Protein AF-0000000086664940 (afdb_homodimer)

Foldseek 3Di:
DDQDADQVLFLDHPLGLLVLLLLLLLLLLLQCCVVVVDPLVLSLLLLQLSVVLVVQCPDPPRDRDNFPVVNVVSSCVRRNPSSCSSCVFAARQLSNLQSLLLRLLSLLLLLLVLLLVLLVLLLVVLVVQLQQWFFDDDPLHTAAIATPSLVSLVLSVLSLVLLVLSVVLSLLSQAGLTQLHQAAGHPDPGDQASSSQLQLGNYHDDGNRCSRWPSLLPSLLSLLVSLLSLLVSLLVVLVVQVSQLVDPQRQKDFADDDQQWDADPVDRVDTHRNLSVVLNVLSVVLNVLSVVLVVQSPPDDTPDCRNRDSNSSSCNSVSSSVSSVSSSVRSVGMDGHSVSSQVVLFQRLSLLVLQLVCLCPPQVPDNVLSNVLSVVQNVVCVVVVHTLQGRDPVVSQVSSCVSCVVVVNNVVPGDHDDPVRSNLSSDSSSVQCPDDDASGSHPVNSVVSSVVSVVSSVVSVVVSVVSVVSSVVSNVVSVVSSVVSND/DDQDDDQVLFLDHPLGLLVLLLLLLLLLLLQCCVVVVDPLVLSLLLLQLSVVLVVQCPDPPRDRDNFPVVNVVSSCVRRNPSSCSSCVFAASQLSNLQSLLLRLLSLLLLLLVLLLVLLVLLLVVLVVQLQQWFFDDDPLATAAIATPSLVSLVLSVLSLVLLVLSVVLSLLSQAGLTQLHQAAGHPDPGDQASSSQLQLGNYHDDGNNCSRWPSLLPSLLSVLVSLLSLLVSLLVVLVVQVSQLPDPQRQKDFADDDQQWDADPVDRVDTHRNLSVVLNVLSVVLNVLSVVLVVQSPPDDTPDCRNRDSNSSSCNSVSSSVSSVSSSVRSVGMDGHSVSSQVVLFQRLSLLVLQLVCLCPPQVPDNVLSNVLSVVQNVVCVVVVHTLQGRDPVVSQVSSCVSCVVVVNNPVPGDHDDPVRSNLSSDSSSVQCPDDDASGSHPVNSVVSSVVSVVSSVVSVVVSVVSVVSSVVSNVVSVVSSVVSND

Nearest PDB structures (foldseek):
  9ggj-assembly2_H  TM=8.806E-01  e=4.555E-21  Arabidopsis thaliana
  1tju-assembly1_A  TM=8.911E-01  e=1.627E-20  Anas platyrhynchos
  6ien-assembly1_A  TM=8.997E-01  e=6.925E-20  Mycobacterium tuberculosis H37Rv
  1dcn-assembly1_C  TM=9.033E-01  e=3.080E-19  Anas platyrhynchos
  1dcn-assembly1_B  TM=9.247E-01  e=1.863E-18  Anas platyrhynchos

pLDDT: mean 93.89, std 5.26, range [55.12, 98.94]

Organism: Colletotrichum gloeosporioides (NCBI:txid474922)

Radius of gyration: 33.63 Å; Cα contacts (8 Å, |Δi|>4): 1618; chains: 2; bounding box: 68×109×70 Å

Sequence (974 aa):
MGYAVNPEDLPVPGRDTYFWLGEINKASTVINSDEGLLELDVARRIAHGLQKMLESGNQPNAPRPSLVITFEPLLIEAAGVEATLLHAGRSSQDMLTTASTTITRDAVLKLASQLHATTRRLLILAETHKSTLVPNYTNGVAAQPNTYGHYLLGHIAGFHRDAERLQQFYARLDRCAMGTTVLNGTSWPLNRERMAKYLGFPAPVDNAYDAAQISAAEWPVEIGSIVSQIALHASAYIQDVMVQYAQPKPWILLQEGGENTYVSSAMPQKRNPGLLIRTRAEASRVISLGVGRAIQGHNLPPGMFDAKDLGDNLAVVNGATGVLGDLHRILDALVIDGERSLKELDLDWTASQELADILMREHKVPFRVGHHFASEVVRYAKSNDLYPSNFSYAEASRVFAETLAHTNLANEGYRFLSEQEFREALDPAGIIKRRATSGGPQPQEMERMISCSQRTLDHLECWVQERKSHIENHLGELNAAFQTLLQMGYAVNPEDLPVPGRDTYFWLGEINKASTVINSDEGLLELDVARRIAHGLQKMLESGNQPNAPRPSLVITFEPLLIEAAGVEATLLHAGRSSQDMLTTASTTITRDAVLKLASQLHATTRRLLILAETHKSTLVPNYTNGVAAQPNTYGHYLLGHIAGFHRDAERLQQFYARLDRCAMGTTVLNGTSWPLNRERMAKYLGFPAPVDNAYDAAQISAAEWPVEIGSIVSQIALHASAYIQDVMVQYAQPKPWILLQEGGENTYVSSAMPQKRNPGLLIRTRAEASRVISLGVGRAIQGHNLPPGMFDAKDLGDNLAVVNGATGVLGDLHRILDALVIDGERSLKELDLDWTASQELADILMREHKVPFRVGHHFASEVVRYAKSNDLYPSNFSYAEASRVFAETLAHTNLANEGYRFLSEQEFREALDPAGIIKRRATSGGPQPQEMERMISCSQRTLDHLECWVQERKSHIENHLGELNAAFQTLLQ

Solvent-accessible surface area (backbone atoms only — not comparable to full-atom values): 49029 Å² total; per-residue (Å²): 130,47,53,60,65,61,71,88,70,44,66,48,80,81,57,45,41,38,46,40,53,49,51,52,49,46,47,48,46,44,51,31,31,76,72,65,78,30,58,62,72,58,36,28,45,30,44,45,11,44,51,53,46,56,57,51,40,69,39,86,89,38,77,67,46,48,42,59,82,61,38,46,59,53,39,28,71,50,30,34,73,69,39,52,61,71,48,66,49,52,34,65,52,13,50,49,47,32,34,50,44,55,43,49,51,42,34,51,51,51,30,51,49,42,50,48,54,31,48,48,51,48,50,52,50,19,61,73,27,45,78,34,47,27,66,37,47,46,70,86,36,78,48,36,66,40,24,48,9,44,55,42,49,16,56,46,53,53,53,52,52,50,51,51,49,50,54,57,47,46,63,71,59,51,44,25,26,51,48,14,13,77,45,49,27,21,60,47,75,56,62,37,60,61,52,13,38,35,74,35,23,90,36,47,43,59,42,14,39,15,34,61,30,44,52,49,52,42,51,52,31,55,53,17,45,54,41,24,50,53,28,43,56,52,26,16,54,49,37,50,49,52,57,29,70,76,41,95,77,51,31,46,47,67,46,80,47,80,74,37,22,45,77,44,95,87,41,87,86,47,69,43,56,45,42,60,53,52,37,42,52,48,24,52,49,27,32,51,50,11,54,43,37,48,60,56,44,52,77,40,38,65,33,52,64,85,47,50,38,44,48,63,50,45,49,32,51,51,40,38,34,48,38,38,52,47,48,37,51,50,66,71,34,54,39,75,38,52,69,52,22,45,52,51,45,35,66,60,55,31,36,41,65,46,48,18,48,46,36,26,74,76,48,66,37,54,53,68,56,22,46,48,31,33,50,49,51,52,52,53,25,62,76,65,76,46,34,60,87,71,51,52,61,68,56,50,51,49,49,45,52,50,44,28,48,75,70,72,43,61,84,71,72,75,63,78,75,52,67,68,54,49,53,45,37,53,30,59,70,50,48,42,61,45,37,48,17,81,35,15,51,18,67,71,41,40,54,52,53,51,53,51,50,50,54,54,50,52,51,51,53,52,51,50,52,50,54,55,48,47,33,52,53,21,42,50,51,40,51,55,56,41,50,61,43,66,105,130,44,55,61,65,59,71,87,71,45,66,47,81,79,57,46,42,37,46,41,52,49,50,51,49,46,46,47,45,44,52,32,30,75,72,64,78,30,58,62,71,58,35,28,45,30,44,48,13,45,51,52,46,56,58,51,40,70,39,88,90,38,77,67,47,50,43,60,83,62,39,46,60,52,41,28,73,50,28,33,73,71,40,52,62,70,49,66,48,52,33,63,52,12,50,50,48,32,33,49,45,53,43,48,51,44,34,52,51,50,30,50,50,40,50,49,55,32,48,49,51,48,50,53,50,17,62,73,26,46,78,35,47,29,66,37,48,46,70,85,36,76,47,36,67,39,25,48,9,44,54,42,50,15,54,45,52,54,53,50,51,49,51,51,50,50,56,57,49,45,64,72,58,50,43,25,26,52,48,14,13,78,43,48,26,23,61,47,75,57,63,37,62,62,52,12,40,36,74,36,23,90,36,46,43,58,43,15,41,15,34,62,30,42,52,50,52,43,50,50,32,54,53,18,45,55,39,26,51,53,28,43,57,52,27,17,54,49,38,49,50,52,56,30,68,74,42,97,76,53,31,46,49,68,46,80,49,79,76,37,22,46,76,44,93,87,40,85,87,45,71,43,56,46,42,60,52,52,38,43,52,49,23,51,49,27,33,52,50,11,55,43,38,48,60,58,45,52,78,39,38,66,35,54,66,86,47,51,39,44,47,63,50,46,49,32,51,52,38,38,34,49,36,39,52,47,48,38,51,50,65,72,35,54,40,75,37,51,70,51,22,45,52,52,44,36,66,61,55,31,37,40,64,45,47,19,48,47,37,26,74,77,48,67,36,55,53,68,56,23,46,48,34,33,51,48,51,53,51,51,26,62,76,64,76,46,33,61,86,69,50,54,61,69,55,50,51,49,50,44,53,50,42,29,48,74,72,73,43,63,83,71,71,74,64,78,73,53,66,68,53,50,54,44,38,53,30,59,70,49,49,41,61,47,36,47,18,82,35,16,49,16,67,71,41,40,54,50,50,51,53,52,50,50,54,54,51,52,50,50,53,52,52,50,52,49,54,54,47,46,32,52,52,22,42,49,51,40,51,55,56,41,50,60,43,65,104

InterPro domains:
  IPR000362 Fumarate lyase family [PR00149] (86-104)
  IPR000362 Fumarate lyase family [PR00149] (131-149)
  IPR000362 Fumarate lyase family [PR00149] (263-279)
  IPR008948 L-Aspartase-like [SSF48557] (17-457)
  IPR009049 Argininosuccinate lyase [PTHR43814] (26-457)
  IPR022761 Fumarate lyase, N-terminal [PF00206] (84-286)
  IPR024083 Fumarase/histidase, N-terminal [G3DSA:1.10.275.10] (25-215)
  IPR029419 Argininosuccinate lyase, C-terminal [PF14698] (353-432)

Structure (mmCIF, N/CA/C/O backbone):
data_AF-0000000086664940-model_v1
#
loop_
_entity.id
_entity.type
_entity.pdbx_description
1 polymer Arginosuccinase
#
loop_
_atom_site.group_PDB
_atom_site.id
_atom_site.type_symbol
_atom_site.label_atom_id
_atom_site.label_alt_id
_atom_site.label_comp_id
_atom_site.label_asym_id
_atom_site.label_entity_id
_atom_site.label_seq_id
_atom_site.pdbx_PDB_ins_code
_atom_site.Cartn_x
_atom_site.Cartn_y
_atom_site.Cartn_z
_atom_site.occupancy
_atom_site.B_iso_or_equiv
_atom_site.auth_seq_id
_atom_site.auth_comp_id
_atom_site.auth_asym_id
_atom_site.auth_atom_id
_atom_site.pdbx_PDB_model_num
ATOM 1 N N . MET A 1 1 ? -5.586 -25.734 3.449 1 55.19 1 MET A N 1
ATOM 2 C CA . MET A 1 1 ? -5.5 -24.688 2.432 1 55.19 1 MET A CA 1
ATOM 3 C C . MET A 1 1 ? -6.844 -24.5 1.74 1 55.19 1 MET A C 1
ATOM 5 O O . MET A 1 1 ? -7.242 -25.297 0.898 1 55.19 1 MET A O 1
ATOM 9 N N . GLY A 1 2 ? -7.703 -23.734 2.357 1 68.69 2 GLY A N 1
ATOM 10 C CA . GLY A 1 2 ? -9.094 -23.984 2.004 1 68.69 2 GLY A CA 1
ATOM 11 C C . GLY A 1 2 ? -9.633 -23 0.987 1 68.69 2 GLY A C 1
ATOM 12 O O . GLY A 1 2 ? -9.305 -21.812 1.036 1 68.69 2 GLY A O 1
ATOM 13 N N . TYR A 1 3 ? -9.953 -23.422 -0.184 1 80.94 3 TYR A N 1
ATOM 14 C CA . TYR A 1 3 ? -10.625 -22.703 -1.26 1 80.94 3 TYR A CA 1
ATOM 15 C C . TYR A 1 3 ? -12.141 -22.734 -1.084 1 80.94 3 TYR A C 1
ATOM 17 O O . TYR A 1 3 ? -12.883 -22.203 -1.913 1 80.94 3 TYR A O 1
ATOM 25 N N . ALA A 1 4 ? -12.531 -23.359 -0.006 1 79.62 4 ALA A N 1
ATOM 26 C CA . ALA A 1 4 ? -13.945 -23.344 0.353 1 79.62 4 ALA A CA 1
ATOM 27 C C . ALA A 1 4 ? -14.297 -22.062 1.115 1 79.62 4 ALA A C 1
ATOM 29 O O . ALA A 1 4 ? -13.562 -21.656 2.016 1 79.62 4 ALA A O 1
ATOM 30 N N . VAL A 1 5 ? -15.328 -21.453 0.595 1 88.06 5 VAL A N 1
ATOM 31 C CA . VAL A 1 5 ? -15.773 -20.203 1.203 1 88.06 5 VAL A CA 1
ATOM 32 C C . VAL A 1 5 ? -17.25 -20.328 1.602 1 88.06 5 VAL A C 1
ATOM 34 O O . VAL A 1 5 ? -18.062 -20.859 0.843 1 88.06 5 VAL A O 1
ATOM 37 N N . ASN A 1 6 ? -17.562 -19.922 2.844 1 87.81 6 ASN A N 1
ATOM 38 C CA . ASN A 1 6 ? -18.953 -19.828 3.238 1 87.81 6 ASN A CA 1
ATOM 39 C C . ASN A 1 6 ? -19.75 -18.938 2.291 1 87.81 6 ASN A C 1
ATOM 41 O O . ASN A 1 6 ? -19.297 -17.844 1.937 1 87.81 6 ASN A O 1
ATOM 45 N N . PRO A 1 7 ? -20.906 -19.484 1.831 1 89.56 7 PRO A N 1
ATOM 46 C CA . PRO A 1 7 ? -21.703 -18.719 0.875 1 89.56 7 PRO A CA 1
ATOM 47 C C . PRO A 1 7 ? -21.953 -17.281 1.331 1 89.56 7 PRO A C 1
ATOM 49 O O . PRO A 1 7 ? -22 -16.375 0.506 1 89.56 7 PRO A O 1
ATOM 52 N N . GLU A 1 8 ? -22.109 -17.094 2.557 1 91.06 8 GLU A N 1
ATOM 53 C CA . GLU A 1 8 ? -22.406 -15.766 3.088 1 91.06 8 GLU A CA 1
ATOM 54 C C . GLU A 1 8 ? -21.203 -14.836 2.955 1 91.06 8 GLU A C 1
ATOM 56 O O . GLU A 1 8 ? -21.344 -13.609 3.004 1 91.06 8 GLU A O 1
ATOM 61 N N . ASP A 1 9 ? -20.031 -15.367 2.805 1 94.06 9 ASP A N 1
ATOM 62 C CA . ASP A 1 9 ? -18.812 -14.586 2.746 1 94.06 9 ASP A CA 1
ATOM 63 C C . ASP A 1 9 ? -18.438 -14.258 1.304 1 94.06 9 ASP A C 1
ATOM 65 O O . ASP A 1 9 ? -17.5 -13.484 1.059 1 94.06 9 ASP A O 1
ATOM 69 N N . LEU A 1 10 ? -19.172 -14.812 0.319 1 95.88 10 LEU A N 1
ATOM 70 C CA . LEU A 1 10 ? -18.875 -14.555 -1.088 1 95.88 10 LEU A CA 1
ATOM 71 C C . LEU A 1 10 ? -19.25 -13.117 -1.459 1 95.88 10 LEU A C 1
ATOM 73 O O . LEU A 1 10 ? -20.312 -12.633 -1.091 1 95.88 10 LEU A O 1
ATOM 77 N N . PRO A 1 11 ? -18.328 -12.398 -2.17 1 96.44 11 PRO A N 1
ATOM 78 C CA . PRO A 1 11 ? -18.641 -11.023 -2.572 1 96.44 11 PRO A CA 1
ATOM 79 C C . PRO A 1 11 ? -19.797 -10.945 -3.566 1 96.44 11 PRO A C 1
ATOM 81 O O . PRO A 1 11 ? -20.547 -9.961 -3.574 1 96.44 11 PRO A O 1
ATOM 84 N N . VAL A 1 12 ? -19.875 -11.805 -4.496 1 96.31 12 VAL A N 1
ATOM 85 C CA . VAL A 1 12 ? -20.984 -11.961 -5.418 1 96.31 12 VAL A CA 1
ATOM 86 C C . VAL A 1 12 ? -21.656 -13.312 -5.188 1 96.31 12 VAL A C 1
ATOM 88 O O . VAL A 1 12 ? -21.031 -14.359 -5.359 1 96.31 12 VAL A O 1
ATOM 91 N N . PRO A 1 13 ? -22.891 -13.328 -4.766 1 94.75 13 PRO A N 1
ATOM 92 C CA . PRO A 1 13 ? -23.578 -14.586 -4.488 1 94.75 13 PRO A CA 1
ATOM 93 C C . PRO A 1 13 ? -23.5 -15.57 -5.652 1 94.75 13 PRO A C 1
ATOM 95 O O . PRO A 1 13 ? -23.734 -15.195 -6.801 1 94.75 13 PRO A O 1
ATOM 98 N N . GLY A 1 14 ? -23.125 -16.812 -5.301 1 93.19 14 GLY A N 1
ATOM 99 C CA . GLY A 1 14 ? -23.094 -17.891 -6.289 1 93.19 14 GLY A CA 1
ATOM 100 C C . GLY A 1 14 ? -21.766 -18 -7.008 1 93.19 14 GLY A C 1
ATOM 101 O O . GLY A 1 14 ? -21.484 -19.031 -7.629 1 93.19 14 GLY A O 1
ATOM 102 N N . ARG A 1 15 ? -20.938 -16.969 -7.008 1 96.19 15 ARG A N 1
ATOM 103 C CA . ARG A 1 15 ? -19.656 -17.031 -7.684 1 96.19 15 ARG A CA 1
ATOM 104 C C . ARG A 1 15 ? -18.578 -17.594 -6.766 1 96.19 15 ARG A C 1
ATOM 106 O O . ARG A 1 15 ? -17.594 -16.922 -6.449 1 96.19 15 ARG A O 1
ATOM 113 N N . ASP A 1 16 ? -18.781 -18.797 -6.336 1 96.44 16 ASP A N 1
ATOM 114 C CA . ASP A 1 16 ? -17.797 -19.5 -5.52 1 96.44 16 ASP A CA 1
ATOM 115 C C . ASP A 1 16 ? -16.766 -20.188 -6.391 1 96.44 16 ASP A C 1
ATOM 117 O O . ASP A 1 16 ? -16.703 -19.969 -7.602 1 96.44 16 ASP A O 1
ATOM 121 N N . THR A 1 17 ? -15.836 -20.938 -5.742 1 97 17 THR A N 1
ATOM 122 C CA . THR A 1 17 ? -14.773 -21.625 -6.461 1 97 17 THR A CA 1
ATOM 123 C C . THR A 1 17 ? -15.352 -22.609 -7.477 1 97 17 THR A C 1
ATOM 125 O O . THR A 1 17 ? -14.812 -22.75 -8.578 1 97 17 THR A O 1
ATOM 128 N N . TYR A 1 18 ? -16.422 -23.266 -7.129 1 96.56 18 TYR A N 1
ATOM 129 C CA . TYR A 1 18 ? -17.109 -24.188 -8.039 1 96.56 18 TYR A CA 1
ATOM 130 C C . TYR A 1 18 ? -17.531 -23.469 -9.312 1 96.56 18 TYR A C 1
ATOM 132 O O . TYR A 1 18 ? -17.344 -23.984 -10.414 1 96.56 18 TYR A O 1
ATOM 140 N N . PHE A 1 19 ? -18.172 -22.328 -9.148 1 96.88 19 PHE A N 1
ATOM 141 C CA . PHE A 1 19 ? -18.594 -21.516 -10.281 1 96.88 19 PHE A CA 1
ATOM 142 C C . PHE A 1 19 ? -17.422 -21.219 -11.203 1 96.88 19 PHE A C 1
ATOM 144 O O . PHE A 1 19 ? -17.516 -21.406 -12.414 1 96.88 19 PHE A O 1
ATOM 151 N N . TRP A 1 20 ? -16.312 -20.75 -10.641 1 98.06 20 TRP A N 1
ATOM 152 C CA . TRP A 1 20 ? -15.188 -20.297 -11.461 1 98.06 20 TRP A CA 1
ATOM 153 C C . TRP A 1 20 ? -14.469 -21.484 -12.086 1 98.06 20 TRP A C 1
ATOM 155 O O . TRP A 1 20 ? -13.953 -21.391 -13.203 1 98.06 20 TRP A O 1
ATOM 165 N N . LEU A 1 21 ? -14.367 -22.594 -11.359 1 97.69 21 LEU A N 1
ATOM 166 C CA . LEU A 1 21 ? -13.859 -23.797 -12 1 97.69 21 LEU A CA 1
ATOM 167 C C . LEU A 1 21 ? -14.719 -24.172 -13.203 1 97.69 21 LEU A C 1
ATOM 169 O O . LEU A 1 21 ? -14.195 -24.625 -14.227 1 97.69 21 LEU A O 1
ATOM 173 N N . GLY A 1 22 ? -16.047 -24.031 -13.047 1 97.81 22 GLY A N 1
ATOM 174 C CA . GLY A 1 22 ? -16.938 -24.234 -14.18 1 97.81 22 GLY A CA 1
ATOM 175 C C . GLY A 1 22 ? -16.625 -23.328 -15.352 1 97.81 22 GLY A C 1
ATOM 176 O O . GLY A 1 22 ? -16.531 -23.781 -16.5 1 97.81 22 GLY A O 1
ATOM 177 N N . GLU A 1 23 ? -16.453 -22 -15.086 1 98.56 23 GLU A N 1
ATOM 178 C CA . GLU A 1 23 ? -16.141 -21.031 -16.141 1 98.56 23 GLU A CA 1
ATOM 179 C C . GLU A 1 23 ? -14.805 -21.359 -16.797 1 98.56 23 GLU A C 1
ATOM 181 O O . GLU A 1 23 ? -14.672 -21.234 -18.016 1 98.56 23 GLU A O 1
ATOM 186 N N . ILE A 1 24 ? -13.82 -21.719 -16.031 1 98.44 24 ILE A N 1
ATOM 187 C CA . ILE A 1 24 ? -12.508 -22.078 -16.562 1 98.44 24 ILE A CA 1
ATOM 188 C C . ILE A 1 24 ? -12.648 -23.281 -17.5 1 98.44 24 ILE A C 1
ATOM 190 O O . ILE A 1 24 ? -12.047 -23.312 -18.578 1 98.44 24 ILE A O 1
ATOM 194 N N . ASN A 1 25 ? -13.414 -24.281 -17.109 1 98.06 25 ASN A N 1
ATOM 195 C CA . ASN A 1 25 ? -13.617 -25.469 -17.938 1 98.06 25 ASN A CA 1
ATOM 196 C C . ASN A 1 25 ? -14.398 -25.125 -19.203 1 98.06 25 ASN A C 1
ATOM 198 O O . ASN A 1 25 ? -14.109 -25.656 -20.281 1 98.06 25 ASN A O 1
ATOM 202 N N . LYS A 1 26 ? -15.461 -24.281 -19.078 1 98.5 26 LYS A N 1
ATOM 203 C CA . LYS A 1 26 ? -16.141 -23.797 -20.266 1 98.5 26 LYS A CA 1
ATOM 204 C C . LYS A 1 26 ? -15.164 -23.141 -21.234 1 98.5 26 LYS A C 1
ATOM 206 O O . LYS A 1 26 ? -15.156 -23.438 -22.422 1 98.5 26 LYS A O 1
ATOM 211 N N . ALA A 1 27 ? -14.352 -22.219 -20.719 1 98.56 27 ALA A N 1
ATOM 212 C CA . ALA A 1 27 ? -13.383 -21.484 -21.531 1 98.56 27 ALA A CA 1
ATOM 213 C C . ALA A 1 27 ? -12.398 -22.453 -22.203 1 98.56 27 ALA A C 1
ATOM 215 O O . ALA A 1 27 ? -12.094 -22.312 -23.391 1 98.56 27 ALA A O 1
ATOM 216 N N . SER A 1 28 ? -11.898 -23.391 -21.438 1 97.81 28 SER A N 1
ATOM 217 C CA . SER A 1 28 ? -10.969 -24.375 -21.969 1 97.81 28 SER A CA 1
ATOM 218 C C . SER A 1 28 ? -11.602 -25.172 -23.094 1 97.81 28 SER A C 1
ATOM 220 O O . SER A 1 28 ? -10.961 -25.438 -24.125 1 97.81 28 SER A O 1
ATOM 222 N N . THR A 1 29 ? -12.828 -25.609 -22.891 1 97.88 29 THR A N 1
ATOM 223 C CA . THR A 1 29 ? -13.523 -26.406 -23.906 1 97.88 29 THR A CA 1
ATOM 224 C C . THR A 1 29 ? -13.672 -25.609 -25.203 1 97.88 29 THR A C 1
ATOM 226 O O . THR A 1 29 ? -13.398 -26.141 -26.281 1 97.88 29 THR A O 1
ATOM 229 N N . VAL A 1 30 ? -14.094 -24.375 -25.078 1 98.25 30 VAL A N 1
ATOM 230 C CA . VAL A 1 30 ? -14.297 -23.516 -26.234 1 98.25 30 VAL A CA 1
ATOM 231 C C . VAL A 1 30 ? -12.961 -23.266 -26.938 1 98.25 30 VAL A C 1
ATOM 233 O O . VAL A 1 30 ? -12.836 -23.5 -28.141 1 98.25 30 VAL A O 1
ATOM 236 N N . ILE A 1 31 ? -11.977 -22.812 -26.234 1 97.75 31 ILE A N 1
ATOM 237 C CA . ILE A 1 31 ? -10.695 -22.391 -26.797 1 97.75 31 ILE A CA 1
ATOM 238 C C . ILE A 1 31 ? -9.992 -23.594 -27.422 1 97.75 31 ILE A C 1
ATOM 240 O O . ILE A 1 31 ? -9.508 -23.516 -28.547 1 97.75 31 ILE A O 1
ATOM 244 N N . ASN A 1 32 ? -9.938 -24.734 -26.672 1 95.5 32 ASN A N 1
ATOM 245 C CA . ASN A 1 32 ? -9.227 -25.906 -27.172 1 95.5 32 ASN A CA 1
ATOM 246 C C . ASN A 1 32 ? -9.914 -26.484 -28.406 1 95.5 32 ASN A C 1
ATOM 248 O O . ASN A 1 32 ? -9.25 -27.031 -29.297 1 95.5 32 ASN A O 1
ATOM 252 N N . SER A 1 33 ? -11.219 -26.453 -28.438 1 96.06 33 SER A N 1
ATOM 253 C CA . SER A 1 33 ? -11.938 -26.891 -29.641 1 96.06 33 SER A CA 1
ATOM 254 C C . SER A 1 33 ? -11.648 -25.984 -30.828 1 96.06 33 SER A C 1
ATOM 256 O O . SER A 1 33 ? -11.328 -26.469 -31.922 1 96.06 33 SER A O 1
ATOM 258 N N . ASP A 1 34 ? -11.727 -24.688 -30.641 1 96.5 34 ASP A N 1
ATOM 259 C CA . ASP A 1 34 ? -11.492 -23.703 -31.688 1 96.5 34 ASP A CA 1
ATOM 260 C C . ASP A 1 34 ? -10.078 -23.828 -32.25 1 96.5 34 ASP A C 1
ATOM 262 O O . ASP A 1 34 ? -9.852 -23.609 -33.438 1 96.5 34 ASP A O 1
ATOM 266 N N . GLU A 1 35 ? -9.148 -24.141 -31.391 1 94.56 35 GLU A N 1
ATOM 267 C CA . GLU A 1 35 ? -7.738 -24.125 -31.781 1 94.56 35 GLU A CA 1
ATOM 268 C C . GLU A 1 35 ? -7.266 -25.516 -32.188 1 94.56 35 GLU A C 1
ATOM 270 O O . GLU A 1 35 ? -6.082 -25.703 -32.5 1 94.56 35 GLU A O 1
ATOM 275 N N . GLY A 1 36 ? -8.148 -26.5 -32.156 1 91.38 36 GLY A N 1
ATOM 276 C CA . GLY A 1 36 ? -7.867 -27.828 -32.719 1 91.38 36 GLY A CA 1
ATOM 277 C C . GLY A 1 36 ? -7.195 -28.75 -31.703 1 91.38 36 GLY A C 1
ATOM 278 O O . GLY A 1 36 ? -6.711 -29.828 -32.094 1 91.38 36 GLY A O 1
ATOM 279 N N . LEU A 1 37 ? -7.102 -28.359 -30.453 1 89.81 37 LEU A N 1
ATOM 280 C CA . LEU A 1 37 ? -6.508 -29.203 -29.422 1 89.81 37 LEU A CA 1
ATOM 281 C C . LEU A 1 37 ? -7.504 -30.25 -28.922 1 89.81 37 LEU A C 1
ATOM 283 O O . LEU A 1 37 ? -7.109 -31.25 -28.328 1 89.81 37 LEU A O 1
ATOM 287 N N . LEU A 1 38 ? -8.758 -30.016 -29.125 1 90.94 38 LEU A N 1
ATOM 288 C CA . LEU A 1 38 ? -9.867 -30.891 -28.781 1 90.94 38 LEU A CA 1
ATOM 289 C C . LEU A 1 38 ? -10.797 -31.078 -29.984 1 90.94 38 LEU A C 1
ATOM 291 O O . LEU A 1 38 ? -11.281 -30.094 -30.547 1 90.94 38 LEU A O 1
ATOM 295 N N . GLU A 1 39 ? -10.961 -32.406 -30.359 1 91.94 39 GLU A N 1
ATOM 296 C CA . GLU A 1 39 ? -11.867 -32.656 -31.484 1 91.94 39 GLU A CA 1
ATOM 297 C C . GLU A 1 39 ? -13.266 -32.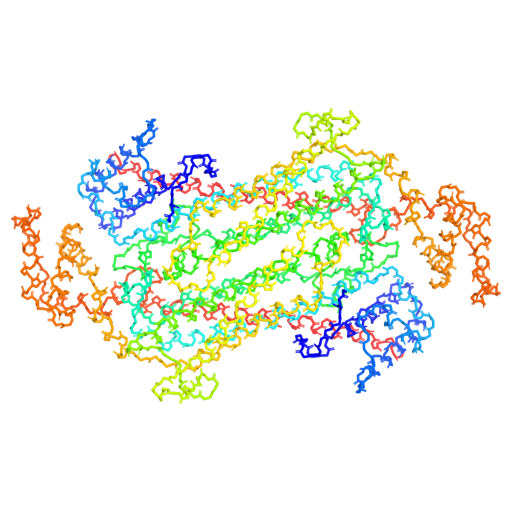125 -31.188 1 91.94 39 GLU A C 1
ATOM 299 O O . GLU A 1 39 ? -13.758 -32.219 -30.062 1 91.94 39 GLU A O 1
ATOM 304 N N . LEU A 1 40 ? -13.898 -31.656 -32.281 1 95.5 40 LEU A N 1
ATOM 305 C CA . LEU A 1 40 ? -15.164 -30.938 -32.125 1 95.5 40 LEU A CA 1
ATOM 306 C C . LEU A 1 40 ? -16.219 -31.844 -31.5 1 95.5 40 LEU A C 1
ATOM 308 O O . LEU A 1 40 ? -16.969 -31.422 -30.609 1 95.5 40 LEU A O 1
ATOM 312 N N . ASP A 1 41 ? -16.312 -33.031 -31.984 1 94.81 41 ASP A N 1
ATOM 313 C CA . ASP A 1 41 ? -17.328 -33.969 -31.484 1 94.81 41 ASP A CA 1
ATOM 314 C C . ASP A 1 41 ? -17.109 -34.281 -30.016 1 94.81 41 ASP A C 1
ATOM 316 O O . ASP A 1 41 ? -18.062 -34.375 -29.234 1 94.81 41 ASP A O 1
ATOM 320 N N . VAL A 1 42 ? -15.883 -34.469 -29.656 1 93.5 42 VAL A N 1
ATOM 321 C CA . VAL A 1 42 ? -15.516 -34.719 -28.266 1 93.5 42 VAL A CA 1
ATOM 322 C C . VAL A 1 42 ? -15.844 -33.469 -27.422 1 93.5 42 VAL A C 1
ATOM 324 O O . VAL A 1 42 ? -16.406 -33.594 -26.344 1 93.5 42 VAL A O 1
ATOM 327 N N . ALA A 1 43 ? -15.531 -32.312 -27.938 1 96.69 43 ALA A N 1
ATOM 328 C CA . ALA A 1 43 ? -15.797 -31.062 -27.234 1 96.69 43 ALA A CA 1
ATOM 329 C C . ALA A 1 43 ? -17.281 -30.891 -26.953 1 96.69 43 ALA A C 1
ATOM 331 O O . ALA A 1 43 ? -17.656 -30.422 -25.875 1 96.69 43 ALA A O 1
ATOM 332 N N . ARG A 1 44 ? -18.094 -31.219 -27.922 1 97.56 44 ARG A N 1
ATOM 333 C CA . ARG A 1 44 ? -19.547 -31.094 -27.75 1 97.56 44 ARG A CA 1
ATOM 334 C C . ARG A 1 44 ? -20.047 -32.031 -26.656 1 97.56 44 ARG A C 1
ATOM 336 O O . ARG A 1 44 ? -20.891 -31.641 -25.844 1 97.56 44 ARG A O 1
ATOM 343 N N . ARG A 1 45 ? -19.562 -33.219 -26.609 1 95.94 45 ARG A N 1
ATOM 344 C CA . ARG A 1 45 ? -19.953 -34.156 -25.562 1 95.94 45 ARG A CA 1
ATOM 345 C C . ARG A 1 45 ? -19.531 -33.656 -24.188 1 95.94 45 ARG A C 1
ATOM 347 O O . ARG A 1 45 ? -20.328 -33.688 -23.234 1 95.94 45 ARG A O 1
ATOM 354 N N . ILE A 1 46 ? -18.312 -33.188 -24.094 1 96.56 46 ILE A N 1
ATOM 355 C CA . ILE A 1 46 ? -17.812 -32.656 -22.844 1 96.56 46 ILE A CA 1
ATOM 356 C C . ILE A 1 46 ? -18.672 -31.453 -22.422 1 96.56 46 ILE A C 1
ATOM 358 O O . ILE A 1 46 ? -19.031 -31.328 -21.25 1 96.56 46 ILE A O 1
ATOM 362 N N . ALA A 1 47 ? -18.984 -30.594 -23.375 1 98.25 47 ALA A N 1
ATOM 363 C CA . ALA A 1 47 ? -19.781 -29.406 -23.094 1 98.25 47 ALA A CA 1
ATOM 364 C C . ALA A 1 47 ? -21.141 -29.781 -22.516 1 98.25 47 ALA A C 1
ATOM 366 O O . ALA A 1 47 ? -21.609 -29.156 -21.562 1 98.25 47 ALA A O 1
ATOM 367 N N . HIS A 1 48 ? -21.812 -30.766 -23.172 1 98 48 HIS A N 1
ATOM 368 C CA . HIS A 1 48 ? -23.109 -31.203 -22.672 1 98 48 HIS A CA 1
ATOM 369 C C . HIS A 1 48 ? -23 -31.75 -21.25 1 98 48 HIS A C 1
ATOM 371 O O . HIS A 1 48 ? -23.844 -31.438 -20.406 1 98 48 HIS A O 1
ATOM 377 N N . GLY A 1 49 ? -22.031 -32.562 -21.031 1 97.56 49 GLY A N 1
ATOM 378 C CA . GLY A 1 49 ? -21.828 -33.094 -19.688 1 97.56 49 GLY A CA 1
ATOM 379 C C . GLY A 1 49 ? -21.531 -32 -18.672 1 97.56 49 GLY A C 1
ATOM 380 O O . GLY A 1 49 ? -22.047 -32.031 -17.547 1 97.56 49 GLY A O 1
ATOM 381 N N . LEU A 1 50 ? -20.656 -31.062 -19.016 1 97.56 50 LEU A N 1
ATOM 382 C CA . LEU A 1 50 ? -20.312 -29.938 -18.141 1 97.56 50 LEU A CA 1
ATOM 383 C C . LEU A 1 50 ? -21.547 -29.125 -17.797 1 97.56 50 LEU A C 1
ATOM 385 O O . LEU A 1 50 ? -21.75 -28.766 -16.641 1 97.56 50 LEU A O 1
ATOM 389 N N . GLN A 1 51 ? -22.312 -28.797 -18.812 1 97.44 51 GLN A N 1
ATOM 390 C CA . GLN A 1 51 ? -23.547 -28.047 -18.594 1 97.44 51 GLN A CA 1
ATOM 391 C C . GLN A 1 51 ? -24.469 -28.766 -17.609 1 97.44 51 GLN A C 1
ATOM 393 O O . GLN A 1 51 ? -25 -28.156 -16.688 1 97.44 51 GLN A O 1
ATOM 398 N N . LYS A 1 52 ? -24.656 -30.047 -17.859 1 96.31 52 LYS A N 1
ATOM 399 C CA . LYS A 1 52 ? -25.5 -30.844 -16.969 1 96.31 52 LYS A CA 1
ATOM 400 C C . LYS A 1 52 ? -24.984 -30.812 -15.539 1 96.31 52 LYS A C 1
ATOM 402 O O . LYS A 1 52 ? -25.766 -30.672 -14.594 1 96.31 52 LYS A O 1
ATOM 407 N N . MET A 1 53 ? -23.719 -31.016 -15.391 1 95.88 53 MET A N 1
ATOM 408 C CA . MET A 1 53 ? -23.094 -31.016 -14.07 1 95.88 53 MET A CA 1
ATOM 409 C C . MET A 1 53 ? -23.312 -29.672 -13.375 1 95.88 53 MET A C 1
ATOM 411 O O . MET A 1 53 ? -23.688 -29.625 -12.203 1 95.88 53 MET A O 1
ATOM 415 N N . LEU A 1 54 ? -23.047 -28.578 -14.055 1 96.06 54 LEU A N 1
ATOM 416 C CA . LEU A 1 54 ? -23.156 -27.234 -13.484 1 96.06 54 LEU A CA 1
ATOM 417 C C . LEU A 1 54 ? -24.594 -26.938 -13.094 1 96.06 54 LEU A C 1
ATOM 419 O O . LEU A 1 54 ? -24.844 -26.312 -12.055 1 96.06 54 LEU A O 1
ATOM 423 N N . GLU A 1 55 ? -25.547 -27.312 -13.914 1 94.38 55 GLU A N 1
ATOM 424 C CA . GLU A 1 55 ? -26.969 -27.141 -13.594 1 94.38 55 GLU A CA 1
ATOM 425 C C . GLU A 1 55 ? -27.344 -27.922 -12.352 1 94.38 55 GLU A C 1
ATOM 427 O O . GLU A 1 55 ? -28.125 -27.453 -11.516 1 94.38 55 GLU A O 1
ATOM 432 N N . SER A 1 56 ? -26.844 -29.094 -12.25 1 92.12 56 SER A N 1
ATOM 433 C CA . SER A 1 56 ? -27.125 -29.922 -11.086 1 92.12 56 SER A CA 1
ATOM 434 C C . SER A 1 56 ? -26.578 -29.281 -9.812 1 92.12 56 SER A C 1
ATOM 436 O O . SER A 1 56 ? -27.156 -29.453 -8.727 1 92.12 56 SER A O 1
ATOM 438 N N . GLY A 1 57 ? -25.469 -28.656 -9.938 1 90.81 57 GLY A N 1
ATOM 439 C CA . GLY A 1 57 ? -24.859 -27.969 -8.797 1 90.81 57 GLY A CA 1
ATOM 440 C C . GLY A 1 57 ? -25.703 -26.828 -8.266 1 90.81 57 GLY A C 1
ATOM 441 O O . GLY A 1 57 ? -25.5 -26.359 -7.148 1 90.81 57 GLY A O 1
ATOM 442 N N . ASN A 1 58 ? -26.625 -26.391 -9.023 1 90.44 58 ASN A N 1
ATOM 443 C CA . ASN A 1 58 ? -27.5 -25.297 -8.625 1 90.44 58 ASN A CA 1
ATOM 444 C C . ASN A 1 58 ? -28.672 -25.797 -7.789 1 90.44 58 ASN A C 1
ATOM 446 O O . ASN A 1 58 ? -29.422 -24.984 -7.223 1 90.44 58 ASN A O 1
ATOM 450 N N . GLN A 1 59 ? -28.812 -27.062 -7.68 1 91.38 59 GLN A N 1
ATOM 451 C CA . GLN A 1 59 ? -29.891 -27.625 -6.875 1 91.38 59 GLN A CA 1
ATOM 452 C C . GLN A 1 59 ? -29.594 -27.516 -5.387 1 91.38 59 GLN A C 1
ATOM 454 O O . GLN A 1 59 ? -28.422 -27.469 -4.988 1 91.38 59 GLN A O 1
ATOM 459 N N . PRO A 1 60 ? -30.672 -27.484 -4.621 1 90 60 PRO A N 1
ATOM 460 C CA . PRO A 1 60 ? -30.453 -27.391 -3.176 1 90 60 PRO A CA 1
ATOM 461 C C . PRO A 1 60 ? -29.594 -28.531 -2.631 1 90 60 PRO A C 1
ATOM 463 O O . PRO A 1 60 ? -29.812 -29.703 -2.99 1 90 60 PRO A O 1
ATOM 466 N N . ASN A 1 61 ? -28.672 -28.281 -1.869 1 87 61 ASN A N 1
ATOM 467 C CA . ASN A 1 61 ? -27.812 -29.219 -1.15 1 87 61 ASN A CA 1
ATOM 468 C C . ASN A 1 61 ? -26.922 -30 -2.105 1 87 61 ASN A C 1
ATOM 470 O O . ASN A 1 61 ? -26.344 -31.031 -1.722 1 87 61 ASN A O 1
ATOM 474 N N . ALA A 1 62 ? -26.891 -29.609 -3.352 1 90.69 62 ALA A N 1
ATOM 475 C CA . ALA A 1 62 ? -26 -30.281 -4.297 1 90.69 62 ALA A CA 1
ATOM 476 C C . ALA A 1 62 ? -24.547 -30.016 -3.959 1 90.69 62 ALA A C 1
ATOM 478 O O . ALA A 1 62 ? -24.203 -28.938 -3.475 1 90.69 62 ALA A O 1
ATOM 479 N N . PRO A 1 63 ? -23.703 -31.047 -4.172 1 90.38 63 PRO A N 1
ATOM 480 C CA . PRO A 1 63 ? -22.281 -30.828 -3.93 1 90.38 63 PRO A CA 1
ATOM 481 C C . PRO A 1 63 ? -21.672 -29.766 -4.848 1 90.38 63 PRO A C 1
ATOM 483 O O . PRO A 1 63 ? -22 -29.734 -6.039 1 90.38 63 PRO A O 1
ATOM 486 N N . ARG A 1 64 ? -20.906 -28.875 -4.32 1 92.19 64 ARG A N 1
ATOM 487 C CA . ARG A 1 64 ? -20.156 -27.859 -5.039 1 92.19 64 ARG A CA 1
ATOM 488 C C . ARG A 1 64 ? -18.672 -27.891 -4.637 1 92.19 64 ARG A C 1
ATOM 490 O O . ARG A 1 64 ? -18.234 -27.078 -3.828 1 92.19 64 ARG A O 1
ATOM 497 N N . PRO A 1 65 ? -17.969 -28.797 -5.191 1 92.81 65 PRO A N 1
ATOM 498 C CA . PRO A 1 65 ? -16.562 -28.953 -4.785 1 92.81 65 PRO A CA 1
ATOM 499 C C . PRO A 1 65 ? -15.734 -27.703 -5.031 1 92.81 65 PRO A C 1
ATOM 501 O O . PRO A 1 65 ? -15.93 -27.016 -6.039 1 92.81 65 PRO A O 1
ATOM 504 N N . SER A 1 66 ? -14.773 -27.438 -4.125 1 93.44 66 SER A N 1
ATOM 505 C CA . SER A 1 66 ? -13.93 -26.266 -4.219 1 93.44 66 SER A CA 1
ATOM 506 C C . SER A 1 66 ? -12.508 -26.625 -4.648 1 93.44 66 SER A C 1
ATOM 508 O O . SER A 1 66 ? -11.617 -25.781 -4.648 1 93.44 66 SER A O 1
ATOM 510 N N . LEU A 1 67 ? -12.258 -27.797 -4.902 1 93.81 67 LEU A N 1
ATOM 511 C CA . LEU A 1 67 ? -10.961 -28.266 -5.379 1 93.81 67 LEU A CA 1
ATOM 512 C C . LEU A 1 67 ? -11.094 -28.906 -6.754 1 93.81 67 LEU A C 1
ATOM 514 O O . LEU A 1 67 ? -12.141 -29.469 -7.082 1 93.81 67 LEU A O 1
ATOM 518 N N . VAL A 1 68 ? -10 -28.812 -7.535 1 92.56 68 VAL A N 1
ATOM 519 C CA . VAL A 1 68 ? -9.977 -29.406 -8.875 1 92.56 68 VAL A CA 1
ATOM 520 C C . VAL A 1 68 ? -10.125 -30.922 -8.781 1 92.56 68 VAL A C 1
ATOM 522 O O . VAL A 1 68 ? -10.875 -31.516 -9.555 1 92.56 68 VAL A O 1
ATOM 525 N N . ILE A 1 69 ? -9.469 -31.531 -7.844 1 88.44 69 ILE A N 1
ATOM 526 C CA . ILE A 1 69 ? -9.406 -32.969 -7.703 1 88.44 69 ILE A CA 1
ATOM 527 C C . ILE A 1 69 ? -10.781 -33.531 -7.32 1 88.44 69 ILE A C 1
ATOM 529 O O . ILE A 1 69 ? -11.086 -34.688 -7.566 1 88.44 69 ILE A O 1
ATOM 533 N N . THR A 1 70 ? -11.648 -32.75 -6.676 1 91.56 70 THR A N 1
ATOM 534 C CA . THR A 1 70 ? -12.992 -33.188 -6.32 1 91.56 70 THR A CA 1
ATOM 535 C C . THR A 1 70 ? -14 -32.75 -7.383 1 91.56 70 THR A C 1
ATOM 537 O O . THR A 1 70 ? -15.086 -33.344 -7.484 1 91.56 70 THR A O 1
ATOM 540 N N . PHE A 1 71 ? -13.68 -31.781 -8.188 1 94.06 71 PHE A N 1
ATOM 541 C CA . PHE A 1 71 ? -14.508 -31.312 -9.297 1 94.06 71 PHE A CA 1
ATOM 542 C C . PHE A 1 71 ? -14.445 -32.312 -10.461 1 94.06 71 PHE A C 1
ATOM 544 O O . PHE A 1 71 ? -15.469 -32.625 -11.062 1 94.06 71 PHE A O 1
ATOM 551 N N . GLU A 1 72 ? -13.32 -32.812 -10.742 1 90.94 72 GLU A N 1
ATOM 552 C CA . GLU A 1 72 ? -13.047 -33.594 -11.945 1 90.94 72 GLU A CA 1
ATOM 553 C C . GLU A 1 72 ? -13.859 -34.875 -11.961 1 90.94 72 GLU A C 1
ATOM 555 O O . GLU A 1 72 ? -14.422 -35.25 -12.992 1 90.94 72 GLU A O 1
ATOM 560 N N . PRO A 1 73 ? -13.891 -35.656 -10.828 1 89.94 73 PRO A N 1
ATOM 561 C CA . PRO A 1 73 ? -14.695 -36.875 -10.836 1 89.94 73 PRO A CA 1
ATOM 562 C C . PRO A 1 73 ? -16.156 -36.625 -11.188 1 89.94 73 PRO A C 1
ATOM 564 O O . PRO A 1 73 ? -16.781 -37.438 -11.852 1 89.94 73 PRO A O 1
ATOM 567 N N . LEU A 1 74 ? -16.688 -35.531 -10.727 1 93.81 74 LEU A N 1
ATOM 568 C CA . LEU A 1 74 ? -18.062 -35.188 -11.07 1 93.81 74 LEU A CA 1
ATOM 569 C C . LEU A 1 74 ? -18.203 -34.906 -12.555 1 93.81 74 LEU A C 1
ATOM 571 O O . LEU A 1 74 ? -19.203 -35.281 -13.18 1 93.81 74 LEU A O 1
ATOM 575 N N . LEU A 1 75 ? -17.25 -34.219 -13.125 1 93.94 75 LEU A N 1
ATOM 576 C CA . LEU A 1 75 ? -17.266 -33.906 -14.547 1 93.94 75 LEU A CA 1
ATOM 577 C C . LEU A 1 75 ? -17.156 -35.188 -15.375 1 93.94 75 LEU A C 1
ATOM 579 O O . LEU A 1 75 ? -17.828 -35.344 -16.391 1 93.94 75 LEU A O 1
ATOM 583 N N . ILE A 1 76 ? -16.281 -36.094 -14.93 1 91.38 76 ILE A N 1
ATOM 584 C CA . ILE A 1 76 ? -16.109 -37.375 -15.609 1 91.38 76 ILE A CA 1
ATOM 585 C C . ILE A 1 76 ? -17.438 -38.125 -15.578 1 91.38 76 ILE A C 1
ATOM 587 O O . ILE A 1 76 ? -17.828 -38.75 -16.578 1 91.38 76 ILE A O 1
ATOM 591 N N . GLU A 1 77 ? -18.078 -38.156 -14.453 1 92.81 77 GLU A N 1
ATOM 592 C CA . GLU A 1 77 ? -19.359 -38.844 -14.312 1 92.81 77 GLU A CA 1
ATOM 593 C C . GLU A 1 77 ? -20.391 -38.281 -15.281 1 92.81 77 GLU A C 1
ATOM 595 O O . GLU A 1 77 ? -21.156 -39.031 -15.883 1 92.81 77 GLU A O 1
ATOM 600 N N . ALA A 1 78 ? -20.391 -37.031 -15.469 1 94.19 78 ALA A N 1
ATOM 601 C CA . ALA A 1 78 ? -21.406 -36.375 -16.266 1 94.19 78 ALA A CA 1
ATOM 602 C C . ALA A 1 78 ? -21.062 -36.406 -17.75 1 94.19 78 ALA A C 1
ATOM 604 O O . ALA A 1 78 ? -21.953 -36.5 -18.609 1 94.19 78 ALA A O 1
ATOM 605 N N . ALA A 1 79 ? -19.797 -36.312 -18.125 1 93.56 79 ALA A N 1
ATOM 606 C CA . ALA A 1 79 ? -19.391 -36.094 -19.516 1 93.56 79 ALA A CA 1
ATOM 607 C C . ALA A 1 79 ? -18.609 -37.281 -20.047 1 93.56 79 ALA A C 1
ATOM 609 O O . ALA A 1 79 ? -18.328 -37.344 -21.234 1 93.56 79 ALA A O 1
ATOM 610 N N . GLY A 1 80 ? -18.328 -38.219 -19.188 1 88.62 80 GLY A N 1
ATOM 611 C CA . GLY A 1 80 ? -17.484 -39.344 -19.594 1 88.62 80 GLY A CA 1
ATOM 612 C C . GLY A 1 80 ? -16.016 -39.094 -19.375 1 88.62 80 GLY A C 1
ATOM 613 O O . GLY A 1 80 ? -15.594 -37.969 -19.156 1 88.62 80 GLY A O 1
ATOM 614 N N . VAL A 1 81 ? -15.219 -40.062 -19.5 1 85.88 81 VAL A N 1
ATOM 615 C CA . VAL A 1 81 ? -13.789 -40.094 -19.188 1 85.88 81 VAL A CA 1
ATOM 616 C C . VAL A 1 81 ? -13.055 -39.156 -20.141 1 85.88 81 VAL A C 1
ATOM 618 O O . VAL A 1 81 ? -11.992 -38.625 -19.797 1 85.88 81 VAL A O 1
ATOM 621 N N . GLU A 1 82 ? -13.617 -38.875 -21.297 1 85.94 82 GLU A N 1
ATOM 622 C CA . GLU A 1 82 ? -12.992 -38 -22.281 1 85.94 82 GLU A CA 1
ATOM 623 C C . GLU A 1 82 ? -12.867 -36.562 -21.734 1 85.94 82 GLU A C 1
ATOM 625 O O . GLU A 1 82 ? -12.039 -35.781 -22.203 1 85.94 82 GLU A O 1
ATOM 630 N N . ALA A 1 83 ? -13.664 -36.25 -20.703 1 90.88 83 ALA A N 1
ATOM 631 C CA . ALA A 1 83 ? -13.602 -34.938 -20.094 1 90.88 83 ALA A CA 1
ATOM 632 C C . ALA A 1 83 ? -12.203 -34.656 -19.547 1 90.88 83 ALA A C 1
ATOM 634 O O . ALA A 1 83 ? -11.812 -33.5 -19.406 1 90.88 83 ALA A O 1
ATOM 635 N N . THR A 1 84 ? -11.445 -35.688 -19.266 1 86.94 84 THR A N 1
ATOM 636 C CA . THR A 1 84 ? -10.109 -35.531 -18.719 1 86.94 84 THR A CA 1
ATOM 637 C C . THR A 1 84 ? -9.156 -34.906 -19.734 1 86.94 84 THR A C 1
ATOM 639 O O . THR A 1 84 ? -8.086 -34.438 -19.375 1 86.94 84 THR A O 1
ATOM 642 N N . LEU A 1 85 ? -9.523 -34.906 -21.016 1 86.88 85 LEU A N 1
ATOM 643 C CA . LEU A 1 85 ? -8.727 -34.281 -22.062 1 86.88 85 LEU A CA 1
ATOM 644 C C . LEU A 1 85 ? -8.609 -32.781 -21.812 1 86.88 85 LEU A C 1
ATOM 646 O O . LEU A 1 85 ? -7.66 -32.125 -22.281 1 86.88 85 LEU A O 1
ATOM 650 N N . LEU A 1 86 ? -9.539 -32.219 -21.078 1 90.31 86 LEU A N 1
ATOM 651 C CA . LEU A 1 86 ? -9.5 -30.797 -20.766 1 90.31 86 LEU A CA 1
ATOM 652 C C . LEU A 1 86 ? -8.336 -30.469 -19.828 1 90.31 86 LEU A C 1
ATOM 654 O O . LEU A 1 86 ? -7.965 -29.297 -19.672 1 90.31 86 LEU A O 1
ATOM 658 N N . HIS A 1 87 ? -7.801 -31.438 -19.234 1 85.62 87 HIS A N 1
ATOM 659 C CA . HIS A 1 87 ? -6.734 -31.234 -18.25 1 85.62 87 HIS A CA 1
ATOM 660 C C . HIS A 1 87 ? -5.402 -30.953 -18.953 1 85.62 87 HIS A C 1
ATOM 662 O O . HIS A 1 87 ? -4.426 -30.578 -18.297 1 85.62 87 HIS A O 1
ATOM 668 N N . ALA A 1 88 ? -5.387 -31.109 -20.25 1 82.06 88 ALA A N 1
ATOM 669 C CA . ALA A 1 88 ? -4.152 -30.906 -21 1 82.06 88 ALA A CA 1
ATOM 670 C C . ALA A 1 88 ? -3.568 -29.516 -20.734 1 82.06 88 ALA A C 1
ATOM 672 O O . ALA A 1 88 ? -4.227 -28.5 -20.969 1 82.06 88 ALA A O 1
ATOM 673 N N . GLY A 1 89 ? -2.363 -29.547 -20.25 1 85.75 89 GLY A N 1
ATOM 674 C CA . GLY A 1 89 ? -1.609 -28.328 -20.062 1 85.75 89 GLY A CA 1
ATOM 675 C C . GLY A 1 89 ? -2.111 -27.484 -18.891 1 85.75 89 GLY A C 1
ATOM 676 O O . GLY A 1 89 ? -1.829 -26.281 -18.812 1 85.75 89 GLY A O 1
ATOM 677 N N . ARG A 1 90 ? -2.939 -28 -18.109 1 89.88 90 ARG A N 1
ATOM 678 C CA . ARG A 1 90 ? -3.461 -27.266 -16.953 1 89.88 90 ARG A CA 1
ATOM 679 C C . ARG A 1 90 ? -3.057 -27.953 -15.648 1 89.88 90 ARG A C 1
ATOM 681 O O . ARG A 1 90 ? -2.627 -29.109 -15.648 1 89.88 90 ARG A O 1
ATOM 688 N N . SER A 1 91 ? -3.039 -27.234 -14.625 1 91.06 91 SER A N 1
ATOM 689 C CA . SER A 1 91 ? -2.807 -27.781 -13.281 1 91.06 91 SER A CA 1
ATOM 690 C C . SER A 1 91 ? -3.787 -27.188 -12.273 1 91.06 91 SER A C 1
ATOM 692 O O . SER A 1 91 ? -4.41 -26.156 -12.539 1 91.06 91 SER A O 1
ATOM 694 N N . SER A 1 92 ? -3.939 -28 -11.109 1 92.12 92 SER A N 1
ATOM 695 C CA . SER A 1 92 ? -4.746 -27.438 -10.031 1 92.12 92 SER A CA 1
ATOM 696 C C . SER A 1 92 ? -4.207 -26.094 -9.57 1 92.12 92 SER A C 1
ATOM 698 O O . SER A 1 92 ? -4.973 -25.234 -9.125 1 92.12 92 SER A O 1
ATOM 700 N N . GLN A 1 93 ? -2.922 -25.828 -9.727 1 91.69 93 GLN A N 1
ATOM 701 C CA . GLN A 1 93 ? -2.297 -24.609 -9.211 1 91.69 93 GLN A CA 1
ATOM 702 C C . GLN A 1 93 ? -2.746 -23.391 -10 1 91.69 93 GLN A C 1
ATOM 704 O O . GLN A 1 93 ? -3.201 -22.406 -9.414 1 91.69 93 GLN A O 1
ATOM 709 N N . ASP A 1 94 ? -2.541 -23.375 -11.289 1 95.31 94 ASP A N 1
ATOM 710 C CA . ASP A 1 94 ? -2.949 -22.203 -12.055 1 95.31 94 ASP A CA 1
ATOM 711 C C . ASP A 1 94 ? -4.469 -22.031 -12.023 1 95.31 94 ASP A C 1
ATOM 713 O O . ASP A 1 94 ? -4.969 -20.906 -11.984 1 95.31 94 ASP A O 1
ATOM 717 N N . MET A 1 95 ? -5.246 -23.156 -12 1 96.62 95 MET A N 1
ATOM 718 C CA . MET A 1 95 ? -6.703 -23.078 -11.969 1 96.62 95 MET A CA 1
ATOM 719 C C . MET A 1 95 ? -7.184 -22.453 -10.656 1 96.62 95 MET A C 1
ATOM 721 O O . MET A 1 95 ? -8.016 -21.547 -10.664 1 96.62 95 MET A O 1
ATOM 725 N N . LEU A 1 96 ? -6.695 -23 -9.547 1 96.12 96 LEU A N 1
ATOM 726 C CA . LEU A 1 96 ? -7.152 -22.516 -8.25 1 96.12 96 LEU A CA 1
ATOM 727 C C . LEU A 1 96 ? -6.629 -21.109 -7.973 1 96.12 96 LEU A C 1
ATOM 729 O O . LEU A 1 96 ? -7.309 -20.312 -7.324 1 96.12 96 LEU A O 1
ATOM 733 N N . THR A 1 97 ? -5.383 -20.766 -8.406 1 96.62 97 THR A N 1
ATOM 734 C CA . THR A 1 97 ? -4.891 -19.391 -8.32 1 96.62 97 THR A CA 1
ATOM 735 C C . THR A 1 97 ? -5.82 -18.438 -9.062 1 96.62 97 THR A C 1
ATOM 737 O O . THR A 1 97 ? -6.152 -17.359 -8.555 1 96.62 97 THR A O 1
ATOM 740 N N . THR A 1 98 ? -6.195 -18.797 -10.273 1 98 98 THR A N 1
ATOM 741 C CA . THR A 1 98 ? -7.102 -17.984 -11.07 1 98 98 THR A CA 1
ATOM 742 C C . THR A 1 98 ? -8.445 -17.812 -10.367 1 98 98 THR A C 1
ATOM 744 O O . THR A 1 98 ? -8.969 -16.703 -10.266 1 98 98 THR A O 1
ATOM 747 N N . ALA A 1 99 ? -9.039 -18.922 -9.898 1 97.69 99 ALA A N 1
ATOM 748 C CA . ALA A 1 99 ? -10.312 -18.859 -9.188 1 97.69 99 ALA A CA 1
ATOM 749 C C . ALA A 1 99 ? -10.219 -17.922 -7.988 1 97.69 99 ALA A C 1
ATOM 751 O O . ALA A 1 99 ? -11.109 -17.109 -7.762 1 97.69 99 ALA A O 1
ATOM 752 N N . SER A 1 100 ? -9.172 -18.125 -7.227 1 97.12 100 SER A N 1
ATOM 753 C CA . SER A 1 100 ? -8.961 -17.281 -6.055 1 97.12 100 SER A CA 1
ATOM 754 C C . SER A 1 100 ? -8.875 -15.805 -6.445 1 97.12 100 SER A C 1
ATOM 756 O O . SER A 1 100 ? -9.438 -14.945 -5.758 1 97.12 100 SER A O 1
ATOM 758 N N . THR A 1 101 ? -8.148 -15.5 -7.5 1 98.12 101 THR A N 1
ATOM 759 C CA . THR A 1 101 ? -7.969 -14.125 -7.969 1 98.12 101 THR A CA 1
ATOM 760 C C . THR A 1 101 ? -9.305 -13.523 -8.391 1 98.12 101 THR A C 1
ATOM 762 O O . THR A 1 101 ? -9.602 -12.367 -8.07 1 98.12 101 THR A O 1
ATOM 765 N N . THR A 1 102 ? -10.109 -14.273 -9.109 1 98.5 102 THR A N 1
ATOM 766 C CA . THR A 1 102 ? -11.398 -13.781 -9.594 1 98.5 102 THR A CA 1
ATOM 767 C C . THR A 1 102 ? -12.32 -13.453 -8.422 1 98.5 102 THR A C 1
ATOM 769 O O . THR A 1 102 ? -13.016 -12.43 -8.438 1 98.5 102 THR A O 1
ATOM 772 N N . ILE A 1 103 ? -12.375 -14.312 -7.422 1 98.12 103 ILE A N 1
ATOM 773 C CA . ILE A 1 103 ? -13.234 -14.094 -6.262 1 98.12 103 ILE A CA 1
ATOM 774 C C . ILE A 1 103 ? -12.75 -12.883 -5.477 1 98.12 103 ILE A C 1
ATOM 776 O O . ILE A 1 103 ? -13.547 -12.062 -5.031 1 98.12 103 ILE A O 1
ATOM 780 N N . THR A 1 104 ? -11.453 -12.781 -5.32 1 97.94 104 THR A N 1
ATOM 781 C CA . THR A 1 104 ? -10.875 -11.641 -4.617 1 97.94 104 THR A CA 1
ATOM 782 C C . THR A 1 104 ? -11.148 -10.344 -5.375 1 97.94 104 THR A C 1
ATOM 784 O O . THR A 1 104 ? -11.43 -9.312 -4.762 1 97.94 104 THR A O 1
ATOM 787 N N . ARG A 1 105 ? -10.961 -10.422 -6.699 1 98.19 105 ARG A N 1
ATOM 788 C CA . ARG A 1 105 ? -11.289 -9.281 -7.551 1 98.19 105 ARG A CA 1
ATOM 789 C C . ARG A 1 105 ? -12.711 -8.789 -7.289 1 98.19 105 ARG A C 1
ATOM 791 O O . ARG A 1 105 ? -12.938 -7.586 -7.156 1 98.19 105 ARG A O 1
ATOM 798 N N . ASP A 1 106 ? -13.648 -9.656 -7.246 1 98.56 106 ASP A N 1
ATOM 799 C CA . ASP A 1 106 ? -15.031 -9.328 -6.938 1 98.56 106 ASP A CA 1
ATOM 800 C C . ASP A 1 106 ? -15.141 -8.672 -5.562 1 98.56 106 ASP A C 1
ATOM 802 O O . ASP A 1 106 ? -15.914 -7.719 -5.383 1 98.56 106 ASP A O 1
ATOM 806 N N . ALA A 1 107 ? -14.469 -9.227 -4.613 1 98.69 107 ALA A N 1
ATOM 807 C CA . ALA A 1 107 ? -14.492 -8.68 -3.26 1 98.69 107 ALA A CA 1
ATOM 808 C C . ALA A 1 107 ? -13.969 -7.246 -3.236 1 98.69 107 ALA A C 1
ATOM 810 O O . ALA A 1 107 ? -14.5 -6.391 -2.521 1 98.69 107 ALA A O 1
ATOM 811 N N . VAL A 1 108 ? -12.891 -6.965 -3.979 1 98.81 108 VAL A N 1
ATOM 812 C CA . VAL A 1 108 ? -12.289 -5.641 -4.043 1 98.81 108 VAL A CA 1
ATOM 813 C C . VAL A 1 108 ? -13.281 -4.648 -4.645 1 98.81 108 VAL A C 1
ATOM 815 O O . VAL A 1 108 ? -13.391 -3.51 -4.18 1 98.81 108 VAL A O 1
ATOM 818 N N . LEU A 1 109 ? -13.961 -5.027 -5.676 1 98.88 109 LEU A N 1
ATOM 819 C CA . LEU A 1 109 ? -14.953 -4.156 -6.301 1 98.88 109 LEU A CA 1
ATOM 820 C C . LEU A 1 109 ? -16.094 -3.867 -5.34 1 98.88 109 LEU A C 1
ATOM 822 O O . LEU A 1 109 ? -16.625 -2.75 -5.305 1 98.88 109 LEU A O 1
ATOM 826 N N . LYS A 1 110 ? -16.531 -4.898 -4.586 1 98.81 110 LYS A N 1
ATOM 827 C CA . LYS A 1 110 ? -17.547 -4.691 -3.562 1 98.81 110 LYS A CA 1
ATOM 828 C C . LYS A 1 110 ? -17.062 -3.697 -2.508 1 98.81 110 LYS A C 1
ATOM 830 O O . LYS A 1 110 ? -17.828 -2.82 -2.084 1 98.81 110 LYS A O 1
ATOM 835 N N . LEU A 1 111 ? -15.852 -3.879 -2.074 1 98.88 111 LEU A N 1
ATOM 836 C CA . LEU A 1 111 ? -15.25 -2.959 -1.115 1 98.88 111 LEU A CA 1
ATOM 837 C C . LEU A 1 111 ? -15.219 -1.54 -1.671 1 98.88 111 LEU A C 1
ATOM 839 O O . LEU A 1 111 ? -15.531 -0.583 -0.96 1 98.88 111 LEU A O 1
ATOM 843 N N . ALA A 1 112 ? -14.789 -1.348 -2.947 1 98.94 112 ALA A N 1
ATOM 844 C CA . ALA A 1 112 ? -14.742 -0.035 -3.586 1 98.94 112 ALA A CA 1
ATOM 845 C C . ALA A 1 112 ? -16.125 0.614 -3.617 1 98.94 112 ALA A C 1
ATOM 847 O O . ALA A 1 112 ? -16.25 1.824 -3.418 1 98.94 112 ALA A O 1
ATOM 848 N N . SER A 1 113 ? -17.125 -0.165 -3.893 1 98.88 113 SER A N 1
ATOM 849 C CA . SER A 1 113 ? -18.5 0.337 -3.898 1 98.88 113 SER A CA 1
ATOM 850 C C . SER A 1 113 ? -18.906 0.846 -2.52 1 98.88 113 SER A C 1
ATOM 852 O O . SER A 1 113 ? -19.547 1.896 -2.402 1 98.88 113 SER A O 1
ATOM 854 N N . GLN A 1 114 ? -18.594 0.038 -1.53 1 98.88 114 GLN A N 1
ATOM 855 C CA . GLN A 1 114 ? -18.938 0.458 -0.174 1 98.88 114 GLN A CA 1
ATOM 856 C C . GLN A 1 114 ? -18.156 1.705 0.225 1 98.88 114 GLN A C 1
ATOM 858 O O . GLN A 1 114 ? -18.672 2.582 0.915 1 98.88 114 GLN A O 1
ATOM 863 N N . LEU A 1 115 ? -16.859 1.756 -0.128 1 98.94 115 LEU A N 1
ATOM 864 C CA . LEU A 1 115 ? -16.047 2.945 0.101 1 98.94 115 LEU A CA 1
ATOM 865 C C . LEU A 1 115 ? -16.672 4.172 -0.545 1 98.94 115 LEU A C 1
ATOM 867 O O . LEU A 1 115 ? -16.734 5.242 0.065 1 98.94 115 LEU A O 1
ATOM 871 N N . HIS A 1 116 ? -17.141 4.035 -1.759 1 98.88 116 HIS A N 1
ATOM 872 C CA . HIS A 1 116 ? -17.844 5.102 -2.465 1 98.88 116 HIS A CA 1
ATOM 873 C C . HIS A 1 116 ? -19.062 5.562 -1.689 1 98.88 116 HIS A C 1
ATOM 875 O O . HIS A 1 116 ? -19.25 6.762 -1.465 1 98.88 116 HIS A O 1
ATOM 881 N N . ALA A 1 117 ? -19.906 4.633 -1.32 1 98.88 117 ALA A N 1
ATOM 882 C CA . ALA A 1 117 ? -21.156 4.957 -0.637 1 98.88 117 ALA A CA 1
ATOM 883 C C . ALA A 1 117 ? -20.891 5.695 0.672 1 98.88 117 ALA A C 1
ATOM 885 O O . ALA A 1 117 ? -21.562 6.672 0.989 1 98.88 117 ALA A O 1
ATOM 886 N N . THR A 1 118 ? -19.938 5.184 1.438 1 98.94 118 THR A N 1
ATOM 887 C CA . THR A 1 118 ? -19.609 5.793 2.723 1 98.94 118 THR A CA 1
ATOM 888 C C . THR A 1 118 ? -19.016 7.184 2.525 1 98.94 118 THR A C 1
ATOM 890 O O . THR A 1 118 ? -19.359 8.125 3.238 1 98.94 118 THR A O 1
ATOM 893 N N . THR A 1 119 ? -18.078 7.367 1.551 1 98.94 119 THR A N 1
ATOM 894 C CA . THR A 1 119 ? -17.469 8.664 1.276 1 98.94 119 THR A CA 1
ATOM 895 C C . THR A 1 119 ? -18.5 9.656 0.779 1 98.94 119 THR A C 1
ATOM 897 O O . THR A 1 119 ? -18.453 10.844 1.118 1 98.94 119 THR A O 1
ATOM 900 N N . ARG A 1 120 ? -19.391 9.188 -0.038 1 98.81 120 ARG A N 1
ATOM 901 C CA . ARG A 1 120 ? -20.484 10.039 -0.505 1 98.81 120 ARG A CA 1
ATOM 902 C C . ARG A 1 120 ? -21.328 10.539 0.664 1 98.81 120 ARG A C 1
ATOM 904 O O . ARG A 1 120 ? -21.719 11.711 0.689 1 98.81 120 ARG A O 1
ATOM 911 N N . ARG A 1 121 ? -21.625 9.656 1.585 1 98.88 121 ARG A N 1
ATOM 912 C CA . ARG A 1 121 ? -22.391 10.086 2.76 1 98.88 121 ARG A CA 1
ATOM 913 C C . ARG A 1 121 ? -21.625 11.141 3.547 1 98.88 121 ARG A C 1
ATOM 915 O O . ARG A 1 121 ? -22.219 12.109 4.031 1 98.88 121 ARG A O 1
ATOM 922 N N . LEU A 1 122 ? -20.328 10.977 3.738 1 98.88 122 LEU A N 1
ATOM 923 C CA . LEU A 1 122 ? -19.469 11.984 4.367 1 98.88 122 LEU A CA 1
ATOM 924 C C . LEU A 1 122 ? -19.578 13.312 3.637 1 98.88 122 LEU A C 1
ATOM 926 O O . LEU A 1 122 ? -19.656 14.367 4.27 1 98.88 122 LEU A O 1
ATOM 930 N N . LEU A 1 123 ? -19.516 13.25 2.299 1 98.81 123 LEU A N 1
ATOM 931 C CA . LEU A 1 123 ? -19.562 14.469 1.497 1 98.81 123 LEU A CA 1
ATOM 932 C C . LEU A 1 123 ? -20.891 15.188 1.679 1 98.81 123 LEU A C 1
ATOM 934 O O . LEU A 1 123 ? -20.938 16.422 1.756 1 98.81 123 LEU A O 1
ATOM 938 N N . ILE A 1 124 ? -22.016 14.469 1.692 1 98.75 124 ILE A N 1
ATOM 939 C CA . ILE A 1 124 ? -23.328 15.062 1.936 1 98.75 124 ILE A CA 1
ATOM 940 C C . ILE A 1 124 ? -23.328 15.766 3.291 1 98.75 124 ILE A C 1
ATOM 942 O O . ILE A 1 124 ? -23.844 16.891 3.416 1 98.75 124 ILE A O 1
ATOM 946 N N . LEU A 1 125 ? -22.781 15.102 4.309 1 98.69 125 LEU A N 1
ATOM 947 C CA . LEU A 1 125 ? -22.688 15.711 5.629 1 98.69 125 LEU A CA 1
ATOM 948 C C . LEU A 1 125 ? -21.812 16.953 5.594 1 98.69 125 LEU A C 1
ATOM 950 O O . LEU A 1 125 ? -22.094 17.953 6.273 1 98.69 125 LEU A O 1
ATOM 954 N N . ALA A 1 126 ? -20.672 16.859 4.883 1 98.62 126 ALA A N 1
ATOM 955 C CA . ALA A 1 126 ? -19.781 18.016 4.754 1 98.62 126 ALA A CA 1
ATOM 956 C C . ALA A 1 126 ? -20.516 19.219 4.16 1 98.62 126 ALA A C 1
ATOM 958 O O . ALA A 1 126 ? -20.328 20.344 4.602 1 98.62 126 ALA A O 1
ATOM 959 N N . GLU A 1 127 ? -21.312 18.953 3.146 1 98.12 127 GLU A N 1
ATOM 960 C CA . GLU A 1 127 ? -22.109 20 2.527 1 98.12 127 GLU A CA 1
ATOM 961 C C . GLU A 1 127 ? -23.156 20.547 3.496 1 98.12 127 GLU A C 1
ATOM 963 O O . GLU A 1 127 ? -23.391 21.75 3.568 1 98.12 127 GLU A O 1
ATOM 968 N N . THR A 1 128 ? -23.828 19.672 4.184 1 97.94 128 THR A N 1
ATOM 969 C CA . THR A 1 128 ? -24.859 20.031 5.145 1 97.94 128 THR A CA 1
ATOM 970 C C . THR A 1 128 ? -24.297 20.922 6.242 1 97.94 128 THR A C 1
ATOM 972 O O . THR A 1 128 ? -24.938 21.875 6.684 1 97.94 128 THR A O 1
ATOM 975 N N . HIS A 1 129 ? -23.109 20.656 6.688 1 97.75 129 HIS A N 1
ATOM 976 C CA . HIS A 1 129 ? -22.516 21.344 7.828 1 97.75 129 HIS A CA 1
ATOM 977 C C . HIS A 1 129 ? -21.359 22.25 7.383 1 97.75 129 HIS A C 1
ATOM 979 O O . HIS A 1 129 ? -20.391 22.422 8.109 1 97.75 129 HIS A O 1
ATOM 985 N N . LYS A 1 130 ? -21.438 22.75 6.148 1 96.38 130 LYS A N 1
ATOM 986 C CA . LYS A 1 130 ? -20.359 23.547 5.578 1 96.38 130 LYS A CA 1
ATOM 987 C C . LYS A 1 130 ? -20.141 24.828 6.383 1 96.38 130 LYS A C 1
ATOM 989 O O . LYS A 1 130 ? -19.062 25.406 6.359 1 96.38 130 LYS A O 1
ATOM 994 N N . SER A 1 131 ? -21.203 25.234 7.184 1 95.12 131 SER A N 1
ATOM 995 C CA . SER A 1 131 ? -21.109 26.469 7.938 1 95.12 131 SER A CA 1
ATOM 996 C C . SER A 1 131 ? -21.25 26.234 9.438 1 95.12 131 SER A C 1
ATOM 998 O O . SER A 1 131 ? -21.359 27.172 10.219 1 95.12 131 SER A O 1
ATOM 1000 N N . THR A 1 132 ? -21.344 24.953 9.836 1 97.25 132 THR A N 1
ATOM 1001 C CA . THR A 1 132 ? -21.438 24.641 11.258 1 97.25 132 THR A CA 1
ATOM 1002 C C . THR A 1 132 ? -20.078 24.797 11.938 1 97.25 132 THR A C 1
ATOM 1004 O O . THR A 1 132 ? -19.141 24.078 11.625 1 97.25 132 THR A O 1
ATOM 1007 N N . LEU A 1 133 ? -20.047 25.766 12.875 1 96.81 133 LEU A N 1
ATOM 1008 C CA . LEU A 1 133 ? -18.781 26.062 13.531 1 96.81 133 LEU A CA 1
ATOM 1009 C C . LEU A 1 133 ? -18.484 25.062 14.641 1 96.81 133 LEU A C 1
ATOM 1011 O O . LEU A 1 133 ? -19.359 24.766 15.461 1 96.81 133 LEU A O 1
ATOM 1015 N N . VAL A 1 134 ? -17.297 24.469 14.617 1 96.06 134 VAL A N 1
ATOM 1016 C CA . VAL A 1 134 ? -16.875 23.5 15.617 1 96.06 134 VAL A CA 1
ATOM 1017 C C . VAL A 1 134 ? -15.422 23.75 16 1 96.06 134 VAL A C 1
ATOM 1019 O O . VAL A 1 134 ? -14.68 24.391 15.258 1 96.06 134 VAL A O 1
ATOM 1022 N N . PRO A 1 135 ? -15.07 23.328 17.25 1 93.56 135 PRO A N 1
ATOM 1023 C CA . PRO A 1 135 ? -13.648 23.359 17.594 1 93.56 135 PRO A CA 1
ATOM 1024 C C . PRO A 1 135 ? -12.867 22.219 16.953 1 93.56 135 PRO A C 1
ATOM 1026 O O . PRO A 1 135 ? -13.367 21.094 16.859 1 93.56 135 PRO A O 1
ATOM 1029 N N . ASN A 1 136 ? -11.703 22.484 16.406 1 92.62 136 ASN A N 1
ATOM 1030 C CA . ASN A 1 136 ? -10.734 21.453 16.047 1 92.62 136 ASN A CA 1
ATOM 1031 C C . ASN A 1 136 ? -9.656 21.297 17.125 1 92.62 136 ASN A C 1
ATOM 1033 O O . ASN A 1 136 ? -9.391 22.234 17.875 1 92.62 136 ASN A O 1
ATOM 1037 N N . TYR A 1 137 ? -9.078 20.156 17.156 1 90.12 137 TYR A N 1
ATOM 1038 C CA . TYR A 1 137 ? -8.188 19.812 18.266 1 90.12 137 TYR A CA 1
ATOM 1039 C C . TYR A 1 137 ? -6.816 19.406 17.75 1 90.12 137 TYR A C 1
ATOM 1041 O O . TYR A 1 137 ? -6.695 18.828 16.672 1 90.12 137 TYR A O 1
ATOM 1049 N N . THR A 1 138 ? -5.77 19.766 18.359 1 89.12 138 THR A N 1
ATOM 1050 C CA . THR A 1 138 ? -4.426 19.219 18.234 1 89.12 138 THR A CA 1
ATOM 1051 C C . THR A 1 138 ? -3.961 18.641 19.578 1 89.12 138 THR A C 1
ATOM 1053 O O . THR A 1 138 ? -4.141 19.266 20.625 1 89.12 138 THR A O 1
ATOM 1056 N N . ASN A 1 139 ? -3.369 17.375 19.547 1 87.75 139 ASN A N 1
ATOM 1057 C CA . ASN A 1 139 ? -2.916 16.688 20.75 1 87.75 139 ASN A CA 1
ATOM 1058 C C . ASN A 1 139 ? -4.039 16.547 21.766 1 87.75 139 ASN A C 1
ATOM 1060 O O . ASN A 1 139 ? -3.795 16.547 22.969 1 87.75 139 ASN A O 1
ATOM 1064 N N . GLY A 1 140 ? -5.293 16.547 21.328 1 85.25 140 GLY A N 1
ATOM 1065 C CA . GLY A 1 140 ? -6.453 16.359 22.188 1 85.25 140 GLY A CA 1
ATOM 1066 C C . GLY A 1 140 ? -6.945 17.641 22.828 1 85.25 140 GLY A C 1
ATOM 1067 O O . GLY A 1 140 ? -7.895 17.625 23.609 1 85.25 140 GLY A O 1
ATOM 1068 N N . VAL A 1 141 ? -6.309 18.734 22.531 1 86.69 141 VAL A N 1
ATOM 1069 C CA . VAL A 1 141 ? -6.656 20.031 23.109 1 86.69 141 VAL A CA 1
ATOM 1070 C C . VAL A 1 141 ? -7.277 20.938 22.031 1 86.69 141 VAL A C 1
ATOM 1072 O O . VAL A 1 141 ? -6.793 20.984 20.906 1 86.69 141 VAL A O 1
ATOM 1075 N N . ALA A 1 142 ? -8.336 21.609 22.422 1 87.12 142 ALA A N 1
ATOM 1076 C CA . ALA A 1 142 ? -8.961 22.516 21.469 1 87.12 142 ALA A CA 1
ATOM 1077 C C . ALA A 1 142 ? -7.945 23.531 20.938 1 87.12 142 ALA A C 1
ATOM 1079 O O . ALA A 1 142 ? -7.184 24.125 21.703 1 87.12 142 ALA A O 1
ATOM 1080 N N . ALA A 1 143 ? -7.977 23.703 19.609 1 89.75 143 ALA A N 1
ATOM 1081 C CA . ALA A 1 143 ? -6.93 24.516 19 1 89.75 143 ALA A CA 1
ATOM 1082 C C . ALA A 1 143 ? -7.523 25.719 18.266 1 89.75 143 ALA A C 1
ATOM 1084 O O . ALA A 1 143 ? -7.223 26.859 18.609 1 89.75 143 ALA A O 1
ATOM 1085 N N . GLN A 1 144 ? -8.297 25.5 17.281 1 91.88 144 GLN A N 1
ATOM 1086 C CA . GLN A 1 144 ? -8.828 26.562 16.438 1 91.88 144 GLN A CA 1
ATOM 1087 C C . GLN A 1 144 ? -10.281 26.281 16.047 1 91.88 144 GLN A C 1
ATOM 1089 O O . GLN A 1 144 ? -10.703 25.125 16.016 1 91.88 144 GLN A O 1
ATOM 1094 N N . PRO A 1 145 ? -11.062 27.484 15.836 1 93.69 145 PRO A N 1
ATOM 1095 C CA . PRO A 1 145 ? -12.367 27.25 15.227 1 93.69 145 PRO A CA 1
ATOM 1096 C C . PRO A 1 145 ? -12.266 26.766 13.781 1 93.69 145 PRO A C 1
ATOM 1098 O O . PRO A 1 145 ? -11.359 27.172 13.055 1 93.69 145 PRO A O 1
ATOM 1101 N N . ASN A 1 146 ? -13.109 25.906 13.406 1 95.88 146 ASN A N 1
ATOM 1102 C CA . ASN A 1 146 ? -13.281 25.375 12.062 1 95.88 146 ASN A CA 1
ATOM 1103 C C . ASN A 1 146 ? -14.758 25.141 11.734 1 95.88 146 ASN A C 1
ATOM 1105 O O . ASN A 1 146 ? -15.633 25.438 12.547 1 95.88 146 ASN A O 1
ATOM 1109 N N . THR A 1 147 ? -15.039 24.875 10.484 1 97.19 147 THR A N 1
ATOM 1110 C CA . THR A 1 147 ? -16.359 24.312 10.203 1 97.19 147 THR A CA 1
ATOM 1111 C C . THR A 1 147 ? -16.312 22.797 10.188 1 97.19 147 THR A C 1
ATOM 1113 O O . THR A 1 147 ? -15.289 22.203 9.82 1 97.19 147 THR A O 1
ATOM 1116 N N . TYR A 1 148 ? -17.438 22.219 10.648 1 98.12 148 TYR A N 1
ATOM 1117 C CA . TYR A 1 148 ? -17.516 20.766 10.641 1 98.12 148 TYR A CA 1
ATOM 1118 C C . TYR A 1 148 ? -17.375 20.219 9.219 1 98.12 148 TYR A C 1
ATOM 1120 O O . TYR A 1 148 ? -16.797 19.156 9.008 1 98.12 148 TYR A O 1
ATOM 1128 N N . GLY A 1 149 ? -17.969 20.969 8.297 1 98.31 149 GLY A N 1
ATOM 1129 C CA . GLY A 1 149 ? -17.828 20.578 6.906 1 98.31 149 GLY A CA 1
ATOM 1130 C C . GLY A 1 149 ? -16.375 20.484 6.461 1 98.31 149 GLY A C 1
ATOM 1131 O O . GLY A 1 149 ? -15.992 19.531 5.785 1 98.31 149 GLY A O 1
ATOM 1132 N N . HIS A 1 150 ? -15.562 21.516 6.738 1 98.44 150 HIS A N 1
ATOM 1133 C CA . HIS A 1 150 ? -14.148 21.531 6.371 1 98.44 150 HIS A CA 1
ATOM 1134 C C . HIS A 1 150 ? -13.406 20.359 7.02 1 98.44 150 HIS A C 1
ATOM 1136 O O . HIS A 1 150 ? -12.57 19.719 6.379 1 98.44 150 HIS A O 1
ATOM 1142 N N . TYR A 1 151 ? -13.68 20.125 8.281 1 97.94 151 TYR A N 1
ATOM 1143 C CA . TYR A 1 151 ? -13.141 18.969 9.008 1 97.94 151 TYR A CA 1
ATOM 1144 C C . TYR A 1 151 ? -13.438 17.672 8.273 1 97.94 151 TYR A C 1
ATOM 1146 O O . TYR A 1 151 ? -12.539 16.859 8.062 1 97.94 151 TYR A O 1
ATOM 1154 N N . LEU A 1 152 ? -14.664 17.469 7.895 1 98.69 152 LEU A N 1
ATOM 1155 C CA . LEU A 1 152 ? -15.07 16.25 7.211 1 98.69 152 LEU A CA 1
ATOM 1156 C C . LEU A 1 152 ? -14.367 16.125 5.863 1 98.69 152 LEU A C 1
ATOM 1158 O O . LEU A 1 152 ? -14.016 15.016 5.441 1 98.69 152 LEU A O 1
ATOM 1162 N N . LEU A 1 153 ? -14.203 17.266 5.172 1 98.56 153 LEU A N 1
ATOM 1163 C CA . LEU A 1 153 ? -13.492 17.234 3.898 1 98.56 153 LEU A CA 1
ATOM 1164 C C . LEU A 1 153 ? -12.062 16.734 4.09 1 98.56 153 LEU A C 1
ATOM 1166 O O . LEU A 1 153 ? -11.5 16.094 3.195 1 98.56 153 LEU A O 1
ATOM 1170 N N . GLY A 1 154 ? -11.414 17.031 5.188 1 98.19 154 GLY A N 1
ATOM 1171 C CA . GLY A 1 154 ? -10.125 16.453 5.504 1 98.19 154 GLY A CA 1
ATOM 1172 C C . GLY A 1 154 ? -10.148 14.938 5.551 1 98.19 154 GLY A C 1
ATOM 1173 O O . GLY A 1 154 ? -9.281 14.273 4.977 1 98.19 154 GLY A O 1
ATOM 1174 N N . HIS A 1 155 ? -11.094 14.32 6.27 1 98.31 155 HIS A N 1
ATOM 1175 C CA . HIS A 1 155 ? -11.266 12.867 6.324 1 98.31 155 HIS A CA 1
ATOM 1176 C C . HIS A 1 155 ? -11.531 12.297 4.938 1 98.31 155 HIS A C 1
ATOM 1178 O O . HIS A 1 155 ? -11.008 11.234 4.59 1 98.31 155 HIS A O 1
ATOM 1184 N N . ILE A 1 156 ? -12.422 13.023 4.211 1 98.75 156 ILE A N 1
ATOM 1185 C CA . ILE A 1 156 ? -12.789 12.594 2.865 1 98.75 156 ILE A CA 1
ATOM 1186 C C . ILE A 1 156 ? -11.531 12.477 2.004 1 98.75 156 ILE A C 1
ATOM 1188 O O . ILE A 1 156 ? -11.398 11.547 1.208 1 98.75 156 ILE A O 1
ATOM 1192 N N . ALA A 1 157 ? -10.617 13.43 2.115 1 98.56 157 ALA A N 1
ATOM 1193 C CA . ALA A 1 157 ? -9.359 13.367 1.378 1 98.56 157 ALA A CA 1
ATOM 1194 C C . ALA A 1 157 ? -8.625 12.055 1.648 1 98.56 157 ALA A C 1
ATOM 1196 O O . ALA A 1 157 ? -8.055 11.453 0.734 1 98.56 157 ALA A O 1
ATOM 1197 N N . GLY A 1 158 ? -8.547 11.602 2.912 1 98.31 158 GLY A N 1
ATOM 1198 C CA . GLY A 1 158 ? -7.969 10.312 3.248 1 98.31 158 GLY A CA 1
ATOM 1199 C C . GLY A 1 158 ? -8.648 9.148 2.551 1 98.31 158 GLY A C 1
ATOM 1200 O O . GLY A 1 158 ? -7.98 8.258 2.016 1 98.31 158 GLY A O 1
ATOM 1201 N N . PHE A 1 159 ? -9.992 9.133 2.541 1 98.81 159 PHE A N 1
ATOM 1202 C CA . PHE A 1 159 ? -10.75 8.062 1.905 1 98.81 159 PHE A CA 1
ATOM 1203 C C . PHE A 1 159 ? -10.57 8.094 0.392 1 98.81 159 PHE A C 1
ATOM 1205 O O . PHE A 1 159 ? -10.57 7.051 -0.262 1 98.81 159 PHE A O 1
ATOM 1212 N N . HIS A 1 160 ? -10.461 9.367 -0.2 1 98.75 160 HIS A N 1
ATOM 1213 C CA . HIS A 1 160 ? -10.148 9.461 -1.621 1 98.75 160 HIS A CA 1
ATOM 1214 C C . HIS A 1 160 ? -8.82 8.789 -1.938 1 98.75 160 HIS A C 1
ATOM 1216 O O . HIS A 1 160 ? -8.688 8.109 -2.961 1 98.75 160 HIS A O 1
ATOM 1222 N N . ARG A 1 161 ? -7.797 8.992 -1.153 1 98.69 161 ARG A N 1
ATOM 1223 C CA . ARG A 1 161 ? -6.516 8.328 -1.371 1 98.69 161 ARG A CA 1
ATOM 1224 C C . ARG A 1 161 ? -6.652 6.816 -1.215 1 98.69 161 ARG A C 1
ATOM 1226 O O . ARG A 1 161 ? -5.969 6.055 -1.899 1 98.69 161 ARG A O 1
ATOM 1233 N N . ASP A 1 162 ? -7.512 6.301 -0.254 1 98.75 162 ASP A N 1
ATOM 1234 C CA . ASP A 1 162 ? -7.805 4.875 -0.165 1 98.75 162 ASP A CA 1
ATOM 1235 C C . ASP A 1 162 ? -8.367 4.344 -1.483 1 98.75 162 ASP A C 1
ATOM 1237 O O . ASP A 1 162 ? -8.016 3.248 -1.919 1 98.75 162 ASP A O 1
ATOM 1241 N N . ALA A 1 163 ? -9.312 5.117 -2.045 1 98.75 163 ALA A N 1
ATOM 1242 C CA . ALA A 1 163 ? -9.891 4.727 -3.33 1 98.75 163 ALA A CA 1
ATOM 1243 C C . ALA A 1 163 ? -8.812 4.641 -4.41 1 98.75 163 ALA A C 1
ATOM 1245 O O . ALA A 1 163 ? -8.82 3.723 -5.234 1 98.75 163 ALA A O 1
ATOM 1246 N N . GLU A 1 164 ? -7.957 5.617 -4.438 1 98.5 164 GLU A N 1
ATOM 1247 C CA . GLU A 1 164 ? -6.844 5.605 -5.383 1 98.5 164 GLU A CA 1
ATOM 1248 C C . GLU A 1 164 ? -5.992 4.352 -5.215 1 98.5 164 GLU A C 1
ATOM 1250 O O . GLU A 1 164 ? -5.637 3.701 -6.199 1 98.5 164 GLU A O 1
ATOM 1255 N N . ARG A 1 165 ? -5.617 4.004 -4.023 1 98.56 165 ARG A N 1
ATOM 1256 C CA . ARG A 1 165 ? -4.824 2.812 -3.734 1 98.56 165 ARG A CA 1
ATOM 1257 C C . ARG A 1 165 ? -5.551 1.551 -4.191 1 98.56 165 ARG A C 1
ATOM 1259 O O . ARG A 1 165 ? -4.926 0.629 -4.723 1 98.56 165 ARG A O 1
ATOM 1266 N N . LEU A 1 166 ? -6.871 1.462 -3.922 1 98.56 166 LEU A N 1
ATOM 1267 C CA . LEU A 1 166 ? -7.652 0.298 -4.328 1 98.56 166 LEU A CA 1
ATOM 1268 C C . LEU A 1 166 ? -7.621 0.123 -5.844 1 98.56 166 LEU A C 1
ATOM 1270 O O . LEU A 1 166 ? -7.484 -0.998 -6.34 1 98.56 166 LEU A O 1
ATOM 1274 N N . GLN A 1 167 ? -7.781 1.209 -6.562 1 98.69 167 GLN A N 1
ATOM 1275 C CA . GLN A 1 167 ? -7.758 1.146 -8.016 1 98.69 167 GLN A CA 1
ATOM 1276 C C . GLN A 1 167 ? -6.398 0.679 -8.531 1 98.69 167 GLN A C 1
ATOM 1278 O O . GLN A 1 167 ? -6.32 -0.121 -9.461 1 98.69 167 GLN A O 1
ATOM 1283 N N . GLN A 1 168 ? -5.367 1.222 -7.988 1 98.69 168 GLN A N 1
ATOM 1284 C CA . GLN A 1 168 ? -4.012 0.858 -8.383 1 98.69 168 GLN A CA 1
ATOM 1285 C C . GLN A 1 168 ? -3.715 -0.604 -8.062 1 98.69 168 GLN A C 1
ATOM 1287 O O . GLN A 1 168 ? -3.113 -1.313 -8.867 1 98.69 168 GLN A O 1
ATOM 1292 N N . PHE A 1 169 ? -4.117 -1.064 -6.84 1 98.62 169 PHE A N 1
ATOM 1293 C CA . PHE A 1 169 ? -3.994 -2.467 -6.457 1 98.62 169 PHE A CA 1
ATOM 1294 C C . PHE A 1 169 ? -4.777 -3.359 -7.41 1 98.62 169 PHE A C 1
ATOM 1296 O O . PHE A 1 169 ? -4.285 -4.41 -7.832 1 98.62 169 PHE A O 1
ATOM 1303 N N . TYR A 1 170 ? -6.016 -2.961 -7.699 1 98.75 170 TYR A N 1
ATOM 1304 C CA . TYR A 1 170 ? -6.875 -3.734 -8.586 1 98.75 170 TYR A CA 1
ATOM 1305 C C . TYR A 1 170 ? -6.176 -4.016 -9.914 1 98.75 170 TYR A C 1
ATOM 1307 O O . TYR A 1 170 ? -6.246 -5.129 -10.438 1 98.75 170 TYR A O 1
ATOM 1315 N N . ALA A 1 171 ? -5.527 -3.062 -10.484 1 98.25 171 ALA A N 1
ATOM 1316 C CA . ALA A 1 171 ? -4.844 -3.221 -11.766 1 98.25 171 ALA A CA 1
ATOM 1317 C C . ALA A 1 171 ? -3.771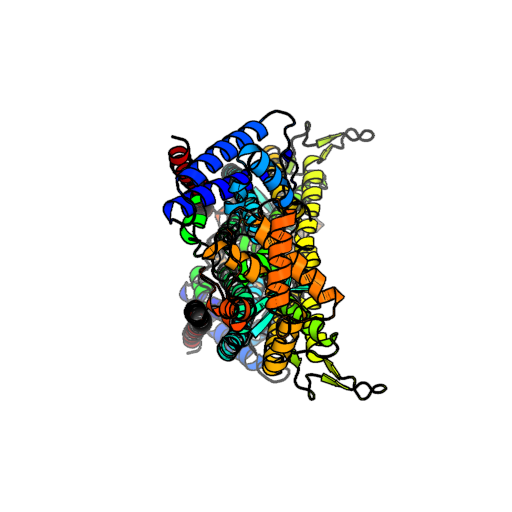 -4.305 -11.68 1 98.25 171 ALA A C 1
ATOM 1319 O O . ALA A 1 171 ? -3.553 -5.043 -12.648 1 98.25 171 ALA A O 1
ATOM 1320 N N . ARG A 1 172 ? -3.037 -4.426 -10.586 1 97.81 172 ARG A N 1
ATOM 1321 C CA . ARG A 1 172 ? -1.993 -5.426 -10.398 1 97.81 172 ARG A CA 1
ATOM 1322 C C . ARG A 1 172 ? -2.596 -6.801 -10.125 1 97.81 172 ARG A C 1
ATOM 1324 O O . ARG A 1 172 ? -2.031 -7.82 -10.531 1 97.81 172 ARG A O 1
ATOM 1331 N N . LEU A 1 173 ? -3.727 -6.816 -9.398 1 98.06 173 LEU A N 1
ATOM 1332 C CA . LEU A 1 173 ? -4.426 -8.047 -9.047 1 98.06 173 LEU A CA 1
ATOM 1333 C C . LEU A 1 173 ? -5.066 -8.68 -10.281 1 98.06 173 LEU A C 1
ATOM 1335 O O . LEU A 1 173 ? -5.047 -9.898 -10.438 1 98.06 173 LEU A O 1
ATOM 1339 N N . ASP A 1 174 ? -5.637 -7.848 -11.141 1 98.31 174 ASP A N 1
ATOM 1340 C CA . ASP A 1 174 ? -6.562 -8.258 -12.195 1 98.31 174 ASP A CA 1
ATOM 1341 C C . ASP A 1 174 ? -5.809 -8.805 -13.406 1 98.31 174 ASP A C 1
ATOM 1343 O O . ASP A 1 174 ? -5.961 -8.289 -14.516 1 98.31 174 ASP A O 1
ATOM 1347 N N . ARG A 1 175 ? -5.098 -9.945 -13.227 1 98.25 175 ARG A N 1
ATOM 1348 C CA . ARG A 1 175 ? -4.359 -10.672 -14.258 1 98.25 175 ARG A CA 1
ATOM 1349 C C . ARG A 1 175 ? -4.582 -12.172 -14.125 1 98.25 175 ARG A C 1
ATOM 1351 O O . ARG A 1 175 ? -4.719 -12.695 -13.016 1 98.25 175 ARG A O 1
ATOM 1358 N N . CYS A 1 176 ? -4.559 -12.859 -15.219 1 98.5 176 CYS A N 1
ATOM 1359 C CA . CYS A 1 176 ? -4.961 -14.266 -15.258 1 98.5 176 CYS A CA 1
ATOM 1360 C C . CYS A 1 176 ? -3.748 -15.18 -15.148 1 98.5 176 CYS A C 1
ATOM 1362 O O . CYS A 1 176 ? -2.799 -15.062 -15.922 1 98.5 176 CYS A O 1
ATOM 1364 N N . ALA A 1 177 ? -3.793 -16.109 -14.266 1 97.75 177 ALA A N 1
ATOM 1365 C CA . ALA A 1 177 ? -2.695 -17.047 -14.055 1 97.75 177 ALA A CA 1
ATOM 1366 C C . ALA A 1 177 ? -2.846 -18.266 -14.961 1 97.75 177 ALA A C 1
ATOM 1368 O O . ALA A 1 177 ? -1.904 -19.047 -15.117 1 97.75 177 ALA A O 1
ATOM 1369 N N . MET A 1 178 ? -3.986 -18.469 -15.57 1 97.5 178 MET A N 1
ATOM 1370 C CA . MET A 1 178 ? -4.281 -19.688 -16.312 1 97.5 178 MET A CA 1
ATOM 1371 C C . MET A 1 178 ? -3.256 -19.922 -17.422 1 97.5 178 MET A C 1
ATOM 1373 O O . MET A 1 178 ? -2.85 -18.984 -18.094 1 97.5 178 MET A O 1
ATOM 1377 N N . GLY A 1 179 ? -2.936 -21.172 -17.594 1 95.25 179 GLY A N 1
ATOM 1378 C CA . GLY A 1 179 ? -2.029 -21.562 -18.656 1 95.25 179 GLY A CA 1
ATOM 1379 C C . GLY A 1 179 ? -0.58 -21.625 -18.219 1 95.25 179 GLY A C 1
ATOM 1380 O O . GLY A 1 179 ? 0.295 -22.031 -18.984 1 95.25 179 GLY A O 1
ATOM 1381 N N . THR A 1 180 ? -0.315 -21.25 -16.984 1 94.25 180 THR A N 1
ATOM 1382 C CA . THR A 1 180 ? 1.042 -21.328 -16.453 1 94.25 180 THR A CA 1
ATOM 1383 C C . THR A 1 180 ? 1.311 -22.703 -15.852 1 94.25 180 THR A C 1
ATOM 1385 O O . THR A 1 180 ? 2.457 -23.047 -15.547 1 94.25 180 THR A O 1
ATOM 1388 N N . THR A 1 181 ? 0.26 -23.484 -15.727 1 91.5 181 THR A N 1
ATOM 1389 C CA . THR A 1 181 ? 0.313 -24.844 -15.203 1 91.5 181 THR A CA 1
ATOM 1390 C C . THR A 1 181 ? 0.873 -24.844 -13.781 1 91.5 181 THR A C 1
ATOM 1392 O O . THR A 1 181 ? 0.338 -24.172 -12.891 1 91.5 181 THR A O 1
ATOM 1395 N N . VAL A 1 182 ? 2.027 -25.422 -13.531 1 85.38 182 VAL A N 1
ATOM 1396 C CA . VAL A 1 182 ? 2.523 -25.5 -12.156 1 85.38 182 VAL A CA 1
ATOM 1397 C C . VAL A 1 182 ? 3.488 -24.359 -11.891 1 85.38 182 VAL A C 1
ATOM 1399 O O . VAL A 1 182 ? 3.279 -23.562 -10.961 1 85.38 182 VAL A O 1
ATOM 1402 N N . LEU A 1 183 ? 4.457 -24.203 -12.688 1 90.56 183 LEU A N 1
ATOM 1403 C CA . LEU A 1 183 ? 5.527 -23.266 -12.375 1 90.56 183 LEU A CA 1
ATOM 1404 C C . LEU A 1 183 ? 5.98 -22.516 -13.625 1 90.56 183 LEU A C 1
ATOM 1406 O O . LEU A 1 183 ? 6.355 -21.344 -13.555 1 90.56 183 LEU A O 1
ATOM 1410 N N . ASN A 1 184 ? 6.02 -23.172 -14.695 1 90.62 184 ASN A N 1
ATOM 1411 C CA . ASN A 1 184 ? 6.75 -22.562 -15.797 1 90.62 184 ASN A CA 1
ATOM 1412 C C . ASN A 1 184 ? 6.109 -22.891 -17.141 1 90.62 184 ASN A C 1
ATOM 1414 O O . ASN A 1 184 ? 6.805 -22.984 -18.156 1 90.62 184 ASN A O 1
ATOM 1418 N N . GLY A 1 185 ? 4.844 -23.078 -17.203 1 90.75 185 GLY A N 1
ATOM 1419 C CA . GLY A 1 185 ? 4.113 -23.25 -18.438 1 90.75 185 GLY A CA 1
ATOM 1420 C C . GLY A 1 185 ? 4.027 -24.703 -18.891 1 90.75 185 GLY A C 1
ATOM 1421 O O . GLY A 1 185 ? 4.176 -25.609 -18.062 1 90.75 185 GLY A O 1
ATOM 1422 N N . THR A 1 186 ? 3.646 -24.922 -20.125 1 90.56 186 THR A N 1
ATOM 1423 C CA . THR A 1 186 ? 3.412 -26.25 -20.656 1 90.56 186 THR A CA 1
ATOM 1424 C C . THR A 1 186 ? 3.785 -26.312 -22.141 1 90.56 186 THR A C 1
ATOM 1426 O O . THR A 1 186 ? 3.984 -25.281 -22.781 1 90.56 186 THR A O 1
ATOM 1429 N N . SER A 1 187 ? 3.998 -27.609 -22.594 1 89.06 187 SER A N 1
ATOM 1430 C CA . SER A 1 187 ? 4.285 -27.828 -24 1 89.06 187 SER A CA 1
ATOM 1431 C C . SER A 1 187 ? 3.018 -27.75 -24.844 1 89.06 187 SER A C 1
ATOM 1433 O O . SER A 1 187 ? 3.084 -27.688 -26.078 1 89.06 187 SER A O 1
ATOM 1435 N N . TRP A 1 188 ? 1.891 -27.766 -24.219 1 90.12 188 TRP A N 1
ATOM 1436 C CA . TRP A 1 188 ? 0.639 -27.547 -24.938 1 90.12 188 TRP A CA 1
ATOM 1437 C C . TRP A 1 188 ? 0.502 -26.094 -25.344 1 90.12 188 TRP A C 1
ATOM 1439 O O . TRP A 1 188 ? 0.743 -25.188 -24.547 1 90.12 188 TRP A O 1
ATOM 1449 N N . PRO A 1 189 ? 0.175 -25.859 -26.609 1 90.94 189 PRO A N 1
ATOM 1450 C CA . PRO A 1 189 ? 0.066 -24.469 -27.078 1 90.94 189 PRO A CA 1
ATOM 1451 C C . PRO A 1 189 ? -1.235 -23.797 -26.641 1 90.94 189 PRO A C 1
ATOM 1453 O O . PRO A 1 189 ? -2.035 -23.391 -27.484 1 90.94 189 PRO A O 1
ATOM 1456 N N . LEU A 1 190 ? -1.403 -23.641 -25.375 1 94 190 LEU A N 1
ATOM 1457 C CA . LEU A 1 190 ? -2.617 -23.047 -24.828 1 94 190 LEU A CA 1
ATOM 1458 C C . LEU A 1 190 ? -2.672 -21.547 -25.109 1 94 190 LEU A C 1
ATOM 1460 O O . LEU A 1 190 ? -1.648 -20.859 -25.047 1 94 190 LEU A O 1
ATOM 1464 N N . ASN A 1 191 ? -3.791 -21 -25.516 1 97 191 ASN A N 1
ATOM 1465 C CA . ASN A 1 191 ? -4.02 -19.594 -25.766 1 97 191 ASN A CA 1
ATOM 1466 C C . ASN A 1 191 ? -4.336 -18.828 -24.469 1 97 191 ASN A C 1
ATOM 1468 O O . ASN A 1 191 ? -5.504 -18.594 -24.156 1 97 191 ASN A O 1
ATOM 1472 N N . ARG A 1 192 ? -3.307 -18.328 -23.812 1 97.69 192 ARG A N 1
ATOM 1473 C CA . ARG A 1 192 ? -3.459 -17.672 -22.5 1 97.69 192 ARG A CA 1
ATOM 1474 C C . ARG A 1 192 ? -4.219 -16.359 -22.641 1 97.69 192 ARG A C 1
ATOM 1476 O O . ARG A 1 192 ? -4.98 -15.984 -21.75 1 97.69 192 ARG A O 1
ATOM 1483 N N . GLU A 1 193 ? -3.977 -15.602 -23.75 1 98 193 GLU A N 1
ATOM 1484 C CA . GLU A 1 193 ? -4.625 -14.312 -23.953 1 98 193 GLU A CA 1
ATOM 1485 C C . GLU A 1 193 ? -6.141 -14.469 -24.062 1 98 193 GLU A C 1
ATOM 1487 O O . GLU A 1 193 ? -6.895 -13.719 -23.438 1 98 193 GLU A O 1
ATOM 1492 N N . ARG A 1 194 ? -6.574 -15.383 -24.891 1 98.25 194 ARG A N 1
ATOM 1493 C CA . ARG A 1 194 ? -8 -15.617 -25.047 1 98.25 194 ARG A CA 1
ATOM 1494 C C . ARG A 1 194 ? -8.633 -16.109 -23.75 1 98.25 194 ARG A C 1
ATOM 1496 O O . ARG A 1 194 ? -9.758 -15.734 -23.422 1 98.25 194 ARG A O 1
ATOM 1503 N N . MET A 1 195 ? -7.945 -17.062 -23.047 1 98.31 195 MET A N 1
ATOM 1504 C CA . MET A 1 195 ? -8.391 -17.531 -21.734 1 98.31 195 MET A CA 1
ATOM 1505 C C . MET A 1 195 ? -8.609 -16.359 -20.797 1 98.31 195 MET A C 1
ATOM 1507 O O . MET A 1 195 ? -9.656 -16.25 -20.141 1 98.31 195 MET A O 1
ATOM 1511 N N . ALA A 1 196 ? -7.641 -15.438 -20.672 1 98.69 196 ALA A N 1
ATOM 1512 C CA . ALA A 1 196 ? -7.746 -14.25 -19.828 1 98.69 196 ALA A CA 1
ATOM 1513 C C . ALA A 1 196 ? -8.961 -13.406 -20.203 1 98.69 196 ALA A C 1
ATOM 1515 O O . ALA A 1 196 ? -9.75 -13.016 -19.344 1 98.69 196 ALA A O 1
ATOM 1516 N N . LYS A 1 197 ? -9.094 -13.164 -21.469 1 98.56 197 LYS A N 1
ATOM 1517 C CA . LYS A 1 197 ? -10.195 -12.344 -21.969 1 98.56 197 LYS A CA 1
ATOM 1518 C C . LYS A 1 197 ? -11.547 -12.945 -21.578 1 98.56 197 LYS A C 1
ATOM 1520 O O . LYS A 1 197 ? -12.422 -12.242 -21.078 1 98.56 197 LYS A O 1
ATOM 1525 N N . TYR A 1 198 ? -11.758 -14.227 -21.812 1 98.75 198 TYR A N 1
ATOM 1526 C CA . TYR A 1 198 ? -13.023 -14.898 -21.531 1 98.75 198 TYR A CA 1
ATOM 1527 C C . TYR A 1 198 ? -13.375 -14.789 -20.062 1 98.75 198 TYR A C 1
ATOM 1529 O O . TYR A 1 198 ? -14.547 -14.656 -19.703 1 98.75 198 TYR A O 1
ATOM 1537 N N . LEU A 1 199 ? -12.359 -14.859 -19.234 1 98.81 199 LEU A N 1
ATOM 1538 C CA . LEU A 1 199 ? -12.609 -14.859 -17.797 1 98.81 199 LEU A CA 1
ATOM 1539 C C . LEU A 1 199 ? -12.656 -13.438 -17.25 1 98.81 199 LEU A C 1
ATOM 1541 O O . LEU A 1 199 ? -12.688 -13.242 -16.031 1 98.81 199 LEU A O 1
ATOM 1545 N N . GLY A 1 200 ? -12.633 -12.445 -18.094 1 98.69 200 GLY A N 1
ATOM 1546 C CA . GLY A 1 200 ? -12.828 -11.055 -17.703 1 98.69 200 GLY A CA 1
ATOM 1547 C C . GLY A 1 200 ? -11.547 -10.383 -17.25 1 98.69 200 GLY A C 1
ATOM 1548 O O . GLY A 1 200 ? -11.602 -9.367 -16.547 1 98.69 200 GLY A O 1
ATOM 1549 N N . PHE A 1 201 ? -10.398 -10.953 -17.469 1 98.75 201 PHE A N 1
ATOM 1550 C CA . PHE A 1 201 ? -9.117 -10.312 -17.188 1 98.75 201 PHE A CA 1
ATOM 1551 C C . PHE A 1 201 ? -8.633 -9.516 -18.391 1 98.75 201 PHE A C 1
ATOM 1553 O O . PHE A 1 201 ? -8.836 -9.93 -19.547 1 98.75 201 PHE A O 1
ATOM 1560 N N . PRO A 1 202 ? -7.941 -8.336 -18.125 1 98.06 202 PRO A N 1
ATOM 1561 C CA . PRO A 1 202 ? -7.402 -7.586 -19.266 1 98.06 202 PRO A CA 1
ATOM 1562 C C . PRO A 1 202 ? -6.172 -8.25 -19.875 1 98.06 202 PRO A C 1
ATOM 1564 O O . PRO A 1 202 ? -5.836 -7.98 -21.047 1 98.06 202 PRO A O 1
ATOM 1567 N N . ALA A 1 203 ? -5.418 -9.094 -19.156 1 97.88 203 ALA A N 1
ATOM 1568 C CA . ALA A 1 203 ? -4.191 -9.727 -19.625 1 97.88 203 ALA A CA 1
ATOM 1569 C C . ALA A 1 203 ? -3.807 -10.898 -18.719 1 97.88 203 ALA A C 1
ATOM 1571 O O . ALA A 1 203 ? -4.27 -11 -17.578 1 97.88 203 ALA A O 1
ATOM 1572 N N . PRO A 1 204 ? -2.955 -11.844 -19.266 1 98.06 204 PRO A N 1
ATOM 1573 C CA . PRO A 1 204 ? -2.342 -12.844 -18.375 1 98.06 204 PRO A CA 1
ATOM 1574 C C . PRO A 1 204 ? -1.2 -12.273 -17.547 1 98.06 204 PRO A C 1
ATOM 1576 O O . PRO A 1 204 ? -0.676 -11.203 -17.859 1 98.06 204 PRO A O 1
ATOM 1579 N N . VAL A 1 205 ? -0.878 -12.891 -16.344 1 97.81 205 VAL A N 1
ATOM 1580 C CA . VAL A 1 205 ? 0.401 -12.633 -15.695 1 97.81 205 VAL A CA 1
ATOM 1581 C C . VAL A 1 205 ? 1.545 -13.023 -16.625 1 97.81 205 VAL A C 1
ATOM 1583 O O . VAL A 1 205 ? 1.576 -14.148 -17.141 1 97.81 205 VAL A O 1
ATOM 1586 N N . ASP A 1 206 ? 2.447 -12.234 -16.828 1 96.5 206 ASP A N 1
ATOM 1587 C CA . ASP A 1 206 ? 3.426 -12.406 -17.906 1 96.5 206 ASP A CA 1
ATOM 1588 C C . ASP A 1 206 ? 4.355 -13.578 -17.625 1 96.5 206 ASP A C 1
ATOM 1590 O O . ASP A 1 206 ? 4.391 -14.555 -18.375 1 96.5 206 ASP A O 1
ATOM 1594 N N . ASN A 1 207 ? 5.121 -13.523 -16.5 1 97.31 207 ASN A N 1
ATOM 1595 C CA . ASN A 1 207 ? 6.016 -14.609 -16.141 1 97.31 207 ASN A CA 1
ATOM 1596 C C . ASN A 1 207 ? 5.258 -15.766 -15.484 1 97.31 207 ASN A C 1
ATOM 1598 O O . ASN A 1 207 ? 4.527 -15.562 -14.516 1 97.31 207 ASN A O 1
ATOM 1602 N N . ALA A 1 208 ? 5.441 -16.953 -16.078 1 96 208 ALA A N 1
ATOM 1603 C CA . ALA A 1 208 ? 4.688 -18.109 -15.602 1 96 208 ALA A CA 1
ATOM 1604 C C . ALA A 1 208 ? 5.023 -18.438 -14.148 1 96 208 ALA A C 1
ATOM 1606 O O . ALA A 1 208 ? 4.145 -18.828 -13.375 1 96 208 ALA A O 1
ATOM 1607 N N . TYR A 1 209 ? 6.266 -18.344 -13.742 1 95.75 209 TYR A N 1
ATOM 1608 C CA . TYR A 1 209 ? 6.668 -18.625 -12.367 1 95.75 209 TYR A CA 1
ATOM 1609 C C . TYR A 1 209 ? 6.062 -17.609 -11.406 1 95.75 209 TYR A C 1
ATOM 1611 O O . TYR A 1 209 ? 5.621 -17.969 -10.312 1 95.75 209 TYR A O 1
ATOM 1619 N N . ASP A 1 210 ? 6.027 -16.406 -11.766 1 96.56 210 ASP A N 1
ATOM 1620 C CA . ASP A 1 210 ? 5.477 -15.305 -10.977 1 96.56 210 ASP A CA 1
ATOM 1621 C C . ASP A 1 210 ? 3.996 -15.531 -10.672 1 96.56 210 ASP A C 1
ATOM 1623 O O . ASP A 1 210 ? 3.539 -15.281 -9.555 1 96.56 210 ASP A O 1
ATOM 1627 N N . ALA A 1 211 ? 3.291 -16.016 -11.617 1 95.38 211 ALA A N 1
ATOM 1628 C CA . ALA A 1 211 ? 1.83 -16.031 -11.625 1 95.38 211 ALA A CA 1
ATOM 1629 C C . ALA A 1 211 ? 1.285 -16.688 -10.359 1 95.38 211 ALA A C 1
ATOM 1631 O O . ALA A 1 211 ? 0.436 -16.109 -9.672 1 95.38 211 ALA A O 1
ATOM 1632 N N . ALA A 1 212 ? 1.792 -17.859 -10.031 1 92.31 212 ALA A N 1
ATOM 1633 C CA . ALA A 1 212 ? 1.232 -18.578 -8.898 1 92.31 212 ALA A CA 1
ATOM 1634 C C . ALA A 1 212 ? 2.184 -18.547 -7.703 1 92.31 212 ALA A C 1
ATOM 1636 O O . ALA A 1 212 ? 1.792 -18.875 -6.582 1 92.31 212 ALA A O 1
ATOM 1637 N N . GLN A 1 213 ? 3.432 -18.109 -7.902 1 93.44 213 GLN A N 1
ATOM 1638 C CA . GLN A 1 213 ? 4.41 -18.25 -6.824 1 93.44 213 GLN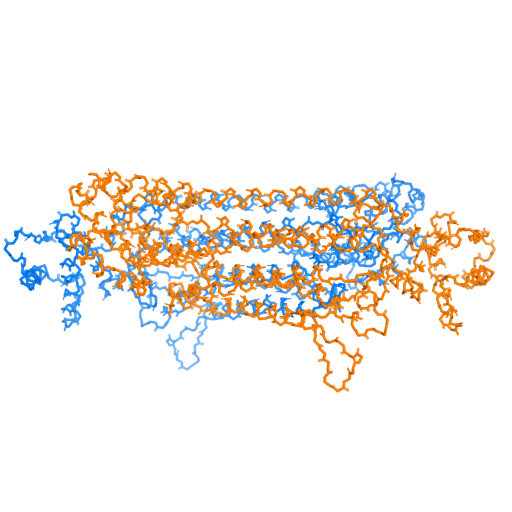 A CA 1
ATOM 1639 C C . GLN A 1 213 ? 4.68 -16.906 -6.16 1 93.44 213 GLN A C 1
ATOM 1641 O O . GLN A 1 213 ? 4.742 -16.812 -4.934 1 93.44 213 GLN A O 1
ATOM 1646 N N . ILE A 1 214 ? 4.93 -15.883 -6.934 1 95.19 214 ILE A N 1
ATOM 1647 C CA . ILE A 1 214 ? 5.348 -14.602 -6.375 1 95.19 214 ILE A CA 1
ATOM 1648 C C . ILE A 1 214 ? 4.133 -13.688 -6.207 1 95.19 214 ILE A C 1
ATOM 1650 O O . ILE A 1 214 ? 3.795 -13.297 -5.09 1 95.19 214 ILE A O 1
ATOM 1654 N N . SER A 1 215 ? 3.428 -13.406 -7.281 1 95.38 215 SER A N 1
ATOM 1655 C CA . SER A 1 215 ? 2.293 -12.492 -7.246 1 95.38 215 SER A CA 1
ATOM 1656 C C . SER A 1 215 ? 1.199 -13 -6.312 1 95.38 215 SER A C 1
ATOM 1658 O O . SER A 1 215 ? 0.586 -12.219 -5.582 1 95.38 215 SER A O 1
ATOM 1660 N N . ALA A 1 216 ? 0.979 -14.281 -6.328 1 92.62 216 ALA A N 1
ATOM 1661 C CA . ALA A 1 216 ? -0.094 -14.875 -5.535 1 92.62 216 ALA A CA 1
ATOM 1662 C C . ALA A 1 216 ? 0.209 -14.781 -4.043 1 92.62 216 ALA A C 1
ATOM 1664 O O . ALA A 1 216 ? -0.704 -14.812 -3.213 1 92.62 216 ALA A O 1
ATOM 1665 N N . ALA A 1 217 ? 1.444 -14.719 -3.678 1 92.62 217 ALA A N 1
ATOM 1666 C CA . ALA A 1 217 ? 1.837 -14.555 -2.281 1 92.62 217 ALA A CA 1
ATOM 1667 C C . ALA A 1 217 ? 1.936 -13.078 -1.906 1 92.62 217 ALA A C 1
ATOM 1669 O O . ALA A 1 217 ? 1.902 -12.727 -0.725 1 92.62 217 ALA A O 1
ATOM 1670 N N . GLU A 1 218 ? 1.984 -12.281 -2.854 1 94.62 218 GLU A N 1
ATOM 1671 C CA . GLU A 1 218 ? 2.23 -10.852 -2.723 1 94.62 218 GLU A CA 1
ATOM 1672 C C . GLU A 1 218 ? 0.934 -10.086 -2.465 1 94.62 218 GLU A C 1
ATOM 1674 O O . GLU A 1 218 ? 0.869 -9.242 -1.565 1 94.62 218 GLU A O 1
ATOM 1679 N N . TRP A 1 219 ? -0.066 -10.273 -3.238 1 95.44 219 TRP A N 1
ATOM 1680 C CA . TRP A 1 219 ? -1.224 -9.383 -3.256 1 95.44 219 TRP A CA 1
ATOM 1681 C C . TRP A 1 219 ? -1.988 -9.461 -1.938 1 95.44 219 TRP A C 1
ATOM 1683 O O . TRP A 1 219 ? -2.582 -8.469 -1.499 1 95.44 219 TRP A O 1
ATOM 1693 N N . PRO A 1 220 ? -2 -10.68 -1.153 1 95.75 220 PRO A N 1
ATOM 1694 C CA . PRO A 1 220 ? -2.648 -10.672 0.16 1 95.75 220 PRO A CA 1
ATOM 1695 C C . PRO A 1 220 ? -2.043 -9.641 1.11 1 95.75 220 PRO A C 1
ATOM 1697 O O . PRO A 1 220 ? -2.766 -9.023 1.895 1 95.75 220 PRO A O 1
ATOM 1700 N N . VAL A 1 221 ? -0.752 -9.477 1.029 1 96.44 221 VAL A N 1
ATOM 1701 C CA . VAL A 1 221 ? -0.05 -8.523 1.884 1 96.44 221 VAL A CA 1
ATOM 1702 C C . VAL A 1 221 ? -0.421 -7.098 1.483 1 96.44 221 VAL A C 1
ATOM 1704 O O . VAL A 1 221 ? -0.677 -6.25 2.342 1 96.44 221 VAL A O 1
ATOM 1707 N N . GLU A 1 222 ? -0.438 -6.797 0.209 1 97.5 222 GLU A N 1
ATOM 1708 C CA . GLU A 1 222 ? -0.772 -5.465 -0.282 1 97.5 222 GLU A CA 1
ATOM 1709 C C . GLU A 1 222 ? -2.199 -5.078 0.094 1 97.5 222 GLU A C 1
ATOM 1711 O O . GLU A 1 222 ? -2.438 -3.988 0.616 1 97.5 222 GLU A O 1
ATOM 1716 N N . ILE A 1 223 ? -3.197 -5.949 -0.194 1 97.94 223 ILE A N 1
ATOM 1717 C CA . ILE A 1 223 ? -4.582 -5.633 0.14 1 97.94 223 ILE A CA 1
ATOM 1718 C C . ILE A 1 223 ? -4.742 -5.551 1.656 1 97.94 223 ILE A C 1
ATOM 1720 O O . ILE A 1 223 ? -5.527 -4.746 2.162 1 97.94 223 ILE A O 1
ATOM 1724 N N . GLY A 1 224 ? -4.023 -6.391 2.395 1 97.62 224 GLY A N 1
ATOM 1725 C CA . GLY A 1 224 ? -4.02 -6.281 3.844 1 97.62 224 GLY A CA 1
ATOM 1726 C C . GLY A 1 224 ? -3.619 -4.902 4.34 1 97.62 224 GLY A C 1
ATOM 1727 O O . GLY A 1 224 ? -4.199 -4.391 5.297 1 97.62 224 GLY A O 1
ATOM 1728 N N . SER A 1 225 ? -2.676 -4.316 3.74 1 97.31 225 SER A N 1
ATOM 1729 C CA . SER A 1 225 ? -2.215 -2.98 4.098 1 97.31 225 SER A CA 1
ATOM 1730 C C . SER A 1 225 ? -3.254 -1.923 3.742 1 97.31 225 SER A C 1
ATOM 1732 O O . SER A 1 225 ? -3.49 -0.991 4.516 1 97.31 225 SER A O 1
ATOM 1734 N N . ILE A 1 226 ? -3.83 -1.99 2.584 1 98.25 226 ILE A N 1
ATOM 1735 C CA . ILE A 1 226 ? -4.812 -1.018 2.119 1 98.25 226 ILE A CA 1
ATOM 1736 C C . ILE A 1 226 ? -6.023 -1.023 3.047 1 98.25 226 ILE A C 1
ATOM 1738 O O . ILE A 1 226 ? -6.512 0.035 3.451 1 98.25 226 ILE A O 1
ATOM 1742 N N . VAL A 1 227 ? -6.52 -2.232 3.41 1 98.25 227 VAL A N 1
ATOM 1743 C CA . VAL A 1 227 ? -7.703 -2.312 4.258 1 98.25 227 VAL A CA 1
ATOM 1744 C C . VAL A 1 227 ? -7.359 -1.827 5.668 1 98.25 227 VAL A C 1
ATOM 1746 O O . VAL A 1 227 ? -8.211 -1.248 6.352 1 98.25 227 VAL A O 1
ATOM 1749 N N . SER A 1 228 ? -6.129 -2.09 6.113 1 97.44 228 SER A N 1
ATOM 1750 C CA . SER A 1 228 ? -5.691 -1.541 7.395 1 97.44 228 SER A CA 1
ATOM 1751 C C . SER A 1 228 ? -5.773 -0.018 7.398 1 97.44 228 SER A C 1
ATOM 1753 O O . SER A 1 228 ? -6.191 0.583 8.391 1 97.44 228 SER A O 1
ATOM 1755 N N . GLN A 1 229 ? -5.324 0.624 6.297 1 97.62 229 GLN A N 1
ATOM 1756 C CA . GLN A 1 229 ? -5.422 2.074 6.164 1 97.62 229 GLN A CA 1
ATOM 1757 C C . GLN A 1 229 ? -6.871 2.539 6.273 1 97.62 229 GLN A C 1
ATOM 1759 O O . GLN A 1 229 ? -7.16 3.527 6.949 1 97.62 229 GLN A O 1
ATOM 1764 N N . ILE A 1 230 ? -7.715 1.846 5.582 1 98.56 230 ILE A N 1
ATOM 1765 C CA . ILE A 1 230 ? -9.141 2.174 5.613 1 98.56 230 ILE A CA 1
ATOM 1766 C C . ILE A 1 230 ? -9.656 2.088 7.047 1 98.56 230 ILE A C 1
ATOM 1768 O O . ILE A 1 230 ? -10.352 2.99 7.516 1 98.56 230 ILE A O 1
ATOM 1772 N N . ALA A 1 231 ? -9.305 0.981 7.715 1 98.38 231 ALA A N 1
ATOM 1773 C CA . ALA A 1 231 ? -9.719 0.78 9.102 1 98.38 231 ALA A CA 1
ATOM 1774 C C . ALA A 1 231 ? -9.172 1.881 10.008 1 98.38 231 ALA A C 1
ATOM 1776 O O . ALA A 1 231 ? -9.852 2.342 10.922 1 98.38 231 ALA A O 1
ATOM 1777 N N . LEU A 1 232 ? -7.965 2.295 9.773 1 97.88 232 LEU A N 1
ATOM 1778 C CA . LEU A 1 232 ? -7.348 3.361 10.555 1 97.88 232 LEU A CA 1
ATOM 1779 C C . LEU A 1 232 ? -8.07 4.684 10.336 1 97.88 232 LEU A C 1
ATOM 1781 O O . LEU A 1 232 ? -8.281 5.449 11.281 1 97.88 232 LEU A O 1
ATOM 1785 N N . HIS A 1 233 ? -8.391 5.027 9.109 1 97.94 233 HIS A N 1
ATOM 1786 C CA . HIS A 1 233 ? -9.156 6.234 8.836 1 97.94 233 HIS A CA 1
ATOM 1787 C C . HIS A 1 233 ? -10.492 6.215 9.578 1 97.94 233 HIS A C 1
ATOM 1789 O O . HIS A 1 233 ? -10.883 7.215 10.18 1 97.94 233 HIS A O 1
ATOM 1795 N N . ALA A 1 234 ? -11.18 5.047 9.492 1 98.06 234 ALA A N 1
ATOM 1796 C CA . ALA A 1 234 ? -12.453 4.91 10.18 1 98.06 234 ALA A CA 1
ATOM 1797 C C . ALA A 1 234 ? -12.281 5.059 11.688 1 98.06 234 ALA A C 1
ATOM 1799 O O . ALA A 1 234 ? -13.055 5.766 12.344 1 98.06 234 ALA A O 1
ATOM 1800 N N . SER A 1 235 ? -11.32 4.398 12.234 1 96.5 235 SER A N 1
ATOM 1801 C CA . SER A 1 235 ? -11.125 4.41 13.68 1 96.5 235 SER A CA 1
ATOM 1802 C C . SER A 1 235 ? -10.703 5.789 14.172 1 96.5 235 SER A C 1
ATOM 1804 O O . SER A 1 235 ? -11.055 6.191 15.281 1 96.5 235 SER A O 1
ATOM 1806 N N . ALA A 1 236 ? -9.883 6.492 13.391 1 96.38 236 ALA A N 1
ATOM 1807 C CA . ALA A 1 236 ? -9.492 7.852 13.766 1 96.38 236 ALA A CA 1
ATOM 1808 C C . ALA A 1 236 ? -10.719 8.75 13.914 1 96.38 236 ALA A C 1
ATOM 1810 O O . ALA A 1 236 ? -10.805 9.539 14.859 1 96.38 236 ALA A O 1
ATOM 1811 N N . TYR A 1 237 ? -11.602 8.672 12.977 1 97.75 237 TYR A N 1
ATOM 1812 C CA . TYR A 1 237 ? -12.836 9.438 13.07 1 97.75 237 TYR A CA 1
ATOM 1813 C C . TYR A 1 237 ? -13.641 9.039 14.305 1 97.75 237 TYR A C 1
ATOM 1815 O O . TYR A 1 237 ? -14.125 9.898 15.039 1 97.75 237 TYR A O 1
ATOM 1823 N N . ILE A 1 238 ? -13.797 7.75 14.5 1 97.25 238 ILE A N 1
ATOM 1824 C CA . ILE A 1 238 ? -14.562 7.219 15.625 1 97.25 238 ILE A CA 1
ATOM 1825 C C . ILE A 1 238 ? -13.961 7.715 16.938 1 97.25 238 ILE A C 1
ATOM 1827 O O . ILE A 1 238 ? -14.688 8.102 17.859 1 97.25 238 ILE A O 1
ATOM 1831 N N . GLN A 1 239 ? -12.664 7.707 17.031 1 95.12 239 GLN A N 1
ATOM 1832 C CA . GLN A 1 239 ? -12 8.125 18.25 1 95.12 239 GLN A CA 1
ATOM 1833 C C . GLN A 1 239 ? -12.305 9.586 18.578 1 95.12 239 GLN A C 1
ATOM 1835 O O . GLN A 1 239 ? -12.422 9.961 19.734 1 95.12 239 GLN A O 1
ATOM 1840 N N . ASP A 1 240 ? -12.336 10.367 17.531 1 94.38 240 ASP A N 1
ATOM 1841 C CA . ASP A 1 240 ? -12.656 11.766 17.75 1 94.38 240 ASP A CA 1
ATOM 1842 C C . ASP A 1 240 ? -14.07 11.922 18.328 1 94.38 240 ASP A C 1
ATOM 1844 O O . ASP A 1 240 ? -14.289 12.719 19.234 1 94.38 240 ASP A O 1
ATOM 1848 N N . VAL A 1 241 ? -14.992 11.18 17.812 1 95.62 241 VAL A N 1
ATOM 1849 C CA . VAL A 1 241 ? -16.359 11.211 18.312 1 95.62 241 VAL A CA 1
ATOM 1850 C C . VAL A 1 241 ? -16.406 10.664 19.734 1 95.62 241 VAL A C 1
ATOM 1852 O O . VAL A 1 241 ? -17.125 11.195 20.594 1 95.62 241 VAL A O 1
ATOM 1855 N N . MET A 1 242 ? -15.664 9.648 20.016 1 94.38 242 MET A N 1
ATOM 1856 C CA . MET A 1 242 ? -15.656 9.008 21.328 1 94.38 242 MET A CA 1
ATOM 1857 C C . MET A 1 242 ? -15.18 9.977 22.406 1 94.38 242 MET A C 1
ATOM 1859 O O . MET A 1 242 ? -15.641 9.914 23.547 1 94.38 242 MET A O 1
ATOM 1863 N N . VAL A 1 243 ? -14.258 10.852 22.062 1 92.31 243 VAL A N 1
ATOM 1864 C CA . VAL A 1 243 ? -13.758 11.844 23.016 1 92.31 243 VAL A CA 1
ATOM 1865 C C . VAL A 1 243 ? -14.914 12.727 23.484 1 92.31 243 VAL A C 1
ATOM 1867 O O . VAL A 1 243 ? -14.961 13.125 24.656 1 92.31 243 VAL A O 1
ATOM 1870 N N . GLN A 1 244 ? -15.859 13.016 22.609 1 92.94 244 GLN A N 1
ATOM 1871 C CA . GLN A 1 244 ? -17 13.852 22.953 1 92.94 244 GLN A CA 1
ATOM 1872 C C . GLN A 1 244 ? -17.906 13.156 23.953 1 92.94 244 GLN A C 1
ATOM 1874 O O . GLN A 1 244 ? -18.531 13.805 24.797 1 92.94 244 GLN A O 1
ATOM 1879 N N . TYR A 1 245 ? -18.047 11.859 23.938 1 91.38 245 TYR A N 1
ATOM 1880 C CA . TYR A 1 245 ? -18.875 11.102 24.875 1 91.38 245 TYR A CA 1
ATOM 1881 C C . TYR A 1 245 ? -18.344 11.234 26.297 1 91.38 245 TYR A C 1
ATOM 1883 O O . TYR A 1 245 ? -19.078 11.039 27.266 1 91.38 245 TYR A O 1
ATOM 1891 N N . ALA A 1 246 ? -17.125 11.523 26.422 1 89.5 246 ALA A N 1
ATOM 1892 C CA . ALA A 1 246 ? -16.516 11.648 27.734 1 89.5 246 ALA A CA 1
ATOM 1893 C C . ALA A 1 246 ? -16.672 13.07 28.281 1 89.5 246 ALA A C 1
ATOM 1895 O O . ALA A 1 246 ? -16.312 13.344 29.422 1 89.5 246 ALA A O 1
ATOM 1896 N N . GLN A 1 247 ? -17.234 13.969 27.516 1 89.56 247 GLN A N 1
ATOM 1897 C CA . GLN A 1 247 ? -17.438 15.352 27.938 1 89.56 247 GLN A CA 1
ATOM 1898 C C . GLN A 1 247 ? -18.781 15.523 28.625 1 89.56 247 GLN A C 1
ATOM 1900 O O . GLN A 1 247 ? -19.75 14.844 28.281 1 89.56 247 GLN A O 1
ATOM 1905 N N . PRO A 1 248 ? -18.875 16.438 29.625 1 88.88 248 PRO A N 1
ATOM 1906 C CA . PRO A 1 248 ? -20.156 16.672 30.312 1 88.88 248 PRO A CA 1
ATOM 1907 C C . PRO A 1 248 ? -21.234 17.203 29.359 1 88.88 248 PRO A C 1
ATOM 1909 O O . PRO A 1 248 ? -22.406 16.875 29.516 1 88.88 248 PRO A O 1
ATOM 1912 N N . LYS A 1 249 ? -20.891 18 28.422 1 91.62 249 LYS A N 1
ATOM 1913 C CA . LYS A 1 249 ? -21.812 18.547 27.453 1 91.62 249 LYS A CA 1
ATOM 1914 C C . LYS A 1 249 ? -21.297 18.391 26.031 1 91.62 249 LYS A C 1
ATOM 1916 O O . LYS A 1 249 ? -20.875 19.375 25.406 1 91.62 249 LYS A O 1
ATOM 1921 N N . PRO A 1 250 ? -21.453 17.234 25.484 1 94.12 250 PRO A N 1
ATOM 1922 C CA . PRO A 1 250 ? -20.938 16.969 24.141 1 94.12 250 PRO A CA 1
ATOM 1923 C C . PRO A 1 250 ? -21.75 17.672 23.047 1 94.12 250 PRO A C 1
ATOM 1925 O O . PRO A 1 250 ? -22.938 17.906 23.219 1 94.12 250 PRO A O 1
ATOM 1928 N N . TRP A 1 251 ? -21.078 18.047 21.984 1 96.25 251 TRP A N 1
ATOM 1929 C CA . TRP A 1 251 ? -21.781 18.688 20.875 1 96.25 251 TRP A CA 1
ATOM 1930 C C . TRP A 1 251 ? -22 17.703 19.734 1 96.25 251 TRP A C 1
ATOM 1932 O O . TRP A 1 251 ? -22.703 18.016 18.766 1 96.25 251 TRP A O 1
ATOM 1942 N N . ILE A 1 252 ? -21.453 16.562 19.734 1 97 252 ILE A N 1
ATOM 1943 C CA . ILE A 1 252 ? -21.672 15.508 18.75 1 97 252 ILE A CA 1
ATOM 1944 C C . ILE A 1 252 ? -21.859 14.172 19.453 1 97 252 ILE A C 1
ATOM 1946 O O . ILE A 1 252 ? -21.094 13.805 20.344 1 97 252 ILE A O 1
ATOM 1950 N N . LEU A 1 253 ? -22.922 13.539 19.172 1 96.56 253 LEU A N 1
ATOM 1951 C CA . LEU A 1 253 ? -23.281 12.219 19.703 1 96.56 253 LEU A CA 1
ATOM 1952 C C . LEU A 1 253 ? -24.062 11.422 18.672 1 96.56 253 LEU A C 1
ATOM 1954 O O . LEU A 1 253 ? -24.344 11.914 17.578 1 96.56 253 LEU A O 1
ATOM 1958 N N . LEU A 1 254 ? -24.312 10.117 19.016 1 97.25 254 LEU A N 1
ATOM 1959 C CA . LEU A 1 254 ? -25.219 9.328 18.188 1 97.25 254 LEU A CA 1
ATOM 1960 C C . LEU A 1 254 ? -26.672 9.492 18.672 1 97.25 254 LEU A C 1
ATOM 1962 O O . LEU A 1 254 ? -26.906 9.641 19.859 1 97.25 254 LEU A O 1
ATOM 1966 N N . GLN A 1 255 ? -27.578 9.508 17.656 1 96.88 255 GLN A N 1
ATOM 1967 C CA . GLN A 1 255 ? -28.984 9.391 18.031 1 96.88 255 GLN A CA 1
ATOM 1968 C C . GLN A 1 255 ? -29.203 8.203 18.969 1 96.88 255 GLN A C 1
ATOM 1970 O O . GLN A 1 255 ? -28.672 7.117 18.734 1 96.88 255 GLN A O 1
ATOM 1975 N N . GLU A 1 256 ? -29.984 8.422 19.953 1 93.81 256 GLU A N 1
ATOM 1976 C CA . GLU A 1 256 ? -30.203 7.367 20.938 1 93.81 256 GLU A CA 1
ATOM 1977 C C . GLU A 1 256 ? -31.172 6.309 20.406 1 93.81 256 GLU A C 1
ATOM 1979 O O . GLU A 1 256 ? -32.094 6.629 19.672 1 93.81 256 GLU A O 1
ATOM 1984 N N . GLY A 1 257 ? -30.969 5.062 20.938 1 90.5 257 GLY A N 1
ATOM 1985 C CA . GLY A 1 257 ? -31.891 3.975 20.656 1 90.5 257 GLY A CA 1
ATOM 1986 C C . GLY A 1 257 ? -31.484 3.139 19.469 1 90.5 257 GLY A C 1
ATOM 1987 O O . GLY A 1 257 ? -30.484 3.43 18.812 1 90.5 257 GLY A O 1
ATOM 1988 N N . GLY A 1 258 ? -32.219 2.006 19.281 1 91.94 258 GLY A N 1
ATOM 1989 C CA . GLY A 1 258 ? -31.891 1.059 18.234 1 91.94 258 GLY A CA 1
ATOM 1990 C C . GLY A 1 258 ? -30.531 0.413 18.391 1 91.94 258 GLY A C 1
ATOM 1991 O O . GLY A 1 258 ? -30.172 -0.034 19.484 1 91.94 258 GLY A O 1
ATOM 1992 N N . GLU A 1 259 ? -29.812 0.329 17.281 1 92.19 259 GLU A N 1
ATOM 1993 C CA . GLU A 1 259 ? -28.5 -0.291 17.312 1 92.19 259 GLU A CA 1
ATOM 1994 C C . GLU A 1 259 ? -27.406 0.737 17.609 1 92.19 259 GLU A C 1
ATOM 1996 O O . GLU A 1 259 ? -26.234 0.383 17.781 1 92.19 259 GLU A O 1
ATOM 2001 N N . ASN A 1 260 ? -27.812 1.904 17.797 1 95.75 260 ASN A N 1
ATOM 2002 C CA . ASN A 1 260 ? -26.828 2.975 18 1 95.75 260 ASN A CA 1
ATOM 2003 C C . ASN A 1 260 ? -26.281 2.975 19.422 1 95.75 260 ASN A C 1
ATOM 2005 O O . ASN A 1 260 ? -25.078 3.104 19.625 1 95.75 260 ASN A O 1
ATOM 2009 N N . THR A 1 261 ? -27.203 2.957 20.344 1 93.75 261 THR A N 1
ATOM 2010 C CA . THR A 1 261 ? -26.844 3.008 21.75 1 93.75 261 THR A CA 1
ATOM 2011 C C . THR A 1 261 ? -27.609 1.96 22.547 1 93.75 261 THR A C 1
ATOM 2013 O O . THR A 1 261 ? -28.578 1.391 22.047 1 93.75 261 THR A O 1
ATOM 2016 N N . TYR A 1 262 ? -27.078 1.605 23.688 1 90 262 TYR A N 1
ATOM 2017 C CA . TYR A 1 262 ? -27.812 0.763 24.625 1 90 262 TYR A CA 1
ATOM 2018 C C . TYR A 1 262 ? -27.734 1.32 26.031 1 90 262 TYR A C 1
ATOM 2020 O O . TYR A 1 262 ? -26.797 2.066 26.359 1 90 262 TYR A O 1
ATOM 2028 N N . VAL A 1 263 ? -28.719 1.007 26.875 1 84.88 263 VAL A N 1
ATOM 2029 C CA . VAL A 1 263 ? -28.891 1.576 28.219 1 84.88 263 VAL A CA 1
ATOM 2030 C C . VAL A 1 263 ? -28.078 0.769 29.219 1 84.88 263 VAL A C 1
ATOM 2032 O O . VAL A 1 263 ? -27.781 -0.408 29 1 84.88 263 VAL A O 1
ATOM 2035 N N . SER A 1 264 ? -27.562 1.553 30.25 1 78.12 264 SER A N 1
ATOM 2036 C CA . SER A 1 264 ? -27.016 0.88 31.422 1 78.12 264 SER A CA 1
ATOM 2037 C C . SER A 1 264 ? -28.125 0.428 32.375 1 78.12 264 SER A C 1
ATOM 2039 O O . SER A 1 264 ? -29.109 1.141 32.562 1 78.12 264 SER A O 1
ATOM 2041 N N . SER A 1 265 ? -27.984 -0.771 32.875 1 77.56 265 SER A N 1
ATOM 2042 C CA . SER A 1 265 ? -28.984 -1.298 33.812 1 77.56 265 SER A CA 1
ATOM 2043 C C . SER A 1 265 ? -28.969 -0.548 35.125 1 77.56 265 SER A C 1
ATOM 2045 O O . SER A 1 265 ? -29.984 -0.434 35.812 1 77.56 265 SER A O 1
ATOM 2047 N N . ALA A 1 266 ? -27.859 -0.04 35.562 1 77.75 266 ALA A N 1
ATOM 2048 C CA . ALA A 1 266 ? -27.672 0.547 36.875 1 77.75 266 ALA A CA 1
ATOM 2049 C C . ALA A 1 266 ? -27.781 2.068 36.812 1 77.75 266 ALA A C 1
ATOM 2051 O O . ALA A 1 266 ? -28.125 2.709 37.812 1 77.75 266 ALA A O 1
ATOM 2052 N N . MET A 1 267 ? -27.438 2.717 35.719 1 82.81 267 MET A N 1
ATOM 2053 C CA . MET A 1 267 ? -27.359 4.168 35.594 1 82.81 267 MET A CA 1
ATOM 2054 C C . MET A 1 267 ? -28.266 4.684 34.5 1 82.81 267 MET A C 1
ATOM 2056 O O . MET A 1 267 ? -27.875 4.773 33.312 1 82.81 267 MET A O 1
ATOM 2060 N N . PRO A 1 268 ? -29.438 5.184 34.844 1 77.5 268 PRO A N 1
ATOM 2061 C CA . PRO A 1 268 ? -30.484 5.508 33.844 1 77.5 268 PRO A CA 1
ATOM 2062 C C . PRO A 1 268 ? -30.047 6.605 32.875 1 77.5 268 PRO A C 1
ATOM 2064 O O . PRO A 1 268 ? -30.578 6.691 31.781 1 77.5 268 PRO A O 1
ATOM 2067 N N . GLN A 1 269 ? -29.125 7.496 33.281 1 78.44 269 GLN A N 1
ATOM 2068 C CA . GLN A 1 269 ? -28.719 8.617 32.438 1 78.44 269 GLN A CA 1
ATOM 2069 C C . GLN A 1 269 ? -27.688 8.18 31.406 1 78.44 269 GLN A C 1
ATOM 2071 O O . GLN A 1 269 ? -27.422 8.898 30.438 1 78.44 269 GLN A O 1
ATOM 2076 N N . LYS A 1 270 ? -27.094 7.047 31.75 1 84.75 270 LYS A N 1
ATOM 2077 C CA . LYS A 1 270 ? -25.953 6.645 30.938 1 84.75 270 LYS A CA 1
ATOM 2078 C C . LYS A 1 270 ? -26.391 5.91 29.688 1 84.75 270 LYS A C 1
ATOM 2080 O O . LYS A 1 270 ? -27.156 4.949 29.766 1 84.75 270 LYS A O 1
ATOM 2085 N N . ARG A 1 271 ? -26.109 6.398 28.422 1 86.81 271 ARG A N 1
ATOM 2086 C CA . ARG A 1 271 ? -26.297 5.75 27.141 1 86.81 271 ARG A CA 1
ATOM 2087 C C . ARG A 1 271 ? -24.969 5.363 26.516 1 86.81 271 ARG A C 1
ATOM 2089 O O . ARG A 1 271 ? -24.156 6.227 26.156 1 86.81 271 ARG A O 1
ATOM 2096 N N . ASN A 1 272 ? -24.734 4.055 26.391 1 91 272 ASN A N 1
ATOM 2097 C CA . ASN A 1 272 ? -23.484 3.555 25.844 1 91 272 ASN A CA 1
ATOM 2098 C C . ASN A 1 272 ? -23.5 3.525 24.328 1 91 272 ASN A C 1
ATOM 2100 O O . ASN A 1 272 ? -24.438 3.004 23.719 1 91 272 ASN A O 1
ATOM 2104 N N . PRO A 1 273 ? -22.516 4.117 23.641 1 95.19 273 PRO A N 1
ATOM 2105 C CA . PRO A 1 273 ? -22.516 4.152 22.172 1 95.19 273 PRO A CA 1
ATOM 2106 C C . PRO A 1 273 ? -22.078 2.83 21.547 1 95.19 273 PRO A C 1
ATOM 2108 O O . PRO A 1 273 ? -20.969 2.736 21 1 95.19 273 PRO A O 1
ATOM 2111 N N . GLY A 1 274 ? -22.969 1.859 21.578 1 94.19 274 GLY A N 1
ATOM 2112 C CA . GLY A 1 274 ? -22.688 0.501 21.141 1 94.19 274 GLY A CA 1
ATOM 2113 C C . GLY A 1 274 ? -22.188 0.423 19.719 1 94.19 274 GLY A C 1
ATOM 2114 O O . GLY A 1 274 ? -21.266 -0.346 19.422 1 94.19 274 GLY A O 1
ATOM 2115 N N . LEU A 1 275 ? -22.781 1.144 18.797 1 96.81 275 LEU A N 1
ATOM 2116 C CA . LEU A 1 275 ? -22.391 1.131 17.391 1 96.81 275 LEU A CA 1
ATOM 2117 C C . LEU A 1 275 ? -20.953 1.591 17.219 1 96.81 275 LEU A C 1
ATOM 2119 O O . LEU A 1 275 ? -20.203 1.015 16.422 1 96.81 275 LEU A O 1
ATOM 2123 N N . LEU A 1 276 ? -20.5 2.688 17.922 1 97.25 276 LEU A N 1
ATOM 2124 C CA . LEU A 1 276 ? -19.125 3.154 17.859 1 97.25 276 LEU A CA 1
ATOM 2125 C C . LEU A 1 276 ? -18.172 2.082 18.391 1 97.25 276 LEU A C 1
ATOM 2127 O O . LEU A 1 276 ? -17.125 1.822 17.781 1 97.25 276 LEU A O 1
ATOM 2131 N N . ILE A 1 277 ? -18.531 1.5 19.5 1 95.06 277 ILE A N 1
ATOM 2132 C CA . ILE A 1 277 ? -17.688 0.511 20.156 1 95.06 277 ILE A CA 1
ATOM 2133 C C . ILE A 1 277 ? -17.5 -0.701 19.25 1 95.06 277 ILE A C 1
ATOM 2135 O O . ILE A 1 277 ? -16.375 -1.163 19.031 1 95.06 277 ILE A O 1
ATOM 2139 N N . ARG A 1 278 ? -18.578 -1.176 18.734 1 95.88 278 ARG A N 1
ATOM 2140 C CA . ARG A 1 278 ? -18.516 -2.367 17.891 1 95.88 278 ARG A CA 1
ATOM 2141 C C . ARG A 1 278 ? -17.734 -2.084 16.609 1 95.88 278 ARG A C 1
ATOM 2143 O O . ARG A 1 278 ? -17 -2.936 16.125 1 95.88 278 ARG A O 1
ATOM 2150 N N . THR A 1 279 ? -17.984 -0.963 15.992 1 97.56 279 THR A N 1
ATOM 2151 C CA . THR A 1 279 ? -17.266 -0.609 14.773 1 97.56 279 THR A CA 1
ATOM 2152 C C . THR A 1 279 ? -15.773 -0.477 15.031 1 97.56 279 THR A C 1
ATOM 2154 O O . THR A 1 279 ? -14.953 -0.939 14.234 1 97.56 279 THR A O 1
ATOM 2157 N N . ARG A 1 280 ? -15.383 0.198 16.109 1 96.31 280 ARG A N 1
ATOM 2158 C CA . ARG A 1 280 ? -13.984 0.334 16.5 1 96.31 280 ARG A CA 1
ATOM 2159 C C . ARG A 1 280 ? -13.344 -1.031 16.734 1 96.31 280 ARG A C 1
ATOM 2161 O O . ARG A 1 280 ? -12.211 -1.267 16.312 1 96.31 280 ARG A O 1
ATOM 2168 N N . ALA A 1 281 ? -14.055 -1.89 17.469 1 95.31 281 ALA A N 1
ATOM 2169 C CA . ALA A 1 281 ? -13.57 -3.248 17.703 1 95.31 281 ALA A CA 1
ATOM 2170 C C . ALA A 1 281 ? -13.336 -3.984 16.391 1 95.31 281 ALA A C 1
ATOM 2172 O O . ALA A 1 281 ? -12.32 -4.664 16.219 1 95.31 281 ALA A O 1
ATOM 2173 N N . GLU A 1 282 ? -14.281 -3.904 15.531 1 96.62 282 GLU A N 1
ATOM 2174 C CA . GLU A 1 282 ? -14.141 -4.555 14.234 1 96.62 282 GLU A CA 1
ATOM 2175 C C . GLU A 1 282 ? -12.984 -3.965 13.438 1 96.62 282 GLU A C 1
ATOM 2177 O O . GLU A 1 282 ? -12.258 -4.691 12.758 1 96.62 282 GLU A O 1
ATOM 2182 N N . ALA A 1 283 ? -12.836 -2.646 13.422 1 97.56 283 ALA A N 1
ATOM 2183 C CA . ALA A 1 283 ? -11.695 -2.006 12.766 1 97.56 283 ALA A CA 1
ATOM 2184 C C . ALA A 1 283 ? -10.375 -2.568 13.281 1 97.56 283 ALA A C 1
ATOM 2186 O O . ALA A 1 283 ? -9.469 -2.848 12.492 1 97.56 283 ALA A O 1
ATOM 2187 N N . SER A 1 284 ? -10.266 -2.721 14.547 1 96.5 284 SER A N 1
ATOM 2188 C CA . SER A 1 284 ? -9.07 -3.303 15.141 1 96.5 284 SER A CA 1
ATOM 2189 C C . SER A 1 284 ? -8.836 -4.727 14.648 1 96.5 284 SER A C 1
ATOM 2191 O O . SER A 1 284 ? -7.703 -5.125 14.383 1 96.5 284 SER A O 1
ATOM 2193 N N . ARG A 1 285 ? -9.891 -5.461 14.656 1 95.81 285 ARG A N 1
ATOM 2194 C CA . ARG A 1 285 ? -9.797 -6.828 14.148 1 95.81 285 ARG A CA 1
ATOM 2195 C C . ARG A 1 285 ? -9.297 -6.848 12.711 1 95.81 285 ARG A C 1
ATOM 2197 O O . ARG A 1 285 ? -8.445 -7.66 12.352 1 95.81 285 ARG A O 1
ATOM 2204 N N . VAL A 1 286 ? -9.82 -6.02 11.867 1 97.12 286 VAL A N 1
ATOM 2205 C CA . VAL A 1 286 ? -9.438 -5.941 10.461 1 97.12 286 VAL A CA 1
ATOM 2206 C C . VAL A 1 286 ? -7.945 -5.617 10.352 1 97.12 286 VAL A C 1
ATOM 2208 O O . VAL A 1 286 ? -7.234 -6.207 9.539 1 97.12 286 VAL A O 1
ATOM 2211 N N . ILE A 1 287 ? -7.43 -4.617 11.109 1 96.75 287 ILE A N 1
ATOM 2212 C CA . ILE A 1 287 ? -6.012 -4.273 11.117 1 96.75 287 ILE A CA 1
ATOM 2213 C C . ILE A 1 287 ? -5.184 -5.504 11.477 1 96.75 287 ILE A C 1
ATOM 2215 O O . ILE A 1 287 ? -4.18 -5.801 10.828 1 96.75 287 ILE A O 1
ATOM 2219 N N . SER A 1 288 ? -5.641 -6.211 12.492 1 95.38 288 SER A N 1
ATOM 2220 C CA . SER A 1 288 ? -4.938 -7.414 12.922 1 95.38 288 SER A CA 1
ATOM 2221 C C . SER A 1 288 ? -4.895 -8.453 11.812 1 95.38 288 SER A C 1
ATOM 2223 O O . SER A 1 288 ? -3.854 -9.062 11.562 1 95.38 288 SER A O 1
ATOM 2225 N N . LEU A 1 289 ? -6.02 -8.672 11.195 1 94.94 289 LEU A N 1
ATOM 2226 C CA . LEU A 1 289 ? -6.074 -9.609 10.086 1 94.94 289 LEU A CA 1
ATOM 2227 C C . LEU A 1 289 ? -5.168 -9.156 8.945 1 94.94 289 LEU A C 1
ATOM 2229 O O . LEU A 1 289 ? -4.48 -9.977 8.328 1 94.94 289 LEU A O 1
ATOM 2233 N N . GLY A 1 290 ? -5.184 -7.844 8.609 1 95.88 290 GLY A N 1
ATOM 2234 C CA . GLY A 1 290 ? -4.355 -7.297 7.547 1 95.88 290 GLY A CA 1
ATOM 2235 C C . GLY A 1 290 ? -2.871 -7.484 7.789 1 95.88 290 GLY A C 1
ATOM 2236 O O . GLY A 1 290 ? -2.152 -7.984 6.922 1 95.88 290 GLY A O 1
ATOM 2237 N N . VAL A 1 291 ? -2.396 -7.113 8.984 1 94.25 291 VAL A N 1
ATOM 2238 C CA . VAL A 1 291 ? -1.002 -7.277 9.383 1 94.25 291 VAL A CA 1
ATOM 2239 C C . VAL A 1 291 ? -0.637 -8.758 9.398 1 94.25 291 VAL A C 1
ATOM 2241 O O . VAL A 1 291 ? 0.49 -9.133 9.062 1 94.25 291 VAL A O 1
ATOM 2244 N N . GLY A 1 292 ? -1.576 -9.523 9.766 1 94.88 292 GLY A N 1
ATOM 2245 C CA . GLY A 1 292 ? -1.372 -10.961 9.828 1 94.88 292 GLY A CA 1
ATOM 2246 C C . GLY A 1 292 ? -0.97 -11.57 8.5 1 94.88 292 GLY A C 1
ATOM 2247 O O . GLY A 1 292 ? -0.25 -12.57 8.453 1 94.88 292 GLY A O 1
ATOM 2248 N N . ARG A 1 293 ? -1.397 -10.984 7.367 1 95 293 ARG A N 1
ATOM 2249 C CA . ARG A 1 293 ? -1.028 -11.5 6.055 1 95 293 ARG A CA 1
ATOM 2250 C C . ARG A 1 293 ? 0.477 -11.406 5.832 1 95 293 ARG A C 1
ATOM 2252 O O . ARG A 1 293 ? 1.078 -12.297 5.227 1 95 293 ARG A O 1
ATOM 2259 N N . ALA A 1 294 ? 1.118 -10.273 6.211 1 94.69 294 ALA A N 1
ATOM 2260 C CA . ALA A 1 294 ? 2.564 -10.109 6.09 1 94.69 294 ALA A CA 1
ATOM 2261 C C . ALA A 1 294 ? 3.305 -11.102 6.984 1 94.69 294 ALA A C 1
ATOM 2263 O O . ALA A 1 294 ? 4.297 -11.703 6.562 1 94.69 294 ALA A O 1
ATOM 2264 N N . ILE A 1 295 ? 2.855 -11.312 8.172 1 92.81 295 ILE A N 1
ATOM 2265 C CA . ILE A 1 295 ? 3.492 -12.203 9.141 1 92.81 295 ILE A CA 1
ATOM 2266 C C . ILE A 1 295 ? 3.436 -13.641 8.633 1 92.81 295 ILE A C 1
ATOM 2268 O O . ILE A 1 295 ? 4.422 -14.375 8.719 1 92.81 295 ILE A O 1
ATOM 2272 N N . GLN A 1 296 ? 2.326 -13.984 8.055 1 91.19 296 GLN A N 1
ATOM 2273 C CA . GLN A 1 296 ? 2.154 -15.344 7.559 1 91.19 296 GLN A CA 1
ATOM 2274 C C . GLN A 1 296 ? 3.1 -15.625 6.398 1 91.19 296 GLN A C 1
ATOM 2276 O O . GLN A 1 296 ? 3.555 -16.766 6.223 1 91.19 296 GLN A O 1
ATOM 2281 N N . GLY A 1 297 ? 3.346 -14.609 5.555 1 91.5 297 GLY A N 1
ATOM 2282 C CA . GLY A 1 297 ? 4.23 -14.773 4.414 1 91.5 297 GLY A CA 1
ATOM 2283 C C . GLY A 1 297 ? 5.699 -14.664 4.777 1 91.5 297 GLY A C 1
ATOM 2284 O O . GLY A 1 297 ? 6.57 -14.891 3.938 1 91.5 297 GLY A O 1
ATOM 2285 N N . HIS A 1 298 ? 5.996 -14.359 6.047 1 91.69 298 HIS A N 1
ATOM 2286 C CA . HIS A 1 298 ? 7.348 -14.062 6.512 1 91.69 298 HIS A CA 1
ATOM 2287 C C . HIS A 1 298 ? 8.219 -15.312 6.527 1 91.69 298 HIS A C 1
ATOM 2289 O O . HIS A 1 298 ? 7.82 -16.344 7.09 1 91.69 298 HIS A O 1
ATOM 2295 N N . ASN A 1 299 ? 9.406 -15.203 5.836 1 89 299 ASN A N 1
ATOM 2296 C CA . ASN A 1 299 ? 10.469 -16.203 5.789 1 89 299 ASN A CA 1
ATOM 2297 C C . ASN A 1 299 ? 9.977 -17.516 5.188 1 89 299 ASN A C 1
ATOM 2299 O O . ASN A 1 299 ? 10.297 -18.594 5.688 1 89 299 ASN A O 1
ATOM 2303 N N . LEU A 1 300 ? 9.055 -17.422 4.188 1 91.19 300 LEU A N 1
ATOM 2304 C CA . LEU A 1 300 ? 8.656 -18.562 3.381 1 91.19 300 LEU A CA 1
ATOM 2305 C C . LEU A 1 300 ? 9.383 -18.578 2.041 1 91.19 300 LEU A C 1
ATOM 2307 O O . LEU A 1 300 ? 9.508 -17.531 1.392 1 91.19 300 LEU A O 1
ATOM 2311 N N . PRO A 1 301 ? 9.938 -19.734 1.683 1 90.12 301 PRO A N 1
ATOM 2312 C CA . PRO A 1 301 ? 10.422 -19.797 0.301 1 90.12 301 PRO A CA 1
ATOM 2313 C C . PRO A 1 301 ? 9.297 -19.719 -0.723 1 90.12 301 PRO A C 1
ATOM 2315 O O . PRO A 1 301 ? 8.156 -20.078 -0.421 1 90.12 301 PRO A O 1
ATOM 2318 N N . PRO A 1 302 ? 9.625 -19.219 -1.974 1 89.19 302 PRO A N 1
ATOM 2319 C CA . PRO A 1 302 ? 8.586 -19.234 -3.002 1 89.19 302 PRO A CA 1
ATOM 2320 C C . PRO A 1 302 ? 8 -20.625 -3.23 1 89.19 302 PRO A C 1
ATOM 2322 O O . PRO A 1 302 ? 8.727 -21.625 -3.166 1 89.19 302 PRO A O 1
ATOM 2325 N N . GLY A 1 303 ? 6.766 -20.672 -3.549 1 86.06 303 GLY A N 1
ATOM 2326 C CA . GLY A 1 303 ? 6.133 -21.938 -3.869 1 86.06 303 GLY A CA 1
ATOM 2327 C C . GLY A 1 303 ? 5.336 -22.516 -2.715 1 86.06 303 GLY A C 1
ATOM 2328 O O . GLY A 1 303 ? 4.602 -23.484 -2.889 1 86.06 303 GLY A O 1
ATOM 2329 N N . MET A 1 304 ? 5.543 -21.922 -1.582 1 87.19 304 MET A N 1
ATOM 2330 C CA . MET A 1 304 ? 4.758 -22.359 -0.429 1 87.19 304 MET A CA 1
ATOM 2331 C C . MET A 1 304 ? 3.344 -21.781 -0.489 1 87.19 304 MET A C 1
ATOM 2333 O O . MET A 1 304 ? 3.141 -20.656 -0.951 1 87.19 304 MET A O 1
ATOM 2337 N N . PHE A 1 305 ? 2.416 -22.578 0.012 1 84.69 305 PHE A N 1
ATOM 2338 C CA . PHE A 1 305 ? 1.019 -22.172 -0.09 1 84.69 305 PHE A CA 1
ATOM 2339 C C . PHE A 1 305 ? 0.521 -21.594 1.232 1 84.69 305 PHE A C 1
ATOM 2341 O O . PHE A 1 305 ? -0.591 -21.078 1.308 1 84.69 305 PHE A O 1
ATOM 2348 N N . ASP A 1 306 ? 1.206 -21.516 2.33 1 86.44 306 ASP A N 1
ATOM 2349 C CA . ASP A 1 306 ? 0.826 -21.188 3.699 1 86.44 306 ASP A CA 1
ATOM 2350 C C . ASP A 1 306 ? 0.124 -19.828 3.76 1 86.44 306 ASP A C 1
ATOM 2352 O O . ASP A 1 306 ? -0.798 -19.641 4.555 1 86.44 306 ASP A O 1
ATOM 2356 N N . ALA A 1 307 ? 0.558 -18.984 2.916 1 88.81 307 ALA A N 1
ATOM 2357 C CA . ALA A 1 307 ? 0.148 -17.594 3.062 1 88.81 307 ALA A CA 1
ATOM 2358 C C . ALA A 1 307 ? -0.909 -17.219 2.027 1 88.81 307 ALA A C 1
ATOM 2360 O O . ALA A 1 307 ? -1.165 -16.031 1.792 1 88.81 307 ALA A O 1
ATOM 2361 N N . LYS A 1 308 ? -1.606 -18.172 1.474 1 90.75 308 LYS A N 1
ATOM 2362 C CA . LYS A 1 308 ? -2.439 -17.875 0.316 1 90.75 308 LYS A CA 1
ATOM 2363 C C . LYS A 1 308 ? -3.895 -18.266 0.565 1 90.75 308 LYS A C 1
ATOM 2365 O O . LYS A 1 308 ? -4.699 -18.297 -0.366 1 90.75 308 LYS A O 1
ATOM 2370 N N . ASP A 1 309 ? -4.301 -18.562 1.721 1 92.38 309 ASP A N 1
ATOM 2371 C CA . ASP A 1 309 ? -5.633 -19.062 2.029 1 92.38 309 ASP A CA 1
ATOM 2372 C C . ASP A 1 309 ? -6.711 -18.078 1.599 1 92.38 309 ASP A C 1
ATOM 2374 O O . ASP A 1 309 ? -6.699 -16.922 2.023 1 92.38 309 ASP A O 1
ATOM 2378 N N . LEU A 1 310 ? -7.672 -18.562 0.782 1 94.81 310 LEU A N 1
ATOM 2379 C CA . LEU A 1 310 ? -8.711 -17.703 0.226 1 94.81 310 LEU A CA 1
ATOM 2380 C C . LEU A 1 310 ? -9.648 -17.203 1.322 1 94.81 310 LEU A C 1
ATOM 2382 O O . LEU A 1 310 ? -10.062 -16.047 1.311 1 94.81 310 LEU A O 1
ATOM 2386 N N . GLY A 1 311 ? -10.102 -18.125 2.182 1 93.56 311 GLY A N 1
ATOM 2387 C CA . GLY A 1 311 ? -10.961 -17.719 3.283 1 93.56 311 GLY A CA 1
ATOM 2388 C C . GLY A 1 311 ? -10.375 -16.594 4.113 1 93.56 311 GLY A C 1
ATOM 2389 O O . GLY A 1 311 ? -11.07 -15.625 4.441 1 93.56 311 GLY A O 1
ATOM 2390 N N . ASP A 1 312 ? -9.109 -16.688 4.492 1 93.12 312 ASP A N 1
ATOM 2391 C CA . ASP A 1 312 ? -8.414 -15.656 5.254 1 93.12 312 ASP A CA 1
ATOM 2392 C C . ASP A 1 312 ? -8.367 -14.344 4.473 1 93.12 312 ASP A C 1
ATOM 2394 O O . ASP A 1 312 ? -8.578 -13.266 5.043 1 93.12 312 ASP A O 1
ATOM 2398 N N . ASN A 1 313 ? -8.047 -14.445 3.193 1 95.19 313 ASN A N 1
ATOM 2399 C CA . ASN A 1 313 ? -7.973 -13.25 2.352 1 95.19 313 ASN A CA 1
ATOM 2400 C C . ASN A 1 313 ? -9.32 -12.547 2.254 1 95.19 313 ASN A C 1
ATOM 2402 O O . ASN A 1 313 ? -9.398 -11.32 2.322 1 95.19 313 ASN A O 1
ATOM 2406 N N . LEU A 1 314 ? -10.359 -13.305 2.064 1 96.44 314 LEU A N 1
ATOM 2407 C CA . LEU A 1 314 ? -11.703 -12.734 1.972 1 96.44 314 LEU A CA 1
ATOM 2408 C C . LEU A 1 314 ? -12.117 -12.109 3.297 1 96.44 314 LEU A C 1
ATOM 2410 O O . LEU A 1 314 ? -12.812 -11.086 3.314 1 96.44 314 LEU A O 1
ATOM 2414 N N . ALA A 1 315 ? -11.727 -12.766 4.387 1 96.06 315 ALA A N 1
ATOM 2415 C CA . ALA A 1 315 ? -12.062 -12.219 5.699 1 96.06 315 ALA A CA 1
ATOM 2416 C C . ALA A 1 315 ? -11.5 -10.805 5.863 1 96.06 315 ALA A C 1
ATOM 2418 O O . ALA A 1 315 ? -12.148 -9.945 6.461 1 96.06 315 ALA A O 1
ATOM 2419 N N . VAL A 1 316 ? -10.336 -10.57 5.367 1 96.81 316 VAL A N 1
ATOM 2420 C CA . VAL A 1 316 ? -9.68 -9.266 5.426 1 96.81 316 VAL A CA 1
ATOM 2421 C C . VAL A 1 316 ? -10.5 -8.242 4.652 1 96.81 316 VAL A C 1
ATOM 2423 O O . VAL A 1 316 ? -10.852 -7.184 5.188 1 96.81 316 VAL A O 1
ATOM 2426 N N . VAL A 1 317 ? -10.852 -8.516 3.41 1 98.44 317 VAL A N 1
ATOM 2427 C CA . VAL A 1 317 ? -11.531 -7.582 2.521 1 98.44 317 VAL A CA 1
ATOM 2428 C C . VAL A 1 317 ? -12.969 -7.375 2.992 1 98.44 317 VAL A C 1
ATOM 2430 O O . VAL A 1 317 ? -13.445 -6.238 3.059 1 98.44 317 VAL A O 1
ATOM 2433 N N . ASN A 1 318 ? -13.625 -8.484 3.312 1 98.25 318 ASN A N 1
ATOM 2434 C CA . ASN A 1 318 ? -14.992 -8.398 3.811 1 98.25 318 ASN A CA 1
ATOM 2435 C C . ASN A 1 318 ? -15.062 -7.613 5.121 1 98.25 318 ASN A C 1
ATOM 2437 O O . ASN A 1 318 ? -16.031 -6.891 5.367 1 98.25 318 ASN A O 1
ATOM 2441 N N . GLY A 1 319 ? -14.094 -7.879 5.973 1 98.31 319 GLY A N 1
ATOM 2442 C CA . GLY A 1 319 ? -14.031 -7.117 7.211 1 98.31 319 GLY A CA 1
ATOM 2443 C C . GLY A 1 319 ? -14.008 -5.617 6.992 1 98.31 319 GLY A C 1
ATOM 2444 O O . GLY A 1 319 ? -14.742 -4.879 7.648 1 98.31 319 GLY A O 1
ATOM 2445 N N . ALA A 1 320 ? -13.133 -5.141 6.109 1 98.69 320 ALA A N 1
ATOM 2446 C CA . ALA A 1 320 ? -13.047 -3.715 5.801 1 98.69 320 ALA A CA 1
ATOM 2447 C C . ALA A 1 320 ? -14.367 -3.197 5.238 1 98.69 320 ALA A C 1
ATOM 2449 O O . ALA A 1 320 ? -14.781 -2.074 5.535 1 98.69 320 ALA A O 1
ATOM 2450 N N . THR A 1 321 ? -15.008 -3.975 4.34 1 98.75 321 THR A N 1
ATOM 2451 C CA . THR A 1 321 ? -16.312 -3.621 3.814 1 98.75 321 THR A CA 1
ATOM 2452 C C . THR A 1 321 ? -17.328 -3.428 4.949 1 98.75 321 THR A C 1
ATOM 2454 O O . THR A 1 321 ? -18.109 -2.484 4.926 1 98.75 321 THR A O 1
ATOM 2457 N N . GLY A 1 322 ? -17.281 -4.383 5.867 1 98.56 322 GLY A N 1
ATOM 2458 C CA . GLY A 1 322 ? -18.156 -4.273 7.027 1 98.56 322 GLY A CA 1
ATOM 2459 C C . GLY A 1 322 ? -17.891 -3.025 7.852 1 98.56 322 GLY A C 1
ATOM 2460 O O . GLY A 1 322 ? -18.828 -2.354 8.281 1 98.56 322 GLY A O 1
ATOM 2461 N N . VAL A 1 323 ? -16.641 -2.693 8.133 1 98.75 323 VAL A N 1
ATOM 2462 C CA . VAL A 1 323 ? -16.25 -1.506 8.883 1 98.75 323 VAL A CA 1
ATOM 2463 C C . VAL A 1 323 ? -16.797 -0.258 8.203 1 98.75 323 VAL A C 1
ATOM 2465 O O . VAL A 1 323 ? -17.359 0.621 8.867 1 98.75 323 VAL A O 1
ATOM 2468 N N . LEU A 1 324 ? -16.625 -0.161 6.887 1 98.88 324 LEU A N 1
ATOM 2469 C CA . LEU A 1 324 ? -17.125 0.979 6.137 1 98.88 324 LEU A CA 1
ATOM 2470 C C . LEU A 1 324 ? -18.656 1.042 6.219 1 98.88 324 LEU A C 1
ATOM 2472 O O . LEU A 1 324 ? -19.234 2.129 6.301 1 98.88 324 LEU A O 1
ATOM 2476 N N . GLY A 1 325 ? -19.297 -0.124 6.062 1 98.75 325 GLY A N 1
ATOM 2477 C CA . GLY A 1 325 ? -20.734 -0.159 6.238 1 98.75 325 GLY A CA 1
ATOM 2478 C C . GLY A 1 325 ? -21.188 0.38 7.582 1 98.75 325 GLY A C 1
ATOM 2479 O O . GLY A 1 325 ? -22.141 1.152 7.656 1 98.75 325 GLY A O 1
ATOM 2480 N N . ASP A 1 326 ? -20.562 -0.046 8.625 1 98.56 326 ASP A N 1
ATOM 2481 C CA . ASP A 1 326 ? -20.891 0.417 9.969 1 98.56 326 ASP A CA 1
ATOM 2482 C C . ASP A 1 326 ? -20.578 1.901 10.133 1 98.56 326 ASP A C 1
ATOM 2484 O O . ASP A 1 326 ? -21.297 2.619 10.836 1 98.56 326 ASP A O 1
ATOM 2488 N N . LEU A 1 327 ? -19.422 2.369 9.547 1 98.81 327 LEU A N 1
ATOM 2489 C CA . LEU A 1 327 ? -19.141 3.801 9.562 1 98.81 327 LEU A CA 1
ATOM 2490 C C . LEU A 1 327 ? -20.281 4.582 8.898 1 98.81 327 LEU A C 1
ATOM 2492 O O . LEU A 1 327 ? -20.672 5.641 9.383 1 98.81 327 LEU A O 1
ATOM 2496 N N . HIS A 1 328 ? -20.75 4.094 7.754 1 98.62 328 HIS A N 1
ATOM 2497 C CA . HIS A 1 328 ? -21.906 4.707 7.086 1 98.62 328 HIS A CA 1
ATOM 2498 C C . HIS A 1 328 ? -23.078 4.836 8.039 1 98.62 328 HIS A C 1
ATOM 2500 O O . HIS A 1 328 ? -23.734 5.883 8.094 1 98.62 328 HIS A O 1
ATOM 2506 N N . ARG A 1 329 ? -23.438 3.848 8.82 1 98 329 ARG A N 1
ATOM 2507 C CA . ARG A 1 329 ? -24.516 3.873 9.805 1 98 329 ARG A CA 1
ATOM 2508 C C . ARG A 1 329 ? -24.234 4.895 10.898 1 98 329 ARG A C 1
ATOM 2510 O O . ARG A 1 329 ? -25.156 5.574 11.367 1 98 329 ARG A O 1
ATOM 2517 N N . ILE A 1 330 ? -22.969 4.895 11.344 1 98.56 330 ILE A N 1
ATOM 2518 C CA . ILE A 1 330 ? -22.578 5.891 12.328 1 98.56 330 ILE A CA 1
ATOM 2519 C C . ILE A 1 330 ? -22.875 7.293 11.805 1 98.56 330 ILE A C 1
ATOM 2521 O O . ILE A 1 330 ? -23.484 8.109 12.508 1 98.56 330 ILE A O 1
ATOM 2525 N N . LEU A 1 331 ? -22.469 7.574 10.531 1 98.69 331 LEU A N 1
ATOM 2526 C CA . LEU A 1 331 ? -22.688 8.883 9.922 1 98.69 331 LEU A CA 1
ATOM 2527 C C . LEU A 1 331 ? -24.172 9.203 9.836 1 98.69 331 LEU A C 1
ATOM 2529 O O . LEU A 1 331 ? -24.562 10.359 10.008 1 98.69 331 LEU A O 1
ATOM 2533 N N . ASP A 1 332 ? -25.016 8.234 9.555 1 98.12 332 ASP A N 1
ATOM 2534 C CA . ASP A 1 332 ? -26.453 8.414 9.477 1 98.12 332 ASP A CA 1
ATOM 2535 C C . ASP A 1 332 ? -27.047 8.758 10.844 1 98.12 332 ASP A C 1
ATOM 2537 O O . ASP A 1 332 ? -28.062 9.461 10.93 1 98.12 332 ASP A O 1
ATOM 2541 N N . ALA A 1 333 ? -26.422 8.297 11.875 1 97.94 333 ALA A N 1
ATOM 2542 C CA . ALA A 1 333 ? -27 8.391 13.219 1 97.94 333 ALA A CA 1
ATOM 2543 C C . ALA A 1 333 ? -26.453 9.617 13.953 1 97.94 333 ALA A C 1
ATOM 2545 O O . ALA A 1 333 ? -26.875 9.898 15.078 1 97.94 333 ALA A O 1
ATOM 2546 N N . LEU A 1 334 ? -25.578 10.391 13.422 1 97.94 334 LEU A N 1
ATOM 2547 C CA . LEU A 1 334 ? -24.922 11.5 14.109 1 97.94 334 LEU A CA 1
ATOM 2548 C C . LEU A 1 334 ? -25.922 12.602 14.445 1 97.94 334 LEU A C 1
ATOM 2550 O O . LEU A 1 334 ? -26.797 12.914 13.641 1 97.94 334 LEU A O 1
ATOM 2554 N N . VAL A 1 335 ? -25.875 13.047 15.562 1 97.06 335 VAL A N 1
ATOM 2555 C CA . VAL A 1 335 ? -26.547 14.266 15.992 1 97.06 335 VAL A CA 1
ATOM 2556 C C . VAL A 1 335 ? -25.516 15.336 16.328 1 97.06 335 VAL A C 1
ATOM 2558 O O . VAL A 1 335 ? -24.734 15.18 17.281 1 97.06 335 VAL A O 1
ATOM 2561 N N . ILE A 1 336 ? -25.484 16.422 15.578 1 97.25 336 ILE A N 1
ATOM 2562 C CA . ILE A 1 336 ? -24.531 17.5 15.75 1 97.25 336 ILE A CA 1
ATOM 2563 C C . ILE A 1 336 ? -25.25 18.734 16.281 1 97.25 336 ILE A C 1
ATOM 2565 O O . ILE A 1 336 ? -26.172 19.266 15.641 1 97.25 336 ILE A O 1
ATOM 2569 N N . ASP A 1 337 ? -24.875 19.141 17.453 1 96.94 337 ASP A N 1
ATOM 2570 C CA . ASP A 1 337 ? -25.438 20.328 18.094 1 96.94 337 ASP A CA 1
ATOM 2571 C C . ASP A 1 337 ? -24.562 21.562 17.859 1 96.94 337 ASP A C 1
ATOM 2573 O O . ASP A 1 337 ? -23.672 21.859 18.656 1 96.94 337 ASP A O 1
ATOM 2577 N N . GLY A 1 338 ? -24.906 22.359 16.797 1 96.12 338 GLY A N 1
ATOM 2578 C CA . GLY A 1 338 ? -24.125 23.516 16.406 1 96.12 338 GLY A CA 1
ATOM 2579 C C . GLY A 1 338 ? -24.094 24.609 17.469 1 96.12 338 GLY A C 1
ATOM 2580 O O . GLY A 1 338 ? -23.094 25.312 17.609 1 96.12 338 GLY A O 1
ATOM 2581 N N . GLU A 1 339 ? -25.188 24.75 18.188 1 95.81 339 GLU A N 1
ATOM 2582 C CA . GLU A 1 339 ? -25.234 25.734 19.266 1 95.81 339 GLU A CA 1
ATOM 2583 C C . GLU A 1 339 ? -24.281 25.344 20.406 1 95.81 339 GLU A C 1
ATOM 2585 O O . GLU A 1 339 ? -23.609 26.203 20.969 1 95.81 339 GLU A O 1
ATOM 2590 N N . ARG A 1 340 ? -24.281 24.109 20.703 1 94.94 340 ARG A N 1
ATOM 2591 C CA . ARG A 1 340 ? -23.406 23.641 21.766 1 94.94 340 ARG A CA 1
ATOM 2592 C C . ARG A 1 340 ? -21.938 23.75 21.359 1 94.94 340 ARG A C 1
ATOM 2594 O O . ARG A 1 340 ? -21.078 24.047 22.203 1 94.94 340 ARG A O 1
ATOM 2601 N N . SER A 1 341 ? -21.656 23.344 20.156 1 95.44 341 SER A N 1
ATOM 2602 C CA . SER A 1 341 ? -20.266 23.484 19.719 1 95.44 341 SER A CA 1
ATOM 2603 C C . SER A 1 341 ? -19.797 24.938 19.781 1 95.44 341 SER A C 1
ATOM 2605 O O . SER A 1 341 ? -18.641 25.203 20.094 1 95.44 341 SER A O 1
ATOM 2607 N N . LEU A 1 342 ? -20.656 25.844 19.469 1 93.06 342 LEU A N 1
ATOM 2608 C CA . LEU A 1 342 ? -20.344 27.266 19.562 1 93.06 342 LEU A CA 1
ATOM 2609 C C . LEU A 1 342 ? -20.031 27.656 21 1 93.06 342 LEU A C 1
ATOM 2611 O O . LEU A 1 342 ? -19.141 28.469 21.234 1 93.06 342 LEU A O 1
ATOM 2615 N N . LYS A 1 343 ? -20.75 27.125 21.906 1 92.06 343 LYS A N 1
ATOM 2616 C CA . LYS A 1 343 ? -20.484 27.375 23.312 1 92.06 343 LYS A CA 1
ATOM 2617 C C . LYS A 1 343 ? -19.094 26.859 23.703 1 92.06 343 LYS A C 1
ATOM 2619 O O . LYS A 1 343 ? -18.391 27.5 24.484 1 92.06 343 LYS A O 1
ATOM 2624 N N . GLU A 1 344 ? -18.766 25.734 23.234 1 91.69 344 GLU A N 1
ATOM 2625 C CA . GLU A 1 344 ? -17.422 25.203 23.516 1 91.69 344 GLU A CA 1
ATOM 2626 C C . GLU A 1 344 ? -16.344 26.125 22.938 1 91.69 344 GLU A C 1
ATOM 2628 O O . GLU A 1 344 ? -15.312 26.328 23.578 1 91.69 344 GLU A O 1
ATOM 2633 N N . LEU A 1 345 ? -16.531 26.641 21.75 1 92.75 345 LEU A N 1
ATOM 2634 C CA . LEU A 1 345 ? -15.586 27.562 21.125 1 92.75 345 LEU A CA 1
ATOM 2635 C C . LEU A 1 345 ? -15.414 28.812 21.984 1 92.75 345 LEU A C 1
ATOM 2637 O O . LEU A 1 345 ? -14.336 29.406 22.016 1 92.75 345 LEU A O 1
ATOM 2641 N N . ASP A 1 346 ? -16.438 29.141 22.641 1 90.31 346 ASP A N 1
ATOM 2642 C CA . ASP A 1 346 ? -16.422 30.328 23.484 1 90.31 346 ASP A CA 1
ATOM 2643 C C . ASP A 1 346 ? -15.672 30.047 24.797 1 90.31 346 ASP A C 1
ATOM 2645 O O . ASP A 1 346 ? -15.18 30.984 25.438 1 90.31 346 ASP A O 1
ATOM 2649 N N . LEU A 1 347 ? -15.555 28.859 25.172 1 85 347 LEU A N 1
ATOM 2650 C CA . LEU A 1 347 ? -14.953 28.469 26.453 1 85 347 LEU A CA 1
ATOM 2651 C C . LEU A 1 347 ? -13.43 28.391 26.328 1 85 347 LEU A C 1
ATOM 2653 O O . LEU A 1 347 ? -12.711 28.625 27.297 1 85 347 LEU A O 1
ATOM 2657 N N . ASP A 1 348 ? -12.891 28.078 25.219 1 82.5 348 ASP A N 1
ATOM 2658 C CA . ASP A 1 348 ? -11.5 27.609 25.156 1 82.5 348 ASP A CA 1
ATOM 2659 C C . ASP A 1 348 ? -10.617 28.641 24.469 1 82.5 348 ASP A C 1
ATOM 2661 O O . ASP A 1 348 ? -9.453 28.359 24.156 1 82.5 348 ASP A O 1
ATOM 2665 N N . TRP A 1 349 ? -11.008 29.891 24.375 1 86.75 349 TRP A N 1
ATOM 2666 C CA . TRP A 1 349 ? -10.211 30.984 23.828 1 86.75 349 TRP A CA 1
ATOM 2667 C C . TRP A 1 349 ? -9.492 30.547 22.547 1 86.75 349 TRP A C 1
ATOM 2669 O O . TRP A 1 349 ? -8.312 30.828 22.359 1 86.75 349 TRP A O 1
ATOM 2679 N N . THR A 1 350 ? -10.164 29.75 21.734 1 86.69 350 THR A N 1
ATOM 2680 C CA . THR A 1 350 ? -9.633 29.234 20.484 1 86.69 350 THR A CA 1
ATOM 2681 C C . THR A 1 350 ? -9.383 30.359 19.484 1 86.69 350 THR A C 1
ATOM 2683 O O . THR A 1 350 ? -8.688 30.172 18.484 1 86.69 350 THR A O 1
ATOM 2686 N N . ALA A 1 351 ? -9.789 31.5 19.766 1 85.62 351 ALA A N 1
ATOM 2687 C CA . ALA A 1 351 ? -9.664 32.625 18.859 1 85.62 351 ALA A CA 1
ATOM 2688 C C . ALA A 1 351 ? -8.438 33.469 19.188 1 85.62 351 ALA A C 1
ATOM 2690 O O . ALA A 1 351 ? -8.141 34.469 18.5 1 85.62 351 ALA A O 1
ATOM 2691 N N . SER A 1 352 ? -7.676 33.094 20.172 1 85.38 352 SER A N 1
ATOM 2692 C CA . SER A 1 352 ? -6.59 33.906 20.688 1 85.38 352 SER A CA 1
ATOM 2693 C C . SER A 1 352 ? -5.535 34.156 19.609 1 85.38 352 SER A C 1
ATOM 2695 O O . SER A 1 352 ? -4.969 35.25 19.531 1 85.38 352 SER A O 1
ATOM 2697 N N . GLN A 1 353 ? -5.281 33.188 18.781 1 85.06 353 GLN A N 1
ATOM 2698 C CA . GLN A 1 353 ? -4.305 33.344 17.719 1 85.06 353 GLN A CA 1
ATOM 2699 C C . GLN A 1 353 ? -4.715 34.438 16.75 1 85.06 353 GLN A C 1
ATOM 2701 O O . GLN A 1 353 ? -3.861 35.188 16.234 1 85.06 353 GLN A O 1
ATOM 2706 N N . GLU A 1 354 ? -5.961 34.594 16.516 1 87 354 GLU A N 1
ATOM 2707 C CA . GLU A 1 354 ? -6.465 35.594 15.57 1 87 354 GLU A CA 1
ATOM 2708 C C . GLU A 1 354 ? -6.234 37 16.094 1 87 354 GLU A C 1
ATOM 2710 O O . GLU A 1 354 ? -6.004 37.938 15.32 1 87 354 GLU A O 1
ATOM 2715 N N . LEU A 1 355 ? -6.32 37.156 17.375 1 88.06 355 LEU A N 1
ATOM 2716 C CA . LEU A 1 355 ? -6.027 38.438 17.969 1 88.06 355 LEU A CA 1
ATOM 2717 C C . LEU A 1 355 ? -4.602 38.875 17.656 1 88.06 355 LEU A C 1
ATOM 2719 O O . LEU A 1 355 ? -4.375 40.031 17.266 1 88.06 355 LEU A O 1
ATOM 2723 N N . ALA A 1 356 ? -3.732 37.938 17.828 1 86.75 356 ALA A N 1
ATOM 2724 C CA . ALA A 1 356 ? -2.332 38.25 17.531 1 86.75 356 ALA A CA 1
ATOM 2725 C C . ALA A 1 356 ? -2.135 38.531 16.047 1 86.75 356 ALA A C 1
ATOM 2727 O O . ALA A 1 356 ? -1.41 39.469 15.688 1 86.75 356 ALA A O 1
ATOM 2728 N N . ASP A 1 357 ? -2.787 37.844 15.211 1 87.5 357 ASP A N 1
ATOM 2729 C CA . ASP A 1 357 ? -2.641 37.969 13.766 1 87.5 357 ASP A CA 1
ATOM 2730 C C . ASP A 1 357 ? -3.178 39.312 13.289 1 87.5 357 ASP A C 1
ATOM 2732 O O . ASP A 1 357 ? -2.57 39.969 12.43 1 87.5 357 ASP A O 1
ATOM 2736 N N . ILE A 1 358 ? -4.281 39.719 13.789 1 87.19 358 ILE A N 1
ATOM 2737 C CA . ILE A 1 358 ? -4.902 40.969 13.367 1 87.19 358 ILE A CA 1
ATOM 2738 C C . ILE A 1 358 ? -4.051 42.156 13.82 1 87.19 358 ILE A C 1
ATOM 2740 O O . ILE A 1 358 ? -3.898 43.125 13.094 1 87.19 358 ILE A O 1
ATOM 2744 N N . LEU A 1 359 ? -3.559 42.125 15.047 1 88.69 359 LEU A N 1
ATOM 2745 C CA . LEU A 1 359 ? -2.68 43.156 15.555 1 88.69 359 LEU A CA 1
ATOM 2746 C C . LEU A 1 359 ? -1.452 43.344 14.664 1 88.69 359 LEU A C 1
ATOM 2748 O O . LEU A 1 359 ? -1.022 44.438 14.383 1 88.69 359 LEU A O 1
ATOM 2752 N N . MET A 1 360 ? -0.945 42.188 14.281 1 85.88 360 MET A N 1
ATOM 2753 C CA . MET A 1 360 ? 0.236 42.219 13.422 1 85.88 360 MET A CA 1
ATOM 2754 C C . MET A 1 360 ? -0.117 42.688 12.023 1 85.88 360 MET A C 1
ATOM 2756 O O . MET A 1 360 ? 0.52 43.625 11.5 1 85.88 360 MET A O 1
ATOM 2760 N N . ARG A 1 361 ? -1.105 42.156 11.398 1 84.5 361 ARG A N 1
ATOM 2761 C CA . ARG A 1 361 ? -1.448 42.375 10 1 84.5 361 ARG A CA 1
ATOM 2762 C C . ARG A 1 361 ? -2.021 43.781 9.797 1 84.5 361 ARG A C 1
ATOM 2764 O O . ARG A 1 361 ? -1.661 44.469 8.844 1 84.5 361 ARG A O 1
ATOM 2771 N N . GLU A 1 362 ? -2.906 44.25 10.672 1 85.62 362 GLU A N 1
ATOM 2772 C CA . GLU A 1 362 ? -3.66 45.469 10.453 1 85.62 362 GLU A CA 1
ATOM 2773 C C . GLU A 1 362 ? -3.057 46.625 11.234 1 85.62 362 GLU A C 1
ATOM 2775 O O . GLU A 1 362 ? -3.197 47.781 10.844 1 85.62 362 GLU A O 1
ATOM 2780 N N . HIS A 1 363 ? -2.391 46.375 12.312 1 86.44 363 HIS A N 1
ATOM 2781 C CA . HIS A 1 363 ? -1.892 47.438 13.156 1 86.44 363 HIS A CA 1
ATOM 2782 C C . HIS A 1 363 ? -0.369 47.438 13.242 1 86.44 363 HIS A C 1
ATOM 2784 O O . HIS A 1 363 ? 0.226 48.188 14.016 1 86.44 363 HIS A O 1
ATOM 2790 N N . LYS A 1 364 ? 0.264 46.531 12.555 1 83 364 LYS A N 1
ATOM 2791 C CA . LYS A 1 364 ? 1.712 46.438 12.383 1 83 364 LYS A CA 1
ATOM 2792 C C . LYS A 1 364 ? 2.412 46.219 13.719 1 83 364 LYS A C 1
ATOM 2794 O O . LYS A 1 364 ? 3.564 46.625 13.898 1 83 364 LYS A O 1
ATOM 2799 N N . VAL A 1 365 ? 1.647 45.75 14.68 1 85.62 365 VAL A N 1
ATOM 2800 C CA . VAL A 1 365 ? 2.248 45.375 15.953 1 85.62 365 VAL A CA 1
ATOM 2801 C C . VAL A 1 365 ? 3.199 44.188 15.75 1 85.62 365 VAL A C 1
ATOM 2803 O O . VAL A 1 365 ? 2.875 43.25 15.031 1 85.62 365 VAL A O 1
ATOM 2806 N N . PRO A 1 366 ? 4.395 44.25 16.297 1 79.75 366 PRO A N 1
ATOM 2807 C CA . PRO A 1 366 ? 5.328 43.156 16.141 1 79.75 366 PRO A CA 1
ATOM 2808 C C . PRO A 1 366 ? 4.738 41.812 16.641 1 79.75 366 PRO A C 1
ATOM 2810 O O . PRO A 1 366 ? 4.031 41.781 17.641 1 79.75 366 PRO A O 1
ATOM 2813 N N . PHE A 1 367 ? 5.148 40.719 15.938 1 79.81 367 PHE A N 1
ATOM 2814 C CA . PHE A 1 367 ? 4.594 39.375 16.172 1 79.81 367 PHE A CA 1
ATOM 2815 C C . PHE A 1 367 ? 4.727 38.969 17.625 1 79.81 367 PHE A C 1
ATOM 2817 O O . PHE A 1 367 ? 3.764 38.531 18.25 1 79.81 367 PHE A O 1
ATOM 2824 N N . ARG A 1 368 ? 5.82 39.094 18.219 1 78.69 368 ARG A N 1
ATOM 2825 C CA . ARG A 1 368 ? 6.066 38.656 19.578 1 78.69 368 ARG A CA 1
ATOM 2826 C C . ARG A 1 368 ? 5.203 39.438 20.578 1 78.69 368 ARG A C 1
ATOM 2828 O O . ARG A 1 368 ? 4.773 38.875 21.594 1 78.69 368 ARG A O 1
ATOM 2835 N N . VAL A 1 369 ? 5.047 40.719 20.281 1 83.31 369 VAL A N 1
ATOM 2836 C CA . VAL A 1 369 ? 4.207 41.562 21.141 1 83.31 369 VAL A CA 1
ATOM 2837 C C . VAL A 1 369 ? 2.754 41.094 21.047 1 83.31 369 VAL A C 1
ATOM 2839 O O . VAL A 1 369 ? 2.074 40.938 22.062 1 83.31 369 VAL A O 1
ATOM 2842 N N . GLY A 1 370 ? 2.367 40.938 19.797 1 86.94 370 GLY A N 1
ATOM 2843 C CA . GLY A 1 370 ? 1.015 40.438 19.609 1 86.94 370 GLY A CA 1
ATOM 2844 C C . GLY A 1 370 ? 0.768 39.094 20.281 1 86.94 370 GLY A C 1
ATOM 2845 O O . GLY A 1 370 ? -0.274 38.906 20.906 1 86.94 370 GLY A O 1
ATOM 2846 N N . HIS A 1 371 ? 1.693 38.219 20.125 1 87.62 371 HIS A N 1
ATOM 2847 C CA . HIS A 1 371 ? 1.587 36.875 20.734 1 87.62 371 HIS A CA 1
ATOM 2848 C C . HIS A 1 371 ? 1.595 37 22.266 1 87.62 371 HIS A C 1
ATOM 2850 O O . HIS A 1 371 ? 0.846 36.281 22.938 1 87.62 371 HIS A O 1
ATOM 2856 N N . HIS A 1 372 ? 2.488 37.75 22.766 1 89.25 372 HIS A N 1
ATOM 2857 C CA . HIS A 1 372 ? 2.529 37.969 24.203 1 89.25 372 HIS A CA 1
ATOM 2858 C C . HIS A 1 372 ? 1.217 38.562 24.703 1 89.25 372 HIS A C 1
ATOM 2860 O O . HIS A 1 372 ? 0.7 38.156 25.75 1 89.25 372 HIS A O 1
ATOM 2866 N N . PHE A 1 373 ? 0.746 39.594 24.062 1 92.75 373 PHE A N 1
ATOM 2867 C CA . PHE A 1 373 ? -0.546 40.188 24.391 1 92.75 373 PHE A CA 1
ATOM 2868 C C . PHE A 1 373 ? -1.631 39.125 24.453 1 92.75 373 PHE A C 1
ATOM 2870 O O . PHE A 1 373 ? -2.365 39.031 25.438 1 92.75 373 PHE A O 1
ATOM 2877 N N . ALA A 1 374 ? -1.714 38.312 23.375 1 91.75 374 ALA A N 1
ATOM 2878 C CA . ALA A 1 374 ? -2.723 37.25 23.328 1 91.75 374 ALA A CA 1
ATOM 2879 C C . ALA A 1 374 ? -2.572 36.281 24.5 1 91.75 374 ALA A C 1
ATOM 2881 O O . ALA A 1 374 ? -3.564 35.875 25.094 1 91.75 374 ALA A O 1
ATOM 2882 N N . SER A 1 375 ? -1.371 35.906 24.797 1 92.19 375 SER A N 1
ATOM 2883 C CA . SER A 1 375 ? -1.095 35 25.906 1 92.19 375 SER A CA 1
ATOM 2884 C C . SER A 1 375 ? -1.558 35.625 27.234 1 92.19 375 SER A C 1
ATOM 2886 O O . SER A 1 375 ? -2.086 34.906 28.094 1 92.19 375 SER A O 1
ATOM 2888 N N . GLU A 1 376 ? -1.297 36.844 27.391 1 92.94 376 GLU A N 1
ATOM 2889 C CA . GLU A 1 376 ? -1.684 37.531 28.625 1 92.94 376 GLU A CA 1
ATOM 2890 C C . GLU A 1 376 ? -3.201 37.656 28.734 1 92.94 376 GLU A C 1
ATOM 2892 O O . GLU A 1 376 ? -3.754 37.594 29.844 1 92.94 376 GLU A O 1
ATOM 2897 N N . VAL A 1 377 ? -3.801 37.938 27.672 1 93.56 377 VAL A N 1
ATOM 2898 C CA . VAL A 1 377 ? -5.258 38 27.656 1 93.56 377 VAL A CA 1
ATOM 2899 C C . VAL A 1 377 ? -5.824 36.656 28.141 1 93.56 377 VAL A C 1
ATOM 2901 O O . VAL A 1 377 ? -6.715 36.625 28.984 1 93.56 377 VAL A O 1
ATOM 2904 N N . VAL A 1 378 ? -5.309 35.562 27.578 1 92.62 378 VAL A N 1
ATOM 2905 C CA . VAL A 1 378 ? -5.785 34.219 27.922 1 92.62 378 VAL A CA 1
ATOM 2906 C C . VAL A 1 378 ? -5.516 33.938 29.406 1 92.62 378 VAL A C 1
ATOM 2908 O O . VAL A 1 378 ? -6.371 33.375 30.094 1 92.62 378 VAL A O 1
ATOM 2911 N N . ARG A 1 379 ? -4.352 34.25 29.812 1 92.75 379 ARG A N 1
ATOM 2912 C CA . ARG A 1 379 ? -3.998 34.062 31.219 1 92.75 379 ARG A CA 1
ATOM 2913 C C . ARG A 1 379 ? -4.949 34.812 32.125 1 92.75 379 ARG A C 1
ATOM 2915 O O . ARG A 1 379 ? -5.457 34.25 33.125 1 92.75 379 ARG A O 1
ATOM 2922 N N . TYR A 1 380 ? -5.145 36.062 31.875 1 93.75 380 TYR A N 1
ATOM 2923 C CA . TYR A 1 380 ? -6.047 36.875 32.656 1 93.75 380 TYR A CA 1
ATOM 2924 C C . TYR A 1 380 ? -7.461 36.312 32.656 1 93.75 380 TYR A C 1
ATOM 2926 O O . TYR A 1 380 ? -8.117 36.25 33.688 1 93.75 380 TYR A O 1
ATOM 2934 N N . ALA A 1 381 ? -7.918 36.031 31.484 1 93.81 381 ALA A N 1
ATOM 2935 C CA . ALA A 1 381 ? -9.266 35.5 31.328 1 93.81 381 ALA A CA 1
ATOM 2936 C C . ALA A 1 381 ? -9.461 34.25 32.156 1 93.81 381 ALA A C 1
ATOM 2938 O O . ALA A 1 381 ? -10.484 34.062 32.812 1 93.81 381 ALA A O 1
ATOM 2939 N N . LYS A 1 382 ? -8.539 33.281 32.062 1 90.81 382 LYS A N 1
ATOM 2940 C CA . LYS A 1 382 ? -8.617 32.031 32.781 1 90.81 382 LYS A CA 1
ATOM 2941 C C . LYS A 1 382 ? -8.648 32.25 34.281 1 90.81 382 LYS A C 1
ATOM 2943 O O . LYS A 1 382 ? -9.383 31.594 35.031 1 90.81 382 LYS A O 1
ATOM 2948 N N . SER A 1 383 ? -7.848 33.219 34.75 1 93.69 383 SER A N 1
ATOM 2949 C CA . SER A 1 383 ? -7.754 33.5 36.188 1 93.69 383 SER A CA 1
ATOM 2950 C C . SER A 1 383 ? -9.039 34.156 36.688 1 93.69 383 SER A C 1
ATOM 2952 O O . SER A 1 383 ? -9.32 34.125 37.875 1 93.69 383 SER A O 1
ATOM 2954 N N . ASN A 1 384 ? -9.773 34.719 35.844 1 94.25 384 ASN A N 1
ATOM 2955 C CA . ASN A 1 384 ? -10.969 35.438 36.25 1 94.25 384 ASN A CA 1
ATOM 2956 C C . ASN A 1 384 ? -12.234 34.812 35.688 1 94.25 384 ASN A C 1
ATOM 2958 O O . ASN A 1 384 ? -13.297 35.438 35.688 1 94.25 384 ASN A O 1
ATOM 2962 N N . ASP A 1 385 ? -12.109 33.594 35.125 1 92.75 385 ASP A N 1
ATOM 2963 C CA . ASP A 1 385 ? -13.211 32.812 34.562 1 92.75 385 ASP A CA 1
ATOM 2964 C C . ASP A 1 385 ? -13.977 33.594 33.531 1 92.75 385 ASP A C 1
ATOM 2966 O O . ASP A 1 385 ? -15.195 33.719 33.594 1 92.75 385 ASP A O 1
ATOM 2970 N N . LEU A 1 386 ? -13.242 34.281 32.656 1 93 386 LEU A N 1
ATOM 2971 C CA . LEU A 1 386 ? -13.797 35.062 31.562 1 93 386 LEU A CA 1
ATOM 2972 C C . LEU A 1 386 ? -13.672 34.312 30.25 1 93 386 LEU A C 1
ATOM 2974 O O . LEU A 1 386 ? -12.742 33.5 30.062 1 93 386 LEU A O 1
ATOM 2978 N N . TYR A 1 387 ? -14.641 34.562 29.375 1 92.38 387 TYR A N 1
ATOM 2979 C CA . TYR A 1 387 ? -14.695 33.969 28.047 1 92.38 387 TYR A CA 1
ATOM 2980 C C . TYR A 1 387 ? -14.562 35.031 26.969 1 92.38 387 TYR A C 1
ATOM 2982 O O . TYR A 1 387 ? -14.68 36.219 27.25 1 92.38 387 TYR A O 1
ATOM 2990 N N . PRO A 1 388 ? -14.227 34.562 25.719 1 91 388 PRO A N 1
ATOM 2991 C CA . PRO A 1 388 ? -14.109 35.562 24.625 1 91 388 PRO A CA 1
ATOM 2992 C C . PRO A 1 388 ? -15.352 36.406 24.469 1 91 388 PRO A C 1
ATOM 2994 O O . PRO A 1 388 ? -15.25 37.625 24.25 1 91 388 PRO A O 1
ATOM 2997 N N . SER A 1 389 ? -16.516 35.844 24.641 1 89.44 389 SER A N 1
ATOM 2998 C CA . SER A 1 389 ? -17.766 36.531 24.422 1 89.44 389 SER A CA 1
ATOM 2999 C C . SER A 1 389 ? -18 37.625 25.484 1 89.44 389 SER A C 1
ATOM 3001 O O . SER A 1 389 ? -18.703 38.594 25.234 1 89.44 389 SER A O 1
ATOM 3003 N N . ASN A 1 390 ? -17.438 37.438 26.656 1 90.56 390 ASN A N 1
ATOM 3004 C CA . ASN A 1 390 ? -17.719 38.406 27.703 1 90.56 390 ASN A CA 1
ATOM 3005 C C . ASN A 1 390 ? -16.453 39.094 28.172 1 90.56 390 ASN A C 1
ATOM 3007 O O . ASN A 1 390 ? -16.453 39.75 29.219 1 90.56 390 ASN A O 1
ATOM 3011 N N . PHE A 1 391 ? -15.406 38.969 27.469 1 94.19 391 PHE A N 1
ATOM 3012 C CA . PHE A 1 391 ? -14.164 39.656 27.844 1 94.19 391 PHE A CA 1
ATOM 3013 C C . PHE A 1 391 ? -14.242 41.125 27.516 1 94.19 391 PHE A C 1
ATOM 3015 O O . PHE A 1 391 ? -14.516 41.531 26.391 1 94.19 391 PHE A O 1
ATOM 3022 N N . SER A 1 392 ? -13.992 41.938 28.438 1 94.5 392 SER A N 1
ATOM 3023 C CA . SER A 1 392 ? -14.18 43.375 28.297 1 94.5 392 SER A CA 1
ATOM 3024 C C . SER A 1 392 ? -13.133 43.969 27.375 1 94.5 392 SER A C 1
ATOM 3026 O O . SER A 1 392 ? -11.953 43.656 27.469 1 94.5 392 SER A O 1
ATOM 3028 N N . TYR A 1 393 ? -13.641 44.875 26.469 1 95.94 393 TYR A N 1
ATOM 3029 C CA . TYR A 1 393 ? -12.742 45.625 25.594 1 95.94 393 TYR A CA 1
ATOM 3030 C C . TYR A 1 393 ? -11.773 46.469 26.406 1 95.94 393 TYR A C 1
ATOM 3032 O O . TYR A 1 393 ? -10.594 46.562 26.062 1 95.94 393 TYR A O 1
ATOM 3040 N N . ALA A 1 394 ? -12.289 47.094 27.406 1 95.94 394 ALA A N 1
ATOM 3041 C CA . ALA A 1 394 ? -11.453 47.938 28.266 1 95.94 394 ALA A CA 1
ATOM 3042 C C . ALA A 1 394 ? -10.312 47.125 28.875 1 95.94 394 ALA A C 1
ATOM 3044 O O . ALA A 1 394 ? -9.18 47.625 28.984 1 95.94 394 ALA A O 1
ATOM 3045 N N . GLU A 1 395 ? -10.656 46 29.328 1 95.31 395 GLU A N 1
ATOM 3046 C CA . GLU A 1 395 ? -9.625 45.125 29.891 1 95.31 395 GLU A CA 1
ATOM 3047 C C . GLU A 1 395 ? -8.594 44.719 28.844 1 95.31 395 GLU A C 1
ATOM 3049 O O . GLU A 1 395 ? -7.398 44.656 29.141 1 95.31 395 GLU A O 1
ATOM 3054 N N . ALA A 1 396 ? -9.039 44.344 27.703 1 95.56 396 ALA A N 1
ATOM 3055 C CA . ALA A 1 396 ? -8.133 44 26.609 1 95.56 396 ALA A CA 1
ATOM 3056 C C . ALA A 1 396 ? -7.176 45.156 26.297 1 95.56 396 ALA A C 1
ATOM 3058 O O . ALA A 1 396 ? -5.98 44.938 26.078 1 95.56 396 ALA A O 1
ATOM 3059 N N . SER A 1 397 ? -7.773 46.312 26.234 1 95.38 397 SER A N 1
ATOM 3060 C CA . SER A 1 397 ? -6.977 47.531 25.984 1 95.38 397 SER A CA 1
ATOM 3061 C C . SER A 1 397 ? -5.922 47.719 27.062 1 95.38 397 SER A C 1
ATOM 3063 O O . SER A 1 397 ? -4.789 48.094 26.781 1 95.38 397 SER A O 1
ATOM 3065 N N . ARG A 1 398 ? -6.355 47.531 28.234 1 95.38 398 ARG A N 1
ATOM 3066 C CA . ARG A 1 398 ? -5.43 47.656 29.344 1 95.38 398 ARG A CA 1
ATOM 3067 C C . ARG A 1 398 ? -4.285 46.656 29.219 1 95.38 398 ARG A C 1
ATOM 3069 O O . ARG A 1 398 ? -3.117 47 29.391 1 95.38 398 ARG A O 1
ATOM 3076 N N . VAL A 1 399 ? -4.625 45.375 29.016 1 95.25 399 VAL A N 1
ATOM 3077 C CA . VAL A 1 399 ? -3.623 44.312 28.875 1 95.25 399 VAL A CA 1
ATOM 3078 C C . VAL A 1 399 ? -2.662 44.656 27.75 1 95.25 399 VAL A C 1
ATOM 3080 O O . VAL A 1 399 ? -1.46 44.406 27.844 1 95.25 399 VAL A O 1
ATOM 3083 N N . PHE A 1 400 ? -3.186 45.188 26.625 1 94.94 400 PHE A N 1
ATOM 3084 C CA . PHE A 1 400 ? -2.359 45.562 25.484 1 94.94 400 PHE A CA 1
ATOM 3085 C C . PHE A 1 400 ? -1.356 46.656 25.875 1 94.94 400 PHE A C 1
ATOM 3087 O O . PHE A 1 400 ? -0.168 46.562 25.562 1 94.94 400 PHE A O 1
ATOM 3094 N N . ALA A 1 401 ? -1.835 47.625 26.578 1 93.62 401 ALA A N 1
ATOM 3095 C CA . ALA A 1 401 ? -0.974 48.719 27.047 1 93.62 401 ALA A CA 1
ATOM 3096 C C . ALA A 1 401 ? 0.121 48.188 27.969 1 93.62 401 ALA A C 1
ATOM 3098 O O . ALA A 1 401 ? 1.272 48.625 27.891 1 93.62 401 ALA A O 1
ATOM 3099 N N . GLU A 1 402 ? -0.276 47.375 28.812 1 94.5 402 GLU A N 1
ATOM 3100 C CA . GLU A 1 402 ? 0.684 46.781 29.734 1 94.5 402 GLU A CA 1
ATOM 3101 C C . GLU A 1 402 ? 1.739 45.969 28.984 1 94.5 402 GLU A C 1
ATOM 3103 O O . GLU A 1 402 ? 2.912 45.938 29.375 1 94.5 402 GLU A O 1
ATOM 3108 N N . THR A 1 403 ? 1.275 45.188 28 1 92.5 403 THR A N 1
ATOM 3109 C CA . THR A 1 403 ? 2.191 44.375 27.203 1 92.5 403 THR A CA 1
ATOM 3110 C C . THR A 1 403 ? 3.205 45.25 26.484 1 92.5 403 THR A C 1
ATOM 3112 O O . THR A 1 403 ? 4.391 44.906 26.422 1 92.5 403 THR A O 1
ATOM 3115 N N . LEU A 1 404 ? 2.77 46.375 25.953 1 90.56 404 LEU A N 1
ATOM 3116 C CA . LEU A 1 404 ? 3.668 47.312 25.297 1 90.56 404 LEU A CA 1
ATOM 3117 C C . LEU A 1 404 ? 4.707 47.844 26.281 1 90.56 404 LEU A C 1
ATOM 3119 O O . LEU A 1 404 ? 5.875 48 25.922 1 90.56 404 LEU A O 1
ATOM 3123 N N . ALA A 1 405 ? 4.234 48.156 27.422 1 90.25 405 ALA A N 1
ATOM 3124 C CA . ALA A 1 405 ? 5.133 48.656 28.453 1 90.25 405 ALA A CA 1
ATOM 3125 C C . ALA A 1 405 ? 6.188 47.625 28.828 1 90.25 405 ALA A C 1
ATOM 3127 O O . ALA A 1 405 ? 7.363 47.969 28.984 1 90.25 405 ALA A O 1
ATOM 3128 N N . HIS A 1 406 ? 5.785 46.469 29.016 1 88.81 406 HIS A N 1
ATOM 3129 C CA . HIS A 1 406 ? 6.676 45.375 29.391 1 88.81 406 HIS A CA 1
ATOM 3130 C C . HIS A 1 406 ? 7.727 45.125 28.328 1 88.81 406 HIS A C 1
ATOM 3132 O O . HIS A 1 406 ? 8.836 44.688 28.625 1 88.81 406 HIS A O 1
ATOM 3138 N N . THR A 1 407 ? 7.426 45.281 27.047 1 82 407 THR A N 1
ATOM 3139 C CA . THR A 1 407 ? 8.344 45.031 25.938 1 82 407 THR A CA 1
ATOM 3140 C C . THR A 1 407 ? 9.078 46.281 25.531 1 82 407 THR A C 1
ATOM 3142 O O . THR A 1 407 ? 9.711 46.344 24.469 1 82 407 THR A O 1
ATOM 3145 N N . ASN A 1 408 ? 8.922 47.375 26.328 1 81.75 408 ASN A N 1
ATOM 3146 C CA . ASN A 1 408 ? 9.562 48.656 26.156 1 81.75 408 ASN A CA 1
ATOM 3147 C C . ASN A 1 408 ? 9.203 49.281 24.797 1 81.75 408 ASN A C 1
ATOM 3149 O O . ASN A 1 408 ? 10.07 49.812 24.109 1 81.75 408 ASN A O 1
ATOM 3153 N N . LEU A 1 409 ? 7.965 49.125 24.422 1 83.94 409 LEU A N 1
ATOM 3154 C CA . LEU A 1 409 ? 7.492 49.656 23.156 1 83.94 409 LEU A CA 1
ATOM 3155 C C . LEU A 1 409 ? 6.34 50.656 23.375 1 83.94 409 LEU A C 1
ATOM 3157 O O . LEU A 1 409 ? 5.598 50.969 22.438 1 83.94 409 LEU A O 1
ATOM 3161 N N . ALA A 1 410 ? 6.148 51.188 24.594 1 82.94 410 ALA A N 1
ATOM 3162 C CA . ALA A 1 410 ? 5.016 52.031 24.953 1 82.94 410 ALA A CA 1
ATOM 3163 C C . ALA A 1 410 ? 5.043 53.344 24.188 1 82.94 410 ALA A C 1
ATOM 3165 O O . ALA A 1 410 ? 3.992 53.906 23.891 1 82.94 410 ALA A O 1
ATOM 3166 N N . ASN A 1 411 ? 6.133 53.688 23.828 1 74.88 411 ASN A N 1
ATOM 3167 C CA . ASN A 1 411 ? 6.266 55 23.219 1 74.88 411 ASN A CA 1
ATOM 3168 C C . ASN A 1 411 ? 6.375 54.906 21.688 1 74.88 411 ASN A C 1
ATOM 3170 O O . ASN A 1 411 ? 6.668 55.875 21.016 1 74.88 411 ASN A O 1
ATOM 3174 N N . GLU A 1 412 ? 6.18 53.75 21.125 1 79.44 412 GLU A N 1
ATOM 3175 C CA . GLU A 1 412 ? 6.383 53.531 19.703 1 79.44 412 GLU A CA 1
ATOM 3176 C C . GLU A 1 412 ? 5.105 53.812 18.906 1 79.44 412 GLU A C 1
ATOM 3178 O O . GLU A 1 412 ? 5.102 53.75 17.688 1 79.44 412 GLU A O 1
ATOM 3183 N N . GLY A 1 413 ? 4.035 54.219 19.547 1 84.44 413 GLY A N 1
ATOM 3184 C CA . GLY A 1 413 ? 2.83 54.719 18.906 1 84.44 413 GLY A CA 1
ATOM 3185 C C . GLY A 1 413 ? 1.927 53.594 18.406 1 84.44 413 GLY A C 1
ATOM 3186 O O . GLY A 1 413 ? 1.087 53.812 17.531 1 84.44 413 GLY A O 1
ATOM 3187 N N . TYR A 1 414 ? 2.123 52.375 18.797 1 89.56 414 TYR A N 1
ATOM 3188 C CA . TYR A 1 414 ? 1.23 51.281 18.422 1 89.56 414 TYR A CA 1
ATOM 3189 C C . TYR A 1 414 ? -0.148 51.469 19.047 1 89.56 414 TYR A C 1
ATOM 3191 O O . TYR A 1 414 ? -0.264 51.875 20.203 1 89.56 414 TYR A O 1
ATOM 3199 N N . ARG A 1 415 ? -1.174 51.312 18.203 1 88.88 415 ARG A N 1
ATOM 3200 C CA . ARG A 1 415 ? -2.551 51.438 18.672 1 88.88 415 ARG A CA 1
ATOM 3201 C C . ARG A 1 415 ? -3.232 50.094 18.766 1 88.88 415 ARG A C 1
ATOM 3203 O O . ARG A 1 415 ? -3.002 49.219 17.922 1 88.88 415 ARG A O 1
ATOM 3210 N N . PHE A 1 416 ? -4.031 49.938 19.844 1 92.62 416 PHE A N 1
ATOM 3211 C CA . PHE A 1 416 ? -4.832 48.75 19.984 1 92.62 416 PHE A CA 1
ATOM 3212 C C . PHE A 1 416 ? -5.984 48.719 18.984 1 92.62 416 PHE A C 1
ATOM 3214 O O . PHE A 1 416 ? -6.27 49.75 18.344 1 92.62 416 PHE A O 1
ATOM 3221 N N . LEU A 1 417 ? -6.645 47.594 18.859 1 92.69 417 LEU A N 1
ATOM 3222 C CA . LEU A 1 417 ? -7.809 47.406 18 1 92.69 417 LEU A CA 1
ATOM 3223 C C . LEU A 1 417 ? -8.969 48.281 18.469 1 92.69 417 LEU A C 1
ATOM 3225 O O . LEU A 1 417 ? -9.062 48.625 19.656 1 92.69 417 LEU A O 1
ATOM 3229 N N . SER A 1 418 ? -9.812 48.75 17.438 1 94.38 418 SER A N 1
ATOM 3230 C CA . SER A 1 418 ? -11.102 49.281 17.844 1 94.38 418 SER A CA 1
ATOM 3231 C C . SER A 1 418 ? -11.961 48.25 18.531 1 94.38 418 SER A C 1
ATOM 3233 O O . SER A 1 418 ? -11.688 47.031 18.438 1 94.38 418 SER A O 1
ATOM 3235 N N . GLU A 1 419 ? -12.922 48.719 19.344 1 94.31 419 GLU A N 1
ATOM 3236 C CA . GLU A 1 419 ? -13.797 47.75 20 1 94.31 419 GLU A CA 1
ATOM 3237 C C . GLU A 1 419 ? -14.469 46.844 19 1 94.31 419 GLU A C 1
ATOM 3239 O O . GLU A 1 419 ? -14.617 45.625 19.266 1 94.31 419 GLU A O 1
ATOM 3244 N N . GLN A 1 420 ? -14.898 47.375 17.938 1 93.44 420 GLN A N 1
ATOM 3245 C CA . GLN A 1 420 ? -15.523 46.594 16.891 1 93.44 420 GLN A CA 1
ATOM 3246 C C . GLN A 1 420 ? -14.547 45.562 16.328 1 93.44 420 GLN A C 1
ATOM 3248 O O . GLN A 1 420 ? -14.898 44.375 16.172 1 93.44 420 GLN A O 1
ATOM 3253 N N . GLU A 1 421 ? -13.375 45.906 16.031 1 91.69 421 GLU A N 1
ATOM 3254 C CA . GLU A 1 421 ? -12.344 45 15.531 1 91.69 421 GLU A CA 1
ATOM 3255 C C . GLU A 1 421 ? -12.039 43.906 16.531 1 91.69 421 GLU A C 1
ATOM 3257 O O . GLU A 1 421 ? -11.812 42.75 16.156 1 91.69 421 GLU A O 1
ATOM 3262 N N . PHE A 1 422 ? -11.938 44.312 17.812 1 93.25 422 PHE A N 1
ATOM 3263 C CA . PHE A 1 422 ? -11.664 43.375 18.891 1 93.25 422 PHE A CA 1
ATOM 3264 C C . PHE A 1 422 ? -12.742 42.281 18.969 1 93.25 422 PHE A C 1
ATOM 3266 O O . PHE A 1 422 ? -12.43 41.094 19.047 1 93.25 422 PHE A O 1
ATOM 3273 N N . ARG A 1 423 ? -13.938 42.719 18.859 1 92.94 423 ARG A N 1
ATOM 3274 C CA . ARG A 1 423 ? -15.055 41.781 18.906 1 92.94 423 ARG A CA 1
ATOM 3275 C C . ARG A 1 423 ? -15.062 40.844 17.688 1 92.94 423 ARG A C 1
ATOM 3277 O O . ARG A 1 423 ? -15.328 39.656 17.812 1 92.94 423 ARG A O 1
ATOM 3284 N N . GLU A 1 424 ? -14.836 41.406 16.578 1 89.56 424 GLU A N 1
ATOM 3285 C CA . GLU A 1 424 ? -14.805 40.625 15.344 1 89.56 424 GLU A CA 1
ATOM 3286 C C . GLU A 1 424 ? -13.672 39.625 15.367 1 89.56 424 GLU A C 1
ATOM 3288 O O . GLU A 1 424 ? -13.812 38.5 14.836 1 89.56 424 GLU A O 1
ATOM 3293 N N . ALA A 1 425 ? -12.578 39.969 15.898 1 90.12 425 ALA A N 1
ATOM 3294 C CA . ALA A 1 425 ? -11.422 39.094 15.984 1 90.12 425 ALA A CA 1
ATOM 3295 C C . ALA A 1 425 ? -11.734 37.844 16.844 1 90.12 425 ALA A C 1
ATOM 3297 O O . ALA A 1 425 ? -11.18 36.781 16.609 1 90.12 425 ALA A O 1
ATOM 3298 N N . LEU A 1 426 ? -12.594 38 17.781 1 92.5 426 LEU A N 1
ATOM 3299 C CA . LEU A 1 426 ? -12.906 36.938 18.703 1 92.5 426 LEU A CA 1
ATOM 3300 C C . LEU A 1 426 ? -14.094 36.125 18.219 1 92.5 426 LEU A C 1
ATOM 3302 O O . LEU A 1 426 ? -14.43 35.094 18.797 1 92.5 426 LEU A O 1
ATOM 3306 N N . ASP A 1 427 ? -14.742 36.562 17.156 1 92.06 427 ASP A N 1
ATOM 3307 C CA . ASP A 1 427 ? -15.891 35.875 16.594 1 92.06 427 ASP A CA 1
ATOM 3308 C C . ASP A 1 427 ? -15.453 34.688 15.719 1 92.06 427 ASP A C 1
ATOM 3310 O O . ASP A 1 427 ? -14.852 34.875 14.664 1 92.06 427 ASP A O 1
ATOM 3314 N N . PRO A 1 428 ? -15.859 33.438 16.141 1 93.5 428 PRO A N 1
ATOM 3315 C CA . PRO A 1 428 ? -15.438 32.281 15.352 1 93.5 428 PRO A CA 1
ATOM 3316 C C . PRO A 1 428 ? -15.906 32.344 13.898 1 93.5 428 PRO A C 1
ATOM 3318 O O . PRO A 1 428 ? -15.156 31.953 12.984 1 93.5 428 PRO A O 1
ATOM 3321 N N . ALA A 1 429 ? -17.094 32.75 13.664 1 93.12 429 ALA A N 1
ATOM 3322 C CA . ALA A 1 429 ? -17.594 32.906 12.297 1 93.12 429 ALA A CA 1
ATOM 3323 C C . ALA A 1 429 ? -16.734 33.875 11.5 1 93.12 429 ALA A C 1
ATOM 3325 O O . ALA A 1 429 ? -16.484 33.656 10.312 1 93.12 429 ALA A O 1
ATOM 3326 N N . GLY A 1 430 ? -16.438 35 12.117 1 91.19 430 GLY A N 1
ATOM 3327 C CA . GLY A 1 430 ? -15.562 35.969 11.477 1 91.19 430 GLY A CA 1
ATOM 3328 C C . GLY A 1 430 ? -14.188 35.406 11.148 1 91.19 430 GLY A C 1
ATOM 3329 O O . GLY A 1 430 ? -13.625 35.719 10.094 1 91.19 430 GLY A O 1
ATOM 3330 N N . ILE A 1 431 ? -13.648 34.625 12.062 1 92.06 431 ILE A N 1
ATOM 3331 C CA . ILE A 1 431 ? -12.336 34 11.875 1 92.06 431 ILE A CA 1
ATOM 3332 C C . ILE A 1 431 ? -12.359 33.125 10.625 1 92.06 431 ILE A C 1
ATOM 3334 O O . ILE A 1 431 ? -11.453 33.219 9.789 1 92.06 431 ILE A O 1
ATOM 3338 N N . ILE A 1 432 ? -13.367 32.281 10.438 1 93.62 432 ILE A N 1
ATOM 3339 C CA . ILE A 1 432 ? -13.5 31.375 9.297 1 93.62 432 ILE A CA 1
ATOM 3340 C C . ILE A 1 432 ? -13.578 32.188 8.008 1 93.62 432 ILE A C 1
ATOM 3342 O O . ILE A 1 432 ? -12.914 31.875 7.02 1 93.62 432 ILE A O 1
ATOM 3346 N N . LYS A 1 433 ? -14.305 33.219 8.047 1 90.88 433 LYS A N 1
ATOM 3347 C CA . LYS A 1 433 ? -14.531 34.031 6.867 1 90.88 433 LYS A CA 1
ATOM 3348 C C . LYS A 1 433 ? -13.25 34.75 6.438 1 90.88 433 LYS A C 1
ATOM 3350 O O . LYS A 1 433 ? -13.047 35 5.25 1 90.88 433 LYS A O 1
ATOM 3355 N N . ARG A 1 434 ? -12.406 35.031 7.383 1 89.94 434 ARG A N 1
ATOM 3356 C CA . ARG A 1 434 ? -11.211 35.812 7.109 1 89.94 434 ARG A CA 1
ATOM 3357 C C . ARG A 1 434 ? -10.055 34.938 6.652 1 89.94 434 ARG A C 1
ATOM 3359 O O . ARG A 1 434 ? -9 35.438 6.258 1 89.94 434 ARG A O 1
ATOM 3366 N N . ARG A 1 435 ? -10.297 33.656 6.781 1 92.12 435 ARG A N 1
ATOM 3367 C CA . ARG A 1 435 ? -9.242 32.781 6.23 1 92.12 435 ARG A CA 1
ATOM 3368 C C . ARG A 1 435 ? -8.984 33.125 4.762 1 92.12 435 ARG A C 1
ATOM 3370 O O . ARG A 1 435 ? -9.93 33.375 4.004 1 92.12 435 ARG A O 1
ATOM 3377 N N . ALA A 1 436 ? -7.629 33.062 4.344 1 91.06 436 ALA A N 1
ATOM 3378 C CA . ALA A 1 436 ? -7.289 33.562 3.014 1 91.06 436 ALA A CA 1
ATOM 3379 C C . ALA A 1 436 ? -6.453 32.562 2.246 1 91.06 436 ALA A C 1
ATOM 3381 O O . ALA A 1 436 ? -6.266 32.688 1.034 1 91.06 436 ALA A O 1
ATOM 3382 N N . THR A 1 437 ? -5.93 31.562 2.844 1 93.25 437 THR A N 1
ATOM 3383 C CA . THR A 1 437 ? -5.117 30.562 2.152 1 93.25 437 THR A CA 1
ATOM 3384 C C . THR A 1 437 ? -5.996 29.516 1.486 1 93.25 437 THR A C 1
ATOM 3386 O O . THR A 1 437 ? -7.074 29.188 1.99 1 93.25 437 THR A O 1
ATOM 3389 N N . SER A 1 438 ? -5.477 28.984 0.307 1 94.62 438 SER A N 1
ATOM 3390 C CA . SER A 1 438 ? -6.188 27.891 -0.36 1 94.62 438 SER A CA 1
ATOM 3391 C C . SER A 1 438 ? -6.316 26.672 0.551 1 94.62 438 SER A C 1
ATOM 3393 O O . SER A 1 438 ? -5.402 26.359 1.315 1 94.62 438 SER A O 1
ATOM 3395 N N . GLY A 1 439 ? -7.535 26 0.393 1 96.06 439 GLY A N 1
ATOM 3396 C CA . GLY A 1 439 ? -7.766 24.766 1.121 1 96.06 439 GLY A CA 1
ATOM 3397 C C . GLY A 1 439 ? -8.344 24.984 2.504 1 96.06 439 GLY A C 1
ATOM 3398 O O . GLY A 1 439 ? -8.586 24.031 3.242 1 96.06 439 GLY A O 1
ATOM 3399 N N . GLY A 1 440 ? -8.523 26.281 2.922 1 96.5 440 GLY A N 1
ATOM 3400 C CA . GLY A 1 440 ? -9.133 26.609 4.199 1 96.5 440 GLY A CA 1
ATOM 3401 C C . GLY A 1 440 ? -10.641 26.438 4.199 1 96.5 440 GLY A C 1
ATOM 3402 O O . GLY A 1 440 ? -11.219 25.984 3.207 1 96.5 440 GLY A O 1
ATOM 3403 N N . PRO A 1 441 ? -11.281 26.766 5.297 1 96.69 441 PRO A N 1
ATOM 3404 C CA . PRO A 1 441 ? -12.711 26.516 5.477 1 96.69 441 PRO A CA 1
ATOM 3405 C C . PRO A 1 441 ? -13.586 27.656 4.953 1 96.69 441 PRO A C 1
ATOM 3407 O O . PRO A 1 441 ? -14.812 27.609 5.098 1 96.69 441 PRO A O 1
ATOM 3410 N N . GLN A 1 442 ? -13.016 28.766 4.43 1 94.88 442 GLN A N 1
ATOM 3411 C CA . GLN A 1 442 ? -13.828 29.875 3.932 1 94.88 442 GLN A CA 1
ATOM 3412 C C . GLN A 1 442 ? -14.727 29.422 2.789 1 94.88 442 GLN A C 1
ATOM 3414 O O . GLN A 1 442 ? -14.383 28.5 2.047 1 94.88 442 GLN A O 1
ATOM 3419 N N . PRO A 1 443 ? -15.859 30.109 2.611 1 94.12 443 PRO A N 1
ATOM 3420 C CA . PRO A 1 443 ? -16.953 29.609 1.767 1 94.12 443 PRO A CA 1
ATOM 3421 C C . PRO A 1 443 ? -16.484 29.266 0.351 1 94.12 443 PRO A C 1
ATOM 3423 O O . PRO A 1 443 ? -16.812 28.203 -0.168 1 94.12 443 PRO A O 1
ATOM 3426 N N . GLN A 1 444 ? -15.719 30.109 -0.271 1 94.69 444 GLN A N 1
ATOM 3427 C CA . GLN A 1 444 ? -15.297 29.875 -1.646 1 94.69 444 GLN A CA 1
ATOM 3428 C C . GLN A 1 444 ? -14.461 28.594 -1.749 1 94.69 444 GLN A C 1
ATOM 3430 O O . GLN A 1 444 ? -14.633 27.812 -2.678 1 94.69 444 GLN A O 1
ATOM 3435 N N . GLU A 1 445 ? -13.516 28.422 -0.871 1 96.5 445 GLU A N 1
ATOM 3436 C CA . GLU A 1 445 ? -12.68 27.219 -0.86 1 96.5 445 GLU A CA 1
ATOM 3437 C C . GLU A 1 445 ? -13.5 25.969 -0.547 1 96.5 445 GLU A C 1
ATOM 3439 O O . GLU A 1 445 ? -13.242 24.906 -1.099 1 96.5 445 GLU A O 1
ATOM 3444 N N . MET A 1 446 ? -14.445 26.109 0.347 1 97.19 446 MET A N 1
ATOM 3445 C CA . MET A 1 446 ? -15.328 24.984 0.667 1 97.19 446 MET A CA 1
ATOM 3446 C C . MET A 1 446 ? -16.094 24.516 -0.569 1 97.19 446 MET A C 1
ATOM 3448 O O . MET A 1 446 ? -16.156 23.328 -0.849 1 97.19 446 MET A O 1
ATOM 3452 N N . GLU A 1 447 ? -16.672 25.5 -1.286 1 97.19 447 GLU A N 1
ATOM 3453 C CA . GLU A 1 447 ? -17.406 25.156 -2.5 1 97.19 447 GLU A CA 1
ATOM 3454 C C . GLU A 1 447 ? -16.516 24.438 -3.506 1 97.19 447 GLU A C 1
ATOM 3456 O O . GLU A 1 447 ? -16.922 23.438 -4.113 1 97.19 447 GLU A O 1
ATOM 3461 N N . ARG A 1 448 ? -15.305 24.938 -3.695 1 97.88 448 ARG A N 1
ATOM 3462 C CA . ARG A 1 448 ? -14.344 24.344 -4.617 1 97.88 448 ARG A CA 1
ATOM 3463 C C . ARG A 1 448 ? -14.008 22.922 -4.207 1 97.88 448 ARG A C 1
ATOM 3465 O O . ARG A 1 448 ? -14.047 22 -5.031 1 97.88 448 ARG A O 1
ATOM 3472 N N . MET A 1 449 ? -13.68 22.672 -2.957 1 98.12 449 MET A N 1
ATOM 3473 C CA . MET A 1 449 ? -13.258 21.359 -2.477 1 98.12 449 MET A CA 1
ATOM 3474 C C . MET A 1 449 ? -14.414 20.359 -2.541 1 98.12 449 MET A C 1
ATOM 3476 O O . MET A 1 449 ? -14.211 19.188 -2.846 1 98.12 449 MET A O 1
ATOM 3480 N N . ILE A 1 450 ? -15.633 20.828 -2.189 1 98.5 450 ILE A N 1
ATOM 3481 C CA . ILE A 1 450 ? -16.812 19.969 -2.271 1 98.5 450 ILE A CA 1
ATOM 3482 C C . ILE A 1 450 ? -17.031 19.531 -3.717 1 98.5 450 ILE A C 1
ATOM 3484 O O . ILE A 1 450 ? -17.266 18.344 -3.984 1 98.5 450 ILE A O 1
ATOM 3488 N N . SER A 1 451 ? -16.953 20.469 -4.621 1 98.25 451 SER A N 1
ATOM 3489 C CA . SER A 1 451 ? -17.125 20.156 -6.035 1 98.25 451 SER A CA 1
ATOM 3490 C C . SER A 1 451 ? -16.062 19.188 -6.52 1 98.25 451 SER A C 1
ATOM 3492 O O . SER A 1 451 ? -16.375 18.266 -7.281 1 98.25 451 SER A O 1
ATOM 3494 N N . CYS A 1 452 ? -14.836 19.422 -6.137 1 98.12 452 CYS A N 1
ATOM 3495 C CA . CYS A 1 452 ? -13.75 18.531 -6.504 1 98.12 452 CYS A CA 1
ATOM 3496 C C . CYS A 1 452 ? -14 17.125 -5.973 1 98.12 452 CYS A C 1
ATOM 3498 O O . CYS A 1 452 ? -13.758 16.141 -6.668 1 98.12 452 CYS A O 1
ATOM 3500 N N . SER A 1 453 ? -14.391 17.047 -4.738 1 98.5 453 SER A N 1
ATOM 3501 C CA . SER A 1 453 ? -14.68 15.758 -4.117 1 98.5 453 SER A CA 1
ATOM 3502 C C . SER A 1 453 ? -15.805 15.031 -4.852 1 98.5 453 SER A C 1
ATOM 3504 O O . SER A 1 453 ? -15.758 13.805 -5.016 1 98.5 453 SER A O 1
ATOM 3506 N N . GLN A 1 454 ? -16.828 15.773 -5.238 1 98.56 454 GLN A N 1
ATOM 3507 C CA . GLN A 1 454 ? -17.938 15.18 -5.988 1 98.56 454 GLN A CA 1
ATOM 3508 C C . GLN A 1 454 ? -17.453 14.57 -7.297 1 98.56 454 GLN A C 1
ATOM 3510 O O . GLN A 1 454 ? -17.859 13.469 -7.664 1 98.56 454 GLN A O 1
ATOM 3515 N N . ARG A 1 455 ? -16.641 15.242 -8.055 1 98.19 455 ARG A N 1
ATOM 3516 C CA . ARG A 1 455 ? -16.094 14.727 -9.305 1 98.19 455 ARG A CA 1
ATOM 3517 C C . ARG A 1 455 ? -15.305 13.453 -9.07 1 98.19 455 ARG A C 1
ATOM 3519 O O . ARG A 1 455 ? -15.375 12.516 -9.867 1 98.19 455 ARG A O 1
ATOM 3526 N N . THR A 1 456 ? -14.43 13.477 -7.98 1 98.62 456 THR A N 1
ATOM 3527 C CA . THR A 1 456 ? -13.641 12.305 -7.637 1 98.62 456 THR A CA 1
ATOM 3528 C C . THR A 1 456 ? -14.547 11.102 -7.367 1 98.62 456 THR A C 1
ATOM 3530 O O . THR A 1 456 ? -14.242 9.984 -7.789 1 98.62 456 THR A O 1
ATOM 3533 N N . LEU A 1 457 ? -15.625 11.305 -6.613 1 98.75 457 LEU A N 1
ATOM 3534 C CA . LEU A 1 457 ? -16.594 10.25 -6.316 1 98.75 457 LEU A CA 1
ATOM 3535 C C . LEU A 1 457 ? -17.25 9.742 -7.598 1 98.75 457 LEU A C 1
ATOM 3537 O O . LEU A 1 457 ? -17.438 8.531 -7.762 1 98.75 457 LEU A O 1
ATOM 3541 N N . ASP A 1 458 ? -17.609 10.688 -8.477 1 98.62 458 ASP A N 1
ATOM 3542 C CA . ASP A 1 458 ? -18.203 10.289 -9.75 1 98.62 458 ASP A CA 1
ATOM 3543 C C . ASP A 1 458 ? -17.25 9.398 -10.547 1 98.62 458 ASP A C 1
ATOM 3545 O O . ASP A 1 458 ? -17.672 8.422 -11.156 1 98.62 458 ASP A O 1
ATOM 3549 N N . HIS A 1 459 ? -16.016 9.766 -10.57 1 98.56 459 HIS A N 1
ATOM 3550 C CA . HIS A 1 459 ? -15.008 8.969 -11.266 1 98.56 459 HIS A CA 1
ATOM 3551 C C . HIS A 1 459 ? -14.914 7.566 -10.68 1 98.56 459 HIS A C 1
ATOM 3553 O O . HIS A 1 459 ? -14.773 6.586 -11.414 1 98.56 459 HIS A O 1
ATOM 3559 N N . LEU A 1 460 ? -14.867 7.457 -9.336 1 98.62 460 LEU A N 1
ATOM 3560 C CA . LEU A 1 460 ? -14.781 6.152 -8.688 1 98.62 460 LEU A CA 1
ATOM 3561 C C . LEU A 1 460 ? -15.992 5.289 -9.031 1 98.62 460 LEU A C 1
ATOM 3563 O O . LEU A 1 460 ? -15.852 4.09 -9.289 1 98.62 460 LEU A O 1
ATOM 3567 N N . GLU A 1 461 ? -17.156 5.879 -8.953 1 98.5 461 GLU A N 1
ATOM 3568 C CA . GLU A 1 461 ? -18.375 5.152 -9.297 1 98.5 461 GLU A CA 1
ATOM 3569 C C . GLU A 1 461 ? -18.312 4.629 -10.727 1 98.5 461 GLU A C 1
ATOM 3571 O O . GLU A 1 461 ? -18.672 3.477 -10.992 1 98.5 461 GLU A O 1
ATOM 3576 N N . CYS A 1 462 ? -17.953 5.488 -11.664 1 98.69 462 CYS A N 1
ATOM 3577 C CA . CYS A 1 462 ? -17.828 5.098 -13.07 1 98.69 462 CYS A CA 1
ATOM 3578 C C . CYS A 1 462 ? -16.828 3.963 -13.227 1 98.69 462 CYS A C 1
ATOM 3580 O O . CYS A 1 462 ? -17.062 3.018 -13.984 1 98.69 462 CYS A O 1
ATOM 3582 N N . TRP A 1 463 ? -15.695 4.098 -12.555 1 98.62 463 TRP A N 1
ATOM 3583 C CA . TRP A 1 463 ? -14.656 3.074 -12.625 1 98.62 463 TRP A CA 1
ATOM 3584 C C . TRP A 1 463 ? -15.188 1.725 -12.156 1 98.62 463 TRP A C 1
ATOM 3586 O O . TRP A 1 463 ? -14.953 0.701 -12.805 1 98.62 463 TRP A O 1
ATOM 3596 N N . VAL A 1 464 ? -15.883 1.647 -10.992 1 98.75 464 VAL A N 1
ATOM 3597 C CA . VAL A 1 464 ? -16.422 0.409 -10.438 1 98.75 464 VAL A CA 1
ATOM 3598 C C . VAL A 1 464 ? -17.391 -0.221 -11.43 1 98.75 464 VAL A C 1
ATOM 3600 O O . VAL A 1 464 ? -17.328 -1.425 -11.688 1 98.75 464 VAL A O 1
ATOM 3603 N N . GLN A 1 465 ? -18.281 0.6 -11.953 1 98.62 465 GLN A N 1
ATOM 3604 C CA . GLN A 1 465 ? -19.281 0.107 -12.906 1 98.62 465 GLN A CA 1
ATOM 3605 C C . GLN A 1 465 ? -18.609 -0.441 -14.164 1 98.62 465 GLN A C 1
ATOM 3607 O O . GLN A 1 465 ? -19.031 -1.47 -14.695 1 98.62 465 GLN A O 1
ATOM 3612 N N . GLU A 1 466 ? -17.625 0.26 -14.648 1 98.69 466 GLU A N 1
ATOM 3613 C CA . GLU A 1 466 ? -16.906 -0.177 -15.836 1 98.69 466 GLU A CA 1
ATOM 3614 C C . GLU A 1 466 ? -16.234 -1.527 -15.609 1 98.69 466 GLU A C 1
ATOM 3616 O O . GLU A 1 466 ? -16.234 -2.387 -16.5 1 98.69 466 GLU A O 1
ATOM 3621 N N . ARG A 1 467 ? -15.555 -1.701 -14.469 1 98.62 467 ARG A N 1
ATOM 3622 C CA . ARG A 1 467 ? -14.883 -2.961 -14.172 1 98.62 467 ARG A CA 1
ATOM 3623 C C . ARG A 1 467 ? -15.891 -4.102 -14.055 1 98.62 467 ARG A C 1
ATOM 3625 O O . ARG A 1 467 ? -15.656 -5.195 -14.578 1 98.62 467 ARG A O 1
ATOM 3632 N N . LYS A 1 468 ? -16.984 -3.889 -13.312 1 98.44 468 LYS A N 1
ATOM 3633 C CA . LYS A 1 468 ? -18.016 -4.906 -13.188 1 98.44 468 LYS A CA 1
ATOM 3634 C C . LYS A 1 468 ? -18.594 -5.285 -14.555 1 98.44 468 LYS A C 1
ATOM 3636 O O . LYS A 1 468 ? -18.766 -6.465 -14.852 1 98.44 468 LYS A O 1
ATOM 3641 N N . SER A 1 469 ? -18.875 -4.25 -15.391 1 98.56 469 SER A N 1
ATOM 3642 C CA . SER A 1 469 ? -19.422 -4.488 -16.719 1 98.56 469 SER A CA 1
ATOM 3643 C C . SER A 1 469 ? -18.438 -5.266 -17.594 1 98.56 469 SER A C 1
ATOM 3645 O O . SER A 1 469 ? -18.844 -6.109 -18.391 1 98.56 469 SER A O 1
ATOM 3647 N N . HIS A 1 470 ? -17.172 -4.91 -17.438 1 98.62 470 HIS A N 1
ATOM 3648 C CA . HIS A 1 470 ? -16.141 -5.625 -18.188 1 98.62 470 HIS A CA 1
ATOM 3649 C C . HIS A 1 470 ? -16.188 -7.121 -17.875 1 98.62 470 HIS A C 1
ATOM 3651 O O . HIS A 1 470 ? -16.141 -7.941 -18.797 1 98.62 470 HIS A O 1
ATOM 3657 N N . ILE A 1 471 ? -16.234 -7.5 -16.625 1 98.69 471 ILE A N 1
ATOM 3658 C CA . ILE A 1 471 ? -16.266 -8.898 -16.203 1 98.69 471 ILE A CA 1
ATOM 3659 C C . ILE A 1 471 ? -17.531 -9.562 -16.766 1 98.69 471 ILE A C 1
ATOM 3661 O O . ILE A 1 471 ? -17.438 -10.625 -17.391 1 98.69 471 ILE A O 1
ATOM 3665 N N . GLU A 1 472 ? -18.703 -8.922 -16.594 1 98.5 472 GLU A N 1
ATOM 3666 C CA . GLU A 1 472 ? -19.984 -9.492 -17.016 1 98.5 472 GLU A CA 1
ATOM 3667 C C . GLU A 1 472 ? -20.031 -9.664 -18.531 1 98.5 472 GLU A C 1
ATOM 3669 O O . GLU A 1 472 ? -20.547 -10.672 -19.031 1 98.5 472 GLU A O 1
ATOM 3674 N N . ASN A 1 473 ? -19.562 -8.641 -19.266 1 98.69 473 ASN A N 1
ATOM 3675 C CA . ASN A 1 473 ? -19.578 -8.703 -20.719 1 98.69 473 ASN A CA 1
ATOM 3676 C C . ASN A 1 473 ? -18.734 -9.867 -21.234 1 98.69 473 ASN A C 1
ATOM 3678 O O . ASN A 1 473 ? -19.156 -10.57 -22.172 1 98.69 473 ASN A O 1
ATOM 3682 N N . HIS A 1 474 ? -17.609 -10.094 -20.656 1 98.81 474 HIS A N 1
ATOM 3683 C CA . HIS A 1 474 ? -16.719 -11.148 -21.141 1 98.81 474 HIS A CA 1
ATOM 3684 C C . HIS A 1 474 ? -17.219 -12.523 -20.719 1 98.81 474 HIS A C 1
ATOM 3686 O O . HIS A 1 474 ? -17.062 -13.5 -21.469 1 98.81 474 HIS A O 1
ATOM 3692 N N . LEU A 1 475 ? -17.766 -12.633 -19.484 1 98.56 475 LEU A N 1
ATOM 3693 C CA . LEU A 1 475 ? -18.422 -13.883 -19.109 1 98.56 475 LEU A CA 1
ATOM 3694 C C . LEU A 1 475 ? -19.594 -14.188 -20.062 1 98.56 475 LEU A C 1
ATOM 3696 O O . LEU A 1 475 ? -19.844 -15.344 -20.375 1 98.56 475 LEU A O 1
ATOM 3700 N N . GLY A 1 476 ? -20.359 -13.109 -20.469 1 98.56 476 GLY A N 1
ATOM 3701 C CA . GLY A 1 476 ? -21.406 -13.273 -21.469 1 98.56 476 GLY A CA 1
ATOM 3702 C C . GLY A 1 476 ? -20.891 -13.781 -22.797 1 98.56 476 GLY A C 1
ATOM 3703 O O . GLY A 1 476 ? -21.531 -14.633 -23.438 1 98.56 476 GLY A O 1
ATOM 3704 N N . GLU A 1 477 ? -19.766 -13.211 -23.219 1 98.62 477 GLU A N 1
ATOM 3705 C CA . GLU A 1 477 ? -19.125 -13.664 -24.453 1 98.62 477 GLU A CA 1
ATOM 3706 C C . GLU A 1 477 ? -18.734 -15.133 -24.375 1 98.62 477 GLU A C 1
ATOM 3708 O O . GLU A 1 477 ? -18.922 -15.891 -25.328 1 98.62 477 GLU A O 1
ATOM 3713 N N . LEU A 1 478 ? -18.141 -15.531 -23.219 1 98.75 478 LEU A N 1
ATOM 3714 C CA . LEU A 1 478 ? -17.797 -16.938 -23.016 1 98.75 478 LEU A CA 1
ATOM 3715 C C . LEU A 1 478 ? -19.031 -17.828 -23.078 1 98.75 478 LEU A C 1
ATOM 3717 O O . LEU A 1 478 ? -19 -18.875 -23.719 1 98.75 478 LEU A O 1
ATOM 3721 N N . ASN A 1 479 ? -20.078 -17.422 -22.359 1 98.25 479 ASN A N 1
ATOM 3722 C CA . ASN A 1 479 ? -21.312 -18.203 -22.359 1 98.25 479 ASN A CA 1
ATOM 3723 C C . ASN A 1 479 ? -21.875 -18.375 -23.766 1 98.25 479 ASN A C 1
ATOM 3725 O O . ASN A 1 479 ? -22.344 -19.469 -24.125 1 98.25 479 ASN A O 1
ATOM 3729 N N . ALA A 1 480 ? -21.859 -17.312 -24.547 1 98.44 480 ALA A N 1
ATOM 3730 C CA . ALA A 1 480 ? -22.344 -17.391 -25.922 1 98.44 480 ALA A CA 1
ATOM 3731 C C . ALA A 1 480 ? -21.516 -18.375 -26.75 1 98.44 480 ALA A C 1
ATOM 3733 O O . ALA A 1 480 ? -22.078 -19.156 -27.516 1 98.44 480 ALA A O 1
ATOM 3734 N N . ALA A 1 481 ? -20.203 -18.281 -26.641 1 98.5 481 ALA A N 1
ATOM 3735 C CA . ALA A 1 481 ? -19.312 -19.188 -27.359 1 98.5 481 ALA A CA 1
ATOM 3736 C C . ALA A 1 481 ? -19.547 -20.641 -26.922 1 98.5 481 ALA A C 1
ATOM 3738 O O . ALA A 1 481 ? -19.562 -21.547 -27.75 1 98.5 481 ALA A O 1
ATOM 3739 N N . PHE A 1 482 ? -19.719 -20.844 -25.625 1 98.56 482 PHE A N 1
ATOM 3740 C CA . PHE A 1 482 ? -19.938 -22.172 -25.078 1 98.56 482 PHE A CA 1
ATOM 3741 C C . PHE A 1 482 ? -21.266 -22.75 -25.578 1 98.56 482 PHE A C 1
ATOM 3743 O O . PHE A 1 482 ? -21.359 -23.938 -25.859 1 98.56 482 PHE A O 1
ATOM 3750 N N . GLN A 1 483 ? -22.312 -21.953 -25.703 1 97.88 483 GLN A N 1
ATOM 3751 C CA . GLN A 1 483 ? -23.625 -22.375 -26.156 1 97.88 483 GLN A CA 1
ATOM 3752 C C . GLN A 1 483 ? -23.562 -22.922 -27.578 1 97.88 483 GLN A C 1
ATOM 3754 O O . GLN A 1 483 ? -24.344 -23.797 -27.953 1 97.88 483 GLN A O 1
ATOM 3759 N N . THR A 1 484 ? -22.656 -22.438 -28.359 1 97.69 484 THR A N 1
ATOM 3760 C CA . THR A 1 484 ? -22.516 -22.922 -29.734 1 97.69 484 THR A CA 1
ATOM 3761 C C . THR A 1 484 ? -22.109 -24.391 -29.734 1 97.69 484 THR A C 1
ATOM 3763 O O . THR A 1 484 ? -22.406 -25.125 -30.672 1 97.69 484 THR A O 1
ATOM 3766 N N . LEU A 1 485 ? -21.375 -24.812 -28.672 1 97.69 485 LEU A N 1
ATOM 3767 C CA . LEU A 1 485 ? -20.938 -26.203 -28.562 1 97.69 485 LEU A CA 1
ATOM 3768 C C . LEU A 1 485 ? -22.094 -27.094 -28.141 1 97.69 485 LEU A C 1
ATOM 3770 O O . LEU A 1 485 ? -22.031 -28.312 -28.312 1 97.69 485 LEU A O 1
ATOM 3774 N N . LEU A 1 486 ? -23.141 -26.547 -27.578 1 96.94 486 LEU A N 1
ATOM 3775 C CA . LEU A 1 486 ? -24.297 -27.297 -27.078 1 96.94 486 LEU A CA 1
ATOM 3776 C C . LEU A 1 486 ? -25.312 -27.516 -28.203 1 96.94 486 LEU A C 1
ATOM 3778 O O . LEU A 1 486 ? -26.297 -28.234 -28 1 96.94 486 LEU A O 1
ATOM 3782 N N . GLN A 1 487 ? -25.266 -26.875 -29.344 1 91.31 487 GLN A N 1
ATOM 3783 C CA . GLN A 1 487 ? -26.156 -27.062 -30.5 1 91.31 487 GLN A CA 1
ATOM 3784 C C . GLN A 1 487 ? -25.703 -28.234 -31.359 1 91.31 487 GLN A C 1
ATOM 3786 O O . GLN A 1 487 ? -24.516 -28.562 -31.406 1 91.31 487 GLN A O 1
ATOM 3791 N N . MET B 1 1 ? 9.188 13.102 20.344 1 55.12 1 MET B N 1
ATOM 3792 C CA . MET B 1 1 ? 8.703 13.367 19 1 55.12 1 MET B CA 1
ATOM 3793 C C . MET B 1 1 ? 9.781 14.023 18.141 1 55.12 1 MET B C 1
ATOM 3795 O O . MET B 1 1 ? 10.016 15.227 18.266 1 55.12 1 MET B O 1
ATOM 3799 N N . GLY B 1 2 ? 10.727 13.258 17.703 1 68.62 2 GLY B N 1
ATOM 3800 C CA . GLY B 1 2 ? 11.992 13.906 17.406 1 68.62 2 GLY B CA 1
ATOM 3801 C C . GLY B 1 2 ? 12.219 14.109 15.914 1 68.62 2 GLY B C 1
ATOM 3802 O O . GLY B 1 2 ? 11.789 13.281 15.102 1 68.62 2 GLY B O 1
ATOM 3803 N N . TYR B 1 3 ? 12.305 15.297 15.461 1 80.38 3 TYR B N 1
ATOM 3804 C CA . TYR B 1 3 ? 12.672 15.734 14.125 1 80.38 3 TYR B CA 1
ATOM 3805 C C . TYR B 1 3 ? 14.188 15.766 13.953 1 80.38 3 TYR B C 1
ATOM 3807 O O . TYR B 1 3 ? 14.695 16.109 12.891 1 80.38 3 TYR B O 1
ATOM 3815 N N . ALA B 1 4 ? 14.875 15.359 15.055 1 80.56 4 ALA B N 1
ATOM 3816 C CA . ALA B 1 4 ? 16.328 15.203 14.969 1 80.56 4 ALA B CA 1
ATOM 3817 C C . ALA B 1 4 ? 16.703 13.844 14.383 1 80.56 4 ALA B C 1
ATOM 3819 O O . ALA B 1 4 ? 16.109 12.82 14.75 1 80.56 4 ALA B O 1
ATOM 3820 N N . VAL B 1 5 ? 17.5 13.961 13.383 1 88.38 5 VAL B N 1
ATOM 3821 C CA . VAL B 1 5 ? 17.938 12.75 12.695 1 88.38 5 VAL B CA 1
ATOM 3822 C C . VAL B 1 5 ? 19.469 12.664 12.734 1 88.38 5 VAL B C 1
ATOM 3824 O O . VAL B 1 5 ? 20.156 13.664 12.523 1 88.38 5 VAL B O 1
ATOM 3827 N N . ASN B 1 6 ? 20 11.484 13.109 1 87.75 6 ASN B N 1
ATOM 3828 C CA . ASN B 1 6 ? 21.438 11.266 13.008 1 87.75 6 ASN B CA 1
ATOM 3829 C C . ASN B 1 6 ? 21.938 11.508 11.586 1 87.75 6 ASN B C 1
ATOM 3831 O O . ASN B 1 6 ? 21.328 11.039 10.617 1 87.75 6 ASN B O 1
ATOM 3835 N N . PRO B 1 7 ? 23 12.312 11.5 1 89.69 7 PRO B N 1
ATOM 3836 C CA . PRO B 1 7 ? 23.516 12.641 10.172 1 89.69 7 PRO B CA 1
ATOM 3837 C C . PRO B 1 7 ? 23.719 11.406 9.297 1 89.69 7 PRO B C 1
ATOM 3839 O O . PRO B 1 7 ? 23.5 11.461 8.078 1 89.69 7 PRO B O 1
ATOM 3842 N N . GLU B 1 8 ? 24.109 10.359 9.852 1 91 8 GLU B N 1
ATOM 3843 C CA . GLU B 1 8 ? 24.375 9.141 9.102 1 91 8 GLU B CA 1
ATOM 3844 C C . GLU B 1 8 ? 23.094 8.531 8.547 1 91 8 GLU B C 1
ATOM 3846 O O . GLU B 1 8 ? 23.125 7.734 7.613 1 91 8 GLU B O 1
ATOM 3851 N N . ASP B 1 9 ? 21.969 8.875 9.094 1 94.06 9 ASP B N 1
ATOM 3852 C CA . ASP B 1 9 ? 20.688 8.305 8.711 1 94.06 9 ASP B CA 1
ATOM 3853 C C . ASP B 1 9 ? 20 9.156 7.648 1 94.06 9 ASP B C 1
ATOM 3855 O O . ASP B 1 9 ? 18.969 8.766 7.094 1 94.06 9 ASP B O 1
ATOM 3859 N N . LEU B 1 10 ? 20.562 10.344 7.336 1 95.94 10 LEU B N 1
ATOM 3860 C CA . LEU B 1 10 ? 19.984 11.234 6.336 1 95.94 10 LEU B CA 1
ATOM 3861 C C . LEU B 1 10 ? 20.125 10.641 4.938 1 95.94 10 LEU B C 1
ATOM 3863 O O . LEU B 1 10 ? 21.188 10.148 4.574 1 95.94 10 LEU B O 1
ATOM 3867 N N . PRO B 1 11 ? 19.031 10.641 4.133 1 96.44 11 PRO B N 1
ATOM 3868 C CA . PRO B 1 11 ? 19.109 10.109 2.77 1 96.44 11 PRO B CA 1
ATOM 3869 C C . PRO B 1 11 ? 20.031 10.938 1.87 1 96.44 11 PRO B C 1
ATOM 3871 O O . PRO B 1 11 ? 20.656 10.398 0.958 1 96.44 11 PRO B O 1
ATOM 3874 N N . VAL B 1 12 ? 20 12.211 1.953 1 96.31 12 VAL B N 1
ATOM 3875 C CA . VAL B 1 12 ? 20.922 13.125 1.29 1 96.31 12 VAL B CA 1
ATOM 3876 C C . VAL B 1 12 ? 21.75 13.867 2.334 1 96.31 12 VAL B C 1
ATOM 3878 O O . VAL B 1 12 ? 21.203 14.602 3.164 1 96.31 12 VAL B O 1
ATOM 3881 N N . PRO B 1 13 ? 23.031 13.68 2.346 1 94.75 13 PRO B N 1
ATOM 3882 C CA . PRO B 1 13 ? 23.875 14.328 3.348 1 94.75 13 PRO B CA 1
ATOM 3883 C C . PRO B 1 13 ? 23.656 15.836 3.412 1 94.75 13 PRO B C 1
ATOM 3885 O O . PRO B 1 13 ? 23.625 16.5 2.375 1 94.75 13 PRO B O 1
ATOM 3888 N N . GLY B 1 14 ? 23.484 16.328 4.652 1 93.12 14 GLY B N 1
ATOM 3889 C CA . GLY B 1 14 ? 23.359 17.75 4.875 1 93.12 14 GLY B CA 1
ATOM 3890 C C . GLY B 1 14 ? 21.938 18.25 4.797 1 93.12 14 GLY B C 1
ATOM 3891 O O . GLY B 1 14 ? 21.625 19.359 5.266 1 93.12 14 GLY B O 1
ATOM 3892 N N . ARG B 1 15 ? 21.031 17.516 4.176 1 96.19 15 ARG B N 1
ATOM 3893 C CA . ARG B 1 15 ? 19.641 17.938 4.066 1 96.19 15 ARG B CA 1
ATOM 3894 C C . ARG B 1 15 ? 18.828 17.5 5.277 1 96.19 15 ARG B C 1
ATOM 3896 O O . ARG B 1 15 ? 17.891 16.719 5.145 1 96.19 15 ARG B O 1
ATOM 3903 N N . ASP B 1 16 ? 19.234 17.938 6.414 1 96.44 16 ASP B N 1
ATOM 3904 C CA . ASP B 1 16 ? 18.516 17.672 7.652 1 96.44 16 ASP B CA 1
ATOM 3905 C C . ASP B 1 16 ? 17.391 18.672 7.863 1 96.44 16 ASP B C 1
ATOM 3907 O O . ASP B 1 16 ? 17.062 19.453 6.965 1 96.44 16 ASP B O 1
ATOM 3911 N N . THR B 1 17 ? 16.688 18.562 9.016 1 97 17 THR B N 1
ATOM 3912 C CA . THR B 1 17 ? 15.57 19.438 9.32 1 97 17 THR B CA 1
ATOM 3913 C C . THR B 1 17 ? 16.031 20.906 9.336 1 97 17 THR B C 1
ATOM 3915 O O . THR B 1 17 ? 15.297 21.797 8.891 1 97 17 THR B O 1
ATOM 3918 N N . TYR B 1 18 ? 17.219 21.156 9.844 1 96.62 18 TYR B N 1
ATOM 3919 C CA . TYR B 1 18 ? 17.781 22.5 9.859 1 96.62 18 TYR B CA 1
ATOM 3920 C C . TYR B 1 18 ? 17.875 23.062 8.445 1 96.62 18 TYR B C 1
ATOM 3922 O O . TYR B 1 18 ? 17.516 24.219 8.203 1 96.62 18 TYR B O 1
ATOM 3930 N N . PHE B 1 19 ? 18.422 22.281 7.551 1 96.88 19 PHE B N 1
ATOM 3931 C CA . PHE B 1 19 ? 18.531 22.672 6.152 1 96.88 19 PHE B CA 1
ATOM 3932 C C . PHE B 1 19 ? 17.172 23.078 5.598 1 96.88 19 PHE B C 1
ATOM 3934 O O . PHE B 1 19 ? 17.031 24.141 4.984 1 96.88 19 PHE B O 1
ATOM 3941 N N . TRP B 1 20 ? 16.156 22.234 5.797 1 98.06 20 TRP B N 1
ATOM 3942 C CA . TRP B 1 20 ? 14.844 22.469 5.184 1 98.06 20 TRP B CA 1
ATOM 3943 C C . TRP B 1 20 ? 14.125 23.641 5.859 1 98.06 20 TRP B C 1
ATOM 3945 O O . TRP B 1 20 ? 13.391 24.391 5.207 1 98.06 20 TRP B O 1
ATOM 3955 N N . LEU B 1 21 ? 14.289 23.781 7.172 1 97.69 21 LEU B N 1
ATOM 3956 C CA . LEU B 1 21 ? 13.781 25 7.809 1 97.69 21 LEU B CA 1
ATOM 3957 C C . LEU B 1 21 ? 14.406 26.234 7.191 1 97.69 21 LEU B C 1
ATOM 3959 O O . LEU B 1 21 ? 13.742 27.266 7.023 1 97.69 21 LEU B O 1
ATOM 3963 N N . GLY B 1 22 ? 15.727 26.156 6.91 1 97.81 22 GLY B N 1
ATOM 3964 C CA . GLY B 1 22 ? 16.391 27.234 6.195 1 97.81 22 GLY B CA 1
ATOM 3965 C C . GLY B 1 22 ? 15.758 27.531 4.848 1 97.81 22 GLY B C 1
ATOM 3966 O O . GLY B 1 22 ? 15.484 28.688 4.523 1 97.81 22 GLY B O 1
ATOM 3967 N N . GLU B 1 23 ? 15.516 26.453 4.02 1 98.56 23 GLU B N 1
ATOM 3968 C CA . GLU B 1 23 ? 14.906 26.625 2.705 1 98.56 23 GLU B CA 1
ATOM 3969 C C . GLU B 1 23 ? 13.5 27.203 2.814 1 98.56 23 GLU B C 1
ATOM 3971 O O . GLU B 1 23 ? 13.109 28.047 2.002 1 98.56 23 GLU B O 1
ATOM 3976 N N . ILE B 1 24 ? 12.742 26.75 3.76 1 98.44 24 ILE B N 1
ATOM 3977 C CA . ILE B 1 24 ? 11.391 27.266 3.984 1 98.44 24 ILE B CA 1
ATOM 3978 C C . ILE B 1 24 ? 11.453 28.766 4.301 1 98.44 24 ILE B C 1
ATOM 3980 O O . ILE B 1 24 ? 10.648 29.547 3.789 1 98.44 24 ILE B O 1
ATOM 3984 N N . ASN B 1 25 ? 12.367 29.172 5.16 1 98.06 25 ASN B N 1
ATOM 3985 C CA . ASN B 1 25 ? 12.516 30.578 5.512 1 98.06 25 ASN B CA 1
ATOM 3986 C C . ASN B 1 25 ? 12.992 31.406 4.324 1 98.06 25 ASN B C 1
ATOM 3988 O O . ASN B 1 25 ? 12.547 32.531 4.133 1 98.06 25 ASN B O 1
ATOM 3992 N N . LYS B 1 26 ? 13.969 30.875 3.539 1 98.5 26 LYS B N 1
ATOM 3993 C CA . LYS B 1 26 ? 14.352 31.547 2.301 1 98.5 26 LYS B CA 1
ATOM 3994 C C . LYS B 1 26 ? 13.133 31.766 1.406 1 98.5 26 LYS B C 1
ATOM 3996 O O . LYS B 1 26 ? 12.922 32.875 0.911 1 98.5 26 LYS B O 1
ATOM 4001 N N . ALA B 1 27 ? 12.359 30.703 1.176 1 98.56 27 ALA B N 1
ATOM 4002 C CA . ALA B 1 27 ? 11.188 30.781 0.315 1 98.56 27 ALA B CA 1
ATOM 4003 C C . ALA B 1 27 ? 10.188 31.812 0.843 1 98.56 27 ALA B C 1
ATOM 4005 O O . ALA B 1 27 ? 9.633 32.594 0.074 1 98.56 27 ALA B O 1
ATOM 4006 N N . SER B 1 28 ? 9.938 31.781 2.131 1 97.81 28 SER B N 1
ATOM 4007 C CA . SER B 1 28 ? 9.016 32.75 2.748 1 97.81 28 SER B CA 1
ATOM 4008 C C . SER B 1 28 ? 9.492 34.156 2.545 1 97.81 28 SER B C 1
ATOM 4010 O O . SER B 1 28 ? 8.688 35.062 2.248 1 97.81 28 SER B O 1
ATOM 4012 N N . THR B 1 29 ? 10.766 34.406 2.771 1 97.88 29 THR B N 1
ATOM 4013 C CA . THR B 1 29 ? 11.328 35.75 2.623 1 97.88 29 THR B CA 1
ATOM 4014 C C . THR B 1 29 ? 11.133 36.25 1.197 1 97.88 29 THR B C 1
ATOM 4016 O O . THR B 1 29 ? 10.695 37.406 0.993 1 97.88 29 THR B O 1
ATOM 4019 N N . VAL B 1 30 ? 11.445 35.406 0.244 1 98.25 30 VAL B N 1
ATOM 4020 C CA . VAL B 1 30 ? 11.336 35.781 -1.165 1 98.25 30 VAL B CA 1
ATOM 4021 C C . VAL B 1 30 ? 9.867 36.031 -1.519 1 98.25 30 VAL B C 1
ATOM 4023 O O . VAL B 1 30 ? 9.523 37.094 -2.047 1 98.25 30 VAL B O 1
ATOM 4026 N N . ILE B 1 31 ? 9 35.094 -1.246 1 97.75 31 ILE B N 1
ATOM 4027 C CA . ILE B 1 31 ? 7.602 35.156 -1.653 1 97.75 31 ILE B CA 1
ATOM 4028 C C . ILE B 1 31 ? 6.91 36.344 -0.975 1 97.75 31 ILE B C 1
ATOM 4030 O O . ILE B 1 31 ? 6.199 37.094 -1.626 1 97.75 31 ILE B O 1
ATOM 4034 N N . ASN B 1 32 ? 7.117 36.469 0.366 1 95.5 32 ASN B N 1
ATOM 4035 C CA . ASN B 1 32 ? 6.441 37.531 1.106 1 95.5 32 ASN B CA 1
ATOM 4036 C C . ASN B 1 32 ? 6.922 38.906 0.672 1 95.5 32 ASN B C 1
ATOM 4038 O O . ASN B 1 32 ? 6.148 39.875 0.681 1 95.5 32 ASN B O 1
ATOM 4042 N N . SER B 1 33 ? 8.172 39.062 0.361 1 96.06 33 SER B N 1
ATOM 4043 C CA . SER B 1 33 ? 8.688 40.312 -0.167 1 96.06 33 SER B CA 1
ATOM 4044 C C . SER B 1 33 ? 8.078 40.625 -1.531 1 96.06 33 SER B C 1
ATOM 4046 O O . SER B 1 33 ? 7.602 41.75 -1.765 1 96.06 33 SER B O 1
ATOM 4048 N N . ASP B 1 34 ? 8.07 39.688 -2.422 1 96.5 34 ASP B N 1
ATOM 4049 C CA . ASP B 1 34 ? 7.531 39.844 -3.77 1 96.5 34 ASP B CA 1
ATOM 4050 C C . ASP B 1 34 ? 6.051 40.219 -3.732 1 96.5 34 ASP B C 1
ATOM 4052 O O . ASP B 1 34 ? 5.574 40.969 -4.574 1 96.5 34 ASP B O 1
ATOM 4056 N N . GLU B 1 35 ? 5.348 39.656 -2.807 1 94.56 35 GLU B N 1
ATOM 4057 C CA . GLU B 1 35 ? 3.896 39.812 -2.775 1 94.56 35 GLU B CA 1
ATOM 4058 C C . GLU B 1 35 ? 3.482 40.969 -1.864 1 94.56 35 GLU B C 1
ATOM 4060 O O . GLU B 1 35 ? 2.291 41.188 -1.657 1 94.56 35 GLU B O 1
ATOM 4065 N N . GLY B 1 36 ? 4.434 41.625 -1.252 1 91.44 36 GLY B N 1
ATOM 4066 C CA . GLY B 1 36 ? 4.184 42.844 -0.514 1 91.44 36 GLY B CA 1
ATOM 4067 C C . GLY B 1 36 ? 3.814 42.625 0.938 1 91.44 36 GLY B C 1
ATOM 4068 O O . GLY B 1 36 ? 3.383 43.531 1.636 1 91.44 36 GLY B O 1
ATOM 4069 N N . LEU B 1 37 ? 3.936 41.406 1.433 1 89.88 37 LEU B N 1
ATOM 4070 C CA . LEU B 1 37 ? 3.641 41.094 2.826 1 89.88 37 LEU B CA 1
ATOM 4071 C C . LEU B 1 37 ? 4.812 41.469 3.729 1 89.88 37 LEU B C 1
ATOM 4073 O O . LEU B 1 37 ? 4.645 41.594 4.945 1 89.88 37 LEU B O 1
ATOM 4077 N N . LEU B 1 38 ? 5.973 41.562 3.176 1 90.88 38 LEU B N 1
ATOM 4078 C CA . LEU B 1 38 ? 7.207 42 3.84 1 90.88 38 LEU B CA 1
ATOM 4079 C C . LEU B 1 38 ? 7.891 43.094 3.066 1 90.88 38 LEU B C 1
ATOM 4081 O O . LEU B 1 38 ? 8.156 42.969 1.869 1 90.88 38 LEU B O 1
ATOM 4085 N N . GLU B 1 39 ? 8.094 44.25 3.82 1 91.94 39 GLU B N 1
ATOM 4086 C CA . GLU B 1 39 ? 8.781 45.375 3.152 1 91.94 39 GLU B CA 1
ATOM 4087 C C . GLU B 1 39 ? 10.148 44.938 2.631 1 91.94 39 GLU B C 1
ATOM 4089 O O . GLU B 1 39 ? 10.867 44.188 3.303 1 91.94 39 GLU B O 1
ATOM 4094 N N . LEU B 1 40 ? 10.508 45.531 1.496 1 95.5 40 LEU B N 1
ATOM 4095 C CA . LEU B 1 40 ? 11.703 45.062 0.793 1 95.5 40 LEU B CA 1
ATOM 4096 C C . LEU B 1 40 ? 12.945 45.281 1.65 1 95.5 40 LEU B C 1
ATOM 4098 O O . LEU B 1 40 ? 13.812 44.406 1.708 1 95.5 40 LEU B O 1
ATOM 4102 N N . ASP B 1 41 ? 13.062 46.438 2.234 1 94.81 41 ASP B N 1
ATOM 4103 C CA . ASP B 1 41 ? 14.242 46.719 3.045 1 94.81 41 ASP B CA 1
ATOM 4104 C C . ASP B 1 41 ? 14.344 45.75 4.227 1 94.81 41 ASP B C 1
ATOM 4106 O O . ASP B 1 41 ? 15.438 45.312 4.582 1 94.81 41 ASP B O 1
ATOM 4110 N N . VAL B 1 42 ? 13.242 45.5 4.844 1 93.5 42 VAL B N 1
ATOM 4111 C CA . VAL B 1 42 ? 13.188 44.562 5.949 1 93.5 42 VAL B CA 1
ATOM 4112 C C . VAL B 1 42 ? 13.555 43.156 5.449 1 93.5 42 VAL B C 1
ATOM 4114 O O . VAL B 1 42 ? 14.336 42.438 6.09 1 93.5 42 VAL B O 1
ATOM 4117 N N . ALA B 1 43 ? 13.031 42.781 4.312 1 96.69 43 ALA B N 1
ATOM 4118 C CA . ALA B 1 43 ? 13.305 41.469 3.715 1 96.69 43 ALA B CA 1
ATOM 4119 C C . ALA B 1 43 ? 14.805 41.281 3.465 1 96.69 43 ALA B C 1
ATOM 4121 O O . ALA B 1 43 ? 15.344 40.188 3.686 1 96.69 43 ALA B O 1
ATOM 4122 N N . ARG B 1 44 ? 15.438 42.312 2.957 1 97.56 44 ARG B N 1
ATOM 4123 C CA . ARG B 1 44 ? 16.859 42.25 2.678 1 97.56 44 ARG B CA 1
ATOM 4124 C C . ARG B 1 44 ? 17.672 42.031 3.959 1 97.56 44 ARG B C 1
ATOM 4126 O O . ARG B 1 44 ? 18.609 41.25 3.982 1 97.56 44 ARG B O 1
ATOM 4133 N N . ARG B 1 45 ? 17.312 42.719 5.008 1 95.94 45 ARG B N 1
ATOM 4134 C CA . ARG B 1 45 ? 18 42.531 6.285 1 95.94 45 ARG B CA 1
ATOM 4135 C C . ARG B 1 45 ? 17.828 41.125 6.809 1 95.94 45 ARG B C 1
ATOM 4137 O O . ARG B 1 45 ? 18.797 40.5 7.262 1 95.94 45 ARG B O 1
ATOM 4144 N N . ILE B 1 46 ? 16.609 40.656 6.75 1 96.56 46 ILE B N 1
ATOM 4145 C CA . ILE B 1 46 ? 16.312 39.281 7.191 1 96.56 46 ILE B CA 1
ATOM 4146 C C . ILE B 1 46 ? 17.125 38.281 6.359 1 96.56 46 ILE B C 1
ATOM 4148 O O . ILE B 1 46 ? 17.688 37.344 6.898 1 96.56 46 ILE B O 1
ATOM 4152 N N . ALA B 1 47 ? 17.156 38.5 5.055 1 98.25 47 ALA B N 1
ATOM 4153 C CA . ALA B 1 47 ? 17.875 37.625 4.152 1 98.25 47 ALA B CA 1
ATOM 4154 C C . ALA B 1 47 ? 19.344 37.531 4.512 1 98.25 47 ALA B C 1
ATOM 4156 O O . ALA B 1 47 ? 19.938 36.469 4.527 1 98.25 47 ALA B O 1
ATOM 4157 N N . HIS B 1 48 ? 19.969 38.719 4.738 1 98 48 HIS B N 1
ATOM 4158 C CA . HIS B 1 48 ? 21.375 38.75 5.109 1 98 48 HIS B CA 1
ATOM 4159 C C . HIS B 1 48 ? 21.625 38 6.41 1 98 48 HIS B C 1
ATOM 4161 O O . HIS B 1 48 ? 22.578 37.25 6.52 1 98 48 HIS B O 1
ATOM 4167 N N . GLY B 1 49 ? 20.797 38.25 7.375 1 97.56 49 GLY B N 1
ATOM 4168 C CA . GLY B 1 49 ? 20.906 37.531 8.633 1 97.56 49 GLY B CA 1
ATOM 4169 C C . GLY B 1 49 ? 20.719 36.031 8.477 1 97.56 49 GLY B C 1
ATOM 4170 O O . GLY B 1 49 ? 21.453 35.25 9.086 1 97.56 49 GLY B O 1
ATOM 4171 N N . LEU B 1 50 ? 19.703 35.625 7.727 1 97.62 50 LEU B N 1
ATOM 4172 C CA . LEU B 1 50 ? 19.438 34.219 7.469 1 97.62 50 LEU B CA 1
ATOM 4173 C C . LEU B 1 50 ? 20.625 33.531 6.801 1 97.62 50 LEU B C 1
ATOM 4175 O O . LEU B 1 50 ? 21.031 32.438 7.188 1 97.62 50 LEU B O 1
ATOM 4179 N N . GLN B 1 51 ? 21.141 34.188 5.781 1 97.44 51 GLN B N 1
ATOM 4180 C CA . GLN B 1 51 ? 22.312 33.656 5.09 1 97.44 51 GLN B CA 1
ATOM 4181 C C . GLN B 1 51 ? 23.469 33.469 6.059 1 97.44 51 GLN B C 1
ATOM 4183 O O . GLN B 1 51 ? 24.125 32.406 6.035 1 97.44 51 GLN B O 1
ATOM 4188 N N . LYS B 1 52 ? 23.734 34.469 6.844 1 96.31 52 LYS B N 1
ATOM 4189 C CA . LYS B 1 52 ? 24.812 34.375 7.828 1 96.31 52 LYS B CA 1
ATOM 4190 C C . LYS B 1 52 ? 24.594 33.219 8.781 1 96.31 52 LYS B C 1
ATOM 4192 O O . LYS B 1 52 ? 25.531 32.469 9.094 1 96.31 52 LYS B O 1
ATOM 4197 N N . MET B 1 53 ? 23.406 33.094 9.297 1 95.94 53 MET B N 1
ATOM 4198 C CA . MET B 1 53 ? 23.078 32.031 10.227 1 95.94 53 MET B CA 1
ATOM 4199 C C . MET B 1 53 ? 23.281 30.656 9.578 1 95.94 53 MET B C 1
ATOM 4201 O O . MET B 1 53 ? 23.891 29.766 10.18 1 95.94 53 MET B O 1
ATOM 4205 N N . LEU B 1 54 ? 22.766 30.469 8.359 1 96.06 54 LEU B N 1
ATOM 4206 C CA . LEU B 1 54 ? 22.875 29.188 7.668 1 96.06 54 LEU B CA 1
ATOM 4207 C C . LEU B 1 54 ? 24.328 28.828 7.383 1 96.06 54 LEU B C 1
ATOM 4209 O O . LEU B 1 54 ? 24.719 27.672 7.484 1 96.06 54 LEU B O 1
ATOM 4213 N N . GLU B 1 55 ? 25.125 29.797 6.969 1 94.38 55 GLU B N 1
ATOM 4214 C CA . GLU B 1 55 ? 26.547 29.578 6.746 1 94.38 55 GLU B CA 1
ATOM 4215 C C . GLU B 1 55 ? 27.25 29.156 8.031 1 94.38 55 GLU B C 1
ATOM 4217 O O . GLU B 1 55 ? 28.125 28.281 8.016 1 94.38 55 GLU B O 1
ATOM 4222 N N . SER B 1 56 ? 26.906 29.781 9.094 1 92.19 56 SER B N 1
ATOM 4223 C CA . SER B 1 56 ? 27.5 29.438 10.383 1 92.19 56 SER B CA 1
ATOM 4224 C C . SER B 1 56 ? 27.156 28 10.773 1 92.19 56 SER B C 1
ATOM 4226 O O . SER B 1 56 ? 27.953 27.344 11.461 1 92.19 56 SER B O 1
ATOM 4228 N N . GLY B 1 57 ? 25.969 27.594 10.445 1 91 57 GLY B N 1
ATOM 4229 C CA . GLY B 1 57 ? 25.547 26.234 10.734 1 91 57 GLY B CA 1
ATOM 4230 C C . GLY B 1 57 ? 26.375 25.188 10.016 1 91 57 GLY B C 1
ATOM 4231 O O . GLY B 1 57 ? 26.344 24 10.383 1 91 57 GLY B O 1
ATOM 4232 N N . ASN B 1 58 ? 27.078 25.562 9.039 1 90.69 58 ASN B N 1
ATOM 4233 C CA . ASN B 1 58 ? 27.922 24.641 8.273 1 90.69 58 ASN B CA 1
ATOM 4234 C C . ASN B 1 58 ? 29.281 24.422 8.93 1 90.69 58 ASN B C 1
ATOM 4236 O O . ASN B 1 58 ? 30.031 23.547 8.516 1 90.69 58 ASN B O 1
ATOM 4240 N N . GLN B 1 59 ? 29.562 25.172 9.938 1 91.44 59 GLN B N 1
ATOM 4241 C CA . GLN B 1 59 ? 30.828 25.016 10.648 1 91.44 59 GLN B CA 1
ATOM 4242 C C . GLN B 1 59 ? 30.812 23.766 11.523 1 91.44 59 GLN B C 1
ATOM 4244 O O . GLN B 1 59 ? 29.75 23.328 11.961 1 91.44 59 GLN B O 1
ATOM 4249 N N . PRO B 1 60 ? 32.031 23.281 11.758 1 90 60 PRO B N 1
ATOM 4250 C CA . PRO B 1 60 ? 32.094 22.094 12.609 1 90 60 PRO B CA 1
ATOM 4251 C C . PRO B 1 60 ? 31.484 22.312 13.992 1 90 60 PRO B C 1
ATOM 4253 O O . PRO B 1 60 ? 31.734 23.344 14.617 1 90 60 PRO B O 1
ATOM 4256 N N . ASN B 1 61 ? 30.703 21.484 14.445 1 87.12 61 ASN B N 1
ATOM 4257 C CA . ASN B 1 61 ? 30.094 21.438 15.766 1 87.12 61 ASN B CA 1
ATOM 4258 C C . ASN B 1 61 ? 29.109 22.578 15.969 1 87.12 61 ASN B C 1
ATOM 4260 O O . ASN B 1 61 ? 28.734 22.891 17.094 1 87.12 61 ASN B O 1
ATOM 4264 N N . ALA B 1 62 ? 28.797 23.281 14.906 1 90.88 62 ALA B N 1
ATOM 4265 C CA . ALA B 1 62 ? 27.797 24.359 15.023 1 90.88 62 ALA B CA 1
ATOM 4266 C C . ALA B 1 62 ? 26.422 23.781 15.32 1 90.88 62 ALA B C 1
ATOM 4268 O O . ALA B 1 62 ? 26.078 22.688 14.867 1 90.88 62 ALA B O 1
ATOM 4269 N N . PRO B 1 63 ? 25.656 24.531 16.156 1 90.56 63 PRO B N 1
ATOM 4270 C CA . PRO B 1 63 ? 24.281 24.062 16.422 1 90.56 63 PRO B CA 1
ATOM 4271 C C . PRO B 1 63 ? 23.422 24.047 15.164 1 90.56 63 PRO B C 1
ATOM 4273 O O . PRO B 1 63 ? 23.484 24.953 14.344 1 90.56 63 PRO B O 1
ATOM 4276 N N . ARG B 1 64 ? 22.688 22.984 14.953 1 92.25 64 ARG B N 1
ATOM 4277 C CA . ARG B 1 64 ? 21.703 22.828 13.891 1 92.25 64 ARG B CA 1
ATOM 4278 C C . ARG B 1 64 ? 20.359 22.391 14.453 1 92.25 64 ARG B C 1
ATOM 4280 O O . ARG B 1 64 ? 20.016 21.203 14.398 1 92.25 64 ARG B O 1
ATOM 4287 N N . PRO B 1 65 ? 19.641 23.312 14.969 1 92.94 65 PRO B N 1
ATOM 4288 C CA . PRO B 1 65 ? 18.375 22.953 15.617 1 92.94 65 PRO B CA 1
ATOM 4289 C C . PRO B 1 65 ? 17.391 22.281 14.664 1 92.94 65 PRO B C 1
ATOM 4291 O O . PRO B 1 65 ? 17.312 22.656 13.492 1 92.94 65 PRO B O 1
ATOM 4294 N N . SER B 1 66 ? 16.609 21.312 15.195 1 93.44 66 SER B N 1
ATOM 4295 C CA . SER B 1 66 ? 15.648 20.562 14.398 1 93.44 66 SER B CA 1
ATOM 4296 C C . SER B 1 66 ? 14.219 21 14.703 1 93.44 66 SER B C 1
ATOM 4298 O O . SER B 1 66 ? 13.266 20.391 14.227 1 93.44 66 SER B O 1
ATOM 4300 N N . LEU B 1 67 ? 14.039 21.906 15.508 1 93.94 67 LEU B N 1
ATOM 4301 C CA . LEU B 1 67 ? 12.727 22.438 15.836 1 93.94 67 LEU B CA 1
ATOM 4302 C C . LEU B 1 67 ? 12.633 23.922 15.477 1 93.94 67 LEU B C 1
ATOM 4304 O O . LEU B 1 67 ? 13.641 24.625 15.508 1 93.94 67 LEU B O 1
ATOM 4308 N N . VAL B 1 68 ? 11.406 24.359 15.148 1 92.62 68 VAL B N 1
ATOM 4309 C CA . VAL B 1 68 ? 11.172 25.75 14.789 1 92.62 68 VAL B CA 1
ATOM 4310 C C . VAL B 1 68 ? 11.477 26.656 15.977 1 92.62 68 VAL B C 1
ATOM 4312 O O . VAL B 1 68 ? 12.109 27.703 15.828 1 92.62 68 VAL B O 1
ATOM 4315 N N . ILE B 1 69 ? 11.086 26.266 17.156 1 88.44 69 ILE B N 1
ATOM 4316 C CA . ILE B 1 69 ? 11.188 27.062 18.359 1 88.44 69 ILE B CA 1
ATOM 4317 C C . ILE B 1 69 ? 12.656 27.25 18.734 1 88.44 69 ILE B C 1
ATOM 4319 O O . ILE B 1 69 ? 13.016 28.219 19.422 1 88.44 69 ILE B O 1
ATOM 4323 N N . THR B 1 70 ? 13.555 26.359 18.359 1 91.69 70 THR B N 1
ATOM 4324 C CA . THR B 1 70 ? 14.984 26.5 18.641 1 91.69 70 THR B CA 1
ATOM 4325 C C . THR B 1 70 ? 15.711 27.141 17.453 1 91.69 70 THR B C 1
ATOM 4327 O O . THR B 1 70 ? 16.797 27.688 17.625 1 91.69 70 THR B O 1
ATOM 4330 N N . PHE B 1 71 ? 15.148 27.094 16.297 1 94.12 71 PHE B N 1
ATOM 4331 C CA . PHE B 1 71 ? 15.68 27.719 15.094 1 94.12 71 PHE B CA 1
ATOM 4332 C C . PHE B 1 71 ? 15.484 29.234 15.148 1 94.12 71 PHE B C 1
ATOM 4334 O O . PHE B 1 71 ? 16.391 30 14.82 1 94.12 71 PHE B O 1
ATOM 4341 N N . GLU B 1 72 ? 14.383 29.672 15.594 1 91 72 GLU B N 1
ATOM 4342 C CA . GLU B 1 72 ? 13.953 31.062 15.508 1 91 72 GLU B CA 1
ATOM 4343 C C . GLU B 1 72 ? 14.859 31.969 16.328 1 91 72 GLU B C 1
ATOM 4345 O O . GLU B 1 72 ? 15.234 33.062 15.875 1 91 72 GLU B O 1
ATOM 4350 N N . PRO B 1 73 ? 15.188 31.594 17.609 1 90.06 73 PRO B N 1
ATOM 4351 C CA . PRO B 1 73 ? 16.094 32.469 18.375 1 90.06 73 PRO B CA 1
ATOM 4352 C C . PRO B 1 73 ? 17.422 32.719 17.672 1 90.06 73 PRO B C 1
ATOM 4354 O O . PRO B 1 73 ? 17.984 33.812 17.781 1 90.06 73 PRO B O 1
ATOM 4357 N N . LEU B 1 74 ? 17.938 31.719 17.016 1 93.88 74 LEU B N 1
ATOM 4358 C CA . LEU B 1 74 ? 19.172 31.891 16.266 1 93.88 74 LEU B CA 1
ATOM 4359 C C . LEU B 1 74 ? 18.969 32.875 15.102 1 93.88 74 LEU B C 1
ATOM 4361 O O . LEU B 1 74 ? 19.859 33.688 14.82 1 93.88 74 LEU B O 1
ATOM 4365 N N . LEU B 1 75 ? 17.875 32.75 14.422 1 93.94 75 LEU B N 1
ATOM 4366 C CA . LEU B 1 75 ? 17.562 33.656 13.32 1 93.94 75 LEU B CA 1
ATOM 4367 C C . LEU B 1 75 ? 17.422 35.094 13.828 1 93.94 75 LEU B C 1
ATOM 4369 O O . LEU B 1 75 ? 17.875 36.031 13.18 1 93.94 75 LEU B O 1
ATOM 4373 N N . ILE B 1 76 ? 16.734 35.25 14.961 1 91.25 76 ILE B N 1
ATOM 4374 C CA . ILE B 1 76 ? 16.562 36.562 15.562 1 91.25 76 ILE B CA 1
ATOM 4375 C C . ILE B 1 76 ? 17.938 37.156 15.914 1 91.25 76 ILE B C 1
ATOM 4377 O O . ILE B 1 76 ? 18.172 38.344 15.695 1 91.25 76 ILE B O 1
ATOM 4381 N N . GLU B 1 77 ? 18.781 36.375 16.484 1 92.88 77 GLU B N 1
ATOM 4382 C CA . GLU B 1 77 ? 20.141 36.812 16.828 1 92.88 77 GLU B CA 1
ATOM 4383 C C . GLU B 1 77 ? 20.891 37.312 15.594 1 92.88 77 GLU B C 1
ATOM 4385 O O . GLU B 1 77 ? 21.594 38.312 15.656 1 92.88 77 GLU B O 1
ATOM 4390 N N . ALA B 1 78 ? 20.719 36.656 14.539 1 94.19 78 ALA B N 1
ATOM 4391 C CA . ALA B 1 78 ? 21.484 36.938 13.328 1 94.19 78 ALA B CA 1
ATOM 4392 C C . ALA B 1 78 ? 20.859 38.094 12.539 1 94.19 78 ALA B C 1
ATOM 4394 O O . ALA B 1 78 ? 21.562 38.875 11.898 1 94.19 78 ALA B O 1
ATOM 4395 N N . ALA B 1 79 ? 19.562 38.188 12.477 1 93.62 79 ALA B N 1
ATOM 4396 C CA . ALA B 1 79 ? 18.859 39.062 11.547 1 93.62 79 ALA B CA 1
ATOM 4397 C C . ALA B 1 79 ? 18.109 40.156 12.297 1 93.62 79 ALA B C 1
ATOM 4399 O O . ALA B 1 79 ? 17.609 41.094 11.688 1 93.62 79 ALA B O 1
ATOM 4400 N N . GLY B 1 80 ? 18.094 40.062 13.602 1 88.44 80 GLY B N 1
ATOM 4401 C CA . GLY B 1 80 ? 17.312 41 14.391 1 88.44 80 GLY B CA 1
ATOM 4402 C C . GLY B 1 80 ? 15.898 40.531 14.641 1 88.44 80 GLY B C 1
ATOM 4403 O O . GLY B 1 80 ? 15.422 39.625 13.984 1 88.44 80 GLY B O 1
ATOM 4404 N N . VAL B 1 81 ? 15.188 41.188 15.461 1 85.69 81 VAL B N 1
ATOM 4405 C CA . VAL B 1 81 ? 13.859 40.812 15.945 1 85.69 81 VAL B CA 1
ATOM 4406 C C . VAL B 1 81 ? 12.859 40.875 14.797 1 85.69 81 VAL B C 1
ATOM 4408 O O . VAL B 1 81 ? 11.844 40.156 14.805 1 85.69 81 VAL B O 1
ATOM 4411 N N . GLU B 1 82 ? 13.148 41.656 13.766 1 85.88 82 GLU B N 1
ATOM 4412 C CA . GLU B 1 82 ? 12.258 41.781 12.609 1 85.88 82 GLU B CA 1
ATOM 4413 C C . GLU B 1 82 ? 12.109 40.438 11.875 1 85.88 82 GLU B C 1
ATOM 4415 O O . GLU B 1 82 ? 11.133 40.25 11.156 1 85.88 82 GLU B O 1
ATOM 4420 N N . ALA B 1 83 ? 13.055 39.562 12.109 1 90.94 83 ALA B N 1
ATOM 4421 C CA . ALA B 1 83 ? 12.984 38.219 11.477 1 90.94 83 ALA B CA 1
ATOM 4422 C C . ALA B 1 83 ? 11.711 37.5 11.875 1 90.94 83 ALA B C 1
ATOM 4424 O O . ALA B 1 83 ? 11.242 36.625 11.156 1 90.94 83 ALA B O 1
ATOM 4425 N N . THR B 1 84 ? 11.133 37.844 12.977 1 86.81 84 THR B N 1
ATOM 4426 C CA . THR B 1 84 ? 9.922 37.219 13.477 1 86.81 84 THR B CA 1
ATOM 4427 C C . THR B 1 84 ? 8.734 37.531 12.562 1 86.81 84 THR B C 1
ATOM 4429 O O . THR B 1 84 ? 7.711 36.844 12.625 1 86.81 84 THR B O 1
ATOM 4432 N N . LEU B 1 85 ? 8.836 38.531 11.711 1 86.88 85 LEU B N 1
ATOM 4433 C CA . LEU B 1 85 ? 7.789 38.844 10.742 1 86.88 85 LEU B CA 1
ATOM 4434 C C . LEU B 1 85 ? 7.578 37.688 9.766 1 86.88 85 LEU B C 1
ATOM 4436 O O . LEU B 1 85 ? 6.5 37.562 9.188 1 86.88 85 LEU B O 1
ATOM 4440 N N . LEU B 1 86 ? 8.57 36.875 9.609 1 90.31 86 LEU B N 1
ATOM 4441 C CA . LEU B 1 86 ? 8.461 35.719 8.719 1 90.31 86 LEU B CA 1
ATOM 4442 C C . LEU B 1 86 ? 7.484 34.688 9.281 1 90.31 86 LEU B C 1
ATOM 4444 O O . LEU B 1 86 ? 7.035 33.781 8.555 1 90.31 86 LEU B O 1
ATOM 4448 N N . HIS B 1 87 ? 7.184 34.781 10.484 1 85.56 87 HIS B N 1
ATOM 4449 C CA . HIS B 1 87 ? 6.316 33.812 11.133 1 85.56 87 HIS B CA 1
ATOM 4450 C C . HIS B 1 87 ? 4.855 34.031 10.758 1 85.56 87 HIS B C 1
ATOM 4452 O O . HIS B 1 87 ? 3.998 33.188 11.062 1 85.56 87 HIS B O 1
ATOM 4458 N N . ALA B 1 88 ? 4.59 35.125 10.102 1 82.06 88 ALA B N 1
ATOM 4459 C CA . ALA B 1 88 ? 3.215 35.469 9.734 1 82.06 88 ALA B CA 1
ATOM 4460 C C . ALA B 1 88 ? 2.57 34.312 8.945 1 82.06 88 ALA B C 1
ATOM 4462 O O . ALA B 1 88 ? 3.07 33.938 7.887 1 82.06 88 ALA B O 1
ATOM 4463 N N . GLY B 1 89 ? 1.5 33.844 9.5 1 86 89 GLY B N 1
ATOM 4464 C CA . GLY B 1 89 ? 0.692 32.875 8.812 1 86 89 GLY B CA 1
ATOM 4465 C C . GLY B 1 89 ? 1.339 31.484 8.773 1 86 89 GLY B C 1
ATOM 4466 O O . GLY B 1 89 ? 0.991 30.656 7.938 1 86 89 GLY B O 1
ATOM 4467 N N . ARG B 1 90 ? 2.328 31.281 9.5 1 90.12 90 ARG B N 1
ATOM 4468 C CA . ARG B 1 90 ? 3 29.984 9.547 1 90.12 90 ARG B CA 1
ATOM 4469 C C . ARG B 1 90 ? 2.926 29.375 10.945 1 90.12 90 ARG B C 1
ATOM 4471 O O . ARG B 1 90 ? 2.611 30.078 11.914 1 90.12 90 ARG B O 1
ATOM 4478 N N . SER B 1 91 ? 3.057 28.141 11.039 1 91.25 91 SER B N 1
ATOM 4479 C CA . SER B 1 91 ? 3.148 27.422 12.305 1 91.25 91 SER B CA 1
ATOM 4480 C C . SER B 1 91 ? 4.258 26.375 12.266 1 91.25 91 SER B C 1
ATOM 4482 O O . SER B 1 91 ? 4.723 25.984 11.195 1 91.25 91 SER B O 1
ATOM 4484 N N . SER B 1 92 ? 4.723 26.016 13.562 1 92.19 92 SER B N 1
ATOM 4485 C CA . SER B 1 92 ? 5.668 24.922 13.641 1 92.19 92 SER B CA 1
ATOM 4486 C C . SER B 1 92 ? 5.102 23.656 12.992 1 92.19 92 SER B C 1
ATOM 4488 O O . SER B 1 92 ? 5.848 22.828 12.453 1 92.19 92 SER B O 1
ATOM 4490 N N . GLN B 1 93 ? 3.789 23.5 12.938 1 91.94 93 GLN B N 1
ATOM 4491 C CA . GLN B 1 93 ? 3.158 22.266 12.453 1 91.94 93 GLN B CA 1
ATOM 4492 C C . GLN B 1 93 ? 3.316 22.141 10.945 1 91.94 93 GLN B C 1
ATOM 4494 O O . GLN B 1 93 ? 3.791 21.109 10.453 1 91.94 93 GLN B O 1
ATOM 4499 N N . ASP B 1 94 ? 2.852 23.109 10.18 1 95.5 94 ASP B N 1
ATOM 4500 C CA . ASP B 1 94 ? 2.984 22.984 8.734 1 95.5 94 ASP B CA 1
ATOM 4501 C C . ASP B 1 94 ? 4.453 22.984 8.312 1 95.5 94 ASP B C 1
ATOM 4503 O O . ASP B 1 94 ? 4.844 22.281 7.383 1 95.5 94 ASP B O 1
ATOM 4507 N N . MET B 1 95 ? 5.332 23.75 9.031 1 96.69 95 MET B N 1
ATOM 4508 C CA . MET B 1 95 ? 6.754 23.812 8.711 1 96.69 95 MET B CA 1
ATOM 4509 C C . MET B 1 95 ? 7.426 22.469 8.93 1 96.69 95 MET B C 1
ATOM 4511 O O . MET B 1 95 ? 8.148 21.969 8.062 1 96.69 95 MET B O 1
ATOM 4515 N N . LEU B 1 96 ? 7.223 21.906 10.125 1 96.19 96 LEU B N 1
ATOM 4516 C CA . LEU B 1 96 ? 7.883 20.656 10.453 1 96.19 96 LEU B CA 1
ATOM 4517 C C . LEU B 1 96 ? 7.293 19.5 9.648 1 96.19 96 LEU B C 1
ATOM 4519 O O . LEU B 1 96 ? 8.008 18.562 9.281 1 96.19 96 LEU B O 1
ATOM 4523 N N . THR B 1 97 ? 5.957 19.5 9.367 1 96.69 97 THR B N 1
ATOM 4524 C CA . THR B 1 97 ? 5.359 18.516 8.469 1 96.69 97 THR B CA 1
ATOM 4525 C C . THR B 1 97 ? 6.02 18.562 7.098 1 96.69 97 THR B C 1
ATOM 4527 O O . THR B 1 97 ? 6.344 17.531 6.52 1 96.69 97 THR B O 1
ATOM 4530 N N . THR B 1 98 ? 6.176 19.766 6.559 1 98.06 98 THR B N 1
ATOM 4531 C CA . THR B 1 98 ? 6.816 19.938 5.262 1 98.06 98 THR B CA 1
ATOM 4532 C C . THR B 1 98 ? 8.258 19.422 5.293 1 98.06 98 THR B C 1
ATOM 4534 O O . THR B 1 98 ? 8.68 18.703 4.395 1 98.06 98 THR B O 1
ATOM 4537 N N . ALA B 1 99 ? 9.031 19.828 6.316 1 97.69 99 ALA B N 1
ATOM 4538 C CA . ALA B 1 99 ? 10.414 19.359 6.441 1 97.69 99 ALA B CA 1
ATOM 4539 C C . ALA B 1 99 ? 10.477 17.844 6.477 1 97.69 99 ALA B C 1
ATOM 4541 O O . ALA B 1 99 ? 11.312 17.234 5.805 1 97.69 99 ALA B O 1
ATOM 4542 N N . SER B 1 100 ? 9.625 17.266 7.293 1 97.19 100 SER B N 1
ATOM 4543 C CA . SER B 1 100 ? 9.578 15.82 7.402 1 97.19 100 SER B CA 1
ATOM 4544 C C . SER B 1 100 ? 9.273 15.172 6.051 1 97.19 100 SER B C 1
ATOM 4546 O O . SER B 1 100 ? 9.875 14.156 5.695 1 97.19 100 SER B O 1
ATOM 4548 N N . THR B 1 101 ? 8.32 15.719 5.324 1 98.12 101 THR B N 1
ATOM 4549 C CA . THR B 1 101 ? 7.922 15.195 4.023 1 98.12 101 THR B CA 1
ATOM 4550 C C . THR B 1 101 ? 9.078 15.258 3.037 1 98.12 101 THR B C 1
ATOM 4552 O O . THR B 1 101 ? 9.328 14.312 2.291 1 98.12 101 THR B O 1
ATOM 4555 N N . THR B 1 102 ? 9.789 16.375 3.012 1 98.5 102 THR B N 1
ATOM 4556 C CA . THR B 1 102 ? 10.898 16.547 2.084 1 98.5 102 THR B CA 1
ATOM 4557 C C . THR B 1 102 ? 12.008 15.539 2.357 1 98.5 102 THR B C 1
ATOM 4559 O O . THR B 1 102 ? 12.586 14.977 1.426 1 98.5 102 THR B O 1
ATOM 4562 N N . ILE B 1 103 ? 12.352 15.328 3.613 1 98.12 103 ILE B N 1
ATOM 4563 C CA . ILE B 1 103 ? 13.398 14.383 3.98 1 98.12 103 ILE B CA 1
ATOM 4564 C C . ILE B 1 103 ? 12.961 12.961 3.621 1 98.12 103 ILE B C 1
ATOM 4566 O O . ILE B 1 103 ? 13.758 12.172 3.105 1 98.12 103 ILE B O 1
ATOM 4570 N N . THR B 1 104 ? 11.719 12.648 3.898 1 97.94 104 THR B N 1
ATOM 4571 C CA . THR B 1 104 ? 11.188 11.328 3.568 1 97.94 104 THR B CA 1
ATOM 4572 C C . THR B 1 104 ? 11.18 11.117 2.057 1 97.94 104 THR B C 1
ATOM 4574 O O . THR B 1 104 ? 11.477 10.016 1.58 1 97.94 104 THR B O 1
ATOM 4577 N N . ARG B 1 105 ? 10.734 12.164 1.347 1 98.19 105 ARG B N 1
ATOM 4578 C CA . ARG B 1 105 ? 10.773 12.125 -0.112 1 98.19 105 ARG B CA 1
ATOM 4579 C C . ARG B 1 105 ? 12.164 11.75 -0.614 1 98.19 105 ARG B C 1
ATOM 4581 O O . ARG B 1 105 ? 12.305 10.914 -1.507 1 98.19 105 ARG B O 1
ATOM 4588 N N . ASP B 1 106 ? 13.172 12.367 -0.111 1 98.56 106 ASP B N 1
ATOM 4589 C CA . ASP B 1 106 ? 14.555 12.047 -0.457 1 98.56 106 ASP B CA 1
ATOM 4590 C C . ASP B 1 106 ? 14.875 10.586 -0.149 1 98.56 106 ASP B C 1
ATOM 4592 O O . ASP B 1 106 ? 15.57 9.922 -0.921 1 98.56 106 ASP B O 1
ATOM 4596 N N . ALA B 1 107 ? 14.469 10.141 0.993 1 98.69 107 ALA B N 1
ATOM 4597 C CA . ALA B 1 107 ? 14.711 8.758 1.392 1 98.69 107 ALA B CA 1
ATOM 4598 C C . ALA B 1 107 ? 14.062 7.781 0.412 1 98.69 107 ALA B C 1
ATOM 4600 O O . ALA B 1 107 ? 14.648 6.746 0.083 1 98.69 107 ALA B O 1
ATOM 4601 N N . VAL B 1 108 ? 12.836 8.07 -0.036 1 98.81 108 VAL B N 1
ATOM 4602 C CA . VAL B 1 108 ? 12.109 7.219 -0.972 1 98.81 108 VAL B CA 1
ATOM 4603 C C . VAL B 1 108 ? 12.859 7.148 -2.299 1 98.81 108 VAL B C 1
ATOM 4605 O O . VAL B 1 108 ? 12.953 6.082 -2.91 1 98.81 108 VAL B O 1
ATOM 4608 N N . LEU B 1 109 ? 13.344 8.25 -2.771 1 98.88 109 LEU B N 1
ATOM 4609 C CA . LEU B 1 109 ? 14.102 8.273 -4.02 1 98.88 109 LEU B CA 1
ATOM 4610 C C . LEU B 1 109 ? 15.391 7.465 -3.889 1 98.88 109 LEU B C 1
ATOM 4612 O O . LEU B 1 109 ? 15.797 6.781 -4.832 1 98.88 109 LEU B O 1
ATOM 4616 N N . LYS B 1 110 ? 16.062 7.59 -2.725 1 98.81 110 LYS B N 1
ATOM 4617 C CA . LYS B 1 110 ? 17.25 6.766 -2.469 1 98.81 110 LYS B CA 1
ATOM 4618 C C . LYS B 1 110 ? 16.891 5.281 -2.494 1 98.81 110 LYS B C 1
ATOM 4620 O O . LYS B 1 110 ? 17.641 4.477 -3.061 1 98.81 110 LYS B O 1
ATOM 4625 N N . LEU B 1 111 ? 15.812 4.938 -1.849 1 98.88 111 LEU B N 1
ATOM 4626 C CA . LEU B 1 111 ? 15.336 3.562 -1.852 1 98.88 111 LEU B CA 1
ATOM 4627 C C . LEU B 1 111 ? 15.055 3.086 -3.273 1 98.88 111 LEU B C 1
ATOM 4629 O O . LEU B 1 111 ? 15.414 1.965 -3.639 1 98.88 111 LEU B O 1
ATOM 4633 N N . ALA B 1 112 ? 14.367 3.908 -4.105 1 98.88 112 ALA B N 1
ATOM 4634 C CA . ALA B 1 112 ? 14.062 3.562 -5.492 1 98.88 112 ALA B CA 1
ATOM 4635 C C . ALA B 1 112 ? 15.344 3.309 -6.285 1 98.88 112 ALA B C 1
ATOM 4637 O O . ALA B 1 112 ? 15.391 2.398 -7.117 1 98.88 112 ALA B O 1
ATOM 4638 N N . SER B 1 113 ? 16.344 4.113 -6.059 1 98.88 113 SER B N 1
ATOM 4639 C CA . SER B 1 113 ? 17.625 3.93 -6.727 1 98.88 113 SER B CA 1
ATOM 4640 C C . SER B 1 113 ? 18.25 2.588 -6.359 1 98.88 113 SER B C 1
ATOM 4642 O O . SER B 1 113 ? 18.797 1.896 -7.223 1 98.88 113 SER B O 1
ATOM 4644 N N . GLN B 1 114 ? 18.234 2.311 -5.078 1 98.88 114 GLN B N 1
ATOM 4645 C CA . GLN B 1 114 ? 18.797 1.035 -4.645 1 98.88 114 GLN B CA 1
ATOM 4646 C C . GLN B 1 114 ? 17.984 -0.136 -5.203 1 98.88 114 GLN B C 1
ATOM 4648 O O . GLN B 1 114 ? 18.547 -1.169 -5.562 1 98.88 114 GLN B O 1
ATOM 4653 N N . LEU B 1 115 ? 16.656 -0.028 -5.188 1 98.94 115 LEU B N 1
ATOM 4654 C CA . LEU B 1 115 ? 15.789 -1.035 -5.797 1 98.94 115 LEU B CA 1
ATOM 4655 C C . LEU B 1 115 ? 16.156 -1.256 -7.258 1 98.94 115 LEU B C 1
ATOM 4657 O O . LEU B 1 115 ? 16.234 -2.396 -7.719 1 98.94 115 LEU B O 1
ATOM 4661 N N . HIS B 1 116 ? 16.375 -0.189 -7.988 1 98.88 116 HIS B N 1
ATOM 4662 C CA . HIS B 1 116 ? 16.812 -0.256 -9.375 1 98.88 116 HIS B CA 1
ATOM 4663 C C . HIS B 1 116 ? 18.125 -1.026 -9.508 1 98.88 116 HIS B C 1
ATOM 4665 O O . HIS B 1 116 ? 18.234 -1.943 -10.328 1 98.88 116 HIS B O 1
ATOM 4671 N N . ALA B 1 117 ? 19.109 -0.636 -8.742 1 98.88 117 ALA B N 1
ATOM 4672 C CA . ALA B 1 117 ? 20.422 -1.246 -8.828 1 98.88 117 ALA B CA 1
ATOM 4673 C C . ALA B 1 117 ? 20.359 -2.744 -8.539 1 98.88 117 ALA B C 1
ATOM 4675 O O . ALA B 1 117 ? 20.984 -3.543 -9.242 1 98.88 117 ALA B O 1
ATOM 4676 N N . THR B 1 118 ? 19.641 -3.109 -7.492 1 98.94 118 THR B N 1
ATOM 4677 C CA . THR B 1 118 ? 19.516 -4.512 -7.109 1 98.94 118 THR B CA 1
ATOM 4678 C C . THR B 1 118 ? 18.766 -5.297 -8.172 1 98.94 118 THR B C 1
ATOM 4680 O O . THR B 1 118 ? 19.156 -6.41 -8.531 1 98.94 118 THR B O 1
ATOM 4683 N N . THR B 1 119 ? 17.641 -4.762 -8.719 1 98.94 119 THR B N 1
ATOM 4684 C CA . THR B 1 119 ? 16.859 -5.43 -9.75 1 98.94 119 THR B CA 1
ATOM 4685 C C . THR B 1 119 ? 17.688 -5.582 -11.031 1 98.94 119 THR B C 1
ATOM 4687 O O . THR B 1 119 ? 17.578 -6.602 -11.719 1 98.94 119 THR B O 1
ATOM 4690 N N . ARG B 1 120 ? 18.422 -4.559 -11.352 1 98.81 120 ARG B N 1
ATOM 4691 C CA . ARG B 1 120 ? 19.312 -4.637 -12.508 1 98.81 120 ARG B CA 1
ATOM 4692 C C . ARG B 1 120 ? 20.312 -5.777 -12.352 1 98.81 120 ARG B C 1
ATOM 4694 O O . ARG B 1 120 ? 20.594 -6.496 -13.312 1 98.81 120 ARG B O 1
ATOM 4701 N N . ARG B 1 121 ? 20.891 -5.891 -11.172 1 98.81 121 ARG B N 1
ATOM 4702 C CA . ARG B 1 121 ? 21.812 -6.988 -10.938 1 98.81 121 ARG B CA 1
ATOM 4703 C C . ARG B 1 121 ? 21.125 -8.336 -11.117 1 98.81 121 ARG B C 1
ATOM 4705 O O . ARG B 1 121 ? 21.703 -9.266 -11.688 1 98.81 121 ARG B O 1
ATOM 4712 N N . LEU B 1 122 ? 19.922 -8.516 -10.617 1 98.88 122 LEU B N 1
ATOM 4713 C CA . LEU B 1 122 ? 19.125 -9.719 -10.836 1 98.88 122 LEU B CA 1
ATOM 4714 C C . LEU B 1 122 ? 18.953 -9.992 -12.328 1 98.88 122 LEU B C 1
ATOM 4716 O O . LEU B 1 122 ? 19.047 -11.141 -12.766 1 98.88 122 LEU B O 1
ATOM 4720 N N . LEU B 1 123 ? 18.641 -8.922 -13.078 1 98.81 123 LEU B N 1
ATOM 4721 C CA . LEU B 1 123 ? 18.406 -9.07 -14.508 1 98.81 123 LEU B CA 1
ATOM 4722 C C . LEU B 1 123 ? 19.656 -9.539 -15.219 1 98.81 123 LEU B C 1
ATOM 4724 O O . LEU B 1 123 ? 19.594 -10.383 -16.125 1 98.81 123 LEU B O 1
ATOM 4728 N N . ILE B 1 124 ? 20.828 -8.984 -14.883 1 98.75 124 ILE B N 1
ATOM 4729 C CA . ILE B 1 124 ? 22.094 -9.422 -15.453 1 98.75 124 ILE B CA 1
ATOM 4730 C C . ILE B 1 124 ? 22.312 -10.906 -15.172 1 98.75 124 ILE B C 1
ATOM 4732 O O . ILE B 1 124 ? 22.719 -11.664 -16.062 1 98.75 124 ILE B O 1
ATOM 4736 N N . LEU B 1 125 ? 22.031 -11.336 -13.938 1 98.69 125 LEU B N 1
ATOM 4737 C CA . LEU B 1 125 ? 22.156 -12.742 -13.586 1 98.69 125 LEU B CA 1
ATOM 4738 C C . LEU B 1 125 ? 21.156 -13.586 -14.383 1 98.69 125 LEU B C 1
ATOM 4740 O O . LEU B 1 125 ? 21.484 -14.711 -14.789 1 98.69 125 LEU B O 1
ATOM 4744 N N . ALA B 1 126 ? 19.922 -13.094 -14.516 1 98.62 126 ALA B N 1
ATOM 4745 C CA . ALA B 1 126 ? 18.922 -13.812 -15.297 1 98.62 126 ALA B CA 1
ATOM 4746 C C . ALA B 1 126 ? 19.406 -14.047 -16.719 1 98.62 126 ALA B C 1
ATOM 4748 O O . ALA B 1 126 ? 19.203 -15.125 -17.297 1 98.62 126 ALA B O 1
ATOM 4749 N N . GLU B 1 127 ? 20 -13.016 -17.297 1 98.12 127 GLU B N 1
ATOM 4750 C CA . GLU B 1 127 ? 20.562 -13.125 -18.656 1 98.12 127 GLU B CA 1
ATOM 4751 C C . GLU B 1 127 ? 21.719 -14.109 -18.688 1 98.12 127 GLU B C 1
ATOM 4753 O O . GLU B 1 127 ? 21.844 -14.914 -19.609 1 98.12 127 GLU B O 1
ATOM 4758 N N . THR B 1 128 ? 22.594 -14.016 -17.734 1 97.94 128 THR B N 1
ATOM 4759 C CA . THR B 1 128 ? 23.766 -14.891 -17.641 1 97.94 128 THR B CA 1
ATOM 4760 C C . THR B 1 128 ? 23.344 -16.344 -17.531 1 97.94 128 THR B C 1
ATOM 4762 O O . THR B 1 128 ? 23.984 -17.234 -18.125 1 97.94 128 THR B O 1
ATOM 4765 N N . HIS B 1 129 ? 22.312 -16.641 -16.828 1 97.69 129 HIS B N 1
ATOM 4766 C CA . HIS B 1 129 ? 21.891 -18 -16.531 1 97.69 129 HIS B CA 1
ATOM 4767 C C . HIS B 1 129 ? 20.594 -18.359 -17.266 1 97.69 129 HIS B C 1
ATOM 4769 O O . HIS B 1 129 ? 19.766 -19.109 -16.75 1 97.69 129 HIS B O 1
ATOM 4775 N N . LYS B 1 130 ? 20.375 -17.719 -18.406 1 96.31 130 LYS B N 1
ATOM 4776 C CA . LYS B 1 130 ? 19.125 -17.891 -19.156 1 96.31 130 LYS B CA 1
ATOM 4777 C C . LYS B 1 130 ? 18.969 -19.344 -19.609 1 96.31 130 LYS B C 1
ATOM 4779 O O . LYS B 1 130 ? 17.844 -19.797 -19.844 1 96.31 130 LYS B O 1
ATOM 4784 N N . SER B 1 131 ? 20.125 -20.109 -19.641 1 95.06 131 SER B N 1
ATOM 4785 C CA . SER B 1 131 ? 20.062 -21.484 -20.109 1 95.06 131 SER B CA 1
ATOM 4786 C C . SER B 1 131 ? 20.531 -22.453 -19.047 1 95.06 131 SER B C 1
ATOM 4788 O O . SER B 1 131 ? 20.703 -23.656 -19.312 1 95.06 131 SER B O 1
ATOM 4790 N N . THR B 1 132 ? 20.828 -21.969 -17.844 1 97.19 132 THR B N 1
ATOM 4791 C CA . THR B 1 132 ? 21.234 -22.844 -16.75 1 97.19 132 THR B CA 1
ATOM 4792 C C . THR B 1 132 ? 20.031 -23.594 -16.188 1 97.19 132 THR B C 1
ATOM 4794 O O . THR B 1 132 ? 19.109 -22.984 -15.625 1 97.19 132 THR B O 1
ATOM 4797 N N . LEU B 1 133 ? 20.094 -24.922 -16.344 1 96.69 133 LEU B N 1
ATOM 4798 C CA . LEU B 1 133 ? 18.953 -25.734 -15.93 1 96.69 133 LEU B CA 1
ATOM 4799 C C . LEU B 1 133 ? 18.984 -25.984 -14.422 1 96.69 133 LEU B C 1
ATOM 4801 O O . LEU B 1 133 ? 20.031 -26.344 -13.867 1 96.69 133 LEU B O 1
ATOM 4805 N N . VAL B 1 134 ? 17.891 -25.719 -13.742 1 96 134 VAL B N 1
ATOM 4806 C CA . VAL B 1 134 ? 17.781 -25.906 -12.297 1 96 134 VAL B CA 1
ATOM 4807 C C . VAL B 1 134 ? 16.422 -26.5 -11.961 1 96 134 VAL B C 1
ATOM 4809 O O . VAL B 1 134 ? 15.477 -26.422 -12.758 1 96 134 VAL B O 1
ATOM 4812 N N . PRO B 1 135 ? 16.359 -27.234 -10.82 1 93.38 135 PRO B N 1
ATOM 4813 C CA . PRO B 1 135 ? 15.039 -27.641 -10.352 1 93.38 135 PRO B CA 1
ATOM 4814 C C . PRO B 1 135 ? 14.258 -26.516 -9.703 1 93.38 135 PRO B C 1
ATOM 4816 O O . PRO B 1 135 ? 14.836 -25.672 -9.008 1 93.38 135 PRO B O 1
ATOM 4819 N N . ASN B 1 136 ? 12.977 -26.375 -9.992 1 92.44 136 ASN B N 1
ATOM 4820 C CA . ASN B 1 136 ? 12.055 -25.547 -9.227 1 92.44 136 ASN B CA 1
ATOM 4821 C C . ASN B 1 136 ? 11.242 -26.375 -8.234 1 92.44 136 ASN B C 1
ATOM 4823 O O . ASN B 1 136 ? 11.047 -27.578 -8.438 1 92.44 136 ASN B O 1
ATOM 4827 N N . TYR B 1 137 ? 10.797 -25.734 -7.223 1 89.69 137 TYR B N 1
ATOM 4828 C CA . TYR B 1 137 ? 10.188 -26.438 -6.109 1 89.69 137 TYR B CA 1
ATOM 4829 C C . TYR B 1 137 ? 8.789 -25.922 -5.828 1 89.69 137 TYR B C 1
ATOM 4831 O O . TYR B 1 137 ? 8.508 -24.734 -6.016 1 89.69 137 TYR B O 1
ATOM 4839 N N . THR B 1 138 ? 7.848 -26.734 -5.527 1 88.75 138 THR B N 1
ATOM 4840 C CA . THR B 1 138 ? 6.57 -26.406 -4.898 1 88.75 138 THR B CA 1
ATOM 4841 C C . THR B 1 138 ? 6.441 -27.109 -3.549 1 88.75 138 THR B C 1
ATOM 4843 O O . THR B 1 138 ? 6.773 -28.297 -3.424 1 88.75 138 THR B O 1
ATOM 4846 N N . ASN B 1 139 ? 5.98 -26.344 -2.48 1 87.38 139 ASN B N 1
ATOM 4847 C CA . ASN B 1 139 ? 5.848 -26.875 -1.125 1 87.38 139 ASN B CA 1
ATOM 4848 C C . ASN B 1 139 ? 7.164 -27.453 -0.62 1 87.38 139 ASN B C 1
ATOM 4850 O O . ASN B 1 139 ? 7.164 -28.422 0.152 1 87.38 139 ASN B O 1
ATOM 4854 N N . GLY B 1 140 ? 8.305 -27.016 -1.146 1 84.88 140 GLY B N 1
ATOM 4855 C CA . GLY B 1 140 ? 9.625 -27.438 -0.716 1 84.88 140 GLY B CA 1
ATOM 4856 C C . GLY B 1 140 ? 10.109 -28.688 -1.421 1 84.88 140 GLY B C 1
ATOM 4857 O O . GLY B 1 140 ? 11.195 -29.203 -1.122 1 84.88 140 GLY B O 1
ATOM 4858 N N . VAL B 1 141 ? 9.328 -29.219 -2.318 1 86.38 141 VAL B N 1
ATOM 4859 C CA . VAL B 1 141 ? 9.656 -30.453 -3.029 1 86.38 141 VAL B CA 1
ATOM 4860 C C . VAL B 1 141 ? 9.953 -30.141 -4.492 1 86.38 141 VAL B C 1
ATOM 4862 O O . VAL B 1 141 ? 9.242 -29.344 -5.121 1 86.38 141 VAL B O 1
ATOM 4865 N N . ALA B 1 142 ? 11 -30.75 -5 1 86.88 142 ALA B N 1
ATOM 4866 C CA . ALA B 1 142 ? 11.32 -30.531 -6.406 1 86.88 142 ALA B CA 1
ATOM 4867 C C . ALA B 1 142 ? 10.133 -30.875 -7.301 1 86.88 142 ALA B C 1
ATOM 4869 O O . ALA B 1 142 ? 9.492 -31.906 -7.129 1 86.88 142 ALA B O 1
ATOM 4870 N N . ALA B 1 143 ? 9.875 -29.969 -8.242 1 89.44 143 ALA B N 1
ATOM 4871 C CA . ALA B 1 143 ? 8.648 -30.125 -9.023 1 89.44 143 ALA B CA 1
ATOM 4872 C C . ALA B 1 143 ? 8.961 -30.25 -10.516 1 89.44 143 ALA B C 1
ATOM 4874 O O . ALA B 1 143 ? 8.625 -31.266 -11.133 1 89.44 143 ALA B O 1
ATOM 4875 N N . GLN B 1 144 ? 9.531 -29.281 -11.109 1 91.56 144 GLN B N 1
ATOM 4876 C CA . GLN B 1 144 ? 9.781 -29.25 -12.547 1 91.56 144 GLN B CA 1
ATOM 4877 C C . GLN B 1 144 ? 11.148 -28.641 -12.859 1 91.56 144 GLN B C 1
ATOM 4879 O O . GLN B 1 144 ? 11.672 -27.844 -12.078 1 91.56 144 GLN B O 1
ATOM 4884 N N . PRO B 1 145 ? 11.75 -29.156 -14.062 1 93.44 145 PRO B N 1
ATOM 4885 C CA . PRO B 1 145 ? 12.93 -28.422 -14.508 1 93.44 145 PRO B CA 1
ATOM 4886 C C . PRO B 1 145 ? 12.594 -27 -14.992 1 93.44 145 PRO B C 1
ATOM 4888 O O . PRO B 1 145 ? 11.523 -26.781 -15.57 1 93.44 145 PRO B O 1
ATOM 4891 N N . ASN B 1 146 ? 13.43 -26.094 -14.734 1 95.75 146 ASN B N 1
ATOM 4892 C CA . ASN B 1 146 ? 13.375 -24.719 -15.18 1 95.75 146 ASN B CA 1
ATOM 4893 C C . ASN B 1 146 ? 14.766 -24.172 -15.5 1 95.75 146 ASN B C 1
ATOM 4895 O O . ASN B 1 146 ? 15.758 -24.906 -15.414 1 95.75 146 ASN B O 1
ATOM 4899 N N . THR B 1 147 ? 14.82 -23.016 -16.094 1 97.12 147 THR B N 1
ATOM 4900 C CA . THR B 1 147 ? 16.109 -22.312 -16.109 1 97.12 147 THR B CA 1
ATOM 4901 C C . THR B 1 147 ? 16.203 -21.344 -14.945 1 97.12 147 THR B C 1
ATOM 4903 O O . THR B 1 147 ? 15.195 -20.766 -14.516 1 97.12 147 THR B O 1
ATOM 4906 N N . TYR B 1 148 ? 17.453 -21.219 -14.453 1 98.06 148 TYR B N 1
ATOM 4907 C CA . TYR B 1 148 ? 17.656 -20.281 -13.352 1 98.06 148 TYR B CA 1
ATOM 4908 C C . TYR B 1 148 ? 17.297 -18.859 -13.773 1 98.06 148 TYR B C 1
ATOM 4910 O O . TYR B 1 148 ? 16.781 -18.078 -12.977 1 98.06 148 TYR B O 1
ATOM 4918 N N . GLY B 1 149 ? 17.594 -18.578 -15.039 1 98.31 149 GLY B N 1
ATOM 4919 C CA . GLY B 1 149 ? 17.203 -17.266 -15.562 1 98.31 149 GLY B CA 1
ATOM 4920 C C . GLY B 1 149 ? 15.719 -17 -15.469 1 98.31 149 GLY B C 1
ATOM 4921 O O . GLY B 1 149 ? 15.297 -15.922 -15.062 1 98.31 149 GLY B O 1
ATOM 4922 N N . HIS B 1 150 ? 14.883 -17.953 -15.914 1 98.44 150 HIS B N 1
ATOM 4923 C CA . HIS B 1 150 ? 13.43 -17.812 -15.859 1 98.44 150 HIS B CA 1
ATOM 4924 C C . HIS B 1 150 ? 12.945 -17.641 -14.422 1 98.44 150 HIS B C 1
ATOM 4926 O O . HIS B 1 150 ? 12.062 -16.828 -14.156 1 98.44 150 HIS B O 1
ATOM 4932 N N . TYR B 1 151 ? 13.492 -18.438 -13.523 1 97.88 151 TYR B N 1
ATOM 4933 C CA . TYR B 1 151 ? 13.227 -18.328 -12.094 1 97.88 151 TYR B CA 1
ATOM 4934 C C . TYR B 1 151 ? 13.492 -16.906 -11.594 1 97.88 151 TYR B C 1
ATOM 4936 O O . TYR B 1 151 ? 12.656 -16.312 -10.914 1 97.88 151 TYR B O 1
ATOM 4944 N N . LEU B 1 152 ? 14.625 -16.359 -11.93 1 98.62 152 LEU B N 1
ATOM 4945 C CA . LEU B 1 152 ? 15 -15.023 -11.492 1 98.62 152 LEU B CA 1
ATOM 4946 C C . LEU B 1 152 ? 14.055 -13.977 -12.07 1 98.62 152 LEU B C 1
ATOM 4948 O O . LEU B 1 152 ? 13.742 -12.984 -11.406 1 98.62 152 LEU B O 1
ATOM 4952 N N . LEU B 1 153 ? 13.641 -14.188 -13.328 1 98.56 153 LEU B N 1
ATOM 4953 C CA . LEU B 1 153 ? 12.695 -13.258 -13.938 1 98.56 153 LEU B CA 1
ATOM 4954 C C . LEU B 1 153 ? 11.383 -13.227 -13.148 1 98.56 153 LEU B C 1
ATOM 4956 O O . LEU B 1 153 ? 10.719 -12.195 -13.094 1 98.56 153 LEU B O 1
ATOM 4960 N N . GLY B 1 154 ? 10.953 -14.328 -12.578 1 98.12 154 GLY B N 1
ATOM 4961 C CA . GLY B 1 154 ? 9.812 -14.32 -11.672 1 98.12 154 GLY B CA 1
ATOM 4962 C C . GLY B 1 154 ? 9.992 -13.398 -10.484 1 98.12 154 GLY B C 1
ATOM 4963 O O . GLY B 1 154 ? 9.094 -12.617 -10.156 1 98.12 154 GLY B O 1
ATOM 4964 N N . HIS B 1 155 ? 11.125 -13.469 -9.766 1 98.19 155 HIS B N 1
ATOM 4965 C CA . HIS B 1 155 ? 11.438 -12.57 -8.656 1 98.19 155 HIS B CA 1
ATOM 4966 C C . HIS B 1 155 ? 11.469 -11.117 -9.117 1 98.19 155 HIS B C 1
ATOM 4968 O O . HIS B 1 155 ? 10.992 -10.227 -8.406 1 98.19 155 HIS B O 1
ATOM 4974 N N . ILE B 1 156 ? 12.117 -10.93 -10.305 1 98.75 156 ILE B N 1
ATOM 4975 C CA . ILE B 1 156 ? 12.242 -9.594 -10.867 1 98.75 156 ILE B CA 1
ATOM 4976 C C . ILE B 1 156 ? 10.852 -8.984 -11.047 1 98.75 156 ILE B C 1
ATOM 4978 O O . ILE B 1 156 ? 10.648 -7.793 -10.789 1 98.75 156 ILE B O 1
ATOM 4982 N N . ALA B 1 157 ? 9.891 -9.758 -11.523 1 98.5 157 ALA B N 1
ATOM 4983 C CA . ALA B 1 157 ? 8.523 -9.273 -11.672 1 98.5 157 ALA B CA 1
ATOM 4984 C C . ALA B 1 157 ? 7.992 -8.719 -10.352 1 98.5 157 ALA B C 1
ATOM 4986 O O . ALA B 1 157 ? 7.312 -7.691 -10.328 1 98.5 157 ALA B O 1
ATOM 4987 N N . GLY B 1 158 ? 8.211 -9.406 -9.219 1 98.31 158 GLY B N 1
ATOM 4988 C CA . GLY B 1 158 ? 7.84 -8.906 -7.906 1 98.31 158 GLY B CA 1
ATOM 4989 C C . GLY B 1 158 ? 8.477 -7.566 -7.574 1 98.31 158 GLY B C 1
ATOM 4990 O O . GLY B 1 158 ? 7.801 -6.656 -7.082 1 98.31 158 GLY B O 1
ATOM 4991 N N . PHE B 1 159 ? 9.781 -7.418 -7.84 1 98.81 159 PHE B N 1
ATOM 4992 C CA . PHE B 1 159 ? 10.5 -6.18 -7.562 1 98.81 159 PHE B CA 1
ATOM 4993 C C . PHE B 1 159 ? 10.016 -5.055 -8.469 1 98.81 159 PHE B C 1
ATOM 4995 O O . PHE B 1 159 ? 9.984 -3.891 -8.07 1 98.81 159 PHE B O 1
ATOM 5002 N N . HIS B 1 160 ? 9.664 -5.426 -9.781 1 98.75 160 HIS B N 1
ATOM 5003 C CA . HIS B 1 160 ? 9.062 -4.426 -10.656 1 98.75 160 HIS B CA 1
ATOM 5004 C C . HIS B 1 160 ? 7.766 -3.883 -10.07 1 98.75 160 HIS B C 1
ATOM 5006 O O . HIS B 1 160 ? 7.5 -2.682 -10.141 1 98.75 160 HIS B O 1
ATOM 5012 N N . ARG B 1 161 ? 6.906 -4.711 -9.539 1 98.62 161 ARG B N 1
ATOM 5013 C CA . ARG B 1 161 ? 5.68 -4.246 -8.898 1 98.62 161 ARG B CA 1
ATOM 5014 C C . ARG B 1 161 ? 5.988 -3.393 -7.676 1 98.62 161 ARG B C 1
ATOM 5016 O O . ARG B 1 161 ? 5.254 -2.449 -7.367 1 98.62 161 ARG B O 1
ATOM 5023 N N . ASP B 1 162 ? 7.07 -3.719 -6.875 1 98.75 162 ASP B N 1
ATOM 5024 C CA . ASP B 1 162 ? 7.512 -2.854 -5.785 1 98.75 162 ASP B CA 1
ATOM 5025 C C . ASP B 1 162 ? 7.844 -1.453 -6.293 1 98.75 162 ASP B C 1
ATOM 5027 O O . ASP B 1 162 ? 7.516 -0.458 -5.645 1 98.75 162 ASP B O 1
ATOM 5031 N N . ALA B 1 163 ? 8.578 -1.418 -7.414 1 98.75 163 ALA B N 1
ATOM 5032 C CA . ALA B 1 163 ? 8.922 -0.129 -8.016 1 98.75 163 ALA B CA 1
ATOM 5033 C C . ALA B 1 163 ? 7.66 0.65 -8.383 1 98.75 163 ALA B C 1
ATOM 5035 O O . ALA B 1 163 ? 7.594 1.866 -8.188 1 98.75 163 ALA B O 1
ATOM 5036 N N . GLU B 1 164 ? 6.73 -0.031 -8.977 1 98.44 164 GLU B N 1
ATOM 5037 C CA . GLU B 1 164 ? 5.457 0.594 -9.32 1 98.44 164 GLU B CA 1
ATOM 5038 C C . GLU B 1 164 ? 4.781 1.179 -8.086 1 98.44 164 GLU B C 1
ATOM 5040 O O . GLU B 1 164 ? 4.301 2.312 -8.109 1 98.44 164 GLU B O 1
ATOM 5045 N N . ARG B 1 165 ? 4.68 0.449 -7.012 1 98.56 165 ARG B N 1
ATOM 5046 C CA . ARG B 1 165 ? 4.086 0.906 -5.762 1 98.56 165 ARG B CA 1
ATOM 5047 C C . ARG B 1 165 ? 4.82 2.127 -5.219 1 98.56 165 ARG B C 1
ATOM 5049 O O . ARG B 1 165 ? 4.195 3.059 -4.711 1 98.56 165 ARG B O 1
ATOM 5056 N N . LEU B 1 166 ? 6.172 2.107 -5.258 1 98.56 166 LEU B N 1
ATOM 5057 C CA . LEU B 1 166 ? 6.965 3.229 -4.77 1 98.56 166 LEU B CA 1
ATOM 5058 C C . LEU B 1 166 ? 6.648 4.5 -5.547 1 98.56 166 LEU B C 1
ATOM 5060 O O . LEU B 1 166 ? 6.527 5.578 -4.961 1 98.56 166 LEU B O 1
ATOM 5064 N N . GLN B 1 167 ? 6.547 4.379 -6.855 1 98.69 167 GLN B N 1
ATOM 5065 C CA . GLN B 1 167 ? 6.242 5.535 -7.691 1 98.69 167 GLN B CA 1
ATOM 5066 C C . GLN B 1 167 ? 4.855 6.094 -7.371 1 98.69 167 GLN B C 1
ATOM 5068 O O . GLN B 1 167 ? 4.672 7.309 -7.309 1 98.69 167 GLN B O 1
ATOM 5073 N N . GLN B 1 168 ? 3.912 5.23 -7.246 1 98.69 168 GLN B N 1
ATOM 5074 C CA . GLN B 1 168 ? 2.545 5.637 -6.934 1 98.69 168 GLN B CA 1
ATOM 5075 C C . GLN B 1 168 ? 2.463 6.285 -5.555 1 98.69 168 GLN B C 1
ATOM 5077 O O . GLN B 1 168 ? 1.781 7.297 -5.383 1 98.69 168 GLN B O 1
ATOM 5082 N N . PHE B 1 169 ? 3.143 5.672 -4.535 1 98.62 169 PHE B N 1
ATOM 5083 C CA . PHE B 1 169 ? 3.236 6.254 -3.199 1 98.62 169 PHE B CA 1
ATOM 5084 C C . PHE B 1 169 ? 3.893 7.629 -3.252 1 98.62 169 PHE B C 1
ATOM 5086 O O . PHE B 1 169 ? 3.428 8.57 -2.604 1 98.62 169 PHE B O 1
ATOM 5093 N N . TYR B 1 170 ? 5.012 7.727 -3.986 1 98.75 170 TYR B N 1
ATOM 5094 C CA . TYR B 1 170 ? 5.742 8.984 -4.105 1 98.75 170 TYR B CA 1
ATOM 5095 C C . TYR B 1 170 ? 4.82 10.109 -4.559 1 98.75 170 TYR B C 1
ATOM 5097 O O . TYR B 1 170 ? 4.891 11.227 -4.035 1 98.75 170 TYR B O 1
ATOM 5105 N N . ALA B 1 171 ? 3.977 9.867 -5.504 1 98.25 171 ALA B N 1
ATOM 5106 C CA . ALA B 1 171 ? 3.064 10.883 -6.023 1 98.25 171 ALA B CA 1
ATOM 5107 C C . ALA B 1 171 ? 2.139 11.406 -4.93 1 98.25 171 ALA B C 1
ATOM 5109 O O . ALA B 1 171 ? 1.804 12.594 -4.902 1 98.25 171 ALA B O 1
ATOM 5110 N N . ARG B 1 172 ? 1.66 10.57 -4.02 1 97.88 172 ARG B N 1
ATOM 5111 C CA . ARG B 1 172 ? 0.774 10.953 -2.926 1 97.88 172 ARG B CA 1
ATOM 5112 C C . ARG B 1 172 ? 1.545 11.68 -1.827 1 97.88 172 ARG B C 1
ATOM 5114 O O . ARG B 1 172 ? 1.01 12.578 -1.176 1 97.88 172 ARG B O 1
ATOM 5121 N N . LEU B 1 173 ? 2.795 11.242 -1.602 1 98.06 173 LEU B N 1
ATOM 5122 C CA . LEU B 1 173 ? 3.664 11.82 -0.583 1 98.06 173 LEU B CA 1
ATOM 5123 C C . LEU B 1 173 ? 4.102 13.234 -0.976 1 98.06 173 LEU B C 1
ATOM 5125 O O . LEU B 1 173 ? 4.164 14.125 -0.128 1 98.06 173 LEU B O 1
ATOM 5129 N N . ASP B 1 174 ? 4.402 13.43 -2.254 1 98.31 174 ASP B N 1
ATOM 5130 C CA . ASP B 1 174 ? 5.133 14.586 -2.764 1 98.31 174 ASP B CA 1
ATOM 5131 C C . ASP B 1 174 ? 4.207 15.789 -2.936 1 98.31 174 ASP B C 1
ATOM 5133 O O . ASP B 1 174 ? 4.082 16.328 -4.035 1 98.31 174 ASP B O 1
ATOM 5137 N N . ARG B 1 175 ? 3.652 16.297 -1.812 1 98.25 175 ARG B N 1
ATOM 5138 C CA . ARG B 1 175 ? 2.797 17.484 -1.729 1 98.25 175 ARG B CA 1
ATOM 5139 C C . ARG B 1 175 ? 3.188 18.359 -0.543 1 98.25 175 ARG B C 1
ATOM 5141 O O . ARG B 1 175 ? 3.592 17.844 0.505 1 98.25 175 ARG B O 1
ATOM 5148 N N . CYS B 1 176 ? 3.023 19.625 -0.679 1 98.5 176 CYS B N 1
ATOM 5149 C CA . CYS B 1 176 ? 3.541 20.594 0.289 1 98.5 176 CYS B CA 1
ATOM 5150 C C . CYS B 1 176 ? 2.473 20.969 1.309 1 98.5 176 CYS B C 1
ATOM 5152 O O . CYS B 1 176 ? 1.379 21.391 0.938 1 98.5 176 CYS B O 1
ATOM 5154 N N . ALA B 1 177 ? 2.777 20.875 2.553 1 97.81 177 ALA B N 1
ATOM 5155 C CA . ALA B 1 177 ? 1.844 21.203 3.623 1 97.81 177 ALA B CA 1
ATOM 5156 C C . ALA B 1 177 ? 1.925 22.688 3.982 1 97.81 177 ALA B C 1
ATOM 5158 O O . ALA B 1 177 ? 1.045 23.219 4.664 1 97.81 177 ALA B O 1
ATOM 5159 N N . MET B 1 178 ? 2.936 23.406 3.529 1 97.5 178 MET B N 1
ATOM 5160 C CA . MET B 1 178 ? 3.195 24.766 3.959 1 97.5 178 MET B CA 1
ATOM 5161 C C . MET B 1 178 ? 1.997 25.672 3.666 1 97.5 178 MET B C 1
ATOM 5163 O O . MET B 1 178 ? 1.372 25.547 2.609 1 97.5 178 MET B O 1
ATOM 5167 N N . GLY B 1 179 ? 1.765 26.562 4.586 1 95.31 179 GLY B N 1
ATOM 5168 C CA . GLY B 1 179 ? 0.706 27.547 4.426 1 95.31 179 GLY B CA 1
ATOM 5169 C C . GLY B 1 179 ? -0.611 27.109 5.039 1 95.31 179 GLY B C 1
ATOM 5170 O O . GLY B 1 179 ? -1.578 27.875 5.059 1 95.31 179 GLY B O 1
ATOM 5171 N N . THR B 1 180 ? -0.668 25.906 5.551 1 94.5 180 THR B N 1
ATOM 5172 C CA . THR B 1 180 ? -1.874 25.422 6.211 1 94.5 180 THR B CA 1
ATOM 5173 C C . THR B 1 180 ? -1.874 25.797 7.688 1 94.5 180 THR B C 1
ATOM 5175 O O . THR B 1 180 ? -2.885 25.641 8.375 1 94.5 180 THR B O 1
ATOM 5178 N N . THR B 1 181 ? -0.758 26.328 8.125 1 91.94 181 THR B N 1
ATOM 5179 C CA . THR B 1 181 ? -0.566 26.75 9.508 1 91.94 181 THR B CA 1
ATOM 5180 C C . THR B 1 181 ? -0.829 25.594 10.469 1 91.94 181 THR B C 1
ATOM 5182 O O . THR B 1 181 ? -0.219 24.531 10.359 1 91.94 181 THR B O 1
ATOM 5185 N N . VAL B 1 182 ? -1.796 25.719 11.375 1 85.44 182 VAL B N 1
ATOM 5186 C CA . VAL B 1 182 ? -1.999 24.672 12.367 1 85.44 182 VAL B CA 1
ATOM 5187 C C . VAL B 1 182 ? -2.982 23.625 11.836 1 85.44 182 VAL B C 1
ATOM 5189 O O . VAL B 1 182 ? -2.676 22.438 11.805 1 85.44 182 VAL B O 1
ATOM 5192 N N . LEU B 1 183 ? -4.125 24.031 11.391 1 90.62 183 LEU B N 1
ATOM 5193 C CA . LEU B 1 183 ? -5.18 23.078 11.07 1 90.62 183 LEU B CA 1
ATOM 5194 C C . LEU B 1 183 ? -5.941 23.516 9.82 1 90.62 183 LEU B C 1
ATOM 5196 O O . LEU B 1 183 ? -6.395 22.672 9.039 1 90.62 183 LEU B O 1
ATOM 5200 N N . ASN B 1 184 ? -6.148 24.75 9.695 1 90.62 184 ASN B N 1
ATOM 5201 C CA . ASN B 1 184 ? -7.152 25.141 8.703 1 90.62 184 ASN B CA 1
ATOM 5202 C C . ASN B 1 184 ? -6.773 26.422 7.988 1 90.62 184 ASN B C 1
ATOM 5204 O O . ASN B 1 184 ? -7.648 27.188 7.578 1 90.62 184 ASN B O 1
ATOM 5208 N N . GLY B 1 185 ? -5.523 26.734 7.859 1 90.94 185 GLY B N 1
ATOM 5209 C CA . GLY B 1 185 ? -5.051 27.859 7.086 1 90.94 185 GLY B CA 1
ATOM 5210 C C . GLY B 1 185 ? -4.91 29.125 7.914 1 90.94 185 GLY B C 1
ATOM 5211 O O . GLY B 1 185 ? -4.785 29.062 9.141 1 90.94 185 GLY B O 1
ATOM 5212 N N . THR B 1 186 ? -4.789 30.266 7.246 1 90.75 186 THR B N 1
ATOM 5213 C CA . THR B 1 186 ? -4.535 31.547 7.895 1 90.75 186 THR B CA 1
ATOM 5214 C C . THR B 1 186 ? -5.191 32.688 7.117 1 90.75 186 THR B C 1
ATOM 5216 O O . THR B 1 186 ? -5.617 32.5 5.977 1 90.75 186 THR B O 1
ATOM 5219 N N . SER B 1 187 ? -5.355 33.812 7.879 1 89.31 187 SER B N 1
ATOM 5220 C CA . SER B 1 187 ? -5.902 35.031 7.246 1 89.31 187 SER B CA 1
ATOM 5221 C C . SER B 1 187 ? -4.84 35.75 6.422 1 89.31 187 SER B C 1
ATOM 5223 O O . SER B 1 187 ? -5.16 36.625 5.641 1 89.31 187 SER B O 1
ATOM 5225 N N . TRP B 1 188 ? -3.615 35.375 6.594 1 90.25 188 TRP B N 1
ATOM 5226 C CA . TRP B 1 188 ? -2.562 35.906 5.73 1 90.25 188 TRP B CA 1
ATOM 5227 C C . TRP B 1 188 ? -2.654 35.312 4.332 1 90.25 188 TRP B C 1
ATOM 5229 O O . TRP B 1 188 ? -2.811 34.094 4.172 1 90.25 188 TRP B O 1
ATOM 5239 N N . PRO B 1 189 ? -2.619 36.156 3.316 1 90.94 189 PRO B N 1
ATOM 5240 C CA . PRO B 1 189 ? -2.744 35.656 1.948 1 90.94 189 PRO B CA 1
ATOM 5241 C C . PRO B 1 189 ? -1.452 35 1.435 1 90.94 189 PRO B C 1
ATOM 5243 O O . PRO B 1 189 ? -0.885 35.469 0.443 1 90.94 189 PRO B O 1
ATOM 5246 N N . LEU B 1 190 ? -1.059 33.969 2.029 1 94.12 190 LEU B N 1
ATOM 5247 C CA . LEU B 1 190 ? 0.178 33.281 1.67 1 94.12 190 LEU B CA 1
ATOM 5248 C C . LEU B 1 190 ? 0.029 32.531 0.34 1 94.12 190 LEU B C 1
ATOM 5250 O O . LEU B 1 190 ? -1.021 31.953 0.061 1 94.12 190 LEU B O 1
ATOM 5254 N N . ASN B 1 191 ? 0.989 32.625 -0.548 1 97 191 ASN B N 1
ATOM 5255 C CA . ASN B 1 191 ? 1.027 31.938 -1.836 1 97 191 ASN B CA 1
ATOM 5256 C C . ASN B 1 191 ? 1.522 30.5 -1.691 1 97 191 ASN B C 1
ATOM 5258 O O . ASN B 1 191 ? 2.699 30.219 -1.93 1 97 191 ASN B O 1
ATOM 5262 N N . ARG B 1 192 ? 0.606 29.562 -1.468 1 97.69 192 ARG B N 1
ATOM 5263 C CA . ARG B 1 192 ? 0.956 28.172 -1.201 1 97.69 192 ARG B CA 1
ATOM 5264 C C . ARG B 1 192 ? 1.541 27.5 -2.443 1 97.69 192 ARG B C 1
ATOM 5266 O O . ARG B 1 192 ? 2.428 26.656 -2.34 1 97.69 192 ARG B O 1
ATOM 5273 N N . GLU B 1 193 ? 1.007 27.844 -3.639 1 98.06 193 GLU B N 1
ATOM 5274 C CA . GLU B 1 193 ? 1.475 27.25 -4.887 1 98.06 193 GLU B CA 1
ATOM 5275 C C . GLU B 1 193 ? 2.943 27.578 -5.141 1 98.06 193 GLU B C 1
ATOM 5277 O O . GLU B 1 193 ? 3.732 26.703 -5.484 1 98.06 193 GLU B O 1
ATOM 5282 N N . ARG B 1 194 ? 3.285 28.844 -5.031 1 98.25 194 ARG B N 1
ATOM 5283 C CA . ARG B 1 194 ? 4.668 29.25 -5.242 1 98.25 194 ARG B CA 1
ATOM 5284 C C . ARG B 1 194 ? 5.59 28.625 -4.199 1 98.25 194 ARG B C 1
ATOM 5286 O O . ARG B 1 194 ? 6.719 28.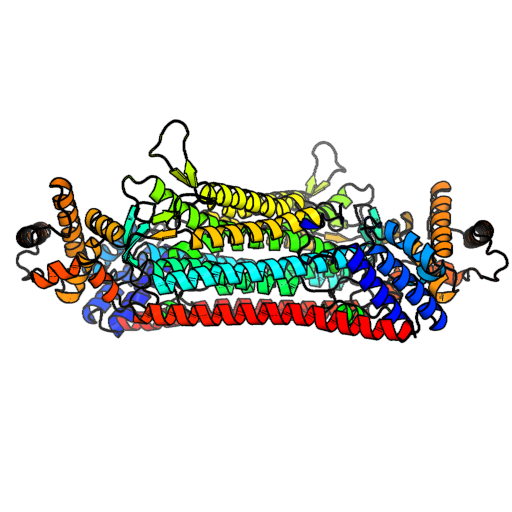25 -4.508 1 98.25 194 ARG B O 1
ATOM 5293 N N . MET B 1 195 ? 5.156 28.625 -2.902 1 98.38 195 MET B N 1
ATOM 5294 C CA . MET B 1 195 ? 5.898 27.969 -1.839 1 98.38 195 MET B CA 1
ATOM 5295 C C . MET B 1 195 ? 6.188 26.516 -2.207 1 98.38 195 MET B C 1
ATOM 5297 O O . MET B 1 195 ? 7.328 26.047 -2.098 1 98.38 195 MET B O 1
ATOM 5301 N N . ALA B 1 196 ? 5.176 25.734 -2.643 1 98.69 196 ALA B N 1
ATOM 5302 C CA . ALA B 1 196 ? 5.332 24.344 -3.057 1 98.69 196 ALA B CA 1
ATOM 5303 C C . ALA B 1 196 ? 6.363 24.219 -4.18 1 98.69 196 ALA B C 1
ATOM 5305 O O . ALA B 1 196 ? 7.266 23.391 -4.109 1 98.69 196 ALA B O 1
ATOM 5306 N N . LYS B 1 197 ? 6.215 25.062 -5.172 1 98.56 197 LYS B N 1
ATOM 5307 C CA . LYS B 1 197 ? 7.109 25.031 -6.324 1 98.56 197 LYS B CA 1
ATOM 5308 C C . LYS B 1 197 ? 8.562 25.234 -5.898 1 98.56 197 LYS B C 1
ATOM 5310 O O . LYS B 1 197 ? 9.453 24.484 -6.309 1 98.56 197 LYS B O 1
ATOM 5315 N N . TYR B 1 198 ? 8.844 26.25 -5.105 1 98.75 198 TYR B N 1
ATOM 5316 C CA . TYR B 1 198 ? 10.195 26.578 -4.676 1 98.75 198 TYR B CA 1
ATOM 5317 C C . TYR B 1 198 ? 10.828 25.406 -3.932 1 98.75 198 TYR B C 1
ATOM 5319 O O . TYR B 1 198 ? 12.031 25.156 -4.055 1 98.75 198 TYR B O 1
ATOM 5327 N N . LEU B 1 199 ? 10 24.734 -3.172 1 98.81 199 LEU B N 1
ATOM 5328 C CA . LEU B 1 199 ? 10.539 23.656 -2.346 1 98.81 199 LEU B CA 1
ATOM 5329 C C . LEU B 1 199 ? 10.555 22.344 -3.109 1 98.81 199 LEU B C 1
ATOM 5331 O O . LEU B 1 199 ? 10.812 21.281 -2.529 1 98.81 199 LEU B O 1
ATOM 5335 N N . GLY B 1 200 ? 10.266 22.344 -4.375 1 98.69 200 GLY B N 1
ATOM 5336 C CA . GLY B 1 200 ? 10.398 21.188 -5.25 1 98.69 200 GLY B CA 1
ATOM 5337 C C . GLY B 1 200 ? 9.18 20.281 -5.227 1 98.69 200 GLY B C 1
ATOM 5338 O O . GLY B 1 200 ? 9.273 19.109 -5.594 1 98.69 200 GLY B O 1
ATOM 5339 N N . PHE B 1 201 ? 8.062 20.703 -4.691 1 98.75 201 PHE B N 1
ATOM 5340 C CA . PHE B 1 201 ? 6.812 19.953 -4.754 1 98.75 201 PHE B CA 1
ATOM 5341 C C . PHE B 1 201 ? 6.02 20.328 -6 1 98.75 201 PHE B C 1
ATOM 5343 O O . PHE B 1 201 ? 6.023 21.484 -6.422 1 98.75 201 PHE B O 1
ATOM 5350 N N . PRO B 1 202 ? 5.293 19.312 -6.602 1 98.06 202 PRO B N 1
ATOM 5351 C CA . PRO B 1 202 ? 4.465 19.656 -7.762 1 98.06 202 PRO B CA 1
ATOM 5352 C C . PRO B 1 202 ? 3.205 20.422 -7.379 1 98.06 202 PRO B C 1
ATOM 5354 O O . PRO B 1 202 ? 2.617 21.109 -8.219 1 98.06 202 PRO B O 1
ATOM 5357 N N . ALA B 1 203 ? 2.699 20.328 -6.133 1 97.88 203 ALA B N 1
ATOM 5358 C CA . ALA B 1 203 ? 1.469 20.984 -5.68 1 97.88 203 ALA B CA 1
ATOM 5359 C C . ALA B 1 203 ? 1.388 21 -4.156 1 97.88 203 ALA B C 1
ATOM 5361 O O . ALA B 1 203 ? 2.082 20.234 -3.482 1 97.88 203 ALA B O 1
ATOM 5362 N N . PRO B 1 204 ? 0.541 21.922 -3.59 1 98.06 204 PRO B N 1
ATOM 5363 C CA . PRO B 1 204 ? 0.221 21.828 -2.164 1 98.06 204 PRO B CA 1
ATOM 5364 C C . PRO B 1 204 ? -0.776 20.703 -1.858 1 98.06 204 PRO B C 1
ATOM 5366 O O . PRO B 1 204 ? -1.452 20.219 -2.764 1 98.06 204 PRO B O 1
ATOM 5369 N N . VAL B 1 205 ? -0.798 20.141 -0.592 1 97.81 205 VAL B N 1
ATOM 5370 C CA . VAL B 1 205 ? -1.94 19.359 -0.132 1 97.81 205 VAL B CA 1
ATOM 5371 C C . VAL B 1 205 ? -3.203 20.219 -0.164 1 97.81 205 VAL B C 1
ATOM 5373 O O . VAL B 1 205 ? -3.225 21.328 0.385 1 97.81 205 VAL B O 1
ATOM 5376 N N . ASP B 1 206 ? -4.199 19.797 -0.704 1 96.56 206 ASP B N 1
ATOM 5377 C CA . ASP B 1 206 ? -5.352 20.625 -1.028 1 96.56 206 ASP B CA 1
ATOM 5378 C C . ASP B 1 206 ? -6.086 21.062 0.237 1 96.56 206 ASP B C 1
ATOM 5380 O O . ASP B 1 206 ? -6.164 22.266 0.533 1 96.56 206 ASP B O 1
ATOM 5384 N N . ASN B 1 207 ? -6.617 20.109 1.021 1 97.44 207 ASN B N 1
ATOM 5385 C CA . ASN B 1 207 ? -7.309 20.422 2.264 1 97.44 207 ASN B CA 1
ATOM 5386 C C . ASN B 1 207 ? -6.324 20.734 3.391 1 97.44 207 ASN B C 1
ATOM 5388 O O . ASN B 1 207 ? -5.438 19.922 3.68 1 97.44 207 ASN B O 1
ATOM 5392 N N . ALA B 1 208 ? -6.5 21.922 3.982 1 96.12 208 ALA B N 1
ATOM 5393 C CA . ALA B 1 208 ? -5.555 22.359 5.004 1 96.12 208 ALA B CA 1
ATOM 5394 C C . ALA B 1 208 ? -5.559 21.422 6.203 1 96.12 208 ALA B C 1
ATOM 5396 O O . ALA B 1 208 ? -4.512 21.156 6.797 1 96.12 208 ALA B O 1
ATOM 5397 N N . TYR B 1 209 ? -6.703 20.922 6.648 1 95.94 209 TYR B N 1
ATOM 5398 C CA . TYR B 1 209 ? -6.789 20.016 7.773 1 95.94 209 TYR B CA 1
ATOM 5399 C C . TYR B 1 209 ? -6.105 18.688 7.453 1 95.94 209 TYR B C 1
ATOM 5401 O O . TYR B 1 209 ? -5.418 18.109 8.305 1 95.94 209 TYR B O 1
ATOM 5409 N N . ASP B 1 210 ? -6.254 18.203 6.293 1 96.75 210 ASP B N 1
ATOM 5410 C CA . ASP B 1 210 ? -5.664 16.953 5.816 1 96.75 210 ASP B CA 1
ATOM 5411 C C . ASP B 1 210 ? -4.141 17.016 5.879 1 96.75 210 ASP B C 1
ATOM 5413 O O . ASP B 1 210 ? -3.492 16.031 6.262 1 96.75 210 ASP B O 1
ATOM 5417 N N . ALA B 1 211 ? -3.594 18.109 5.531 1 95.5 211 ALA B N 1
ATOM 5418 C CA . ALA B 1 211 ? -2.17 18.266 5.242 1 95.5 211 ALA B CA 1
ATOM 5419 C C . ALA B 1 211 ? -1.319 17.75 6.402 1 95.5 211 ALA B C 1
ATOM 5421 O O . ALA B 1 211 ? -0.41 16.938 6.207 1 95.5 211 ALA B O 1
ATOM 5422 N N . ALA B 1 212 ? -1.632 18.188 7.594 1 92.62 212 ALA B N 1
ATOM 5423 C CA . ALA B 1 212 ? -0.786 17.828 8.727 1 92.62 212 ALA B CA 1
ATOM 5424 C C . ALA B 1 212 ? -1.475 16.797 9.617 1 92.62 212 ALA B C 1
ATOM 5426 O O . ALA B 1 212 ? -0.834 16.172 10.469 1 92.62 212 ALA B O 1
ATOM 5427 N N . GLN B 1 213 ? -2.779 16.562 9.43 1 93.5 213 GLN B N 1
ATOM 5428 C CA . GLN B 1 213 ? -3.502 15.727 10.383 1 93.5 213 GLN B CA 1
ATOM 5429 C C . GLN B 1 213 ? -3.77 14.344 9.805 1 93.5 213 GLN B C 1
ATOM 5431 O O . GLN B 1 213 ? -3.613 13.336 10.5 1 93.5 213 GLN B O 1
ATOM 5436 N N . ILE B 1 214 ? -4.258 14.266 8.609 1 95.31 214 ILE B N 1
ATOM 5437 C CA . ILE B 1 214 ? -4.676 12.984 8.047 1 95.31 214 ILE B CA 1
ATOM 5438 C C . ILE B 1 214 ? -3.547 12.398 7.203 1 95.31 214 ILE B C 1
ATOM 5440 O O . ILE B 1 214 ? -3.033 11.32 7.508 1 95.31 214 ILE B O 1
ATOM 5444 N N . SER B 1 215 ? -3.107 13.117 6.184 1 95.44 215 SER B N 1
ATOM 5445 C CA . SER B 1 215 ? -2.082 12.617 5.27 1 95.44 215 SER B CA 1
ATOM 5446 C C . SER B 1 215 ? -0.781 12.328 6.008 1 95.44 215 SER B C 1
ATOM 5448 O O . SER B 1 215 ? -0.113 11.328 5.727 1 95.44 215 SER B O 1
ATOM 5450 N N . ALA B 1 216 ? -0.44 13.172 6.938 1 92.62 216 ALA B N 1
ATOM 5451 C CA . ALA B 1 216 ? 0.822 13.039 7.66 1 92.62 216 ALA B CA 1
ATOM 5452 C C . ALA B 1 216 ? 0.813 11.805 8.562 1 92.62 216 ALA B C 1
ATOM 5454 O O . ALA B 1 216 ? 1.871 11.273 8.906 1 92.62 216 ALA B O 1
ATOM 5455 N N . ALA B 1 217 ? -0.329 11.367 8.984 1 92.62 217 ALA B N 1
ATOM 5456 C CA . ALA B 1 217 ? -0.449 10.156 9.789 1 92.62 217 ALA B CA 1
ATOM 5457 C C . ALA B 1 217 ? -0.615 8.922 8.906 1 92.62 217 ALA B C 1
ATOM 5459 O O . ALA B 1 217 ? -0.384 7.797 9.352 1 92.62 217 ALA B O 1
ATOM 5460 N N . GLU B 1 218 ? -0.93 9.141 7.73 1 94.62 218 GLU B N 1
ATOM 5461 C CA . GLU B 1 218 ? -1.283 8.109 6.762 1 94.62 218 GLU B CA 1
ATOM 5462 C C . GLU B 1 218 ? -0.041 7.551 6.07 1 94.62 218 GLU B C 1
ATOM 5464 O O . GLU B 1 218 ? 0.12 6.332 5.961 1 94.62 218 GLU B O 1
ATOM 5469 N N . TRP B 1 219 ? 0.798 8.359 5.539 1 95.44 219 TRP B N 1
ATOM 5470 C CA . TRP B 1 219 ? 1.837 7.922 4.613 1 95.44 219 TRP B CA 1
ATOM 5471 C C . TRP B 1 219 ? 2.852 7.027 5.316 1 95.44 219 TRP B C 1
ATOM 5473 O O . TRP B 1 219 ? 3.424 6.125 4.699 1 95.44 219 TRP B O 1
ATOM 5483 N N . PRO B 1 220 ? 3.143 7.195 6.73 1 95.69 220 PRO B N 1
ATOM 5484 C CA . PRO B 1 220 ? 4.039 6.242 7.391 1 95.69 220 PRO B CA 1
ATOM 5485 C C . PRO B 1 220 ? 3.539 4.805 7.297 1 95.69 220 PRO B C 1
ATOM 5487 O O . PRO B 1 220 ? 4.34 3.877 7.152 1 95.69 220 PRO B O 1
ATOM 5490 N N . VAL B 1 221 ? 2.25 4.629 7.375 1 96.44 221 VAL B N 1
ATOM 5491 C CA . VAL B 1 221 ? 1.647 3.301 7.305 1 96.44 221 VAL B CA 1
ATOM 5492 C C . VAL B 1 221 ? 1.794 2.742 5.891 1 96.44 221 VAL B C 1
ATOM 5494 O O . VAL B 1 221 ? 2.137 1.572 5.707 1 96.44 221 VAL B O 1
ATOM 5497 N N . GLU B 1 222 ? 1.523 3.537 4.883 1 97.5 222 GLU B N 1
ATOM 5498 C CA . GLU B 1 222 ? 1.624 3.102 3.492 1 97.5 222 GLU B CA 1
ATOM 5499 C C . GLU B 1 222 ? 3.057 2.707 3.139 1 97.5 222 GLU B C 1
ATOM 5501 O O . GLU B 1 222 ? 3.289 1.64 2.568 1 97.5 222 GLU B O 1
ATOM 5506 N N . ILE B 1 223 ? 4.051 3.588 3.434 1 97.94 223 ILE B N 1
ATOM 5507 C CA . ILE B 1 223 ? 5.438 3.264 3.117 1 97.94 223 ILE B CA 1
ATOM 5508 C C . ILE B 1 223 ? 5.887 2.061 3.943 1 97.94 223 ILE B C 1
ATOM 5510 O O . ILE B 1 223 ? 6.68 1.238 3.475 1 97.94 223 ILE B O 1
ATOM 5514 N N . GLY B 1 224 ? 5.418 1.955 5.184 1 97.62 224 GLY B N 1
ATOM 5515 C CA . GLY B 1 224 ? 5.691 0.771 5.98 1 97.62 224 GLY B CA 1
ATOM 5516 C C . GLY B 1 224 ? 5.27 -0.518 5.301 1 97.62 224 GLY B C 1
ATOM 5517 O O . GLY B 1 224 ? 5.984 -1.523 5.367 1 97.62 224 GLY B O 1
ATOM 5518 N N . SER B 1 225 ? 4.18 -0.527 4.676 1 97.19 225 SER B N 1
ATOM 5519 C CA . SER B 1 225 ? 3.676 -1.694 3.959 1 97.19 225 SER B CA 1
ATOM 5520 C C . SER B 1 225 ? 4.52 -1.988 2.723 1 97.19 225 SER B C 1
ATOM 5522 O O . SER B 1 225 ? 4.812 -3.148 2.426 1 97.19 225 SER B O 1
ATOM 5524 N N . ILE B 1 226 ? 4.848 -1.001 1.953 1 98.25 226 ILE B N 1
ATOM 5525 C CA . ILE B 1 226 ? 5.621 -1.164 0.727 1 98.25 226 ILE B CA 1
ATOM 5526 C C . ILE B 1 226 ? 6.988 -1.759 1.054 1 98.25 226 ILE B C 1
ATOM 5528 O O . ILE B 1 226 ? 7.441 -2.693 0.388 1 98.25 226 ILE B O 1
ATOM 5532 N N . VAL B 1 227 ? 7.668 -1.214 2.107 1 98.25 227 VAL B N 1
ATOM 5533 C CA . VAL B 1 227 ? 9 -1.703 2.447 1 98.25 227 VAL B CA 1
ATOM 5534 C C . VAL B 1 227 ? 8.906 -3.125 2.996 1 98.25 227 VAL B C 1
ATOM 5536 O O . VAL B 1 227 ? 9.812 -3.936 2.799 1 98.25 227 VAL B O 1
ATOM 5539 N N . SER B 1 228 ? 7.82 -3.424 3.721 1 97.44 228 SER B N 1
ATOM 5540 C CA . SER B 1 228 ? 7.598 -4.797 4.164 1 97.44 228 SER B CA 1
ATOM 5541 C C . SER B 1 228 ? 7.535 -5.754 2.982 1 97.44 228 SER B C 1
ATOM 5543 O O . SER B 1 228 ? 8.086 -6.855 3.039 1 97.44 228 SER B O 1
ATOM 5545 N N . GLN B 1 229 ? 6.812 -5.367 1.906 1 97.69 229 GLN B N 1
ATOM 5546 C CA . GLN B 1 229 ? 6.742 -6.176 0.693 1 97.69 229 GLN B CA 1
ATOM 5547 C C . GLN B 1 229 ? 8.133 -6.414 0.111 1 97.69 229 GLN B C 1
ATOM 5549 O O . GLN B 1 229 ? 8.461 -7.531 -0.29 1 97.69 229 GLN B O 1
ATOM 5554 N N . ILE B 1 230 ? 8.883 -5.355 0.05 1 98.56 230 ILE B N 1
ATOM 5555 C CA . ILE B 1 230 ? 10.242 -5.453 -0.467 1 98.56 230 ILE B CA 1
ATOM 5556 C C . ILE B 1 230 ? 11.047 -6.449 0.366 1 98.56 230 ILE B C 1
ATOM 5558 O O . ILE B 1 230 ? 11.734 -7.312 -0.181 1 98.56 230 ILE B O 1
ATOM 5562 N N . ALA B 1 231 ? 10.953 -6.297 1.699 1 98.38 231 ALA B N 1
ATOM 5563 C CA . ALA B 1 231 ? 11.656 -7.191 2.613 1 98.38 231 ALA B CA 1
ATOM 5564 C C . ALA B 1 231 ? 11.188 -8.633 2.43 1 98.38 231 ALA B C 1
ATOM 5566 O O . ALA B 1 231 ? 11.992 -9.562 2.496 1 98.38 231 ALA B O 1
ATOM 5567 N N . LEU B 1 232 ? 9.93 -8.836 2.215 1 97.81 232 LEU B N 1
ATOM 5568 C CA . LEU B 1 232 ? 9.383 -10.172 1.994 1 97.81 232 LEU B CA 1
ATOM 5569 C C . LEU B 1 232 ? 9.922 -10.773 0.699 1 97.81 232 LEU B C 1
ATOM 5571 O O . LEU B 1 232 ? 10.242 -11.961 0.647 1 97.81 232 LEU B O 1
ATOM 5575 N N . HIS B 1 233 ? 9.945 -10.016 -0.378 1 97.88 233 HIS B N 1
ATOM 5576 C CA . HIS B 1 233 ? 10.523 -10.5 -1.628 1 97.88 233 HIS B CA 1
ATOM 5577 C C . HIS B 1 233 ? 11.969 -10.93 -1.435 1 97.88 233 HIS B C 1
ATOM 5579 O O . HIS B 1 233 ? 12.383 -11.992 -1.911 1 97.88 233 HIS B O 1
ATOM 5585 N N . ALA B 1 234 ? 12.734 -10.055 -0.724 1 98 234 ALA B N 1
ATOM 5586 C CA . ALA B 1 234 ? 14.133 -10.375 -0.455 1 98 234 ALA B CA 1
ATOM 5587 C C . ALA B 1 234 ? 14.25 -11.648 0.382 1 98 234 ALA B C 1
ATOM 5589 O O . ALA B 1 234 ? 15.062 -12.523 0.079 1 98 234 ALA B O 1
ATOM 5590 N N . SER B 1 235 ? 13.492 -11.734 1.414 1 96.44 235 SER B N 1
ATOM 5591 C CA . SER B 1 235 ? 13.586 -12.867 2.324 1 96.44 235 SER B CA 1
ATOM 5592 C C . SER B 1 235 ? 13.148 -14.156 1.644 1 96.44 235 SER B C 1
ATOM 5594 O O . SER B 1 235 ? 13.672 -15.234 1.939 1 96.44 235 SER B O 1
ATOM 5596 N N . ALA B 1 236 ? 12.117 -14.086 0.795 1 96.19 236 ALA B N 1
ATOM 5597 C CA . ALA B 1 236 ? 11.688 -15.266 0.059 1 96.19 236 ALA B CA 1
ATOM 5598 C C . ALA B 1 236 ? 12.828 -15.836 -0.781 1 96.19 236 ALA B C 1
ATOM 5600 O O . ALA B 1 236 ? 13.031 -17.047 -0.829 1 96.19 236 ALA B O 1
ATOM 5601 N N . TYR B 1 237 ? 13.508 -14.984 -1.465 1 97.69 237 TYR B N 1
ATOM 5602 C CA . TYR B 1 237 ? 14.664 -15.422 -2.244 1 97.69 237 TYR B CA 1
ATOM 5603 C C . TYR B 1 237 ? 15.727 -16.047 -1.346 1 97.69 237 TYR B C 1
ATOM 5605 O O . TYR B 1 237 ? 16.266 -17.109 -1.655 1 97.69 237 TYR B O 1
ATOM 5613 N N . ILE B 1 238 ? 16.031 -15.367 -0.265 1 97.12 238 ILE B N 1
ATOM 5614 C CA . ILE B 1 238 ? 17.062 -15.82 0.672 1 97.12 238 ILE B CA 1
ATOM 5615 C C . ILE B 1 238 ? 16.688 -17.203 1.209 1 97.12 238 ILE B C 1
ATOM 5617 O O . ILE B 1 238 ? 17.547 -18.078 1.327 1 97.12 238 ILE B O 1
ATOM 5621 N N . GLN B 1 239 ? 15.445 -17.391 1.518 1 95.06 239 GLN B N 1
ATOM 5622 C CA . GLN B 1 239 ? 15 -18.672 2.074 1 95.06 239 GLN B CA 1
ATOM 5623 C C . GLN B 1 239 ? 15.227 -19.812 1.084 1 95.06 239 GLN B C 1
ATOM 5625 O O . GLN B 1 239 ? 15.547 -20.922 1.482 1 95.06 239 GLN B O 1
ATOM 5630 N N . ASP B 1 240 ? 14.977 -19.5 -0.146 1 94.12 240 ASP B N 1
ATOM 5631 C CA . ASP B 1 240 ? 15.211 -20.516 -1.156 1 94.12 240 ASP B CA 1
ATOM 5632 C C . ASP B 1 240 ? 16.688 -20.922 -1.212 1 94.12 240 ASP B C 1
ATOM 5634 O O . ASP B 1 240 ? 17.016 -22.109 -1.312 1 94.12 240 ASP B O 1
ATOM 5638 N N . VAL B 1 241 ? 17.562 -19.969 -1.132 1 95.5 241 VAL B N 1
ATOM 5639 C CA . VAL B 1 241 ? 19 -20.234 -1.127 1 95.5 241 VAL B CA 1
ATOM 5640 C C . VAL B 1 241 ? 19.375 -20.984 0.15 1 95.5 241 VAL B C 1
ATOM 5642 O O . VAL B 1 241 ? 20.203 -21.906 0.117 1 95.5 241 VAL B O 1
ATOM 5645 N N . MET B 1 242 ? 18.797 -20.609 1.242 1 94.25 242 MET B N 1
ATOM 5646 C CA . MET B 1 242 ? 19.109 -21.203 2.537 1 94.25 242 MET B CA 1
ATOM 5647 C C . MET B 1 242 ? 18.781 -22.703 2.545 1 94.25 242 MET B C 1
ATOM 5649 O O . MET B 1 242 ? 19.469 -23.484 3.193 1 94.25 242 MET B O 1
ATOM 5653 N N . VAL B 1 243 ? 17.734 -23.078 1.855 1 92.19 243 VAL B N 1
ATOM 5654 C CA . VAL B 1 243 ? 17.359 -24.484 1.771 1 92.19 243 VAL B CA 1
ATOM 5655 C C . VAL B 1 243 ? 18.484 -25.297 1.15 1 92.19 243 VAL B C 1
ATOM 5657 O O . VAL B 1 243 ? 18.734 -26.438 1.547 1 92.19 243 VAL B O 1
ATOM 5660 N N . GLN B 1 244 ? 19.203 -24.719 0.207 1 92.75 244 GLN B N 1
ATOM 5661 C CA . GLN B 1 244 ? 20.312 -25.406 -0.459 1 92.75 244 GLN B CA 1
ATOM 5662 C C . GLN B 1 244 ? 21.469 -25.641 0.505 1 92.75 244 GLN B C 1
ATOM 5664 O O . GLN B 1 244 ? 22.172 -26.656 0.391 1 92.75 244 GLN B O 1
ATOM 5669 N N . TYR B 1 245 ? 21.703 -24.797 1.454 1 91.25 245 TYR B N 1
ATOM 5670 C CA . TYR B 1 245 ? 22.781 -24.953 2.439 1 91.25 245 TYR B CA 1
ATOM 5671 C C . TYR B 1 245 ? 22.531 -26.188 3.309 1 91.25 245 TYR B C 1
ATOM 5673 O O . TYR B 1 245 ? 23.469 -26.719 3.904 1 91.25 245 TYR B O 1
ATOM 5681 N N . ALA B 1 246 ? 21.344 -26.578 3.408 1 89.38 246 ALA B N 1
ATOM 5682 C CA . ALA B 1 246 ? 21.016 -27.734 4.234 1 89.38 246 ALA B CA 1
ATOM 5683 C C . ALA B 1 246 ? 21.141 -29.031 3.438 1 89.38 246 ALA B C 1
ATOM 5685 O O . ALA B 1 246 ? 20.984 -30.125 3.99 1 89.38 246 ALA B O 1
ATOM 5686 N N . GLN B 1 247 ? 21.453 -28.969 2.18 1 89.5 247 GLN B N 1
ATOM 5687 C CA . GLN B 1 247 ? 21.594 -30.141 1.332 1 89.5 247 GLN B CA 1
ATOM 5688 C C . GLN B 1 247 ? 23.047 -30.656 1.341 1 89.5 247 GLN B C 1
ATOM 5690 O O . GLN B 1 247 ? 23.984 -29.875 1.46 1 89.5 247 GLN B O 1
ATOM 5695 N N . PRO B 1 248 ? 23.25 -32 1.222 1 88.62 248 PRO B N 1
ATOM 5696 C CA . PRO B 1 248 ? 24.609 -32.531 1.192 1 88.62 248 PRO B CA 1
ATOM 5697 C C . PRO B 1 248 ? 25.406 -32.062 -0.007 1 88.62 248 PRO B C 1
ATOM 5699 O O . PRO B 1 248 ? 26.625 -31.859 0.097 1 88.62 248 PRO B O 1
ATOM 5702 N N . LYS B 1 249 ? 24.797 -31.859 -1.108 1 91.44 249 LYS B N 1
ATOM 5703 C CA . LYS B 1 249 ? 25.453 -31.375 -2.32 1 91.44 249 LYS B CA 1
ATOM 5704 C C . LYS B 1 249 ? 24.672 -30.234 -2.953 1 91.44 249 LYS B C 1
ATOM 5706 O O . LYS B 1 249 ? 24.047 -30.406 -4.008 1 91.44 249 LYS B O 1
ATOM 5711 N N . PRO B 1 250 ? 24.844 -29.062 -2.42 1 94 250 PRO B N 1
ATOM 5712 C CA . PRO B 1 250 ? 24.078 -27.922 -2.932 1 94 250 PRO B CA 1
ATOM 5713 C C . PRO B 1 250 ? 24.578 -27.453 -4.293 1 94 250 PRO B C 1
ATOM 5715 O O . PRO B 1 250 ? 25.766 -27.609 -4.613 1 94 250 PRO B O 1
ATOM 5718 N N . TRP B 1 251 ? 23.688 -26.922 -5.102 1 96.12 251 TRP B N 1
ATOM 5719 C CA . TRP B 1 251 ? 24.078 -26.406 -6.406 1 96.12 251 TRP B CA 1
ATOM 5720 C C . TRP B 1 251 ? 24.172 -24.875 -6.391 1 96.12 251 TRP B C 1
ATOM 5722 O O . TRP B 1 251 ? 24.625 -24.266 -7.359 1 96.12 251 TRP B O 1
ATOM 5732 N N . ILE B 1 252 ? 23.734 -24.234 -5.398 1 96.94 252 ILE B N 1
ATOM 5733 C CA . ILE B 1 252 ? 23.844 -22.781 -5.238 1 96.94 252 ILE B CA 1
ATOM 5734 C C . ILE B 1 252 ? 24.297 -22.453 -3.822 1 96.94 252 ILE B C 1
ATOM 5736 O O . ILE B 1 252 ? 23.766 -22.984 -2.848 1 96.94 252 ILE B O 1
ATOM 5740 N N . LEU B 1 253 ? 25.344 -21.734 -3.705 1 96.5 253 LEU B N 1
ATOM 5741 C CA . LEU B 1 253 ? 25.906 -21.266 -2.447 1 96.5 253 LEU B CA 1
ATOM 5742 C C . LEU B 1 253 ? 26.562 -19.891 -2.621 1 96.5 253 LEU B C 1
ATOM 5744 O O . LEU B 1 253 ? 26.562 -19.344 -3.725 1 96.5 253 LEU B O 1
ATOM 5748 N N . LEU B 1 254 ? 26.984 -19.312 -1.47 1 97.25 254 LEU B N 1
ATOM 5749 C CA . LEU B 1 254 ? 27.781 -18.094 -1.545 1 97.25 254 LEU B CA 1
ATOM 5750 C C . LEU B 1 254 ? 29.266 -18.406 -1.668 1 97.25 254 LEU B C 1
ATOM 5752 O O . LEU B 1 254 ? 29.734 -19.406 -1.103 1 97.25 254 LEU B O 1
ATOM 5756 N N . GLN B 1 255 ? 29.953 -17.562 -2.48 1 96.81 255 GLN B N 1
ATOM 5757 C CA . GLN B 1 255 ? 31.406 -17.625 -2.441 1 96.81 255 GLN B CA 1
ATOM 5758 C C . GLN B 1 255 ? 31.922 -17.578 -1.007 1 96.81 255 GLN B C 1
ATOM 5760 O O . GLN B 1 255 ? 31.453 -16.766 -0.205 1 96.81 255 GLN B O 1
ATOM 5765 N N . GLU B 1 256 ? 32.875 -18.406 -0.732 1 93.69 256 GLU B N 1
ATOM 5766 C CA . GLU B 1 256 ? 33.375 -18.469 0.63 1 93.69 256 GLU B CA 1
ATOM 5767 C C . GLU B 1 256 ? 34.312 -17.297 0.924 1 93.69 256 GLU B C 1
ATOM 5769 O O . GLU B 1 256 ? 35.062 -16.844 0.045 1 93.69 256 GLU B O 1
ATOM 5774 N N . GLY B 1 257 ? 34.344 -16.938 2.258 1 90.31 257 GLY B N 1
ATOM 5775 C CA . GLY B 1 257 ? 35.281 -15.938 2.736 1 90.31 257 GLY B CA 1
ATOM 5776 C C . GLY B 1 257 ? 34.75 -14.523 2.721 1 90.31 257 GLY B C 1
ATOM 5777 O O . GLY B 1 257 ? 33.594 -14.305 2.314 1 90.31 257 GLY B O 1
ATOM 5778 N N . GLY B 1 258 ? 35.531 -13.602 3.318 1 91.81 258 GLY B N 1
ATOM 5779 C CA . GLY B 1 258 ? 35.094 -12.227 3.459 1 91.81 258 GLY B CA 1
ATOM 5780 C C . GLY B 1 258 ? 33.875 -12.07 4.34 1 91.81 258 GLY B C 1
ATOM 5781 O O . GLY B 1 258 ? 33.781 -12.648 5.426 1 91.81 258 GLY B O 1
ATOM 5782 N N . GLU B 1 259 ? 32.938 -11.234 3.889 1 92.12 259 GLU B N 1
ATOM 5783 C CA . GLU B 1 259 ? 31.734 -10.992 4.656 1 92.12 259 GLU B CA 1
ATOM 5784 C C . GLU B 1 259 ? 30.625 -11.977 4.277 1 92.12 259 GLU B C 1
ATOM 5786 O O . GLU B 1 259 ? 29.547 -11.969 4.875 1 92.12 259 GLU B O 1
ATOM 5791 N N . ASN B 1 260 ? 30.938 -12.828 3.41 1 95.75 260 ASN B N 1
ATOM 5792 C CA . ASN B 1 260 ? 29.922 -13.75 2.908 1 95.75 260 ASN B CA 1
ATOM 5793 C C . ASN B 1 260 ? 29.672 -14.891 3.885 1 95.75 260 ASN B C 1
ATOM 5795 O O . ASN B 1 260 ? 28.531 -15.242 4.16 1 95.75 260 ASN B O 1
ATOM 5799 N N . THR B 1 261 ? 30.766 -15.508 4.27 1 93.75 261 THR B N 1
ATOM 5800 C CA . THR B 1 261 ? 30.688 -16.656 5.16 1 93.75 261 THR B CA 1
ATOM 5801 C C . THR B 1 261 ? 31.703 -16.531 6.297 1 93.75 261 THR B C 1
ATOM 5803 O O . THR B 1 261 ? 32.594 -15.703 6.238 1 93.75 261 THR B O 1
ATOM 5806 N N . TYR B 1 262 ? 31.422 -17.219 7.367 1 89.94 262 TYR B N 1
ATOM 5807 C CA . TYR B 1 262 ? 32.406 -17.344 8.438 1 89.94 262 TYR B CA 1
ATOM 5808 C C . TYR B 1 262 ? 32.562 -18.781 8.883 1 89.94 262 TYR B C 1
ATOM 5810 O O . TYR B 1 262 ? 31.656 -19.594 8.695 1 89.94 262 TYR B O 1
ATOM 5818 N N . VAL B 1 263 ? 33.75 -19.141 9.438 1 84.69 263 VAL B N 1
ATOM 5819 C CA . VAL B 1 263 ? 34.125 -20.5 9.781 1 84.69 263 VAL B CA 1
ATOM 5820 C C . VAL B 1 263 ? 33.625 -20.844 11.18 1 84.69 263 VAL B C 1
ATOM 5822 O O . VAL B 1 263 ? 33.406 -19.953 12 1 84.69 263 VAL B O 1
ATOM 5825 N N . SER B 1 264 ? 33.25 -22.188 11.305 1 77.88 264 SER B N 1
ATOM 5826 C CA . SER B 1 264 ? 33.031 -22.719 12.641 1 77.88 264 SER B CA 1
ATOM 5827 C C . SER B 1 264 ? 34.344 -23.047 13.336 1 77.88 264 SER B C 1
ATOM 5829 O O . SER B 1 264 ? 35.281 -23.562 12.703 1 77.88 264 SER B O 1
ATOM 5831 N N . SER B 1 265 ? 34.438 -22.719 14.602 1 77 265 SER B N 1
ATOM 5832 C CA . SER B 1 265 ? 35.656 -23 15.359 1 77 265 SER B CA 1
ATOM 5833 C C . SER B 1 265 ? 35.844 -24.484 15.586 1 77 265 SER B C 1
ATOM 5835 O O . SER B 1 265 ? 36.969 -24.969 15.672 1 77 265 SER B O 1
ATOM 5837 N N . ALA B 1 266 ? 34.812 -25.219 15.672 1 77.81 266 ALA B N 1
ATOM 5838 C CA . ALA B 1 266 ? 34.844 -26.641 16.062 1 77.81 266 ALA B CA 1
ATOM 5839 C C . ALA B 1 266 ? 34.781 -27.531 14.828 1 77.81 266 ALA B C 1
ATOM 5841 O O . ALA B 1 266 ? 35.281 -28.672 14.867 1 77.81 266 ALA B O 1
ATOM 5842 N N . MET B 1 267 ? 34.156 -27.125 13.719 1 82.81 267 MET B N 1
ATOM 5843 C CA . MET B 1 267 ? 33.938 -27.969 12.547 1 82.81 267 MET B CA 1
ATOM 5844 C C . MET B 1 267 ? 34.531 -27.344 11.297 1 82.81 267 MET B C 1
ATOM 5846 O O . MET B 1 267 ? 33.906 -26.547 10.617 1 82.81 267 MET B O 1
ATOM 5850 N N . PRO B 1 268 ? 35.688 -27.812 10.891 1 77.56 268 PRO B N 1
ATOM 5851 C CA . PRO B 1 268 ? 36.469 -27.156 9.836 1 77.56 268 PRO B CA 1
ATOM 5852 C C . PRO B 1 268 ? 35.75 -27.141 8.492 1 77.56 268 PRO B C 1
ATOM 5854 O O . PRO B 1 268 ? 36.031 -26.281 7.648 1 77.56 268 PRO B O 1
ATOM 5857 N N . GLN B 1 269 ? 34.844 -28.109 8.242 1 78.5 269 GLN B N 1
ATOM 5858 C CA . GLN B 1 269 ? 34.156 -28.203 6.945 1 78.5 269 GLN B CA 1
ATOM 5859 C C . GLN B 1 269 ? 33 -27.234 6.867 1 78.5 269 GLN B C 1
ATOM 5861 O O . GLN B 1 269 ? 32.469 -26.984 5.785 1 78.5 269 GLN B O 1
ATOM 5866 N N . LYS B 1 270 ? 32.594 -26.859 8.086 1 84.81 270 LYS B N 1
ATOM 5867 C CA . LYS B 1 270 ? 31.344 -26.094 8.133 1 84.81 270 LYS B CA 1
ATOM 5868 C C . LYS B 1 270 ? 31.594 -24.625 7.84 1 84.81 270 LYS B C 1
ATOM 5870 O O . LYS B 1 270 ? 32.469 -24 8.453 1 84.81 270 LYS B O 1
ATOM 5875 N N . ARG B 1 271 ? 31 -24 6.766 1 86.88 271 ARG B N 1
ATOM 5876 C CA . ARG B 1 271 ? 30.984 -22.578 6.438 1 86.88 271 ARG B CA 1
ATOM 5877 C C . ARG B 1 271 ? 29.578 -21.984 6.629 1 86.88 271 ARG B C 1
ATOM 5879 O O . ARG B 1 271 ? 28.641 -22.344 5.91 1 86.88 271 ARG B O 1
ATOM 5886 N N . ASN B 1 272 ? 29.469 -21.094 7.602 1 90.94 272 ASN B N 1
ATOM 5887 C CA . ASN B 1 272 ? 28.172 -20.484 7.906 1 90.94 272 ASN B CA 1
ATOM 5888 C C . ASN B 1 272 ? 27.891 -19.281 6.992 1 90.94 272 ASN B C 1
ATOM 5890 O O . ASN B 1 272 ? 28.734 -18.406 6.84 1 90.94 272 ASN B O 1
ATOM 5894 N N . PRO B 1 273 ? 26.734 -19.234 6.328 1 95.19 273 PRO B N 1
ATOM 5895 C CA . PRO B 1 273 ? 26.422 -18.141 5.414 1 95.19 273 PRO B CA 1
ATOM 5896 C C . PRO B 1 273 ? 26 -16.859 6.145 1 95.19 273 PRO B C 1
ATOM 5898 O O . PRO B 1 273 ? 24.828 -16.484 6.098 1 95.19 273 PRO B O 1
ATOM 5901 N N . GLY B 1 274 ? 26.969 -16.172 6.723 1 94.12 274 GLY B N 1
ATOM 5902 C CA . GLY B 1 274 ? 26.734 -15.016 7.559 1 94.12 274 GLY B CA 1
ATOM 5903 C C . GLY B 1 274 ? 25.969 -13.914 6.852 1 94.12 274 GLY B C 1
ATOM 5904 O O . GLY B 1 274 ? 25.094 -13.281 7.441 1 94.12 274 GLY B O 1
ATOM 5905 N N . LEU B 1 275 ? 26.297 -13.609 5.605 1 96.81 275 LEU B N 1
ATOM 5906 C CA . LEU B 1 275 ? 25.641 -12.555 4.836 1 96.81 275 LEU B CA 1
ATOM 5907 C C . LEU B 1 275 ? 24.156 -12.859 4.668 1 96.81 275 LEU B C 1
ATOM 5909 O O . LEU B 1 275 ? 23.312 -11.953 4.781 1 96.81 275 LEU B O 1
ATOM 5913 N N . LEU B 1 276 ? 23.75 -14.125 4.352 1 97.25 276 LEU B N 1
ATOM 5914 C CA . LEU B 1 276 ? 22.344 -14.516 4.242 1 97.25 276 LEU B CA 1
ATOM 5915 C C . LEU B 1 276 ? 21.625 -14.328 5.57 1 97.25 276 LEU B C 1
ATOM 5917 O O . LEU B 1 276 ? 20.516 -13.797 5.609 1 97.25 276 LEU B O 1
ATOM 5921 N N . ILE B 1 277 ? 22.266 -14.773 6.617 1 94.94 277 ILE B N 1
ATOM 5922 C CA . ILE B 1 277 ? 21.672 -14.734 7.949 1 94.94 277 ILE B CA 1
ATOM 5923 C C . ILE B 1 277 ? 21.422 -13.281 8.359 1 94.94 277 ILE B C 1
ATOM 5925 O O . ILE B 1 277 ? 20.328 -12.93 8.812 1 94.94 277 ILE B O 1
ATOM 5929 N N . ARG B 1 278 ? 22.422 -12.477 8.188 1 95.81 278 ARG B N 1
ATOM 5930 C CA . ARG B 1 278 ? 22.281 -11.086 8.609 1 95.81 278 ARG B CA 1
ATOM 5931 C C . ARG B 1 278 ? 21.25 -10.352 7.762 1 95.81 278 ARG B C 1
ATOM 5933 O O . ARG B 1 278 ? 20.516 -9.508 8.273 1 95.81 278 ARG B O 1
ATOM 5940 N N . THR B 1 279 ? 21.25 -10.578 6.484 1 97.5 279 THR B N 1
ATOM 5941 C CA . THR B 1 279 ? 20.281 -9.938 5.609 1 97.5 279 THR B CA 1
ATOM 5942 C C . THR B 1 279 ? 18.859 -10.367 5.973 1 97.5 279 THR B C 1
ATOM 5944 O O . THR B 1 279 ? 17.953 -9.539 6.008 1 97.5 279 THR B O 1
ATOM 5947 N N . ARG B 1 280 ? 18.641 -11.656 6.191 1 96.25 280 ARG B N 1
ATOM 5948 C CA . ARG B 1 280 ? 17.344 -12.172 6.602 1 96.25 280 ARG B CA 1
ATOM 5949 C C . ARG B 1 280 ? 16.891 -11.547 7.918 1 96.25 280 ARG B C 1
ATOM 5951 O O . ARG B 1 280 ? 15.719 -11.195 8.078 1 96.25 280 ARG B O 1
ATOM 5958 N N . ALA B 1 281 ? 17.812 -11.508 8.891 1 95.25 281 ALA B N 1
ATOM 5959 C CA . ALA B 1 281 ? 17.516 -10.875 10.172 1 95.25 281 ALA B CA 1
ATOM 5960 C C . ALA B 1 281 ? 17.094 -9.422 9.984 1 95.25 281 ALA B C 1
ATOM 5962 O O . ALA B 1 281 ? 16.141 -8.961 10.609 1 95.25 281 ALA B O 1
ATOM 5963 N N . GLU B 1 282 ? 17.828 -8.719 9.203 1 96.5 282 GLU B N 1
ATOM 5964 C CA . GLU B 1 282 ? 17.5 -7.328 8.945 1 96.5 282 GLU B CA 1
ATOM 5965 C C . GLU B 1 282 ? 16.156 -7.203 8.242 1 96.5 282 GLU B C 1
ATOM 5967 O O . GLU B 1 282 ? 15.375 -6.289 8.523 1 96.5 282 GLU B O 1
ATOM 5972 N N . ALA B 1 283 ? 15.875 -8.039 7.246 1 97.5 283 ALA B N 1
ATOM 5973 C CA . ALA B 1 283 ? 14.57 -8.055 6.586 1 97.5 283 ALA B CA 1
ATOM 5974 C C . ALA B 1 283 ? 13.438 -8.219 7.598 1 97.5 283 ALA B C 1
ATOM 5976 O O . ALA B 1 283 ? 12.422 -7.527 7.516 1 97.5 283 ALA B O 1
ATOM 5977 N N . SER B 1 284 ? 13.602 -9.102 8.508 1 96.38 284 SER B N 1
ATOM 5978 C CA . SER B 1 284 ? 12.617 -9.305 9.562 1 96.38 284 SER B CA 1
ATOM 5979 C C . SER B 1 284 ? 12.43 -8.047 10.398 1 96.38 284 SER B C 1
ATOM 5981 O O . SER B 1 284 ? 11.305 -7.703 10.781 1 96.38 284 SER B O 1
ATOM 5983 N N . ARG B 1 285 ? 13.531 -7.48 10.75 1 95.69 285 ARG B N 1
ATOM 5984 C CA . ARG B 1 285 ? 13.469 -6.234 11.508 1 95.69 285 ARG B CA 1
ATOM 5985 C C . ARG B 1 285 ? 12.695 -5.164 10.75 1 95.69 285 ARG B C 1
ATOM 5987 O O . ARG B 1 285 ? 11.867 -4.457 11.32 1 95.69 285 ARG B O 1
ATOM 5994 N N . VAL B 1 286 ? 12.953 -4.992 9.492 1 97.12 286 VAL B N 1
ATOM 5995 C CA . VAL B 1 286 ? 12.289 -4.008 8.648 1 97.12 286 VAL B CA 1
ATOM 5996 C C . VAL B 1 286 ? 10.781 -4.27 8.633 1 97.12 286 VAL B C 1
ATOM 5998 O O . VAL B 1 286 ? 9.984 -3.336 8.734 1 97.12 286 VAL B O 1
ATOM 6001 N N . ILE B 1 287 ? 10.328 -5.539 8.438 1 96.75 287 ILE B N 1
ATOM 6002 C CA . ILE B 1 287 ? 8.914 -5.898 8.461 1 96.75 287 ILE B CA 1
ATOM 6003 C C . ILE B 1 287 ? 8.305 -5.477 9.797 1 96.75 287 ILE B C 1
ATOM 6005 O O . ILE B 1 287 ? 7.219 -4.891 9.828 1 96.75 287 ILE B O 1
ATOM 6009 N N . SER B 1 288 ? 9.016 -5.762 10.867 1 95.31 288 SER B N 1
ATOM 6010 C CA . SER B 1 288 ? 8.539 -5.395 12.195 1 95.31 288 SER B CA 1
ATOM 6011 C C . SER B 1 288 ? 8.367 -3.887 12.32 1 95.31 288 SER B C 1
ATOM 6013 O O . SER B 1 288 ? 7.359 -3.412 12.852 1 95.31 288 SER B O 1
ATOM 6015 N N . LEU B 1 289 ? 9.359 -3.172 11.891 1 94.81 289 LEU B N 1
ATOM 6016 C CA . LEU B 1 289 ? 9.281 -1.715 11.922 1 94.81 289 LEU B CA 1
ATOM 6017 C C . LEU B 1 289 ? 8.125 -1.214 11.062 1 94.81 289 LEU B C 1
ATOM 6019 O O . LEU B 1 289 ? 7.41 -0.29 11.453 1 94.81 289 LEU B O 1
ATOM 6023 N N . GLY B 1 290 ? 7.941 -1.795 9.852 1 95.88 290 GLY B N 1
ATOM 6024 C CA . GLY B 1 290 ? 6.875 -1.404 8.945 1 95.88 290 GLY B CA 1
ATOM 6025 C C . GLY B 1 290 ? 5.492 -1.614 9.523 1 95.88 290 GLY B C 1
ATOM 6026 O O . GLY B 1 290 ? 4.664 -0.7 9.523 1 95.88 290 GLY B O 1
ATOM 6027 N N . VAL B 1 291 ? 5.234 -2.816 10.07 1 94.25 291 VAL B N 1
ATOM 6028 C CA . VAL B 1 291 ? 3.965 -3.148 10.703 1 94.25 291 VAL B CA 1
ATOM 6029 C C . VAL B 1 291 ? 3.752 -2.26 11.93 1 94.25 291 VAL B C 1
ATOM 6031 O O . VAL B 1 291 ? 2.621 -1.872 12.234 1 94.25 291 VAL B O 1
ATOM 6034 N N . GLY B 1 292 ? 4.812 -1.964 12.555 1 94.75 292 GLY B N 1
ATOM 6035 C CA . GLY B 1 292 ? 4.762 -1.126 13.742 1 94.75 292 GLY B CA 1
ATOM 6036 C C . GLY B 1 292 ? 4.156 0.241 13.477 1 94.75 292 GLY B C 1
ATOM 6037 O O . GLY B 1 292 ? 3.547 0.835 14.375 1 94.75 292 GLY B O 1
ATOM 6038 N N . ARG B 1 293 ? 4.277 0.781 12.25 1 94.88 293 ARG B N 1
ATOM 6039 C CA . ARG B 1 293 ? 3.705 2.082 11.93 1 94.88 293 ARG B CA 1
ATOM 6040 C C . ARG B 1 293 ? 2.184 2.049 12.031 1 94.88 293 ARG B C 1
ATOM 6042 O O . ARG B 1 293 ? 1.563 3.02 12.469 1 94.88 293 ARG B O 1
ATOM 6049 N N . ALA B 1 294 ? 1.526 0.975 11.523 1 94.62 294 ALA B N 1
ATOM 6050 C CA . ALA B 1 294 ? 0.077 0.822 11.617 1 94.62 294 ALA B CA 1
ATOM 6051 C C . ALA B 1 294 ? -0.366 0.687 13.078 1 94.62 294 ALA B C 1
ATOM 6053 O O . ALA B 1 294 ? -1.356 1.293 13.484 1 94.62 294 ALA B O 1
ATOM 6054 N N . ILE B 1 295 ? 0.346 -0.057 13.859 1 92.75 295 ILE B N 1
ATOM 6055 C CA . ILE B 1 295 ? 0.009 -0.301 15.258 1 92.75 295 ILE B CA 1
ATOM 6056 C C . ILE B 1 295 ? 0.099 1.004 16.047 1 92.75 295 ILE B C 1
ATOM 6058 O O . ILE B 1 295 ? -0.772 1.304 16.859 1 92.75 295 ILE B O 1
ATOM 6062 N N . GLN B 1 296 ? 1.091 1.771 15.742 1 91.19 296 GLN B N 1
ATOM 6063 C CA . GLN B 1 296 ? 1.291 3.029 16.453 1 91.19 296 GLN B CA 1
ATOM 6064 C C . GLN B 1 296 ? 0.161 4.012 16.156 1 91.19 296 GLN B C 1
ATOM 6066 O O . GLN B 1 296 ? -0.208 4.816 17.016 1 91.19 296 GLN B O 1
ATOM 6071 N N . GLY B 1 297 ? -0.34 3.996 14.914 1 91.38 297 GLY B N 1
ATOM 6072 C CA . GLY B 1 297 ? -1.415 4.895 14.531 1 91.38 297 GLY B CA 1
ATOM 6073 C C . GLY B 1 297 ? -2.785 4.406 14.961 1 91.38 297 GLY B C 1
ATOM 6074 O O . GLY B 1 297 ? -3.783 5.109 14.789 1 91.38 297 GLY B O 1
ATOM 6075 N N . HIS B 1 298 ? -2.844 3.213 15.578 1 91.62 298 HIS B N 1
ATOM 6076 C CA . HIS B 1 298 ? -4.094 2.537 15.898 1 91.62 298 HIS B CA 1
ATOM 6077 C C . HIS B 1 298 ? -4.82 3.238 17.047 1 91.62 298 HIS B C 1
ATOM 6079 O O . HIS B 1 298 ? -4.227 3.502 18.094 1 91.62 298 HIS B O 1
ATOM 6085 N N . ASN B 1 299 ? -6.133 3.584 16.781 1 89.06 299 ASN B N 1
ATOM 6086 C CA . ASN B 1 299 ? -7.082 4.148 17.734 1 89.06 299 ASN B CA 1
ATOM 6087 C C . ASN B 1 299 ? -6.598 5.492 18.266 1 89.06 299 ASN B C 1
ATOM 6089 O O . ASN B 1 299 ? -6.691 5.754 19.469 1 89.06 299 ASN B O 1
ATOM 6093 N N . LEU B 1 300 ? -5.934 6.305 17.391 1 91.38 300 LEU B N 1
ATOM 6094 C CA . LEU B 1 300 ? -5.594 7.688 17.703 1 91.38 300 LEU B CA 1
ATOM 6095 C C . LEU B 1 300 ? -6.566 8.648 17.031 1 91.38 300 LEU B C 1
ATOM 6097 O O . LEU B 1 300 ? -6.906 8.484 15.867 1 91.38 300 LEU B O 1
ATOM 6101 N N . PRO B 1 301 ? -7.074 9.609 17.828 1 90.38 301 PRO B N 1
ATOM 6102 C CA . PRO B 1 301 ? -7.809 10.664 17.125 1 90.38 301 PRO B CA 1
ATOM 6103 C C . PRO B 1 301 ? -6.918 11.492 16.203 1 90.38 301 PRO B C 1
ATOM 6105 O O . PRO B 1 301 ? -5.711 11.594 16.438 1 90.38 301 PRO B O 1
ATOM 6108 N N . PRO B 1 302 ? -7.539 12.109 15.125 1 89.56 302 PRO B N 1
ATOM 6109 C CA . PRO B 1 302 ? -6.723 13 14.297 1 89.56 302 PRO B CA 1
ATOM 6110 C C . PRO B 1 302 ? -6.059 14.117 15.109 1 89.56 302 PRO B C 1
ATOM 6112 O O . PRO B 1 302 ? -6.648 14.617 16.062 1 89.56 302 PRO B O 1
ATOM 6115 N N . GLY B 1 303 ? -4.914 14.508 14.688 1 86.62 303 GLY B N 1
ATOM 6116 C CA . GLY B 1 303 ? -4.238 15.625 15.336 1 86.62 303 GLY B CA 1
ATOM 6117 C C . GLY B 1 303 ? -3.176 15.18 16.328 1 86.62 303 GLY B C 1
ATOM 6118 O O . GLY B 1 303 ? -2.398 16 16.812 1 86.62 303 GLY B O 1
ATOM 6119 N N . MET B 1 304 ? -3.195 13.914 16.609 1 87.5 304 MET B N 1
ATOM 6120 C CA . MET B 1 304 ? -2.16 13.383 17.5 1 87.5 304 MET B CA 1
ATOM 6121 C C . MET B 1 304 ? -0.85 13.188 16.734 1 87.5 304 MET B C 1
ATOM 6123 O O . MET B 1 304 ? -0.854 12.844 15.555 1 87.5 304 MET B O 1
ATOM 6127 N N . PHE B 1 305 ? 0.232 13.398 17.469 1 85.06 305 PHE B N 1
ATOM 6128 C CA . PHE B 1 305 ? 1.536 13.352 16.812 1 85.06 305 PHE B CA 1
ATOM 6129 C C . PHE B 1 305 ? 2.229 12.016 17.078 1 85.06 305 PHE B C 1
ATOM 6131 O O . PHE B 1 305 ? 3.281 11.734 16.516 1 85.06 305 PHE B O 1
ATOM 6138 N N . ASP B 1 306 ? 1.767 11.055 17.828 1 86.5 306 ASP B N 1
ATOM 6139 C CA . ASP B 1 306 ? 2.375 9.828 18.328 1 86.5 306 ASP B CA 1
ATOM 6140 C C . ASP B 1 306 ? 2.943 8.992 17.188 1 86.5 306 ASP B C 1
ATOM 6142 O O . ASP B 1 306 ? 3.98 8.344 17.344 1 86.5 306 ASP B O 1
ATOM 6146 N N . ALA B 1 307 ? 2.27 9.062 16.094 1 88.62 307 ALA B N 1
ATOM 6147 C CA . ALA B 1 307 ? 2.568 8.109 15.031 1 88.62 307 ALA B CA 1
ATOM 6148 C C . ALA B 1 307 ? 3.352 8.773 13.906 1 88.62 307 ALA B C 1
ATOM 6150 O O . ALA B 1 307 ? 3.447 8.227 12.805 1 88.62 307 ALA B O 1
ATOM 6151 N N . LYS B 1 308 ? 4.012 9.867 14.156 1 90.69 308 LYS B N 1
ATOM 6152 C CA . LYS B 1 308 ? 4.559 10.641 13.047 1 90.69 308 LYS B CA 1
ATOM 6153 C C . LYS B 1 308 ? 6.066 10.836 13.203 1 90.69 308 LYS B C 1
ATOM 6155 O O . LYS B 1 308 ? 6.668 11.648 12.492 1 90.69 308 LYS B O 1
ATOM 6160 N N . ASP B 1 309 ? 6.727 10.195 14.062 1 92.38 309 ASP B N 1
ATOM 6161 C CA . ASP B 1 309 ? 8.141 10.406 14.367 1 92.38 309 ASP B CA 1
ATOM 6162 C C . ASP B 1 309 ? 9.008 10.211 13.125 1 92.38 309 ASP B C 1
ATOM 6164 O O . ASP B 1 309 ? 8.969 9.148 12.492 1 92.38 309 ASP B O 1
ATOM 6168 N N . LEU B 1 310 ? 9.812 11.242 12.805 1 94.81 310 LEU B N 1
ATOM 6169 C CA . LEU B 1 310 ? 10.633 11.227 11.602 1 94.81 310 LEU B CA 1
ATOM 6170 C C . LEU B 1 310 ? 11.719 10.156 11.695 1 94.81 310 LEU B C 1
ATOM 6172 O O . LEU B 1 310 ? 12.008 9.469 10.719 1 94.81 310 LEU B O 1
ATOM 6176 N N . GLY B 1 311 ? 12.422 10.125 12.828 1 93.56 311 GLY B N 1
ATOM 6177 C CA . GLY B 1 311 ? 13.445 9.102 13.016 1 93.56 311 GLY B CA 1
ATOM 6178 C C . GLY B 1 311 ? 12.93 7.695 12.773 1 93.56 311 GLY B C 1
ATOM 6179 O O . GLY B 1 311 ? 13.586 6.902 12.094 1 93.56 311 GLY B O 1
ATOM 6180 N N . ASP B 1 312 ? 11.781 7.344 13.344 1 93.06 312 ASP B N 1
ATOM 6181 C CA . ASP B 1 312 ? 11.164 6.039 13.148 1 93.06 312 ASP B CA 1
ATOM 6182 C C . ASP B 1 312 ? 10.836 5.801 11.672 1 93.06 312 ASP B C 1
ATOM 6184 O O . ASP B 1 312 ? 11.047 4.703 11.148 1 93.06 312 ASP B O 1
ATOM 6188 N N . ASN B 1 313 ? 10.281 6.812 11.031 1 95.19 313 ASN B N 1
ATOM 6189 C CA . ASN B 1 313 ? 9.922 6.699 9.625 1 95.19 313 ASN B CA 1
ATOM 6190 C C . ASN B 1 313 ? 11.156 6.461 8.758 1 95.19 313 ASN B C 1
ATOM 6192 O O . ASN B 1 313 ? 11.125 5.637 7.836 1 95.19 313 ASN B O 1
ATOM 6196 N N . LEU B 1 314 ? 12.203 7.191 9.016 1 96.44 314 LEU B N 1
ATOM 6197 C CA . LEU B 1 314 ? 13.43 7.031 8.25 1 96.44 314 LEU B CA 1
ATOM 6198 C C . LEU B 1 314 ? 14.047 5.652 8.492 1 96.44 314 LEU B C 1
ATOM 6200 O O . LEU B 1 314 ? 14.625 5.062 7.582 1 96.44 314 LEU B O 1
ATOM 6204 N N . ALA B 1 315 ? 13.953 5.199 9.742 1 96 315 ALA B N 1
ATOM 6205 C CA . ALA B 1 315 ? 14.484 3.875 10.055 1 96 315 ALA B CA 1
ATOM 6206 C C . ALA B 1 315 ? 13.836 2.803 9.18 1 96 315 ALA B C 1
ATOM 6208 O O . ALA B 1 315 ? 14.508 1.858 8.75 1 96 315 ALA B O 1
ATOM 6209 N N . VAL B 1 316 ? 12.578 2.918 8.93 1 96.81 316 VAL B N 1
ATOM 6210 C CA . VAL B 1 316 ? 11.828 1.985 8.102 1 96.81 316 VAL B CA 1
ATOM 6211 C C . VAL B 1 316 ? 12.375 2.008 6.676 1 96.81 316 VAL B C 1
ATOM 6213 O O . VAL B 1 316 ? 12.727 0.962 6.121 1 96.81 316 VAL B O 1
ATOM 6216 N N . VAL B 1 317 ? 12.484 3.178 6.062 1 98.44 317 VAL B N 1
ATOM 6217 C CA . VAL B 1 317 ? 12.875 3.334 4.668 1 98.44 317 VAL B CA 1
ATOM 6218 C C . VAL B 1 317 ? 14.352 2.977 4.504 1 98.44 317 VAL B C 1
ATOM 6220 O O . VAL B 1 317 ? 14.719 2.254 3.576 1 98.44 317 VAL B O 1
ATOM 6223 N N . ASN B 1 318 ? 15.172 3.502 5.418 1 98.25 318 ASN B N 1
ATOM 6224 C CA . ASN B 1 318 ? 16.594 3.191 5.375 1 98.25 318 ASN B CA 1
ATOM 6225 C C . ASN B 1 318 ? 16.844 1.698 5.555 1 98.25 318 ASN B C 1
ATOM 6227 O O . ASN B 1 318 ? 17.766 1.146 4.957 1 98.25 318 ASN B O 1
ATOM 6231 N N . GLY B 1 319 ? 16.109 1.113 6.473 1 98.25 319 GLY B N 1
ATOM 6232 C CA . GLY B 1 319 ? 16.219 -0.325 6.656 1 98.25 319 GLY B CA 1
ATOM 6233 C C . GLY B 1 319 ? 16.016 -1.105 5.371 1 98.25 319 GLY B C 1
ATOM 6234 O O . GLY B 1 319 ? 16.797 -2.012 5.055 1 98.25 319 GLY B O 1
ATOM 6235 N N . ALA B 1 320 ? 14.938 -0.812 4.652 1 98.69 320 ALA B N 1
ATOM 6236 C CA . ALA B 1 320 ? 14.648 -1.484 3.385 1 98.69 320 ALA B CA 1
ATOM 6237 C C . ALA B 1 320 ? 15.773 -1.254 2.379 1 98.69 320 ALA B C 1
ATOM 6239 O O . ALA B 1 320 ? 16.125 -2.156 1.616 1 98.69 320 ALA B O 1
ATOM 6240 N N . THR B 1 321 ? 16.281 -0.009 2.297 1 98.75 321 THR B N 1
ATOM 6241 C CA . THR B 1 321 ? 17.422 0.296 1.44 1 98.75 321 THR B CA 1
ATOM 6242 C C . THR B 1 321 ? 18.609 -0.602 1.779 1 98.75 321 THR B C 1
ATOM 6244 O O . THR B 1 321 ? 19.297 -1.108 0.883 1 98.75 321 THR B O 1
ATOM 6247 N N . GLY B 1 322 ? 18.859 -0.702 3.082 1 98.56 322 GLY B N 1
ATOM 6248 C CA . GLY B 1 322 ? 19.922 -1.581 3.529 1 98.56 322 GLY B CA 1
ATOM 6249 C C . GLY B 1 322 ? 19.719 -3.027 3.123 1 98.56 322 GLY B C 1
ATOM 6250 O O . GLY B 1 322 ? 20.656 -3.695 2.678 1 98.56 322 GLY B O 1
ATOM 6251 N N . VAL B 1 323 ? 18.516 -3.584 3.297 1 98.75 323 VAL B N 1
ATOM 6252 C CA . VAL B 1 323 ? 18.172 -4.953 2.922 1 98.75 323 VAL B CA 1
ATOM 6253 C C . VAL B 1 323 ? 18.469 -5.168 1.438 1 98.75 323 VAL B C 1
ATOM 6255 O O . VAL B 1 323 ? 19.062 -6.18 1.054 1 98.75 323 VAL B O 1
ATOM 6258 N N . LEU B 1 324 ? 18.016 -4.227 0.596 1 98.88 324 LEU B N 1
ATOM 6259 C CA . LEU B 1 324 ? 18.25 -4.324 -0.839 1 98.88 324 LEU B CA 1
ATOM 6260 C C . LEU B 1 324 ? 19.75 -4.281 -1.143 1 98.88 324 LEU B C 1
ATOM 6262 O O . LEU B 1 324 ? 20.219 -4.977 -2.041 1 98.88 324 LEU B O 1
ATOM 6266 N N . GLY B 1 325 ? 20.453 -3.355 -0.476 1 98.75 325 GLY B N 1
ATOM 6267 C CA . GLY B 1 325 ? 21.906 -3.328 -0.632 1 98.75 325 GLY B CA 1
ATOM 6268 C C . GLY B 1 325 ? 22.562 -4.656 -0.319 1 98.75 325 GLY B C 1
ATOM 6269 O O . GLY B 1 325 ? 23.438 -5.109 -1.058 1 98.75 325 GLY B O 1
ATOM 6270 N N . ASP B 1 326 ? 22.188 -5.25 0.776 1 98.56 326 ASP B N 1
ATOM 6271 C CA . ASP B 1 326 ? 22.75 -6.543 1.171 1 98.56 326 ASP B CA 1
ATOM 6272 C C . ASP B 1 326 ? 22.328 -7.641 0.194 1 98.56 326 ASP B C 1
ATOM 6274 O O . ASP B 1 326 ? 23.094 -8.57 -0.067 1 98.56 326 ASP B O 1
ATOM 6278 N N . LEU B 1 327 ? 21.047 -7.605 -0.292 1 98.75 327 LEU B N 1
ATOM 6279 C CA . LEU B 1 327 ? 20.641 -8.547 -1.328 1 98.75 327 LEU B CA 1
ATOM 6280 C C . LEU B 1 327 ? 21.531 -8.422 -2.559 1 98.75 327 LEU B C 1
ATOM 6282 O O . LEU B 1 327 ? 21.922 -9.43 -3.154 1 98.75 327 LEU B O 1
ATOM 6286 N N . HIS B 1 328 ? 21.812 -7.18 -2.977 1 98.62 328 HIS B N 1
ATOM 6287 C CA . HIS B 1 328 ? 22.734 -6.945 -4.082 1 98.62 328 HIS B CA 1
ATOM 6288 C C . HIS B 1 328 ? 24.062 -7.645 -3.84 1 98.62 328 HIS B C 1
ATOM 6290 O O . HIS B 1 328 ? 24.609 -8.289 -4.742 1 98.62 328 HIS B O 1
ATOM 6296 N N . ARG B 1 329 ? 24.672 -7.586 -2.672 1 98 329 ARG B N 1
ATOM 6297 C CA . ARG B 1 329 ? 25.922 -8.25 -2.312 1 98 329 ARG B CA 1
ATOM 6298 C C . ARG B 1 329 ? 25.766 -9.766 -2.375 1 98 329 ARG B C 1
ATOM 6300 O O . ARG B 1 329 ? 26.688 -10.469 -2.795 1 98 329 ARG B O 1
ATOM 6307 N N . ILE B 1 330 ? 24.625 -10.242 -1.851 1 98.56 330 ILE B N 1
ATOM 6308 C CA . ILE B 1 330 ? 24.344 -11.672 -1.936 1 98.56 330 ILE B CA 1
ATOM 6309 C C . ILE B 1 330 ? 24.391 -12.125 -3.393 1 98.56 330 ILE B C 1
ATOM 6311 O O . ILE B 1 330 ? 25.047 -13.117 -3.715 1 98.56 330 ILE B O 1
ATOM 6315 N N . LEU B 1 331 ? 23.719 -11.367 -4.297 1 98.69 331 LEU B N 1
ATOM 6316 C CA . LEU B 1 331 ? 23.672 -11.703 -5.719 1 98.69 331 LEU B CA 1
ATOM 6317 C C . LEU B 1 331 ? 25.078 -11.703 -6.32 1 98.69 331 LEU B C 1
ATOM 6319 O O . LEU B 1 331 ? 25.391 -12.523 -7.18 1 98.69 331 LEU B O 1
ATOM 6323 N N . ASP B 1 332 ? 25.922 -10.789 -5.922 1 98.06 332 ASP B N 1
ATOM 6324 C CA . ASP B 1 332 ? 27.297 -10.695 -6.398 1 98.06 332 ASP B CA 1
ATOM 6325 C C . ASP B 1 332 ? 28.125 -11.906 -5.949 1 98.06 332 ASP B C 1
ATOM 6327 O O . ASP B 1 332 ? 29.062 -12.32 -6.637 1 98.06 332 ASP B O 1
ATOM 6331 N N . ALA B 1 333 ? 27.766 -12.461 -4.836 1 97.94 333 ALA B N 1
ATOM 6332 C CA . ALA B 1 333 ? 28.578 -13.5 -4.211 1 97.94 333 ALA B CA 1
ATOM 6333 C C . ALA B 1 333 ? 28.094 -14.891 -4.59 1 97.94 333 ALA B C 1
ATOM 6335 O O . ALA B 1 333 ? 28.688 -15.898 -4.207 1 97.94 333 ALA B O 1
ATOM 6336 N N . LEU B 1 334 ? 27.062 -15.062 -5.336 1 97.94 334 LEU B N 1
ATOM 6337 C CA . LEU B 1 334 ? 26.453 -16.359 -5.637 1 97.94 334 LEU B CA 1
ATOM 6338 C C . LEU B 1 334 ? 27.391 -17.219 -6.484 1 97.94 334 LEU B C 1
ATOM 6340 O O . LEU B 1 334 ? 28.047 -16.703 -7.387 1 97.94 334 LEU B O 1
ATOM 6344 N N . VAL B 1 335 ? 27.531 -18.359 -6.133 1 97.06 335 VAL B N 1
ATOM 6345 C CA . VAL B 1 335 ? 28.156 -19.406 -6.945 1 97.06 335 VAL B CA 1
ATOM 6346 C C . VAL B 1 335 ? 27.109 -20.438 -7.348 1 97.06 335 VAL B C 1
ATOM 6348 O O . VAL B 1 335 ? 26.578 -21.156 -6.496 1 97.06 335 VAL B O 1
ATOM 6351 N N . ILE B 1 336 ? 26.844 -20.547 -8.633 1 97.19 336 ILE B N 1
ATOM 6352 C CA . ILE B 1 336 ? 25.844 -21.469 -9.172 1 97.19 336 ILE B CA 1
ATOM 6353 C C . ILE B 1 336 ? 26.531 -22.578 -9.945 1 97.19 336 ILE B C 1
ATOM 6355 O O . ILE B 1 336 ? 27.25 -22.328 -10.914 1 97.19 336 ILE B O 1
ATOM 6359 N N . ASP B 1 337 ? 26.344 -23.781 -9.461 1 96.88 337 ASP B N 1
ATOM 6360 C CA . ASP B 1 337 ? 26.922 -24.969 -10.102 1 96.88 337 ASP B CA 1
ATOM 6361 C C . ASP B 1 337 ? 25.906 -25.641 -11.008 1 96.88 337 ASP B C 1
ATOM 6363 O O . ASP B 1 337 ? 25.172 -26.547 -10.578 1 96.88 337 ASP B O 1
ATOM 6367 N N . GLY B 1 338 ? 25.969 -25.312 -12.328 1 96.06 338 GLY B N 1
ATOM 6368 C CA . GLY B 1 338 ? 25.016 -25.828 -13.305 1 96.06 338 GLY B CA 1
ATOM 6369 C C . GLY B 1 338 ? 25.094 -27.328 -13.477 1 96.06 338 GLY B C 1
ATOM 6370 O O . GLY B 1 338 ? 24.078 -27.984 -13.742 1 96.06 338 GLY B O 1
ATOM 6371 N N . GLU B 1 339 ? 26.281 -27.859 -13.375 1 95.69 339 GLU B N 1
ATOM 6372 C CA . GLU B 1 339 ? 26.453 -29.312 -13.477 1 95.69 339 GLU B CA 1
ATOM 6373 C C . GLU B 1 339 ? 25.797 -30.031 -12.305 1 95.69 339 GLU B C 1
ATOM 6375 O O . GLU B 1 339 ? 25.156 -31.062 -12.484 1 95.69 339 GLU B O 1
ATOM 6380 N N . ARG B 1 340 ? 25.953 -29.469 -11.172 1 94.81 340 ARG B N 1
ATOM 6381 C CA . ARG B 1 340 ? 25.359 -30.062 -9.984 1 94.81 340 ARG B CA 1
ATOM 6382 C C . ARG B 1 340 ? 23.844 -29.969 -10.023 1 94.81 340 ARG B C 1
ATOM 6384 O O . ARG B 1 340 ? 23.141 -30.891 -9.578 1 94.81 340 ARG B O 1
ATOM 6391 N N . SER B 1 341 ? 23.359 -28.828 -10.391 1 95.38 341 SER B N 1
ATOM 6392 C CA . SER B 1 341 ? 21.906 -28.703 -10.484 1 95.38 341 SER B CA 1
ATOM 6393 C C . SER B 1 341 ? 21.328 -29.703 -11.469 1 95.38 341 SER B C 1
ATOM 6395 O O . SER B 1 341 ? 20.25 -30.234 -11.258 1 95.38 341 SER B O 1
ATOM 6397 N N . LEU B 1 342 ? 22.031 -29.969 -12.523 1 92.94 342 LEU B N 1
ATOM 6398 C CA . LEU B 1 342 ? 21.609 -30.969 -13.5 1 92.94 342 LEU B CA 1
ATOM 6399 C C . LEU B 1 342 ? 21.547 -32.344 -12.859 1 92.94 342 LEU B C 1
ATOM 6401 O O . LEU B 1 342 ? 20.656 -33.156 -13.164 1 92.94 342 LEU B O 1
ATOM 6405 N N . LYS B 1 343 ? 22.484 -32.625 -12.047 1 91.94 343 LYS B N 1
ATOM 6406 C CA . LYS B 1 343 ? 22.484 -33.906 -11.328 1 91.94 343 LYS B CA 1
ATOM 6407 C C . LYS B 1 343 ? 21.266 -34.031 -10.422 1 91.94 343 LYS B C 1
ATOM 6409 O O . LYS B 1 343 ? 20.672 -35.094 -10.305 1 91.94 343 LYS B O 1
ATOM 6414 N N . GLU B 1 344 ? 20.953 -32.969 -9.781 1 91.56 344 GLU B N 1
ATOM 6415 C CA . GLU B 1 344 ? 19.766 -33 -8.93 1 91.56 344 GLU B CA 1
ATOM 6416 C C . GLU B 1 344 ? 18.5 -33.219 -9.75 1 91.56 344 GLU B C 1
ATOM 6418 O O . GLU B 1 344 ? 17.594 -33.969 -9.32 1 91.56 344 GLU B O 1
ATOM 6423 N N . LEU B 1 345 ? 18.391 -32.625 -10.922 1 92.44 345 LEU B N 1
ATOM 6424 C CA . LEU B 1 345 ? 17.266 -32.844 -11.82 1 92.44 345 LEU B CA 1
ATOM 6425 C C . LEU B 1 345 ? 17.141 -34.312 -12.219 1 92.44 345 LEU B C 1
ATOM 6427 O O . LEU B 1 345 ? 16.047 -34.812 -12.445 1 92.44 345 LEU B O 1
ATOM 6431 N N . ASP B 1 346 ? 18.25 -34.906 -12.281 1 90.19 346 ASP B N 1
ATOM 6432 C CA . ASP B 1 346 ? 18.281 -36.312 -12.664 1 90.19 346 ASP B CA 1
ATOM 6433 C C . ASP B 1 346 ? 17.844 -37.219 -11.508 1 90.19 346 ASP B C 1
ATOM 6435 O O . ASP B 1 346 ? 17.406 -38.344 -11.727 1 90.19 346 ASP B O 1
ATOM 6439 N N . LEU B 1 347 ? 17.906 -36.75 -10.328 1 84.81 347 LEU B N 1
ATOM 6440 C CA . LEU B 1 347 ? 17.609 -37.531 -9.141 1 84.81 347 LEU B CA 1
ATOM 6441 C C . LEU B 1 347 ? 16.109 -37.531 -8.844 1 84.81 347 LEU B C 1
ATOM 6443 O O . LEU B 1 347 ? 15.586 -38.5 -8.289 1 84.81 347 LEU B O 1
ATOM 6447 N N . ASP B 1 348 ? 15.391 -36.562 -9.172 1 82.25 348 ASP B N 1
ATOM 6448 C CA . ASP B 1 348 ? 14.07 -36.344 -8.586 1 82.25 348 ASP B CA 1
ATOM 6449 C C . ASP B 1 348 ? 12.969 -36.562 -9.625 1 82.25 348 ASP B C 1
ATOM 6451 O O . ASP B 1 348 ? 11.805 -36.25 -9.375 1 82.25 348 ASP B O 1
ATOM 6455 N N . TRP B 1 349 ? 13.203 -37.25 -10.703 1 86.44 349 TRP B N 1
ATOM 6456 C CA . TRP B 1 349 ? 12.211 -37.594 -11.719 1 86.44 349 TRP B CA 1
ATOM 6457 C C . TRP B 1 349 ? 11.297 -36.406 -12.008 1 86.44 349 TRP B C 1
ATOM 6459 O O 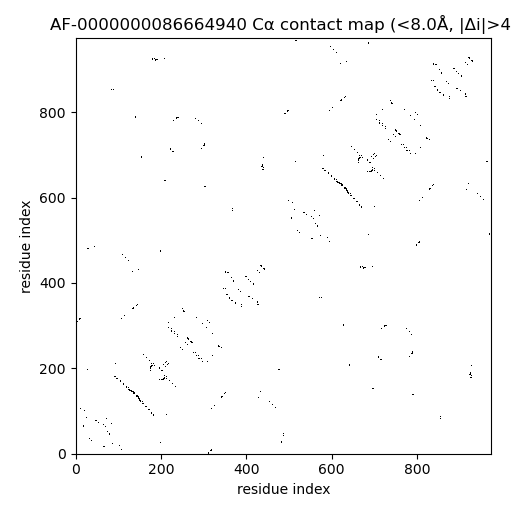. TRP B 1 349 ? 10.078 -36.562 -12.109 1 86.44 349 TRP B O 1
ATOM 6469 N N . THR B 1 350 ? 11.852 -35.219 -12.031 1 86.5 350 THR B N 1
ATOM 6470 C CA . THR B 1 350 ? 11.133 -33.969 -12.281 1 86.5 350 THR B CA 1
ATOM 6471 C C . THR B 1 350 ? 10.578 -33.938 -13.703 1 86.5 350 THR B C 1
ATOM 6473 O O . THR B 1 350 ? 9.719 -33.125 -14.031 1 86.5 350 THR B O 1
ATOM 6476 N N . ALA B 1 351 ? 10.922 -34.844 -14.484 1 85.25 351 ALA B N 1
ATOM 6477 C CA . ALA B 1 351 ? 10.508 -34.875 -15.891 1 85.25 351 ALA B CA 1
ATOM 6478 C C . ALA B 1 351 ? 9.297 -35.781 -16.078 1 85.25 351 ALA B C 1
ATOM 6480 O O . ALA B 1 351 ? 8.781 -35.906 -17.188 1 85.25 351 ALA B O 1
ATOM 6481 N N . SER B 1 352 ? 8.797 -36.375 -15.031 1 85.12 352 SER B N 1
ATOM 6482 C CA . SER B 1 352 ? 7.762 -37.375 -15.141 1 85.12 352 SER B CA 1
ATOM 6483 C C . SER B 1 352 ? 6.492 -36.812 -15.773 1 85.12 352 SER B C 1
ATOM 6485 O O . SER B 1 352 ? 5.816 -37.5 -16.547 1 85.12 352 SER B O 1
ATOM 6487 N N . GLN B 1 353 ? 6.18 -35.594 -15.469 1 84.81 353 GLN B N 1
ATOM 6488 C CA . GLN B 1 353 ? 5 -34.938 -16.047 1 84.81 353 GLN B CA 1
ATOM 6489 C C . GLN B 1 353 ? 5.094 -34.875 -17.562 1 84.81 353 GLN B C 1
ATOM 6491 O O . GLN B 1 353 ? 4.09 -35.031 -18.266 1 84.81 353 GLN B O 1
ATOM 6496 N N . GLU B 1 354 ? 6.246 -34.656 -18.062 1 86.69 354 GLU B N 1
ATOM 6497 C CA . GLU B 1 354 ? 6.449 -34.531 -19.5 1 86.69 354 GLU B CA 1
ATOM 6498 C C . GLU B 1 354 ? 6.195 -35.844 -20.219 1 86.69 354 GLU B C 1
ATOM 6500 O O . GLU B 1 354 ? 5.727 -35.844 -21.359 1 86.69 354 GLU B O 1
ATOM 6505 N N . LEU B 1 355 ? 6.523 -36.906 -19.578 1 87.81 355 LEU B N 1
ATOM 6506 C CA . LEU B 1 355 ? 6.238 -38.219 -20.141 1 87.81 355 LEU B CA 1
ATOM 6507 C C . LEU B 1 355 ? 4.746 -38.375 -20.391 1 87.81 355 LEU B C 1
ATOM 6509 O O . LEU B 1 355 ? 4.336 -38.844 -21.453 1 87.81 355 LEU B O 1
ATOM 6513 N N . ALA B 1 356 ? 4.02 -38 -19.391 1 86.62 356 ALA B N 1
ATOM 6514 C CA . ALA B 1 356 ? 2.566 -38.094 -19.5 1 86.62 356 ALA B CA 1
ATOM 6515 C C . ALA B 1 356 ? 2.043 -37.188 -20.594 1 86.62 356 ALA B C 1
ATOM 6517 O O . ALA B 1 356 ? 1.179 -37.562 -21.391 1 86.62 356 ALA B O 1
ATOM 6518 N N . ASP B 1 357 ? 2.574 -36.031 -20.703 1 87.31 357 ASP B N 1
ATOM 6519 C CA . ASP B 1 357 ? 2.123 -35.031 -21.672 1 87.31 357 ASP B CA 1
ATOM 6520 C C . ASP B 1 357 ? 2.424 -35.469 -23.094 1 87.31 357 ASP B C 1
ATOM 6522 O O . ASP B 1 357 ? 1.598 -35.281 -24 1 87.31 357 ASP B O 1
ATOM 6526 N N . ILE B 1 358 ? 3.582 -35.969 -23.312 1 86.88 358 ILE B N 1
ATOM 6527 C CA . ILE B 1 358 ? 3.984 -36.375 -24.656 1 86.88 358 ILE B CA 1
ATOM 6528 C C . ILE B 1 358 ? 3.135 -37.562 -25.109 1 86.88 358 ILE B C 1
ATOM 6530 O O . ILE B 1 358 ? 2.748 -37.656 -26.281 1 86.88 358 ILE B O 1
ATOM 6534 N N . LEU B 1 359 ? 2.896 -38.531 -24.25 1 88.44 359 LEU B N 1
ATOM 6535 C CA . LEU B 1 359 ? 2.043 -39.688 -24.562 1 88.44 359 LEU B CA 1
ATOM 6536 C C . LEU B 1 359 ? 0.651 -39.219 -24.984 1 88.44 359 LEU B C 1
ATOM 6538 O O . LEU B 1 359 ? 0.072 -39.75 -25.938 1 88.44 359 LEU B O 1
ATOM 6542 N N . MET B 1 360 ? 0.181 -38.25 -24.25 1 85.69 360 MET B N 1
ATOM 6543 C CA . MET B 1 360 ? -1.146 -37.719 -24.562 1 85.69 360 MET B CA 1
ATOM 6544 C C . MET B 1 360 ? -1.133 -36.906 -25.859 1 85.69 360 MET B C 1
ATOM 6546 O O . MET B 1 360 ? -1.946 -37.156 -26.75 1 85.69 360 MET B O 1
ATOM 6550 N N . ARG B 1 361 ? -0.242 -36 -26.016 1 84.19 361 ARG B N 1
ATOM 6551 C CA . ARG B 1 361 ? -0.214 -35.031 -27.109 1 84.19 361 ARG B CA 1
ATOM 6552 C C . ARG B 1 361 ? 0.174 -35.719 -28.422 1 84.19 361 ARG B C 1
ATOM 6554 O O . ARG B 1 361 ? -0.439 -35.469 -29.469 1 84.19 361 ARG B O 1
ATOM 6561 N N . GLU B 1 362 ? 1.171 -36.594 -28.422 1 85.44 362 GLU B N 1
ATOM 6562 C CA . GLU B 1 362 ? 1.747 -37.125 -29.656 1 85.44 362 GLU B CA 1
ATOM 6563 C C . GLU B 1 362 ? 1.212 -38.531 -29.953 1 85.44 362 GLU B C 1
ATOM 6565 O O . GLU B 1 362 ? 1.17 -38.938 -31.109 1 85.44 362 GLU B O 1
ATOM 6570 N N . HIS B 1 363 ? 0.799 -39.25 -28.953 1 86.38 363 HIS B N 1
ATOM 6571 C CA . HIS B 1 363 ? 0.387 -40.625 -29.172 1 86.38 363 HIS B CA 1
ATOM 6572 C C . HIS B 1 363 ? -1.077 -40.844 -28.797 1 86.38 363 HIS B C 1
ATOM 6574 O O . HIS B 1 363 ? -1.564 -41.969 -28.766 1 86.38 363 HIS B O 1
ATOM 6580 N N . LYS B 1 364 ? -1.752 -39.812 -28.391 1 82.88 364 LYS B N 1
ATOM 6581 C CA . LYS B 1 364 ? -3.191 -39.75 -28.156 1 82.88 364 LYS B CA 1
ATOM 6582 C C . LYS B 1 364 ? -3.582 -40.719 -27.016 1 82.88 364 LYS B C 1
ATOM 6584 O O . LYS B 1 364 ? -4.707 -41.219 -26.984 1 82.88 364 LYS B O 1
ATOM 6589 N N . VAL B 1 365 ? -2.602 -41.062 -26.219 1 85.56 365 VAL B N 1
ATOM 6590 C CA . VAL B 1 365 ? -2.893 -41.875 -25.031 1 85.56 365 VAL B CA 1
ATOM 6591 C C . VAL B 1 365 ? -3.752 -41.062 -24.062 1 85.56 365 VAL B C 1
ATOM 6593 O O . VAL B 1 365 ? -3.49 -39.875 -23.844 1 85.56 365 VAL B O 1
ATOM 6596 N N . PRO B 1 366 ? -4.816 -41.625 -23.547 1 79.69 366 PRO B N 1
ATOM 6597 C CA . PRO B 1 366 ? -5.648 -40.906 -22.594 1 79.69 366 PRO B CA 1
ATOM 6598 C C . PRO B 1 366 ? -4.855 -40.375 -21.391 1 79.69 366 PRO B C 1
ATOM 6600 O O . PRO B 1 366 ? -3.961 -41.062 -20.906 1 79.69 366 PRO B O 1
ATOM 6603 N N . PHE B 1 367 ? -5.273 -39.188 -20.891 1 79.44 367 PHE B N 1
ATOM 6604 C CA . PHE B 1 367 ? -4.562 -38.438 -19.828 1 79.44 367 PHE B CA 1
ATOM 6605 C C . PHE B 1 367 ? -4.367 -39.344 -18.609 1 79.44 367 PHE B C 1
ATOM 6607 O O . PHE B 1 367 ? -3.258 -39.438 -18.078 1 79.44 367 PHE B O 1
ATOM 6614 N N . ARG B 1 368 ? -5.332 -39.969 -18.141 1 78.56 368 ARG B N 1
ATOM 6615 C CA . ARG B 1 368 ? -5.254 -40.75 -16.906 1 78.56 368 ARG B CA 1
ATOM 6616 C C . ARG B 1 368 ? -4.285 -41.938 -17.078 1 78.56 368 ARG B C 1
ATOM 6618 O O . ARG B 1 368 ? -3.611 -42.312 -16.125 1 78.56 368 ARG B O 1
ATOM 6625 N N . VAL B 1 369 ? -4.305 -42.5 -18.266 1 82.88 369 VAL B N 1
ATOM 6626 C CA . VAL B 1 369 ? -3.395 -43.594 -18.547 1 82.88 369 VAL B CA 1
ATOM 6627 C C . VAL B 1 369 ? -1.954 -43.094 -18.547 1 82.88 369 VAL B C 1
ATOM 6629 O O . VAL B 1 369 ? -1.074 -43.719 -17.953 1 82.88 369 VAL B O 1
ATOM 6632 N N . GLY B 1 370 ? -1.812 -42 -19.25 1 86.81 370 GLY B N 1
ATOM 6633 C CA . GLY B 1 370 ? -0.485 -41.406 -19.266 1 86.81 370 GLY B CA 1
ATOM 6634 C C . GLY B 1 370 ? 0.018 -41.062 -17.875 1 86.81 370 GLY B C 1
ATOM 6635 O O . GLY B 1 370 ? 1.178 -41.312 -17.547 1 86.81 370 GLY B O 1
ATOM 6636 N N . HIS B 1 371 ? -0.833 -40.469 -17.094 1 87.56 371 HIS B N 1
ATOM 6637 C CA . HIS B 1 371 ? -0.48 -40.094 -15.727 1 87.56 371 HIS B CA 1
ATOM 6638 C C . HIS B 1 371 ? -0.191 -41.312 -14.875 1 87.56 371 HIS B C 1
ATOM 6640 O O . HIS B 1 371 ? 0.746 -41.312 -14.078 1 87.56 371 HIS B O 1
ATOM 6646 N N . HIS B 1 372 ? -1.03 -42.281 -14.992 1 89.12 372 HIS B N 1
ATOM 6647 C CA . HIS B 1 372 ? -0.801 -43.531 -14.273 1 89.12 372 HIS B CA 1
ATOM 6648 C C . HIS B 1 372 ? 0.523 -44.156 -14.688 1 89.12 372 HIS B C 1
ATOM 6650 O O . HIS B 1 372 ? 1.275 -44.625 -13.836 1 89.12 372 HIS B O 1
ATOM 6656 N N . PHE B 1 373 ? 0.756 -44.281 -15.961 1 92.62 373 PHE B N 1
ATOM 6657 C CA . PHE B 1 373 ? 2.023 -44.781 -16.469 1 92.62 373 PHE B CA 1
ATOM 6658 C C . PHE B 1 373 ? 3.197 -44.031 -15.828 1 92.62 373 PHE B C 1
ATOM 6660 O O . PHE B 1 373 ? 4.117 -44.688 -15.312 1 92.62 373 PHE B O 1
ATOM 6667 N N . ALA B 1 374 ? 3.131 -42.688 -15.883 1 91.56 374 ALA B N 1
ATOM 6668 C CA . ALA B 1 374 ? 4.203 -41.875 -15.305 1 91.56 374 ALA B CA 1
ATOM 6669 C C . ALA B 1 374 ? 4.383 -42.188 -13.82 1 91.56 374 ALA B C 1
ATOM 6671 O O . ALA B 1 374 ? 5.512 -42.281 -13.336 1 91.56 374 ALA B O 1
ATOM 6672 N N . SER B 1 375 ? 3.301 -42.281 -13.109 1 92 375 SER B N 1
ATOM 6673 C CA . SER B 1 375 ? 3.34 -42.625 -11.68 1 92 375 SER B CA 1
ATOM 6674 C C . SER B 1 375 ? 3.998 -43.969 -11.43 1 92 375 SER B C 1
ATOM 6676 O O . SER B 1 375 ? 4.746 -44.125 -10.469 1 92 375 SER B O 1
ATOM 6678 N N . GLU B 1 376 ? 3.67 -44.906 -12.234 1 92.81 376 GLU B N 1
ATOM 6679 C CA . GLU B 1 376 ? 4.23 -46.219 -12.086 1 92.81 376 GLU B CA 1
ATOM 6680 C C . GLU B 1 376 ? 5.719 -46.25 -12.414 1 92.81 376 GLU B C 1
ATOM 6682 O O . GLU B 1 376 ? 6.488 -47 -11.797 1 92.81 376 GLU B O 1
ATOM 6687 N N . VAL B 1 377 ? 6.059 -45.562 -13.391 1 93.44 377 VAL B N 1
ATOM 6688 C CA . VAL B 1 377 ? 7.473 -45.438 -13.734 1 93.44 377 VAL B CA 1
ATOM 6689 C C . VAL B 1 377 ? 8.25 -44.906 -12.523 1 93.44 377 VAL B C 1
ATOM 6691 O O . VAL B 1 377 ? 9.289 -45.438 -12.164 1 93.44 377 VAL B O 1
ATOM 6694 N N . VAL B 1 378 ? 7.742 -43.812 -11.914 1 92.5 378 VAL B N 1
ATOM 6695 C CA . VAL B 1 378 ? 8.398 -43.188 -10.773 1 92.5 378 VAL B CA 1
ATOM 6696 C C . VAL B 1 378 ? 8.461 -44.188 -9.602 1 92.5 378 VAL B C 1
ATOM 6698 O O . VAL B 1 378 ? 9.492 -44.281 -8.93 1 92.5 378 VAL B O 1
ATOM 6701 N N . ARG B 1 379 ? 7.379 -44.812 -9.383 1 92.69 379 ARG B N 1
ATOM 6702 C CA . ARG B 1 379 ? 7.336 -45.812 -8.305 1 92.69 379 ARG B CA 1
ATOM 6703 C C . ARG B 1 379 ? 8.375 -46.906 -8.516 1 92.69 379 ARG B C 1
ATOM 6705 O O . ARG B 1 379 ? 9.117 -47.25 -7.594 1 92.69 379 ARG B O 1
ATOM 6712 N N . TYR B 1 380 ? 8.391 -47.469 -9.664 1 93.56 380 TYR B N 1
ATOM 6713 C CA . TYR B 1 380 ? 9.344 -48.5 -10.008 1 93.56 380 TYR B CA 1
ATOM 6714 C C . TYR B 1 380 ? 10.781 -48 -9.859 1 93.56 380 TYR B C 1
ATOM 6716 O O . TYR B 1 380 ? 11.633 -48.688 -9.305 1 93.56 380 TYR B O 1
ATOM 6724 N N . ALA B 1 381 ? 11.016 -46.875 -10.445 1 93.75 381 ALA B N 1
ATOM 6725 C CA . ALA B 1 381 ? 12.352 -46.281 -10.406 1 93.75 381 ALA B CA 1
ATOM 6726 C C . ALA B 1 381 ? 12.82 -46.094 -8.969 1 93.75 381 ALA B C 1
ATOM 6728 O O . ALA B 1 381 ? 13.969 -46.406 -8.633 1 93.75 381 ALA B O 1
ATOM 6729 N N . LYS B 1 382 ? 11.992 -45.531 -8.102 1 90.75 382 LYS B N 1
ATOM 6730 C CA . LYS B 1 382 ? 12.336 -45.281 -6.703 1 90.75 382 LYS B CA 1
ATOM 6731 C C . LYS B 1 382 ? 12.641 -46.594 -5.977 1 90.75 382 LYS B C 1
ATOM 6733 O O . LYS B 1 382 ? 13.57 -46.656 -5.172 1 90.75 382 LYS B O 1
ATOM 6738 N N . SER B 1 383 ? 11.867 -47.625 -6.266 1 93.69 383 SER B N 1
ATOM 6739 C CA . SER B 1 383 ? 12.031 -48.906 -5.617 1 93.69 383 SER B CA 1
ATOM 6740 C C . SER B 1 383 ? 13.32 -49.594 -6.059 1 93.69 383 SER B C 1
ATOM 6742 O O . SER B 1 383 ? 13.836 -50.469 -5.367 1 93.69 383 SER B O 1
ATOM 6744 N N . ASN B 1 384 ? 13.812 -49.219 -7.152 1 94.12 384 ASN B N 1
ATOM 6745 C CA . ASN B 1 384 ? 14.984 -49.875 -7.703 1 94.12 384 ASN B CA 1
ATOM 6746 C C . ASN B 1 384 ? 16.172 -48.906 -7.812 1 94.12 384 ASN B C 1
ATOM 6748 O O . ASN B 1 384 ? 17.156 -49.219 -8.492 1 94.12 384 ASN B O 1
ATOM 6752 N N . ASP B 1 385 ? 16.062 -47.719 -7.184 1 92.56 385 ASP B N 1
ATOM 6753 C CA . ASP B 1 385 ? 17.109 -46.688 -7.145 1 92.56 385 ASP B CA 1
ATOM 6754 C C . ASP B 1 385 ? 17.562 -46.312 -8.555 1 92.56 385 ASP B C 1
ATOM 6756 O O . ASP B 1 385 ? 18.75 -46.344 -8.844 1 92.56 385 ASP B O 1
ATOM 6760 N N . LEU B 1 386 ? 16.609 -46.156 -9.461 1 92.94 386 LEU B N 1
ATOM 6761 C CA . LEU B 1 386 ? 16.859 -45.75 -10.836 1 92.94 386 LEU B CA 1
ATOM 6762 C C . LEU B 1 386 ? 16.547 -44.281 -11.031 1 92.94 386 LEU B C 1
ATOM 6764 O O . LEU B 1 386 ? 15.68 -43.719 -10.344 1 92.94 386 LEU B O 1
ATOM 6768 N N . TYR B 1 387 ? 17.297 -43.688 -11.945 1 92.25 387 TYR B N 1
ATOM 6769 C CA . TYR B 1 387 ? 17.141 -42.281 -12.305 1 92.25 387 TYR B CA 1
ATOM 6770 C C . TYR B 1 387 ? 16.703 -42.125 -13.758 1 92.25 387 TYR B C 1
ATOM 6772 O O . TYR B 1 387 ? 16.75 -43.094 -14.531 1 92.25 387 TYR B O 1
ATOM 6780 N N . PRO B 1 388 ? 16.156 -40.938 -14.109 1 90.81 388 PRO B N 1
ATOM 6781 C CA . PRO B 1 388 ? 15.727 -40.719 -15.5 1 90.81 388 PRO B CA 1
ATOM 6782 C C . PRO B 1 388 ? 16.828 -41.031 -16.5 1 90.81 388 PRO B C 1
ATOM 6784 O O . PRO B 1 388 ? 16.562 -41.656 -17.547 1 90.81 388 PRO B O 1
ATOM 6787 N N . SER B 1 389 ? 18.047 -40.688 -16.188 1 89.25 389 SER B N 1
ATOM 6788 C CA . SER B 1 389 ? 19.156 -40.844 -17.125 1 89.25 389 SER B CA 1
ATOM 6789 C C . SER B 1 389 ? 19.5 -42.312 -17.344 1 89.25 389 SER B C 1
ATOM 6791 O O . SER B 1 389 ? 20.031 -42.688 -18.391 1 89.25 389 SER B O 1
ATOM 6793 N N . ASN B 1 390 ? 19.203 -43.156 -16.359 1 90.44 390 ASN B N 1
ATOM 6794 C CA . ASN B 1 390 ? 19.594 -44.531 -16.516 1 90.44 390 ASN B CA 1
ATOM 6795 C C . ASN B 1 390 ? 18.391 -45.469 -16.516 1 90.44 390 ASN B C 1
ATOM 6797 O O . ASN B 1 390 ? 18.531 -46.688 -16.359 1 90.44 390 ASN B O 1
ATOM 6801 N N . PHE B 1 391 ? 17.234 -44.969 -16.641 1 94.12 391 PHE B N 1
ATOM 6802 C CA . PHE B 1 391 ? 16.047 -45.781 -16.688 1 94.12 391 PHE B CA 1
ATOM 6803 C C . PHE B 1 391 ? 15.914 -46.469 -18.047 1 94.12 391 PHE B C 1
ATOM 6805 O O . PHE B 1 391 ? 15.914 -45.812 -19.078 1 94.12 391 PHE B O 1
ATOM 6812 N N . SER B 1 392 ? 15.789 -47.719 -18.031 1 94.44 392 SER B N 1
ATOM 6813 C CA . SER B 1 392 ? 15.805 -48.5 -19.266 1 94.44 392 SER B CA 1
ATOM 6814 C C . SER B 1 392 ? 14.539 -48.25 -20.078 1 94.44 392 SER B C 1
ATOM 6816 O O . SER B 1 392 ? 13.43 -48.219 -19.531 1 94.44 392 SER B O 1
ATOM 6818 N N . TYR B 1 393 ? 14.766 -48.094 -21.406 1 95.88 393 TYR B N 1
ATOM 6819 C CA . TYR B 1 393 ? 13.641 -47.969 -22.328 1 95.88 393 TYR B CA 1
ATOM 6820 C C . TYR B 1 393 ? 12.773 -49.219 -22.297 1 95.88 393 TYR B C 1
ATOM 6822 O O . TYR B 1 393 ? 11.547 -49.156 -22.359 1 95.88 393 TYR B O 1
ATOM 6830 N N . ALA B 1 394 ? 13.422 -50.344 -22.281 1 95.81 394 ALA B N 1
ATOM 6831 C CA . ALA B 1 394 ? 12.703 -51.625 -22.234 1 95.81 394 ALA B CA 1
ATOM 6832 C C . ALA B 1 394 ? 11.789 -51.688 -21.016 1 95.81 394 ALA B C 1
ATOM 6834 O O . ALA B 1 394 ? 10.656 -52.188 -21.094 1 95.81 394 ALA B O 1
ATOM 6835 N N . GLU B 1 395 ? 12.32 -51.281 -19.953 1 95.19 395 GLU B N 1
ATOM 6836 C CA . GLU B 1 395 ? 11.516 -51.281 -18.734 1 95.19 395 GLU B CA 1
ATOM 6837 C C . GLU B 1 395 ? 10.336 -50.312 -18.859 1 95.19 395 GLU B C 1
ATOM 6839 O O . GLU B 1 395 ? 9.234 -50.594 -18.391 1 95.19 395 GLU B O 1
ATOM 6844 N N . ALA B 1 396 ? 10.57 -49.156 -19.359 1 95.44 396 ALA B N 1
ATOM 6845 C CA . ALA B 1 396 ? 9.5 -48.188 -19.562 1 95.44 396 ALA B CA 1
ATOM 6846 C C . ALA B 1 396 ? 8.398 -48.75 -20.438 1 95.44 396 ALA B C 1
ATOM 6848 O O . ALA B 1 396 ? 7.211 -48.562 -20.172 1 95.44 396 ALA B O 1
ATOM 6849 N N . SER B 1 397 ? 8.852 -49.406 -21.5 1 95.25 397 SER B N 1
ATOM 6850 C CA . SER B 1 397 ? 7.914 -50.031 -22.422 1 95.25 397 SER B CA 1
ATOM 6851 C C . SER B 1 397 ? 7.086 -51.094 -21.703 1 95.25 397 SER B C 1
ATOM 6853 O O . SER B 1 397 ? 5.883 -51.219 -21.938 1 95.25 397 SER B O 1
ATOM 6855 N N . ARG B 1 398 ? 7.77 -51.812 -20.922 1 95.31 398 ARG B N 1
ATOM 6856 C CA . ARG B 1 398 ? 7.078 -52.844 -20.156 1 95.31 398 ARG B CA 1
ATOM 6857 C C . ARG B 1 398 ? 6.035 -52.219 -19.234 1 95.31 398 ARG B C 1
ATOM 6859 O O . ARG B 1 398 ? 4.898 -52.688 -19.156 1 95.31 398 ARG B O 1
ATOM 6866 N N . VAL B 1 399 ? 6.438 -51.219 -18.438 1 95.12 399 VAL B N 1
ATOM 6867 C CA . VAL B 1 399 ? 5.535 -50.531 -17.516 1 95.12 399 VAL B CA 1
ATOM 6868 C C . VAL B 1 399 ? 4.336 -50 -18.281 1 95.12 399 VAL B C 1
ATOM 6870 O O . VAL B 1 399 ? 3.207 -50.031 -17.781 1 95.12 399 VAL B O 1
ATOM 6873 N N . PHE B 1 400 ? 4.562 -49.406 -19.484 1 94.88 400 PHE B N 1
ATOM 6874 C CA . PHE B 1 400 ? 3.494 -48.875 -20.312 1 94.88 400 PHE B CA 1
ATOM 6875 C C . PHE B 1 400 ? 2.496 -49.969 -20.688 1 94.88 400 PHE B C 1
ATOM 6877 O O . PHE B 1 400 ? 1.284 -49.781 -20.547 1 94.88 400 PHE B O 1
ATOM 6884 N N . ALA B 1 401 ? 3.016 -51.062 -21.109 1 93.44 401 ALA B N 1
ATOM 6885 C CA . ALA B 1 401 ? 2.168 -52.188 -21.484 1 93.44 401 ALA B CA 1
ATOM 6886 C C . ALA B 1 401 ? 1.334 -52.688 -20.297 1 93.44 401 ALA B C 1
ATOM 6888 O O . ALA B 1 401 ? 0.154 -53 -20.453 1 93.44 401 ALA B O 1
ATOM 6889 N N . GLU B 1 402 ? 1.954 -52.75 -19.234 1 94.38 402 GLU B N 1
ATOM 6890 C CA . GLU B 1 402 ? 1.261 -53.188 -18.016 1 94.38 402 GLU B CA 1
ATOM 6891 C C . GLU B 1 402 ? 0.159 -52.188 -17.641 1 94.38 402 GLU B C 1
ATOM 6893 O O . GLU B 1 402 ? -0.908 -52.594 -17.172 1 94.38 402 GLU B O 1
ATOM 6898 N N . THR B 1 403 ? 0.485 -50.906 -17.734 1 92.31 403 THR B N 1
ATOM 6899 C CA . THR B 1 403 ? -0.492 -49.875 -17.422 1 92.31 403 THR B CA 1
ATOM 6900 C C . THR B 1 403 ? -1.709 -49.969 -18.328 1 92.31 403 THR B C 1
ATOM 6902 O O . THR B 1 403 ? -2.846 -49.812 -17.891 1 92.31 403 THR B O 1
ATOM 6905 N N . LEU B 1 404 ? -1.501 -50.219 -19.594 1 90.31 404 LEU B N 1
ATOM 6906 C CA . LEU B 1 404 ? -2.598 -50.406 -20.547 1 90.31 404 LEU B CA 1
ATOM 6907 C C . LEU B 1 404 ? -3.461 -51.594 -20.141 1 90.31 404 LEU B C 1
ATOM 6909 O O . LEU B 1 404 ? -4.688 -51.562 -20.25 1 90.31 404 LEU B O 1
ATOM 6913 N N . ALA B 1 405 ? -2.793 -52.625 -19.781 1 89.94 405 ALA B N 1
ATOM 6914 C CA . ALA B 1 405 ? -3.506 -53.844 -19.359 1 89.94 405 ALA B CA 1
ATOM 6915 C C . ALA B 1 405 ? -4.367 -53.562 -18.125 1 89.94 405 ALA B C 1
ATOM 6917 O O . ALA B 1 405 ? -5.512 -54 -18.047 1 89.94 405 ALA B O 1
ATOM 6918 N N . HIS B 1 406 ? -3.826 -52.938 -17.203 1 88.5 406 HIS B N 1
ATOM 6919 C CA . HIS B 1 406 ? -4.512 -52.625 -15.961 1 88.5 406 HIS B CA 1
ATOM 6920 C C . HIS B 1 406 ? -5.73 -51.719 -16.203 1 88.5 406 HIS B C 1
ATOM 6922 O O . HIS B 1 406 ? -6.703 -51.781 -15.445 1 88.5 406 HIS B O 1
ATOM 6928 N N . THR B 1 407 ? -5.715 -50.812 -17.172 1 81.62 407 THR B N 1
ATOM 6929 C CA . THR B 1 407 ? -6.805 -49.906 -17.453 1 81.62 407 THR B CA 1
ATOM 6930 C C . THR B 1 407 ? -7.723 -50.469 -18.547 1 81.62 407 THR B C 1
ATOM 6932 O O . THR B 1 407 ? -8.562 -49.719 -19.094 1 81.62 407 THR B O 1
ATOM 6935 N N . ASN B 1 408 ? -7.508 -51.75 -18.906 1 81.44 408 ASN B N 1
ATOM 6936 C CA . ASN B 1 408 ? -8.297 -52.5 -19.891 1 81.44 408 ASN B CA 1
ATOM 6937 C C . ASN B 1 408 ? -8.273 -51.812 -21.25 1 81.44 408 ASN B C 1
ATOM 6939 O O . ASN B 1 408 ? -9.305 -51.719 -21.906 1 81.44 408 ASN B O 1
ATOM 6943 N N . LEU B 1 409 ? -7.125 -51.281 -21.625 1 83.62 409 LEU B N 1
ATOM 6944 C CA . LEU B 1 409 ? -6.973 -50.625 -22.906 1 83.62 409 LEU B CA 1
ATOM 6945 C C . LEU B 1 409 ? -5.895 -51.312 -23.75 1 83.62 409 LEU B C 1
ATOM 6947 O O . LEU B 1 409 ? -5.391 -50.719 -24.703 1 83.62 409 LEU B O 1
ATOM 6951 N N . ALA B 1 410 ? -5.516 -52.562 -23.453 1 82.81 410 ALA B N 1
ATOM 6952 C CA . ALA B 1 410 ? -4.418 -53.281 -24.109 1 82.81 410 ALA B CA 1
ATOM 6953 C C . ALA B 1 410 ? -4.727 -53.531 -25.578 1 82.81 410 ALA B C 1
ATOM 6955 O O . ALA B 1 410 ? -3.816 -53.562 -26.406 1 82.81 410 ALA B O 1
ATOM 6956 N N . ASN B 1 411 ? -5.902 -53.562 -25.844 1 74.12 411 ASN B N 1
ATOM 6957 C CA . ASN B 1 411 ? -6.285 -53.938 -27.203 1 74.12 411 ASN B CA 1
ATOM 6958 C C . ASN B 1 411 ? -6.688 -52.719 -28.016 1 74.12 411 ASN B C 1
ATOM 6960 O O . ASN B 1 411 ? -7.211 -52.844 -29.125 1 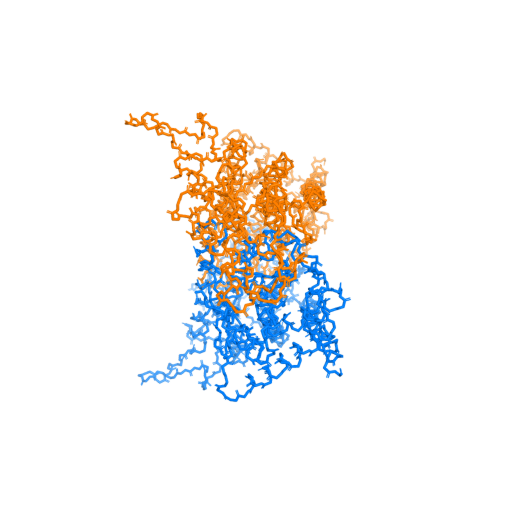74.12 411 ASN B O 1
ATOM 6964 N N . GLU B 1 412 ? -6.488 -51.531 -27.531 1 78.81 412 GLU B N 1
ATOM 6965 C CA . GLU B 1 412 ? -6.953 -50.312 -28.188 1 78.81 412 GLU B CA 1
ATOM 6966 C C . GLU B 1 412 ? -5.895 -49.75 -29.141 1 78.81 412 GLU B C 1
ATOM 6968 O O . GLU B 1 412 ? -6.133 -48.781 -29.844 1 78.81 412 GLU B O 1
ATOM 6973 N N . GLY B 1 413 ? -4.742 -50.406 -29.281 1 84.06 413 GLY B N 1
ATOM 6974 C CA . GLY B 1 413 ? -3.738 -50.094 -30.297 1 84.06 413 GLY B CA 1
ATOM 6975 C C . GLY B 1 413 ? -2.854 -48.938 -29.922 1 84.06 413 GLY B C 1
ATOM 6976 O O . GLY B 1 413 ? -2.236 -48.312 -30.781 1 84.06 413 GLY B O 1
ATOM 6977 N N . TYR B 1 414 ? -2.852 -48.469 -28.703 1 89.44 414 TYR B N 1
ATOM 6978 C CA . TYR B 1 414 ? -1.959 -47.406 -28.266 1 89.44 414 TYR B CA 1
ATOM 6979 C C . TYR B 1 414 ? -0.505 -47.875 -28.312 1 89.44 414 TYR B C 1
ATOM 6981 O O . TYR B 1 414 ? -0.195 -49 -27.922 1 89.44 414 TYR B O 1
ATOM 6989 N N . ARG B 1 415 ? 0.348 -47.031 -28.906 1 88.62 415 ARG B N 1
ATOM 6990 C CA . ARG B 1 415 ? 1.771 -47.344 -29 1 88.62 415 ARG B CA 1
ATOM 6991 C C . ARG B 1 415 ? 2.582 -46.469 -28.047 1 88.62 415 ARG B C 1
ATOM 6993 O O . ARG B 1 415 ? 2.271 -45.312 -27.844 1 88.62 415 ARG B O 1
ATOM 7000 N N . PHE B 1 416 ? 3.578 -47.125 -27.422 1 92.56 416 PHE B N 1
ATOM 7001 C CA . PHE B 1 416 ? 4.5 -46.406 -26.578 1 92.56 416 PHE B CA 1
ATOM 7002 C C . PHE B 1 416 ? 5.426 -45.531 -27.406 1 92.56 416 PHE B C 1
ATOM 7004 O O . PHE B 1 416 ? 5.477 -45.656 -28.625 1 92.56 416 PHE B O 1
ATOM 7011 N N . LEU B 1 417 ? 6.152 -44.656 -26.75 1 92.62 417 LEU B N 1
ATOM 7012 C CA . LEU B 1 417 ? 7.133 -43.75 -27.375 1 92.62 417 LEU B CA 1
ATOM 7013 C C . LEU B 1 417 ? 8.273 -44.562 -27.984 1 92.62 417 LEU B C 1
ATOM 7015 O O . LEU B 1 417 ? 8.57 -45.688 -27.531 1 92.62 417 LEU B O 1
ATOM 7019 N N . SER B 1 418 ? 8.852 -43.969 -29.125 1 94.31 418 SER B N 1
ATOM 7020 C CA . SER B 1 418 ? 10.141 -44.531 -29.562 1 94.31 418 SER B CA 1
ATOM 7021 C C . SER B 1 418 ? 11.211 -44.312 -28.5 1 94.31 418 SER B C 1
ATOM 7023 O O . SER B 1 418 ? 11.039 -43.5 -27.594 1 94.31 418 SER B O 1
ATOM 7025 N N . GLU B 1 419 ? 12.266 -45.125 -28.578 1 94.19 419 GLU B N 1
ATOM 7026 C CA . GLU B 1 419 ? 13.344 -44.938 -27.609 1 94.19 419 GLU B CA 1
ATOM 7027 C C . GLU B 1 419 ? 13.883 -43.5 -27.641 1 94.19 419 GLU B C 1
ATOM 7029 O O . GLU B 1 419 ? 14.195 -42.938 -26.594 1 94.19 419 GLU B O 1
ATOM 7034 N N . GLN B 1 420 ? 14.031 -43 -28.812 1 93.38 420 GLN B N 1
ATOM 7035 C CA . GLN B 1 420 ? 14.5 -41.625 -28.969 1 93.38 420 GLN B CA 1
ATOM 7036 C C . GLN B 1 420 ? 13.539 -40.656 -28.312 1 93.38 420 GLN B C 1
ATOM 7038 O O . GLN B 1 420 ? 13.961 -39.75 -27.578 1 93.38 420 GLN B O 1
ATOM 7043 N N . GLU B 1 421 ? 12.305 -40.781 -28.531 1 91.62 421 GLU B N 1
ATOM 7044 C CA . GLU B 1 421 ? 11.289 -39.906 -27.938 1 91.62 421 GLU B CA 1
ATOM 7045 C C . GLU B 1 421 ? 11.297 -40 -26.422 1 91.62 421 GLU B C 1
ATOM 7047 O O . GLU B 1 421 ? 11.109 -39 -25.719 1 91.62 421 GLU B O 1
ATOM 7052 N N . PHE B 1 422 ? 11.406 -41.25 -25.922 1 93.12 422 PHE B N 1
ATOM 7053 C CA . PHE B 1 422 ? 11.445 -41.5 -24.484 1 93.12 422 PHE B CA 1
ATOM 7054 C C . PHE B 1 422 ? 12.617 -40.781 -23.844 1 93.12 422 PHE B C 1
ATOM 7056 O O . PHE B 1 422 ? 12.445 -40.094 -22.828 1 93.12 422 PHE B O 1
ATOM 7063 N N . ARG B 1 423 ? 13.727 -40.844 -24.453 1 92.81 423 ARG B N 1
ATOM 7064 C CA . ARG B 1 423 ? 14.922 -40.188 -23.938 1 92.81 423 ARG B CA 1
ATOM 7065 C C . ARG B 1 423 ? 14.766 -38.656 -23.984 1 92.81 423 ARG B C 1
ATOM 7067 O O . ARG B 1 423 ? 15.164 -37.969 -23.047 1 92.81 423 ARG B O 1
ATOM 7074 N N . GLU B 1 424 ? 14.266 -38.188 -25.047 1 89.5 424 GLU B N 1
ATOM 7075 C CA . GLU B 1 424 ? 14.055 -36.75 -25.188 1 89.5 424 GLU B CA 1
ATOM 7076 C C . GLU B 1 424 ? 13.055 -36.219 -24.172 1 89.5 424 GLU B C 1
ATOM 7078 O O . GLU B 1 424 ? 13.195 -35.094 -23.672 1 89.5 424 GLU B O 1
ATOM 7083 N N . ALA B 1 425 ? 12.07 -36.969 -23.906 1 90 425 ALA B N 1
ATOM 7084 C CA . ALA B 1 425 ? 11.047 -36.594 -22.938 1 90 425 ALA B CA 1
ATOM 7085 C C . ALA B 1 425 ? 11.633 -36.438 -21.531 1 90 425 ALA B C 1
ATOM 7087 O O . ALA B 1 425 ? 11.156 -35.625 -20.734 1 90 425 ALA B O 1
ATOM 7088 N N . LEU B 1 426 ? 12.648 -37.156 -21.266 1 92.31 426 LEU B N 1
ATOM 7089 C CA . LEU B 1 426 ? 13.25 -37.156 -19.922 1 92.31 426 LEU B CA 1
ATOM 7090 C C . LEU B 1 426 ? 14.383 -36.156 -19.844 1 92.31 426 LEU B C 1
ATOM 7092 O O . LEU B 1 426 ? 14.922 -35.906 -18.766 1 92.31 426 LEU B O 1
ATOM 7096 N N . ASP B 1 427 ? 14.758 -35.562 -20.953 1 91.94 427 ASP B N 1
ATOM 7097 C CA . ASP B 1 427 ? 15.836 -34.562 -21 1 91.94 427 ASP B CA 1
ATOM 7098 C C . ASP B 1 427 ? 15.336 -33.188 -20.547 1 91.94 427 ASP B C 1
ATOM 7100 O O . ASP B 1 427 ? 14.516 -32.562 -21.219 1 91.94 427 ASP B O 1
ATOM 7104 N N . PRO B 1 428 ? 15.938 -32.688 -19.406 1 93.31 428 PRO B N 1
ATOM 7105 C CA . PRO B 1 428 ? 15.477 -31.391 -18.906 1 93.31 428 PRO B CA 1
ATOM 7106 C C . PRO B 1 428 ? 15.633 -30.266 -19.938 1 93.31 428 PRO B C 1
ATOM 7108 O O . PRO B 1 428 ? 14.758 -29.406 -20.047 1 93.31 428 PRO B O 1
ATOM 7111 N N . ALA B 1 429 ? 16.688 -30.25 -20.641 1 92.94 429 ALA B N 1
ATOM 7112 C CA . ALA B 1 429 ? 16.891 -29.25 -21.688 1 92.94 429 ALA B CA 1
ATOM 7113 C C . ALA B 1 429 ? 15.805 -29.328 -22.75 1 92.94 429 ALA B C 1
ATOM 7115 O O . ALA B 1 429 ? 15.336 -28.297 -23.25 1 92.94 429 ALA B O 1
ATOM 7116 N N . GLY B 1 430 ? 15.523 -30.547 -23.172 1 91 430 GLY B N 1
ATOM 7117 C CA . GLY B 1 430 ? 14.453 -30.75 -24.125 1 91 430 GLY B CA 1
ATOM 7118 C C . GLY B 1 430 ? 13.102 -30.266 -23.625 1 91 430 GLY B C 1
ATOM 7119 O O . GLY B 1 430 ? 12.312 -29.703 -24.391 1 91 430 GLY B O 1
ATOM 7120 N N . ILE B 1 431 ? 12.828 -30.531 -22.359 1 91.88 431 ILE B N 1
ATOM 7121 C CA . ILE B 1 431 ? 11.578 -30.125 -21.734 1 91.88 431 ILE B CA 1
ATOM 7122 C C . ILE B 1 431 ? 11.43 -28.609 -21.828 1 91.88 431 ILE B C 1
ATOM 7124 O O . ILE B 1 431 ? 10.375 -28.094 -22.219 1 91.88 431 ILE B O 1
ATOM 7128 N N . ILE B 1 432 ? 12.461 -27.812 -21.484 1 93.5 432 ILE B N 1
ATOM 7129 C CA . ILE B 1 432 ? 12.453 -26.359 -21.516 1 93.5 432 ILE B CA 1
ATOM 7130 C C . ILE B 1 432 ? 12.188 -25.875 -22.938 1 93.5 432 ILE B C 1
ATOM 7132 O O . ILE B 1 432 ? 11.375 -24.984 -23.156 1 93.5 432 ILE B O 1
ATOM 7136 N N . LYS B 1 433 ? 12.789 -26.484 -23.844 1 90.56 433 LYS B N 1
ATOM 7137 C CA . LYS B 1 433 ? 12.688 -26.078 -25.25 1 90.56 433 LYS B CA 1
ATOM 7138 C C . LYS B 1 433 ? 11.281 -26.312 -25.797 1 90.56 433 LYS B C 1
ATOM 7140 O O . LYS B 1 433 ? 10.82 -25.594 -26.672 1 90.56 433 LYS B O 1
ATOM 7145 N N . ARG B 1 434 ? 10.625 -27.312 -25.25 1 89.75 434 ARG B N 1
ATOM 7146 C CA . ARG B 1 434 ? 9.328 -27.719 -25.781 1 89.75 434 ARG B CA 1
ATOM 7147 C C . ARG B 1 434 ? 8.203 -26.906 -25.156 1 89.75 434 ARG B C 1
ATOM 7149 O O . ARG B 1 434 ? 7.047 -27.016 -25.562 1 89.75 434 ARG B O 1
ATOM 7156 N N . ARG B 1 435 ? 8.578 -26.172 -24.141 1 91.88 435 ARG B N 1
ATOM 7157 C CA . ARG B 1 435 ? 7.527 -25.312 -23.609 1 91.88 435 ARG B CA 1
ATOM 7158 C C . ARG B 1 435 ? 6.945 -24.422 -24.688 1 91.88 435 ARG B C 1
ATOM 7160 O O . ARG B 1 435 ? 7.68 -23.906 -25.547 1 91.88 435 ARG B O 1
ATOM 7167 N N . ALA B 1 436 ? 5.543 -24.203 -24.641 1 90.81 436 ALA B N 1
ATOM 7168 C CA . ALA B 1 436 ? 4.895 -23.531 -25.766 1 90.81 436 ALA B CA 1
ATOM 7169 C C . ALA B 1 436 ? 4.016 -22.391 -25.281 1 90.81 436 ALA B C 1
ATOM 7171 O O . ALA B 1 436 ? 3.555 -21.578 -26.078 1 90.81 436 ALA B O 1
ATOM 7172 N N . THR B 1 437 ? 3.738 -22.25 -24.047 1 93.06 437 THR B N 1
ATOM 7173 C CA . THR B 1 437 ? 2.9 -21.172 -23.547 1 93.06 437 THR B CA 1
ATOM 7174 C C . THR B 1 437 ? 3.725 -19.906 -23.328 1 93.06 437 THR B C 1
ATOM 7176 O O . THR B 1 437 ? 4.906 -19.984 -22.984 1 93.06 437 THR B O 1
ATOM 7179 N N . SER B 1 438 ? 3.031 -18.719 -23.531 1 94.44 438 SER B N 1
ATOM 7180 C CA . SER B 1 438 ? 3.688 -17.438 -23.234 1 94.44 438 SER B CA 1
ATOM 7181 C C . SER B 1 438 ? 4.117 -17.359 -21.781 1 94.44 438 SER B C 1
ATOM 7183 O O . SER B 1 438 ? 3.404 -17.828 -20.89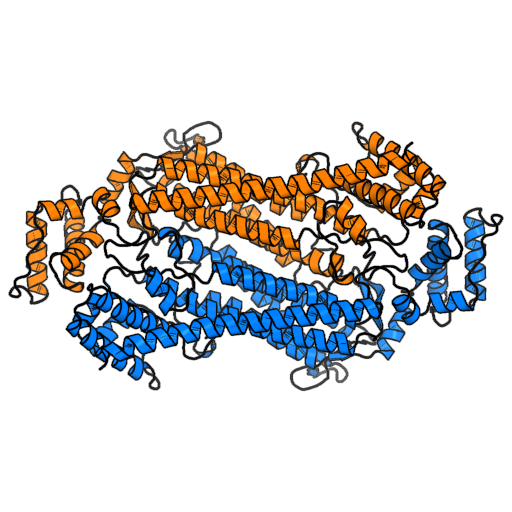1 1 94.44 438 SER B O 1
ATOM 7185 N N . GLY B 1 439 ? 5.336 -16.688 -21.609 1 95.94 439 GLY B N 1
ATOM 7186 C CA . GLY B 1 439 ? 5.82 -16.438 -20.266 1 95.94 439 GLY B CA 1
ATOM 7187 C C . GLY B 1 439 ? 6.652 -17.578 -19.703 1 95.94 439 GLY B C 1
ATOM 7188 O O . GLY B 1 439 ? 7.129 -17.516 -18.578 1 95.94 439 GLY B O 1
ATOM 7189 N N . GLY B 1 440 ? 6.793 -18.703 -20.484 1 96.38 440 GLY B N 1
ATOM 7190 C CA . GLY B 1 440 ? 7.613 -19.844 -20.078 1 96.38 440 GLY B CA 1
ATOM 7191 C C . GLY B 1 440 ? 9.102 -19.594 -20.266 1 96.38 440 GLY B C 1
ATOM 7192 O O . GLY B 1 440 ? 9.508 -18.484 -20.625 1 96.38 440 GLY B O 1
ATOM 7193 N N . PRO B 1 441 ? 9.914 -20.578 -19.969 1 96.62 441 PRO B N 1
ATOM 7194 C CA . PRO B 1 441 ? 11.375 -20.422 -19.953 1 96.62 441 PRO B CA 1
ATOM 7195 C C . PRO B 1 441 ? 12.008 -20.656 -21.328 1 96.62 441 PRO B C 1
ATOM 7197 O O . PRO B 1 441 ? 13.234 -20.625 -21.453 1 96.62 441 PRO B O 1
ATOM 7200 N N . GLN B 1 442 ? 11.227 -21.016 -22.375 1 94.81 442 GLN B N 1
ATOM 7201 C CA . GLN B 1 442 ? 11.812 -21.25 -23.703 1 94.81 442 GLN B CA 1
ATOM 7202 C C . GLN B 1 442 ? 12.508 -20 -24.234 1 94.81 442 GLN B C 1
ATOM 7204 O O . GLN B 1 442 ? 12.117 -18.875 -23.906 1 94.81 442 GLN B O 1
ATOM 7209 N N . PRO B 1 443 ? 13.5 -20.188 -25.109 1 93.94 443 PRO B N 1
ATOM 7210 C CA . PRO B 1 443 ? 14.438 -19.125 -25.453 1 93.94 443 PRO B CA 1
ATOM 7211 C C . PRO B 1 443 ? 13.734 -17.859 -25.969 1 93.94 443 PRO B C 1
ATOM 7213 O O . PRO B 1 443 ? 14.055 -16.75 -25.516 1 93.94 443 PRO B O 1
ATOM 7216 N N . GLN B 1 444 ? 12.773 -18 -26.828 1 94.69 444 GLN B N 1
ATOM 7217 C CA . GLN B 1 444 ? 12.109 -16.828 -27.391 1 94.69 444 GLN B CA 1
ATOM 7218 C C . GLN B 1 444 ? 11.391 -16.031 -26.297 1 94.69 444 GLN B C 1
ATOM 7220 O O . GLN B 1 444 ? 11.445 -14.797 -26.297 1 94.69 444 GLN B O 1
ATOM 7225 N N . GLU B 1 445 ? 10.672 -16.672 -25.438 1 96.44 445 GLU B N 1
ATOM 7226 C CA . GLU B 1 445 ? 9.977 -16 -24.328 1 96.44 445 GLU B CA 1
ATOM 7227 C C . GLU B 1 445 ? 10.969 -15.375 -23.359 1 96.44 445 GLU B C 1
ATOM 7229 O O . GLU B 1 445 ? 10.711 -14.297 -22.812 1 96.44 445 GLU B O 1
ATOM 7234 N N . MET B 1 446 ? 12.062 -16.047 -23.109 1 97.12 446 MET B N 1
ATOM 7235 C CA . MET B 1 446 ? 13.094 -15.508 -22.234 1 97.12 446 MET B CA 1
ATOM 7236 C C . MET B 1 446 ? 13.633 -14.188 -22.781 1 97.12 446 MET B C 1
ATOM 7238 O O . MET B 1 446 ? 13.766 -13.211 -22.047 1 97.12 446 MET B O 1
ATOM 7242 N N . GLU B 1 447 ? 13.953 -14.203 -24.078 1 97.12 447 GLU B N 1
ATOM 7243 C CA . GLU B 1 447 ? 14.453 -12.984 -24.719 1 97.12 447 GLU B CA 1
ATOM 7244 C C . GLU B 1 447 ? 13.445 -11.844 -24.594 1 97.12 447 GLU B C 1
ATOM 7246 O O . GLU B 1 447 ? 13.812 -10.711 -24.281 1 97.12 447 GLU B O 1
ATOM 7251 N N . ARG B 1 448 ? 12.18 -12.141 -24.844 1 97.81 448 ARG B N 1
ATOM 7252 C CA . ARG B 1 448 ? 11.117 -11.148 -24.75 1 97.81 448 ARG B CA 1
ATOM 7253 C C . ARG B 1 448 ? 11.008 -10.594 -23.328 1 97.81 448 ARG B C 1
ATOM 7255 O O . ARG B 1 448 ? 10.969 -9.375 -23.141 1 97.81 448 ARG B O 1
ATOM 7262 N N . MET B 1 449 ? 10.969 -11.422 -22.328 1 98.06 449 MET B N 1
ATOM 7263 C CA . MET B 1 449 ? 10.797 -11 -20.938 1 98.06 449 MET B CA 1
ATOM 7264 C C . MET B 1 449 ? 12 -10.211 -20.453 1 98.06 449 MET B C 1
ATOM 7266 O O . MET B 1 449 ? 11.859 -9.25 -19.688 1 98.06 449 MET B O 1
ATOM 7270 N N . ILE B 1 450 ? 13.211 -10.648 -20.828 1 98.44 450 ILE B N 1
ATOM 7271 C CA . ILE B 1 450 ? 14.43 -9.922 -20.469 1 98.44 450 ILE B CA 1
ATOM 7272 C C . ILE B 1 450 ? 14.391 -8.516 -21.047 1 98.44 450 ILE B C 1
ATOM 7274 O O . ILE B 1 450 ? 14.672 -7.539 -20.359 1 98.44 450 ILE B O 1
ATOM 7278 N N . SER B 1 451 ? 14.039 -8.43 -22.312 1 98.19 451 SER B N 1
ATOM 7279 C CA . SER B 1 451 ? 13.945 -7.133 -22.984 1 98.19 451 SER B CA 1
ATOM 7280 C C . SER B 1 451 ? 12.914 -6.242 -22.297 1 98.19 451 SER B C 1
ATOM 7282 O O . SER B 1 451 ? 13.141 -5.043 -22.125 1 98.19 451 SER B O 1
ATOM 7284 N N . CYS B 1 452 ? 11.766 -6.809 -22 1 98.12 452 CYS B N 1
ATOM 7285 C CA . CYS B 1 452 ? 10.711 -6.066 -21.312 1 98.12 452 CYS B CA 1
ATOM 7286 C C . CYS B 1 452 ? 11.203 -5.559 -19.969 1 98.12 452 CYS B C 1
ATOM 7288 O O . CYS B 1 452 ? 10.922 -4.418 -19.594 1 98.12 452 CYS B O 1
ATOM 7290 N N . SER B 1 453 ? 11.844 -6.41 -19.234 1 98.5 453 SER B N 1
ATOM 7291 C CA . SER B 1 453 ? 12.383 -6.043 -17.922 1 98.5 453 SER B CA 1
ATOM 7292 C C . SER B 1 453 ? 13.398 -4.91 -18.047 1 98.5 453 SER B C 1
ATOM 7294 O O . SER B 1 453 ? 13.438 -4.016 -17.203 1 98.5 453 SER B O 1
ATOM 7296 N N . GLN B 1 454 ? 14.25 -4.98 -19.062 1 98.56 454 GLN B N 1
ATOM 7297 C CA . GLN B 1 454 ? 15.234 -3.926 -19.281 1 98.56 454 GLN B CA 1
ATOM 7298 C C . GLN B 1 454 ? 14.547 -2.58 -19.516 1 98.56 454 GLN B C 1
ATOM 7300 O O . GLN B 1 454 ? 14.984 -1.559 -18.969 1 98.56 454 GLN B O 1
ATOM 7305 N N . ARG B 1 455 ? 13.547 -2.508 -20.328 1 98.12 455 ARG B N 1
ATOM 7306 C CA . ARG B 1 455 ? 12.805 -1.274 -20.578 1 98.12 455 ARG B CA 1
ATOM 7307 C C . ARG B 1 455 ? 12.203 -0.723 -19.297 1 98.12 455 ARG B C 1
ATOM 7309 O O . ARG B 1 455 ? 12.195 0.49 -19.078 1 98.12 455 ARG B O 1
ATOM 7316 N N . THR B 1 456 ? 11.578 -1.662 -18.484 1 98.62 456 THR B N 1
ATOM 7317 C CA . THR B 1 456 ? 10.984 -1.259 -17.203 1 98.62 456 THR B CA 1
ATOM 7318 C C . THR B 1 456 ? 12.039 -0.617 -16.297 1 98.62 456 THR B C 1
ATOM 7320 O O . THR B 1 456 ? 11.766 0.386 -15.641 1 98.62 456 THR B O 1
ATOM 7323 N N . LEU B 1 457 ? 13.234 -1.215 -16.219 1 98.75 457 LEU B N 1
ATOM 7324 C CA . LEU B 1 457 ? 14.336 -0.678 -15.43 1 98.75 457 LEU B CA 1
ATOM 7325 C C . LEU B 1 457 ? 14.758 0.691 -15.945 1 98.75 457 LEU B C 1
ATOM 7327 O O . LEU B 1 457 ? 15.031 1.599 -15.156 1 98.75 457 LEU B O 1
ATOM 7331 N N . ASP B 1 458 ? 14.828 0.807 -17.281 1 98.62 458 ASP B N 1
ATOM 7332 C CA . ASP B 1 458 ? 15.188 2.092 -17.875 1 98.62 458 ASP B CA 1
ATOM 7333 C C . ASP B 1 458 ? 14.188 3.176 -17.484 1 98.62 458 ASP B C 1
ATOM 7335 O O . ASP B 1 458 ? 14.57 4.309 -17.188 1 98.62 458 ASP B O 1
ATOM 7339 N N . HIS B 1 459 ? 12.945 2.834 -17.516 1 98.56 459 HIS B N 1
ATOM 7340 C CA . HIS B 1 459 ? 11.898 3.777 -17.141 1 98.56 459 HIS B CA 1
ATOM 7341 C C . HIS B 1 459 ? 12.055 4.203 -15.68 1 98.56 459 HIS B C 1
ATOM 7343 O O . HIS B 1 459 ? 11.875 5.379 -15.352 1 98.56 459 HIS B O 1
ATOM 7349 N N . LEU B 1 460 ? 12.305 3.236 -14.766 1 98.62 460 LEU B N 1
ATOM 7350 C CA . LEU B 1 460 ? 12.477 3.555 -13.352 1 98.62 460 LEU B CA 1
ATOM 7351 C C . LEU B 1 460 ? 13.664 4.488 -13.141 1 98.62 460 LEU B C 1
ATOM 7353 O O . LEU B 1 460 ? 13.586 5.43 -12.352 1 98.62 460 LEU B O 1
ATOM 7357 N N . GLU B 1 461 ? 14.766 4.176 -13.781 1 98.5 461 GLU B N 1
ATOM 7358 C CA . GLU B 1 461 ? 15.953 5.02 -13.68 1 98.5 461 GLU B CA 1
ATOM 7359 C C . GLU B 1 461 ? 15.656 6.445 -14.141 1 98.5 461 GLU B C 1
ATOM 7361 O O . GLU B 1 461 ? 16.047 7.41 -13.477 1 98.5 461 GLU B O 1
ATOM 7366 N N . CYS B 1 462 ? 15.023 6.578 -15.297 1 98.69 462 CYS B N 1
ATOM 7367 C CA . CYS B 1 462 ? 14.648 7.891 -15.82 1 98.69 462 CYS B CA 1
ATOM 7368 C C . CYS B 1 462 ? 13.742 8.633 -14.844 1 98.69 462 CYS B C 1
ATOM 7370 O O . CYS B 1 462 ? 13.914 9.836 -14.625 1 98.69 462 CYS B O 1
ATOM 7372 N N . TRP B 1 463 ? 12.773 7.918 -14.305 1 98.69 463 TRP B N 1
ATOM 7373 C CA . TRP B 1 463 ? 11.844 8.523 -13.359 1 98.69 463 TRP B CA 1
ATOM 7374 C C . TRP B 1 463 ? 12.586 9.062 -12.141 1 98.69 463 TRP B C 1
ATOM 7376 O O . TRP B 1 463 ? 12.328 10.188 -11.703 1 98.69 463 TRP B O 1
ATOM 7386 N N . VAL B 1 464 ? 13.508 8.281 -11.508 1 98.75 464 VAL B N 1
ATOM 7387 C CA . VAL B 1 464 ? 14.266 8.695 -10.328 1 98.75 464 VAL B CA 1
ATOM 7388 C C . VAL B 1 464 ? 15.078 9.945 -10.641 1 98.75 464 VAL B C 1
ATOM 7390 O O . VAL B 1 464 ? 15.078 10.906 -9.859 1 98.75 464 VAL B O 1
ATOM 7393 N N . GLN B 1 465 ? 15.75 9.922 -11.773 1 98.62 465 GLN B N 1
ATOM 7394 C CA . GLN B 1 465 ? 16.578 11.055 -12.172 1 98.62 465 GLN B CA 1
ATOM 7395 C C . GLN B 1 465 ? 15.734 12.305 -12.383 1 98.62 465 GLN B C 1
ATOM 7397 O O . GLN B 1 465 ? 16.141 13.406 -12.008 1 98.62 465 GLN B O 1
ATOM 7402 N N . GLU B 1 466 ? 14.602 12.133 -13.023 1 98.69 466 GLU B N 1
ATOM 7403 C CA . GLU B 1 466 ? 13.703 13.258 -13.273 1 98.69 466 GLU B CA 1
ATOM 7404 C C . GLU B 1 466 ? 13.227 13.875 -11.969 1 98.69 466 GLU B C 1
ATOM 7406 O O . GLU B 1 466 ? 13.133 15.102 -11.844 1 98.69 466 GLU B O 1
ATOM 7411 N N . ARG B 1 467 ? 12.82 13.039 -11 1 98.62 467 ARG B N 1
ATOM 7412 C CA . ARG B 1 467 ? 12.344 13.547 -9.719 1 98.62 467 ARG B CA 1
ATOM 7413 C C . ARG B 1 467 ? 13.453 14.273 -8.969 1 98.62 467 ARG B C 1
ATOM 7415 O O . ARG B 1 467 ? 13.227 15.344 -8.398 1 98.62 467 ARG B O 1
ATOM 7422 N N . LYS B 1 468 ? 14.648 13.664 -8.898 1 98.44 468 LYS B N 1
ATOM 7423 C CA . LYS B 1 468 ? 15.789 14.312 -8.25 1 98.44 468 LYS B CA 1
ATOM 7424 C C . LYS B 1 468 ? 16.109 15.656 -8.906 1 98.44 468 LYS B C 1
ATOM 7426 O O . LYS B 1 468 ? 16.328 16.641 -8.219 1 98.44 468 LYS B O 1
ATOM 7431 N N . SER B 1 469 ? 16.109 15.672 -10.273 1 98.56 469 SER B N 1
ATOM 7432 C CA . SER B 1 469 ? 16.406 16.906 -11.008 1 98.56 469 SER B CA 1
ATOM 7433 C C . SER B 1 469 ? 15.344 17.969 -10.742 1 98.56 469 SER B C 1
ATOM 7435 O O . SER B 1 469 ? 15.656 19.156 -10.664 1 98.56 469 SER B O 1
ATOM 7437 N N . HIS B 1 470 ? 14.102 17.5 -10.664 1 98.62 470 HIS B N 1
ATOM 7438 C CA . HIS B 1 470 ? 13.016 18.422 -10.367 1 98.62 470 HIS B CA 1
ATOM 7439 C C . HIS B 1 470 ? 13.258 19.141 -9.047 1 98.62 470 HIS B C 1
ATOM 7441 O O . HIS B 1 470 ? 13.117 20.359 -8.961 1 98.62 470 HIS B O 1
ATOM 7447 N N . ILE B 1 471 ? 13.594 18.422 -7.996 1 98.75 471 ILE B N 1
ATOM 7448 C CA . ILE B 1 471 ? 13.852 19 -6.676 1 98.75 471 ILE B CA 1
ATOM 7449 C C . ILE B 1 471 ? 15.031 19.969 -6.754 1 98.75 471 ILE B C 1
ATOM 7451 O O . ILE B 1 471 ? 14.93 21.109 -6.301 1 98.75 471 ILE B O 1
ATOM 7455 N N . GLU B 1 472 ? 16.156 19.547 -7.383 1 98.5 472 GLU B N 1
ATOM 7456 C CA . GLU B 1 472 ? 17.375 20.359 -7.457 1 98.5 472 GLU B CA 1
ATOM 7457 C C . GLU B 1 472 ? 17.141 21.641 -8.258 1 98.5 472 GLU B C 1
ATOM 7459 O O . GLU B 1 472 ? 17.625 22.703 -7.887 1 98.5 472 GLU B O 1
ATOM 7464 N N . ASN B 1 473 ? 16.438 21.5 -9.391 1 98.69 473 ASN B N 1
ATOM 7465 C CA . ASN B 1 473 ? 16.156 22.656 -10.234 1 98.69 473 ASN B CA 1
ATOM 7466 C C . ASN B 1 473 ? 15.352 23.719 -9.492 1 98.69 473 ASN B C 1
ATOM 7468 O O . ASN B 1 473 ? 15.633 24.906 -9.602 1 98.69 473 ASN B O 1
ATOM 7472 N N . HIS B 1 474 ? 14.375 23.297 -8.727 1 98.81 474 HIS B N 1
ATOM 7473 C CA . HIS B 1 474 ? 13.516 24.25 -8.039 1 98.81 474 HIS B CA 1
ATOM 7474 C C . HIS B 1 474 ? 14.219 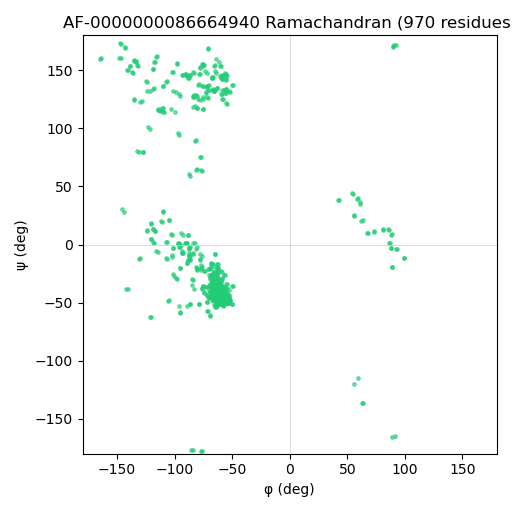24.859 -6.824 1 98.81 474 HIS B C 1
ATOM 7476 O O . HIS B 1 474 ? 14.008 26.031 -6.496 1 98.81 474 HIS B O 1
ATOM 7482 N N . LEU B 1 475 ? 15.016 24.031 -6.102 1 98.56 475 LEU B N 1
ATOM 7483 C CA . LEU B 1 475 ? 15.852 24.594 -5.051 1 98.56 475 LEU B CA 1
ATOM 7484 C C . LEU B 1 475 ? 16.828 25.625 -5.625 1 98.56 475 LEU B C 1
ATOM 7486 O O . LEU B 1 475 ? 17.125 26.625 -4.977 1 98.56 475 LEU B O 1
ATOM 7490 N N . GLY B 1 476 ? 17.391 25.328 -6.852 1 98.62 476 GLY B N 1
ATOM 7491 C CA . GLY B 1 476 ? 18.234 26.297 -7.539 1 98.62 476 GLY B CA 1
ATOM 7492 C C . GLY B 1 476 ? 17.516 27.594 -7.863 1 98.62 476 GLY B C 1
ATOM 7493 O O . GLY B 1 476 ? 18.078 28.672 -7.723 1 98.62 476 GLY B O 1
ATOM 7494 N N . GLU B 1 477 ? 16.281 27.438 -8.344 1 98.69 477 GLU B N 1
ATOM 7495 C CA . GLU B 1 477 ? 15.453 28.625 -8.617 1 98.69 477 GLU B CA 1
ATOM 7496 C C . GLU B 1 477 ? 15.234 29.453 -7.359 1 98.69 477 GLU B C 1
ATOM 7498 O O . GLU B 1 477 ? 15.289 30.672 -7.402 1 98.69 477 GLU B O 1
ATOM 7503 N N . LEU B 1 478 ? 14.914 28.766 -6.234 1 98.75 478 LEU B N 1
ATOM 7504 C CA . LEU B 1 478 ? 14.75 29.453 -4.961 1 98.75 478 LEU B CA 1
ATOM 7505 C C . LEU B 1 478 ? 16.031 30.188 -4.562 1 98.75 478 LEU B C 1
ATOM 7507 O O . LEU B 1 478 ? 15.977 31.344 -4.129 1 98.75 478 LEU B O 1
ATOM 7511 N N . ASN B 1 479 ? 17.156 29.484 -4.645 1 98.25 479 ASN B N 1
ATOM 7512 C CA . ASN B 1 479 ? 18.438 30.094 -4.297 1 98.25 479 ASN B CA 1
ATOM 7513 C C . ASN B 1 479 ? 18.719 31.344 -5.133 1 98.25 479 ASN B C 1
ATOM 7515 O O . ASN B 1 479 ? 19.203 32.344 -4.613 1 98.25 479 ASN B O 1
ATOM 7519 N N . ALA B 1 480 ? 18.453 31.266 -6.426 1 98.5 480 ALA B N 1
ATOM 7520 C CA . ALA B 1 480 ? 18.656 32.406 -7.309 1 98.5 480 ALA B CA 1
ATOM 7521 C C . ALA B 1 480 ? 17.781 33.594 -6.887 1 98.5 480 ALA B C 1
ATOM 7523 O O . ALA B 1 480 ? 18.234 34.719 -6.859 1 98.5 480 ALA B O 1
ATOM 7524 N N . ALA B 1 481 ? 16.5 33.312 -6.617 1 98.5 481 ALA B N 1
ATOM 7525 C CA . ALA B 1 481 ? 15.586 34.375 -6.176 1 98.5 481 ALA B CA 1
ATOM 7526 C C . ALA B 1 481 ? 16.047 34.969 -4.848 1 98.5 481 ALA B C 1
ATOM 7528 O O . ALA B 1 481 ? 15.969 36.188 -4.652 1 98.5 481 ALA B O 1
ATOM 7529 N N . PHE B 1 482 ? 16.469 34.125 -3.93 1 98.56 482 PHE B N 1
ATOM 7530 C CA . PHE B 1 482 ? 16.938 34.562 -2.619 1 98.56 482 PHE B CA 1
ATOM 7531 C C . PHE B 1 482 ? 18.188 35.438 -2.748 1 98.56 482 PHE B C 1
ATOM 7533 O O . PHE B 1 482 ? 18.328 36.438 -2.025 1 98.56 482 PHE B O 1
ATOM 7540 N N . GLN B 1 483 ? 19.094 35.125 -3.652 1 97.94 483 GLN B N 1
ATOM 7541 C CA . GLN B 1 483 ? 20.328 35.875 -3.867 1 97.94 483 GLN B CA 1
ATOM 7542 C C . GLN B 1 483 ? 20.031 37.312 -4.305 1 97.94 483 GLN B C 1
ATOM 7544 O O . GLN B 1 483 ? 20.812 38.219 -4.012 1 97.94 483 GLN B O 1
ATOM 7549 N N . THR B 1 484 ? 18.953 37.531 -4.977 1 97.69 484 THR B N 1
ATOM 7550 C CA . THR B 1 484 ? 18.594 38.875 -5.398 1 97.69 484 THR B CA 1
ATOM 7551 C C . THR B 1 484 ? 18.328 39.75 -4.191 1 97.69 484 THR B C 1
ATOM 7553 O O . THR B 1 484 ? 18.5 40.969 -4.262 1 97.69 484 THR B O 1
ATOM 7556 N N . LEU B 1 485 ? 17.859 39.125 -3.076 1 97.69 485 LEU B N 1
ATOM 7557 C CA . LEU B 1 485 ? 17.578 39.906 -1.86 1 97.69 485 LEU B CA 1
ATOM 7558 C C . LEU B 1 485 ? 18.891 40.25 -1.144 1 97.69 485 LEU B C 1
ATOM 7560 O O . LEU B 1 485 ? 18.906 41.156 -0.297 1 97.69 485 LEU B O 1
ATOM 7564 N N . LEU B 1 486 ? 19.969 39.562 -1.439 1 96.94 486 LEU B N 1
ATOM 7565 C CA . LEU B 1 486 ? 21.266 39.781 -0.792 1 96.94 486 LEU B CA 1
ATOM 7566 C C . LEU B 1 486 ? 22.047 40.875 -1.505 1 96.94 486 LEU B C 1
ATOM 7568 O O . LEU B 1 486 ? 23.125 41.281 -1.042 1 96.94 486 LEU B O 1
ATOM 7572 N N . GLN B 1 487 ? 21.703 41.344 -2.684 1 91.38 487 GLN B N 1
ATOM 7573 C CA . GLN B 1 487 ? 22.359 42.438 -3.42 1 91.38 487 GLN B CA 1
ATOM 7574 C C . GLN B 1 487 ? 21.844 43.781 -2.955 1 91.38 487 GLN B C 1
ATOM 7576 O O . GLN B 1 487 ? 20.703 43.938 -2.535 1 91.38 487 GLN B O 1
#

Secondary structure (DSSP, 8-state):
------GGG-SSTT-SHHHHHHHHHHHHHHHHHHTTSS-HHHHHHHHHHHHHHHHHTTSTT-----SHHHHHHHHHHHH-GGGGGGGTT--HHHHHHHHHHHHHHHHHHHHHHHHHHHHHHHHHHHHHTTT-EEEEEETTEEEEEEEHHHHHHHHHHHHHHHHHHHHHHHHHH--B-TT-TTTT--SS---HHHHHHHTT-SSB-SSHHIIIIIHHHHHHHHHHHHHHHHHHHHHHHHHHHHHHHTSSS-SEEEPSSTTT-EE-SS-TT-EE-HHHHHHHHHHHHHHHHHHHHHHHHTTPPTT--TT--HHHHHHHHHHHHHHHHHHHHHHHHEEE-HHHHHHHHHHTTTTHHHHHHHHHHHH---HHHHHHHHHHHHHHHHHTT--GGG--HHHHHHHHHHHHHHTT-TTS---PPPHHHHHHHH-HHHHHHH--STTSSSHHHHHHHHHHHHHHHHHHHHHHHHHHHHHHHHHHHHHHHHHHHH-/------GGG-SSTT-SHHHHHHHHHHHHHHHHHHTTSS-HHHHHHHHHHHHHHHHHTTSTT-----SHHHHHHHHHHHH-GGGGGGGTT--HHHHHHHHHHHHHHHHHHHHHHHHHHHHHHHHHHHHHTTT-EEEEEETTEEEEEEEHHHHHHHHHHHHHHHHHHHHHHHHHH--B-TT-TTTT--SS---HHHHHHHTT-SSB-SSHHIIIIIHHHHHHHHHHHHHHHHHHHHHHHHHHHHHHHTSSS-SEEEPSSTTT-EE-SS-TT-EE-HHHHHHHHHHHHHHHHHHHHHHHHTTPPTT--TT--HHHHHHHHHHHHHHHHHHHHHHHHEEE-HHHHHHHHHHTTTTHHHHHHHHHHHH---HHHHHHHHHHHHHHHHHTT--GGG--HHHHHHHHHHHHHHTT-TTS---PPPHHHHHHHH-HHHHHHH--STTSSSHHHHHHHHHHHHHHHHHHHHHHHHHHHHHHHHHHHHHHHHHHHT-